Protein AF-A0A510KJX4-F1 (afdb_monomer)

InterPro domains:
  IPR053787 Autotransporter-associated N-terminal domain [NF033175] (7-129)

Nearest PDB structures (foldseek):
  4z03-assembly1_A  TM=3.032E-01  e=7.203E+00  Caldicellulosiruptor bescii DSM 6725
  4z06-assembly2_B  TM=3.055E-01  e=8.726E+00  Caldicellulosiruptor bescii DSM 6725

pLDDT: mean 81.21, std 19.01, range [27.55, 98.88]

Sequence (1011 aa):
MTNNLQNVKRDLRAFAKRCKEVHYTDDLLIKFLITGMISLTSNLFSEVTNRSIENQKQEITTSIKNMHQKVKETRRENDKLLKNTNLELIQLMEQGDHVVKAPWSNWQYGLNYFNNNWNGTYKGRGDKQEKYPYEGMFQRSLSSFERYTSPLSKNYGKLALGSFRHLASSNARSGLASSYGIASNNPAQEPIVEINVEASIRPKTVKIDIPDLGIRAPRLQALTINGTEPPAVTVPEPKTPTKEVTIVQPNASPFTGFFFDANYNAITSLGGSGTATKNVTLYSGVEPNTWTNSGGVQGASKTGYIDGTLHDVSANNTDGGKLVGRTTNILYRRGNDNGTALTLESLTLHLRGFYDGTDSAGNSSTTASSDTWSDTGRGAEGGADAKNGTSSVVPTRGTIGIHTLLNVNVKDTHATLYGRAGFLTSETWRSGTVTMSDTNIDVYNDQNSVYYIMPSAYGTLARYLSPGGANDNFYIGGLKGKTNVNLHGSGNSVYLSAGISGARHIENTGKIDSDGASNIVYSGIGYVPDWSKTWYQNRGGSPRTPRPEYGNKNIMRSVIKLGTGGGQVNLYGDENVGLFFGSKMGGNDPKSWEKNNRIAEFQTKDYIRKASFIGIYQGEIEFHAKIGEKTSVSGAAQKTITSSNLNGGNLNGNDPDFVEGGVGIFSQSGQREGISPTRDLGVPINASNGNDYTHIGTLEDDTIHNLEVGNLDVRFGSKSKNGFMIISKLGTVIDVAKPHTSTDYISGLSSNITDGLNGATTSEADASLGTVIAYSEGTWDQNIHKLGSNSTYLTDNDNRTAGSTAAELQDKPSEVNIFAPVILASKSGIAYMGDNKGTVNAGYEDTSSPHDPTKDVFIKTTAVNHKSIIGFARNEGTVNIHGDIEAIDKNATSNKFENIAGLATLDTDALKSATTGGTVNIKNGNIKISGMAGFASGNGSVVNIDNGTGNKIQTGENGALAAVNGGKVNFSGGTIYHENKAMSSNVVASGTVTVDHSKSTPFMQILMRLQ

Secondary structure (DSSP, 8-state):
-HHHHHHHHHHHHHHHTTSTT----HHHHHHHHHHSS----S-TTSS---HHHHHHHHHHHHHHHHHHHHHHHHHHHHHHHHHHHHHHHHHHHHHHHTTS-------S---------SS-----SSSHHHH-S--SPPBPPS-HHHHHS-TTSTTGGGSPP-B-TTB-SSTTBTTS-S-BTTB------PPP-----------------------PPPP--------PPPPP--PPP-PPPP---------SS--------TT--S-GGG--TT--EEEEEEEEEE-TT---TTS---EEEEEEEESSSEEE-TT-B-TTS-B-BS-SEEEEEE--TTSPPEEEEEEEEEE----BSB-TTS-B-TTS-B-SSPP-BTTTTTGGGTTTTSSS------EEEEEEESSEEEES-EEEE-SSEEEEEE-TTTT-EEEEEEEEEEE-SSS-EEEEE--B-HHHHHHHHSSSSTTTT-SSEEEEEEEEEEE-SSS-EEEEEES---SEEEEE-SEEEE-SSS-EEEEEES-B--GGGSGGGTGGG------GGGTT------EEEES-TT-EEEE-STT-EEEEE-SS--SSPPP-B-HHHHHHHHTSS-B-GGGG-S--B-SEEEEEEEESSSSSTT-PPP----TT--SS-----S-TTSEES-EEEEE-S---TT--HHHHS---TT--BTBTTTTGGGGGGSPPPPEEESEEEEEE-TTEES-EEEEEETT-EEEES-TT---SSSS---S-EESBTTGGG--TTT--BS-EEEEEE-B--HHHH---SBHHHHHHHHHT-TTSHHHHHTTPBPEEEE-S-EEE-SBT-EEEEEETT-EEEESB--TTSS--TTT-B---EEE-SSS-EEEEEETT-EEEEES-EEE--TT-SSSTT-EEEEEEE--TTT-TT--S--EEEEESS-EEEEEEEEEEESTT-EEEEES-S-EEEEE-TT-SEEEETT-EEEE--EEEEE-SS---SS--SS--S---GGG--SEEES-----

Radius of gyration: 40.67 Å; Cα contacts (8 Å, |Δi|>4): 2634; chains: 1; bounding box: 112×87×133 Å

Structure (mmCIF, N/CA/C/O backbone):
data_AF-A0A510KJX4-F1
#
_entry.id   AF-A0A510KJX4-F1
#
loop_
_atom_site.group_PDB
_atom_site.id
_atom_site.type_symbol
_atom_site.label_atom_id
_atom_site.label_alt_id
_atom_site.label_comp_id
_atom_site.label_asym_id
_atom_site.label_entity_id
_atom_site.label_seq_id
_atom_site.pdbx_PDB_ins_code
_atom_site.Cartn_x
_atom_site.Cartn_y
_atom_site.Cartn_z
_atom_site.occupancy
_atom_site.B_iso_or_equiv
_atom_site.auth_seq_id
_atom_site.auth_comp_id
_atom_site.auth_asym_id
_atom_site.auth_atom_id
_atom_site.pdbx_PDB_model_num
ATOM 1 N N . MET A 1 1 ? 1.911 -48.870 18.465 1.00 45.16 1 MET A N 1
ATOM 2 C CA . MET A 1 1 ? 3.259 -48.672 17.871 1.00 45.16 1 MET A CA 1
ATOM 3 C C . MET A 1 1 ? 3.897 -49.943 17.291 1.00 45.16 1 MET A C 1
ATOM 5 O O . MET A 1 1 ? 4.480 -49.854 16.217 1.00 45.16 1 MET A O 1
ATOM 9 N N . THR A 1 2 ? 3.803 -51.116 17.933 1.00 45.78 2 THR A N 1
ATOM 10 C CA . THR A 1 2 ? 4.584 -52.329 17.583 1.00 45.78 2 THR A CA 1
ATOM 11 C C . THR A 1 2 ? 4.477 -52.785 16.116 1.00 45.78 2 THR A C 1
ATOM 13 O O . THR A 1 2 ? 5.498 -53.096 15.504 1.00 45.78 2 THR A O 1
ATOM 16 N N . ASN A 1 3 ? 3.280 -52.757 15.517 1.00 58.81 3 ASN A N 1
ATOM 17 C CA . ASN A 1 3 ? 3.064 -53.226 14.138 1.00 58.81 3 ASN A CA 1
ATOM 18 C C . ASN A 1 3 ? 3.718 -52.328 13.069 1.00 58.81 3 ASN A C 1
ATOM 20 O O . ASN A 1 3 ? 4.261 -52.842 12.091 1.00 58.81 3 ASN A O 1
ATOM 24 N N . ASN A 1 4 ? 3.727 -51.002 13.248 1.00 64.94 4 ASN A N 1
ATOM 25 C CA . ASN A 1 4 ? 4.273 -50.081 12.240 1.00 64.94 4 ASN A CA 1
ATOM 26 C C . ASN A 1 4 ? 5.804 -50.201 12.155 1.00 64.94 4 ASN A C 1
ATOM 28 O O . ASN A 1 4 ? 6.359 -50.276 11.059 1.00 64.94 4 ASN A O 1
ATOM 32 N N . LEU A 1 5 ? 6.483 -50.345 13.299 1.00 68.88 5 LEU A N 1
ATOM 33 C CA . LEU A 1 5 ? 7.929 -50.583 13.339 1.00 68.88 5 LEU A CA 1
ATOM 34 C C . LEU A 1 5 ? 8.307 -51.952 12.743 1.00 68.88 5 LEU A C 1
ATOM 36 O O . LEU A 1 5 ? 9.291 -52.054 12.011 1.00 68.88 5 LEU A O 1
ATOM 40 N N . GLN A 1 6 ? 7.507 -52.996 12.994 1.00 72.56 6 GLN A N 1
ATOM 41 C CA . GLN A 1 6 ? 7.691 -54.309 12.363 1.00 72.56 6 GLN A CA 1
ATOM 42 C C . GLN A 1 6 ? 7.495 -54.256 10.839 1.00 72.56 6 GLN A C 1
ATOM 44 O O . GLN A 1 6 ? 8.266 -54.880 10.109 1.00 72.56 6 GLN A O 1
ATOM 49 N N . ASN A 1 7 ? 6.528 -53.474 10.347 1.00 72.56 7 ASN A N 1
ATOM 50 C CA . ASN A 1 7 ? 6.327 -53.248 8.914 1.00 72.56 7 ASN A CA 1
ATOM 51 C C . ASN A 1 7 ? 7.524 -52.521 8.276 1.00 72.56 7 ASN A C 1
ATOM 53 O O . ASN A 1 7 ? 8.041 -53.005 7.274 1.00 72.56 7 ASN A O 1
ATOM 57 N N . VAL A 1 8 ? 8.038 -51.439 8.876 1.00 72.44 8 VAL A N 1
ATOM 58 C CA . VAL A 1 8 ? 9.247 -50.746 8.375 1.00 72.44 8 VAL A CA 1
ATOM 59 C C . VAL A 1 8 ? 10.474 -51.670 8.406 1.00 72.44 8 VAL A C 1
ATOM 61 O O . VAL A 1 8 ? 11.227 -51.730 7.435 1.00 72.44 8 VAL A O 1
ATOM 64 N N . LYS A 1 9 ? 10.643 -52.475 9.466 1.00 76.31 9 LYS A N 1
ATOM 65 C CA . LYS A 1 9 ? 11.700 -53.499 9.567 1.00 76.31 9 LYS A CA 1
ATOM 66 C C . LYS A 1 9 ? 11.572 -54.576 8.481 1.00 76.31 9 LYS A C 1
ATOM 68 O O . LYS A 1 9 ? 12.585 -55.013 7.938 1.00 76.31 9 LYS A O 1
ATOM 73 N N . ARG A 1 10 ? 10.353 -54.997 8.122 1.00 79.94 10 ARG A N 1
ATOM 74 C CA . ARG A 1 10 ? 10.101 -55.940 7.016 1.00 79.94 10 ARG A CA 1
ATOM 75 C C . ARG A 1 10 ? 10.393 -55.311 5.653 1.00 79.94 10 ARG A C 1
ATOM 77 O O . ARG A 1 10 ? 11.067 -55.943 4.842 1.00 79.94 10 ARG A O 1
ATOM 84 N N . ASP A 1 11 ? 9.936 -54.085 5.420 1.00 76.31 11 ASP A N 1
ATOM 85 C CA . ASP A 1 11 ? 10.100 -53.384 4.145 1.00 76.31 11 ASP A CA 1
ATOM 86 C C . ASP A 1 11 ? 11.590 -53.063 3.886 1.00 76.31 11 ASP A C 1
ATOM 88 O O . ASP A 1 11 ? 12.092 -53.351 2.799 1.00 76.31 11 ASP A O 1
ATOM 92 N N . LEU A 1 12 ? 12.350 -52.636 4.906 1.00 75.88 12 LEU A N 1
ATOM 93 C CA . LEU A 1 12 ? 13.812 -52.471 4.824 1.00 75.88 12 LEU A CA 1
ATOM 94 C C . LEU A 1 12 ? 14.563 -53.796 4.616 1.00 75.88 12 LEU A C 1
ATOM 96 O O . LEU A 1 12 ? 15.531 -53.839 3.860 1.00 75.88 12 LEU A O 1
ATOM 100 N N . ARG A 1 13 ? 14.120 -54.904 5.227 1.00 79.19 13 ARG A N 1
ATOM 101 C CA . ARG A 1 13 ? 14.678 -56.244 4.946 1.00 79.19 13 ARG A CA 1
ATOM 102 C C . ARG A 1 13 ? 14.403 -56.689 3.507 1.00 79.19 13 ARG A C 1
ATOM 104 O O . ARG A 1 13 ? 15.254 -57.329 2.895 1.00 79.19 13 ARG A O 1
ATOM 111 N N . ALA A 1 14 ? 13.239 -56.350 2.956 1.00 76.62 14 ALA A N 1
ATOM 112 C CA . ALA A 1 14 ? 12.895 -56.621 1.561 1.00 76.62 14 ALA A CA 1
ATOM 113 C C . ALA A 1 14 ? 13.632 -55.692 0.578 1.00 76.62 14 ALA A C 1
ATOM 115 O O . ALA A 1 14 ? 13.901 -56.093 -0.552 1.00 76.62 14 ALA A O 1
ATOM 116 N N . PHE A 1 15 ? 13.973 -54.468 0.989 1.00 74.31 15 PHE A N 1
ATOM 117 C CA . PHE A 1 15 ? 14.856 -53.564 0.249 1.00 74.31 15 PHE A CA 1
ATOM 118 C C . PHE A 1 15 ? 16.294 -54.103 0.214 1.00 74.31 15 PHE A C 1
ATOM 120 O O . PHE A 1 15 ? 16.837 -54.323 -0.863 1.00 74.31 15 PHE A O 1
ATOM 127 N N . ALA A 1 16 ? 16.859 -54.442 1.377 1.00 73.69 16 ALA A N 1
ATOM 128 C CA . ALA A 1 16 ? 18.184 -55.052 1.511 1.00 73.69 16 ALA A CA 1
ATOM 129 C C . ALA A 1 16 ? 18.348 -56.322 0.653 1.00 73.69 16 ALA A C 1
ATOM 131 O O . ALA A 1 16 ? 19.328 -56.476 -0.064 1.00 73.69 16 ALA A O 1
ATOM 132 N N . LYS A 1 17 ? 17.341 -57.209 0.625 1.00 71.69 17 LYS A N 1
ATOM 133 C CA . LYS A 1 17 ? 17.354 -58.406 -0.241 1.00 71.69 17 LYS A CA 1
ATOM 134 C C . LYS A 1 17 ? 17.374 -58.116 -1.751 1.00 71.69 17 LYS A C 1
ATOM 136 O O . LYS A 1 17 ? 17.694 -59.021 -2.515 1.00 71.69 17 LYS A O 1
ATOM 141 N N . ARG A 1 18 ? 16.998 -56.908 -2.186 1.00 63.38 18 ARG A N 1
ATOM 142 C CA . ARG A 1 18 ? 16.966 -56.496 -3.602 1.00 63.38 18 ARG A CA 1
ATOM 143 C C . ARG A 1 18 ? 18.203 -55.699 -4.031 1.00 63.38 18 ARG A C 1
ATOM 145 O O . ARG A 1 18 ? 18.483 -55.633 -5.222 1.00 63.38 18 ARG A O 1
ATOM 152 N N . CYS A 1 19 ? 18.972 -55.161 -3.086 1.00 63.19 19 CYS A N 1
ATOM 153 C CA . CYS A 1 19 ? 20.164 -54.356 -3.347 1.00 63.19 19 CYS A CA 1
ATOM 154 C C . CYS A 1 19 ? 21.420 -55.113 -2.880 1.00 63.19 19 CYS A C 1
ATOM 156 O O . CYS A 1 19 ? 21.641 -55.243 -1.680 1.00 63.19 19 CYS A O 1
ATOM 158 N N . LYS A 1 20 ? 22.258 -55.597 -3.812 1.00 55.09 20 LYS A N 1
ATOM 159 C CA . LYS A 1 20 ? 23.377 -56.522 -3.511 1.00 55.09 20 LYS A CA 1
ATOM 160 C C . LYS A 1 20 ? 24.376 -56.039 -2.445 1.00 55.09 20 LYS A C 1
ATOM 162 O O . LYS A 1 20 ? 24.941 -56.884 -1.763 1.00 55.09 20 LYS A O 1
ATOM 167 N N . GLU A 1 21 ? 24.572 -54.729 -2.292 1.00 58.34 21 GLU A N 1
ATOM 168 C CA . GLU A 1 21 ? 25.509 -54.136 -1.316 1.00 58.34 21 GLU A CA 1
ATOM 169 C C . GLU A 1 21 ? 24.821 -53.565 -0.059 1.00 58.34 21 GLU A C 1
ATOM 171 O O . GLU A 1 21 ? 25.478 -52.977 0.796 1.00 58.34 21 GLU A O 1
ATOM 176 N N . VAL A 1 22 ? 23.498 -53.716 0.090 1.00 64.06 22 VAL A N 1
ATOM 177 C CA . VAL A 1 22 ? 22.759 -53.161 1.237 1.00 64.06 22 VAL A CA 1
ATOM 178 C C . VAL A 1 22 ? 22.367 -54.275 2.194 1.00 64.06 22 VAL A C 1
ATOM 180 O O . VAL A 1 22 ? 21.357 -54.951 2.012 1.00 64.06 22 VAL A O 1
ATOM 183 N N . HIS A 1 23 ? 23.131 -54.442 3.268 1.00 74.44 23 HIS A N 1
ATOM 184 C CA . HIS A 1 23 ? 22.761 -55.357 4.344 1.00 74.44 23 HIS A CA 1
ATOM 185 C C . HIS A 1 23 ? 21.800 -54.687 5.331 1.00 74.44 23 HIS A C 1
ATOM 187 O O . HIS A 1 23 ? 22.021 -53.564 5.781 1.00 74.44 23 HIS A O 1
ATOM 193 N N . TYR A 1 24 ? 20.728 -55.392 5.703 1.00 76.56 24 TYR A N 1
ATOM 194 C CA . TYR A 1 24 ? 19.847 -54.935 6.774 1.00 76.56 24 TYR A CA 1
ATOM 195 C C . TYR A 1 24 ? 20.592 -54.988 8.115 1.00 76.56 24 TYR A C 1
ATOM 197 O O . TYR A 1 24 ? 20.949 -56.070 8.583 1.00 76.56 24 TYR A O 1
ATOM 205 N N . THR A 1 25 ? 20.743 -53.835 8.762 1.00 79.88 25 THR A N 1
ATOM 206 C CA . THR A 1 25 ? 21.195 -53.705 10.152 1.00 79.88 25 THR A CA 1
ATOM 207 C C . THR A 1 25 ? 20.167 -52.903 10.951 1.00 79.88 25 THR A C 1
ATOM 209 O O . THR A 1 25 ? 19.371 -52.150 10.386 1.00 79.88 25 THR A O 1
ATOM 212 N N . ASP A 1 26 ? 20.164 -53.045 12.278 1.00 74.50 26 ASP A N 1
ATOM 213 C CA . ASP A 1 26 ? 19.291 -52.215 13.119 1.00 74.50 26 ASP A CA 1
ATOM 214 C C . ASP A 1 26 ? 19.774 -50.745 13.184 1.00 74.50 26 ASP A C 1
ATOM 216 O O . ASP A 1 26 ? 18.954 -49.846 13.347 1.00 74.50 26 ASP A O 1
ATOM 220 N N . ASP A 1 27 ? 21.057 -50.474 12.908 1.00 72.81 27 ASP A N 1
ATOM 221 C CA . ASP A 1 27 ? 21.585 -49.120 12.656 1.00 72.81 27 ASP A CA 1
ATOM 222 C C . ASP A 1 27 ? 20.998 -48.490 11.375 1.00 72.81 27 ASP A C 1
ATOM 224 O O . ASP A 1 27 ? 20.569 -47.337 11.394 1.00 72.81 27 ASP A O 1
ATOM 228 N N . LEU A 1 28 ? 20.875 -49.256 10.281 1.00 74.75 28 LEU A N 1
ATOM 229 C CA . LEU A 1 28 ? 20.211 -48.800 9.054 1.00 74.75 28 LEU A CA 1
ATOM 230 C C . LEU A 1 28 ? 18.730 -48.464 9.301 1.00 74.75 28 LEU A C 1
ATOM 232 O O . LEU A 1 28 ? 18.234 -47.463 8.782 1.00 74.75 28 LEU A O 1
ATOM 236 N N . LEU A 1 29 ? 18.033 -49.263 10.119 1.00 76.94 29 LEU A N 1
ATOM 237 C CA . LEU A 1 29 ? 16.662 -48.972 10.553 1.00 76.94 29 LEU A CA 1
ATOM 238 C C . LEU A 1 29 ? 16.591 -47.660 11.349 1.00 76.94 29 LEU A C 1
ATOM 240 O O . LEU A 1 29 ? 15.747 -46.820 11.045 1.00 76.94 29 LEU A O 1
ATOM 244 N N . ILE A 1 30 ? 17.473 -47.458 12.334 1.00 74.25 30 ILE A N 1
ATOM 245 C CA . ILE A 1 30 ? 17.497 -46.240 13.160 1.00 74.25 30 ILE A CA 1
ATOM 246 C C . ILE A 1 30 ? 17.799 -45.004 12.302 1.00 74.25 30 ILE A C 1
ATOM 248 O O . ILE A 1 30 ? 17.057 -44.022 12.364 1.00 74.25 30 ILE A O 1
ATOM 252 N N . LYS A 1 31 ? 18.820 -45.064 11.438 1.00 70.06 31 LYS A N 1
ATOM 253 C CA . LYS A 1 31 ? 19.155 -43.979 10.502 1.00 70.06 31 LYS A CA 1
ATOM 254 C C . LYS A 1 31 ? 17.978 -43.644 9.591 1.00 70.06 31 LYS A C 1
ATOM 256 O O . LYS A 1 31 ? 17.602 -42.478 9.513 1.00 70.06 31 LYS A O 1
ATOM 261 N N . PHE A 1 32 ? 17.339 -44.649 8.986 1.00 73.62 32 PHE A N 1
ATOM 262 C CA . PHE A 1 32 ? 16.169 -44.442 8.131 1.00 73.62 32 PHE A CA 1
ATOM 263 C C . PHE A 1 32 ? 14.979 -43.818 8.881 1.00 73.62 32 PHE A C 1
ATOM 265 O O . PHE A 1 32 ? 14.296 -42.954 8.334 1.00 73.62 32 PHE A O 1
ATOM 272 N N . LEU A 1 33 ? 14.742 -44.198 10.141 1.00 71.06 33 LEU A N 1
ATOM 273 C CA . LEU A 1 33 ? 13.682 -43.608 10.968 1.00 71.06 33 LEU A CA 1
ATOM 274 C C . LEU A 1 33 ? 13.950 -42.138 11.325 1.00 71.06 33 LEU A C 1
ATOM 276 O O . LEU A 1 33 ? 12.997 -41.361 11.416 1.00 71.06 33 LEU A O 1
ATOM 280 N N . ILE A 1 34 ? 15.217 -41.745 11.501 1.00 66.75 34 ILE A N 1
ATOM 281 C CA . ILE A 1 34 ? 15.628 -40.368 11.823 1.00 66.75 34 ILE A CA 1
ATOM 282 C C . ILE A 1 34 ? 15.603 -39.475 10.574 1.00 66.75 34 ILE A C 1
ATOM 284 O O . ILE A 1 34 ? 14.958 -38.425 10.584 1.00 66.75 34 ILE A O 1
ATOM 288 N N . THR A 1 35 ? 16.267 -39.886 9.492 1.00 65.31 35 THR A N 1
ATOM 289 C CA . THR A 1 35 ? 16.480 -39.048 8.296 1.00 65.31 35 THR A CA 1
ATOM 290 C C . THR A 1 35 ? 15.395 -39.206 7.230 1.00 65.31 35 THR A C 1
ATOM 292 O O . THR A 1 35 ? 15.294 -38.375 6.331 1.00 65.31 35 THR A O 1
ATOM 295 N N . GLY A 1 36 ? 14.608 -40.288 7.275 1.00 61.44 36 GLY A N 1
ATOM 296 C CA . GLY A 1 36 ? 13.698 -40.673 6.193 1.00 61.44 36 GLY A CA 1
ATOM 297 C C . GLY A 1 36 ? 14.409 -41.115 4.905 1.00 61.44 36 GLY A C 1
ATOM 298 O O . GLY A 1 36 ? 13.747 -41.248 3.874 1.00 61.44 36 GLY A O 1
ATOM 299 N N . MET A 1 37 ? 15.734 -41.309 4.935 1.00 58.91 37 MET A N 1
ATOM 300 C CA . MET A 1 37 ? 16.577 -41.591 3.769 1.00 58.91 37 MET A CA 1
ATOM 301 C C . MET A 1 37 ? 17.615 -42.677 4.073 1.00 58.91 37 MET A C 1
ATOM 303 O O . MET A 1 37 ? 18.221 -42.706 5.143 1.00 58.91 37 MET A O 1
ATOM 307 N N . ILE A 1 38 ? 17.853 -43.561 3.104 1.00 61.19 38 ILE A N 1
ATOM 308 C CA . ILE A 1 38 ? 18.937 -44.546 3.156 1.00 61.19 38 ILE A CA 1
ATOM 309 C C . ILE A 1 38 ? 20.158 -43.920 2.478 1.00 61.19 38 ILE A C 1
ATOM 311 O O . ILE A 1 38 ? 20.154 -43.744 1.262 1.00 61.19 38 ILE A O 1
ATOM 315 N N . SER A 1 39 ? 21.186 -43.574 3.253 1.00 54.69 39 SER A N 1
ATOM 316 C CA . SER A 1 39 ? 22.454 -43.082 2.703 1.00 54.69 39 SER A CA 1
ATOM 317 C C . SER A 1 39 ? 23.362 -44.267 2.372 1.00 54.69 39 SER A C 1
ATOM 319 O O . SER A 1 39 ? 23.714 -45.035 3.268 1.00 54.69 39 SER A O 1
ATOM 321 N N . LEU A 1 40 ? 23.699 -44.440 1.091 1.00 52.84 40 LEU A N 1
ATOM 322 C CA . LEU A 1 40 ? 24.572 -45.508 0.594 1.00 52.84 40 LEU A CA 1
ATOM 323 C C . LEU A 1 40 ? 25.915 -44.915 0.170 1.00 52.84 40 LEU A C 1
ATOM 325 O O . LEU A 1 40 ? 25.977 -44.116 -0.760 1.00 52.84 40 LEU A O 1
ATOM 329 N N . THR A 1 41 ? 26.991 -45.314 0.843 1.00 44.84 41 THR A N 1
ATOM 330 C CA . THR A 1 41 ? 28.352 -44.823 0.588 1.00 44.84 41 THR A CA 1
ATOM 331 C C . THR A 1 41 ? 29.152 -45.772 -0.313 1.00 44.84 41 THR A C 1
ATOM 333 O O . THR A 1 41 ? 30.194 -46.272 0.105 1.00 44.84 41 THR A O 1
ATOM 336 N N . SER A 1 42 ? 28.674 -46.023 -1.537 1.00 40.22 42 SER A N 1
ATOM 337 C CA . SER A 1 42 ? 29.459 -46.605 -2.649 1.00 40.22 42 SER A CA 1
ATOM 338 C C . SER A 1 42 ? 28.698 -46.542 -3.987 1.00 40.22 42 SER A C 1
ATOM 340 O O . SER A 1 42 ? 27.467 -46.482 -4.029 1.00 40.22 42 SER A O 1
ATOM 342 N N . ASN A 1 43 ? 29.442 -46.536 -5.101 1.00 49.69 43 ASN A N 1
ATOM 343 C CA . ASN A 1 43 ? 28.920 -46.416 -6.469 1.00 49.69 43 ASN A CA 1
ATOM 344 C C . ASN A 1 43 ? 28.216 -47.698 -6.959 1.00 49.69 43 ASN A C 1
ATOM 346 O O . ASN A 1 43 ? 28.769 -48.448 -7.757 1.00 49.69 43 ASN A O 1
ATOM 350 N N . LEU A 1 44 ? 26.955 -47.909 -6.573 1.00 45.03 44 LEU A N 1
ATOM 351 C CA . LEU A 1 44 ? 26.166 -49.066 -7.034 1.00 45.03 44 LEU A CA 1
ATOM 352 C C . LEU A 1 44 ? 25.760 -49.011 -8.530 1.00 45.03 44 LEU A C 1
ATOM 354 O O . LEU A 1 44 ? 25.151 -49.950 -9.037 1.00 45.03 44 LEU A O 1
ATOM 358 N N . PHE A 1 45 ? 26.030 -47.904 -9.237 1.00 47.53 45 PHE A N 1
ATOM 359 C CA . PHE A 1 45 ? 25.484 -47.635 -10.579 1.00 47.53 45 PHE A CA 1
ATOM 360 C C . PHE A 1 45 ? 26.462 -46.994 -11.581 1.00 47.53 45 PHE A C 1
ATOM 362 O O . PHE A 1 45 ? 26.012 -46.344 -12.529 1.00 47.53 45 PHE A O 1
ATOM 369 N N . SER A 1 46 ? 27.773 -47.180 -11.415 1.00 41.56 46 SER A N 1
ATOM 370 C CA . SER A 1 46 ? 28.745 -46.823 -12.459 1.00 41.56 46 SER A CA 1
ATOM 371 C C . SER A 1 46 ? 28.813 -47.920 -13.530 1.00 41.56 46 SER A C 1
ATOM 373 O O . SER A 1 46 ? 29.079 -49.070 -13.210 1.00 41.56 46 SER A O 1
ATOM 375 N N . GLU A 1 47 ? 28.555 -47.525 -14.782 1.00 48.31 47 GLU A N 1
ATOM 376 C CA . GLU A 1 47 ? 28.769 -48.270 -16.040 1.00 48.31 47 GLU A CA 1
ATOM 377 C C . GLU A 1 47 ? 28.224 -49.712 -16.146 1.00 48.31 47 GLU A C 1
ATOM 379 O O . GLU A 1 47 ? 28.909 -50.664 -15.812 1.00 48.31 47 GLU A O 1
ATOM 384 N N . VAL A 1 48 ? 27.030 -49.874 -16.742 1.00 38.38 48 VAL A N 1
ATOM 385 C CA . VAL A 1 48 ? 26.728 -50.796 -17.873 1.00 38.38 48 VAL A CA 1
ATOM 386 C C . VAL A 1 48 ? 25.347 -50.417 -18.441 1.00 38.38 48 VAL A C 1
ATOM 388 O O . VAL A 1 48 ? 24.360 -50.326 -17.709 1.00 38.38 48 VAL A O 1
ATOM 391 N N . THR A 1 49 ? 25.245 -50.239 -19.760 1.00 48.94 49 THR A N 1
ATOM 392 C CA . THR A 1 49 ? 23.985 -50.019 -20.492 1.00 48.94 49 THR A CA 1
ATOM 393 C C . THR A 1 49 ? 23.210 -51.328 -20.676 1.00 48.94 49 THR A C 1
ATOM 395 O O . THR A 1 49 ? 23.491 -52.104 -21.585 1.00 48.94 49 THR A O 1
ATOM 398 N N . ASN A 1 50 ? 22.201 -51.588 -19.835 1.00 48.28 50 ASN A N 1
ATOM 399 C CA . ASN A 1 50 ? 21.292 -52.723 -20.032 1.00 48.28 50 ASN A CA 1
ATOM 400 C C . ASN A 1 50 ? 19.870 -52.431 -19.513 1.00 48.28 50 ASN A C 1
ATOM 402 O O . ASN A 1 50 ? 19.695 -52.064 -18.349 1.00 48.28 50 ASN A O 1
ATOM 406 N N . ARG A 1 51 ? 18.842 -52.609 -20.361 1.00 49.06 51 ARG A N 1
ATOM 407 C CA . ARG A 1 51 ? 17.449 -52.168 -20.089 1.00 49.06 51 ARG A CA 1
ATOM 408 C C . ARG A 1 51 ? 16.797 -52.823 -18.862 1.00 49.06 51 ARG A C 1
ATOM 410 O O . ARG A 1 51 ? 15.869 -52.256 -18.295 1.00 49.06 51 ARG A O 1
ATOM 417 N N . SER A 1 52 ? 17.275 -53.985 -18.416 1.00 53.34 52 SER A N 1
ATOM 418 C CA . SER A 1 52 ? 16.778 -54.631 -17.191 1.00 53.34 52 SER A CA 1
ATOM 419 C C . SER A 1 52 ? 17.122 -53.855 -15.912 1.00 53.34 52 SER A C 1
ATOM 421 O O . SER A 1 52 ? 16.391 -53.954 -14.927 1.00 53.34 52 SER A O 1
ATOM 423 N N . ILE A 1 53 ? 18.199 -53.060 -15.923 1.00 55.59 53 ILE A N 1
ATOM 424 C CA . ILE A 1 53 ? 18.680 -52.315 -14.751 1.00 55.59 53 ILE A CA 1
ATOM 425 C C . ILE A 1 53 ? 17.920 -50.991 -14.580 1.00 55.59 53 ILE A C 1
ATOM 427 O O . ILE A 1 53 ? 17.723 -50.553 -13.450 1.00 55.59 53 ILE A O 1
ATOM 431 N N . GLU A 1 54 ? 17.431 -50.359 -15.653 1.00 55.88 54 GLU A N 1
ATOM 432 C CA . GLU A 1 54 ? 16.596 -49.148 -15.536 1.00 55.88 54 GLU A CA 1
ATOM 433 C C . GLU A 1 54 ? 15.254 -49.431 -14.858 1.00 55.88 54 GLU A C 1
ATOM 435 O O . GLU A 1 54 ? 14.883 -48.707 -13.934 1.00 55.88 54 GLU A O 1
ATOM 440 N N . ASN A 1 55 ? 14.586 -50.533 -15.213 1.00 57.81 55 ASN A N 1
ATOM 441 C CA . ASN A 1 55 ? 13.370 -50.961 -14.517 1.00 57.81 55 ASN A CA 1
ATOM 442 C C . ASN A 1 55 ? 13.651 -51.223 -13.026 1.00 57.81 55 ASN A C 1
ATOM 444 O O . ASN A 1 55 ? 12.904 -50.760 -12.167 1.00 57.81 55 ASN A O 1
ATOM 448 N N . GLN A 1 56 ? 14.776 -51.872 -12.696 1.00 55.62 56 GLN A N 1
ATOM 449 C CA . GLN A 1 56 ? 15.193 -52.076 -11.302 1.00 55.62 56 GLN A CA 1
ATOM 450 C C . GLN A 1 56 ? 15.498 -50.754 -10.578 1.00 55.62 56 GLN A C 1
ATOM 452 O O . GLN A 1 56 ? 15.094 -50.592 -9.428 1.00 55.62 56 GLN A O 1
ATOM 457 N N . LYS A 1 57 ? 16.145 -49.778 -11.232 1.00 58.44 57 LYS A N 1
ATOM 458 C CA . LYS A 1 57 ? 16.343 -48.423 -10.681 1.00 58.44 57 LYS A CA 1
ATOM 459 C C . LYS A 1 57 ? 14.999 -47.756 -10.386 1.00 58.44 57 LYS A C 1
ATOM 461 O O . LYS A 1 57 ? 14.810 -47.243 -9.286 1.00 58.44 57 LYS A O 1
ATOM 466 N N . GLN A 1 58 ? 14.052 -47.806 -11.322 1.00 59.84 58 GLN A N 1
ATOM 467 C CA . GLN A 1 58 ? 12.736 -47.186 -11.169 1.00 59.84 58 GLN A CA 1
ATOM 468 C C . GLN A 1 58 ? 11.906 -47.859 -10.060 1.00 59.84 58 GLN A C 1
ATOM 470 O O . GLN A 1 58 ? 11.287 -47.159 -9.254 1.00 59.84 58 GLN A O 1
ATOM 475 N N . GLU A 1 59 ? 11.957 -49.190 -9.938 1.00 59.94 59 GLU A N 1
ATOM 476 C CA . GLU A 1 59 ? 11.359 -49.941 -8.824 1.00 59.94 59 GLU A CA 1
ATOM 477 C C . GLU A 1 59 ? 12.001 -49.593 -7.472 1.00 59.94 59 GLU A C 1
ATOM 479 O O . GLU A 1 59 ? 11.289 -49.368 -6.492 1.00 59.94 59 GLU A O 1
ATOM 484 N N . ILE A 1 60 ? 13.334 -49.491 -7.406 1.00 62.84 60 ILE A N 1
ATOM 485 C CA . ILE A 1 60 ? 14.082 -49.118 -6.194 1.00 62.84 60 ILE A CA 1
ATOM 486 C C . ILE A 1 60 ? 13.731 -47.685 -5.764 1.00 62.84 60 ILE A C 1
ATOM 488 O O . ILE A 1 60 ? 13.373 -47.468 -4.604 1.00 62.84 60 ILE A O 1
ATOM 492 N N . THR A 1 61 ? 13.741 -46.714 -6.682 1.00 63.88 61 THR A N 1
ATOM 493 C CA . THR A 1 61 ? 13.335 -45.323 -6.409 1.00 63.88 61 THR A CA 1
ATOM 494 C C . THR A 1 61 ? 11.874 -45.234 -5.962 1.00 63.88 61 THR A C 1
ATOM 496 O O . THR A 1 61 ? 11.566 -44.514 -5.009 1.00 63.88 61 THR A O 1
ATOM 499 N N . THR A 1 62 ? 10.973 -45.995 -6.590 1.00 68.50 62 THR A N 1
ATOM 500 C CA . THR A 1 62 ? 9.556 -46.063 -6.195 1.00 68.50 62 THR A CA 1
ATOM 501 C C . THR A 1 62 ? 9.398 -46.693 -4.809 1.00 68.50 62 THR A C 1
ATOM 503 O O . THR A 1 62 ? 8.676 -46.161 -3.968 1.00 68.50 62 THR A O 1
ATOM 506 N N . SER A 1 63 ? 10.142 -47.761 -4.502 1.00 63.06 63 SER A N 1
ATOM 507 C CA . SER A 1 63 ? 10.143 -48.383 -3.175 1.00 63.06 63 SER A CA 1
ATOM 508 C C . SER A 1 63 ? 10.655 -47.429 -2.090 1.00 63.06 63 SER A C 1
ATOM 510 O O . SER A 1 63 ? 10.102 -47.424 -0.992 1.00 63.06 63 SER A O 1
ATOM 512 N N . ILE A 1 64 ? 11.675 -46.611 -2.374 1.00 67.19 64 ILE A N 1
ATOM 513 C CA . ILE A 1 64 ? 12.185 -45.596 -1.436 1.00 67.19 64 ILE A CA 1
ATOM 514 C C . ILE A 1 64 ? 11.133 -44.503 -1.201 1.00 67.19 64 ILE A C 1
ATOM 516 O O . ILE A 1 64 ? 10.841 -44.195 -0.045 1.00 67.19 64 ILE A O 1
ATOM 520 N N . LYS A 1 65 ? 10.504 -43.971 -2.262 1.00 68.75 65 LYS A N 1
ATOM 521 C CA . LYS A 1 65 ? 9.410 -42.986 -2.141 1.00 68.75 65 LYS A CA 1
ATOM 522 C C . LYS A 1 65 ? 8.243 -43.524 -1.304 1.00 68.75 65 LYS A C 1
ATOM 524 O O . LYS A 1 65 ? 7.796 -42.842 -0.383 1.00 68.75 65 LYS A O 1
ATOM 529 N N . ASN A 1 66 ? 7.816 -44.761 -1.554 1.00 69.19 66 ASN A N 1
ATOM 530 C CA . ASN A 1 66 ? 6.713 -45.391 -0.823 1.00 69.19 66 ASN A CA 1
ATOM 531 C C . ASN A 1 66 ? 7.061 -45.626 0.659 1.00 69.19 66 ASN A C 1
ATOM 533 O O . ASN A 1 66 ? 6.228 -45.391 1.533 1.00 69.19 66 ASN A O 1
ATOM 537 N N . MET A 1 67 ? 8.294 -46.044 0.979 1.00 69.06 67 MET A N 1
ATOM 538 C CA . MET A 1 67 ? 8.736 -46.157 2.378 1.00 69.06 67 MET A CA 1
ATOM 539 C C . MET A 1 67 ? 8.810 -44.782 3.065 1.00 69.06 67 MET A C 1
ATOM 541 O O . MET A 1 67 ? 8.414 -44.663 4.223 1.00 69.06 67 MET A O 1
ATOM 545 N N . HIS A 1 68 ? 9.253 -43.736 2.361 1.00 70.56 68 HIS A N 1
ATOM 546 C CA . HIS A 1 68 ? 9.288 -42.370 2.890 1.00 70.56 68 HIS A CA 1
ATOM 547 C C . HIS A 1 68 ? 7.877 -41.824 3.184 1.00 70.56 68 HIS A C 1
ATOM 549 O O . HIS A 1 68 ? 7.656 -41.240 4.246 1.00 70.56 68 HIS A O 1
ATOM 555 N N . GLN A 1 69 ? 6.899 -42.073 2.302 1.00 72.12 69 GLN A N 1
ATOM 556 C CA . GLN A 1 69 ? 5.490 -41.734 2.551 1.00 72.12 69 GLN A CA 1
ATOM 557 C C . GLN A 1 69 ? 4.949 -42.435 3.805 1.00 72.12 69 GLN A C 1
ATOM 559 O O . GLN A 1 69 ? 4.466 -41.746 4.702 1.00 72.12 69 GLN A O 1
ATOM 564 N N . LYS A 1 70 ? 5.143 -43.756 3.946 1.00 70.31 70 LYS A N 1
ATOM 565 C CA . LYS A 1 70 ? 4.735 -44.499 5.156 1.00 70.31 70 LYS A CA 1
ATOM 566 C C . LYS A 1 70 ? 5.370 -43.956 6.441 1.00 70.31 70 LYS A C 1
ATOM 568 O O . LYS A 1 70 ? 4.718 -43.927 7.483 1.00 70.31 70 LYS A O 1
ATOM 573 N N . VAL A 1 71 ? 6.636 -43.523 6.402 1.00 71.81 71 VAL A N 1
ATOM 574 C CA . VAL A 1 71 ? 7.299 -42.895 7.562 1.00 71.81 71 VAL A CA 1
ATOM 575 C C . VAL A 1 71 ? 6.688 -41.526 7.871 1.00 71.81 71 VAL A C 1
ATOM 577 O O . VAL A 1 71 ? 6.456 -41.225 9.040 1.00 71.81 71 VAL A O 1
ATOM 580 N N . LYS A 1 72 ? 6.367 -40.714 6.856 1.00 70.81 72 LYS A N 1
ATOM 581 C CA . LYS A 1 72 ? 5.692 -39.416 7.030 1.00 70.81 72 LYS A CA 1
ATOM 582 C C . LYS A 1 72 ? 4.274 -39.575 7.594 1.00 70.81 72 LYS A C 1
ATOM 584 O O . LYS A 1 72 ? 3.885 -38.816 8.477 1.00 70.81 72 LYS A O 1
ATOM 589 N N . GLU A 1 73 ? 3.532 -40.582 7.140 1.00 73.12 73 GLU A N 1
ATOM 590 C CA . GLU A 1 73 ? 2.225 -40.966 7.687 1.00 73.12 73 GLU A CA 1
ATOM 591 C C . GLU A 1 73 ? 2.349 -41.452 9.133 1.00 73.12 73 GLU A C 1
ATOM 593 O O . GLU A 1 73 ? 1.660 -40.930 10.002 1.00 73.12 73 GLU A O 1
ATOM 598 N N . THR A 1 74 ? 3.301 -42.345 9.426 1.00 69.06 74 THR A N 1
ATOM 599 C CA . THR A 1 74 ? 3.557 -42.833 10.794 1.00 69.06 74 THR A CA 1
ATOM 600 C C . THR A 1 74 ? 3.963 -41.697 11.738 1.00 69.06 74 THR A C 1
ATOM 602 O O . THR A 1 74 ? 3.523 -41.676 12.883 1.00 69.06 74 THR A O 1
ATOM 605 N N . ARG A 1 75 ? 4.761 -40.719 11.279 1.00 71.56 75 ARG A N 1
ATOM 606 C CA . ARG A 1 75 ? 5.051 -39.498 12.054 1.00 71.56 75 ARG A CA 1
ATOM 607 C C . ARG A 1 75 ? 3.779 -38.689 12.298 1.00 71.56 75 ARG A C 1
ATOM 609 O O . ARG A 1 75 ? 3.507 -38.361 13.440 1.00 71.56 75 ARG A O 1
ATOM 616 N N . ARG A 1 76 ? 2.946 -38.468 11.276 1.00 73.69 76 ARG A N 1
ATOM 617 C CA . ARG A 1 76 ? 1.670 -37.741 11.410 1.00 73.69 76 ARG A CA 1
ATOM 618 C C . ARG A 1 76 ? 0.665 -38.449 12.331 1.00 73.69 76 ARG A C 1
ATOM 620 O O . ARG A 1 76 ? -0.103 -37.776 13.012 1.00 73.69 76 ARG A O 1
ATOM 627 N N . GLU A 1 77 ? 0.650 -39.781 12.364 1.00 72.06 77 GLU A N 1
ATOM 628 C CA . GLU A 1 77 ? -0.133 -40.570 13.326 1.00 72.06 77 GLU A CA 1
ATOM 629 C C . GLU A 1 77 ? 0.447 -40.493 14.738 1.00 72.06 77 GLU A C 1
ATOM 631 O O . GLU A 1 77 ? -0.307 -40.284 15.684 1.00 72.06 77 GLU A O 1
ATOM 636 N N . ASN A 1 78 ? 1.770 -40.585 14.892 1.00 70.44 78 ASN A N 1
ATOM 637 C CA . ASN A 1 78 ? 2.428 -40.385 16.181 1.00 70.44 78 ASN A CA 1
ATOM 638 C C . ASN A 1 78 ? 2.215 -38.957 16.707 1.00 70.44 78 ASN A C 1
ATOM 640 O O . ASN A 1 78 ? 1.959 -38.806 17.889 1.00 70.44 78 ASN A O 1
ATOM 644 N N . ASP A 1 79 ? 2.231 -37.927 15.859 1.00 70.81 79 ASP A N 1
ATOM 645 C CA . ASP A 1 79 ? 1.940 -36.540 16.246 1.00 70.81 79 ASP A CA 1
ATOM 646 C C . ASP A 1 79 ? 0.472 -36.365 16.659 1.00 70.81 79 ASP A C 1
ATOM 648 O O . ASP A 1 79 ? 0.175 -35.611 17.583 1.00 70.81 79 ASP A O 1
ATOM 652 N N . LYS A 1 80 ? -0.467 -37.069 16.006 1.00 74.56 80 LYS A N 1
ATOM 653 C CA . LYS A 1 80 ? -1.872 -37.130 16.445 1.00 74.56 80 LYS A CA 1
ATOM 654 C C . LYS A 1 80 ? -2.002 -37.832 17.795 1.00 74.56 80 LYS A C 1
ATOM 656 O O . LYS A 1 80 ? -2.703 -37.322 18.659 1.00 74.56 80 LYS A O 1
ATOM 661 N N . LEU A 1 81 ? -1.326 -38.966 17.983 1.00 69.06 81 LEU A N 1
ATOM 662 C CA . LEU A 1 81 ? -1.328 -39.714 19.241 1.00 69.06 81 LEU A CA 1
ATOM 663 C C . LEU A 1 81 ? -0.665 -38.915 20.364 1.00 69.06 81 LEU A C 1
ATOM 665 O O . LEU A 1 81 ? -1.242 -38.829 21.431 1.00 69.06 81 LEU A O 1
ATOM 669 N N . LEU A 1 82 ? 0.467 -38.253 20.122 1.00 69.88 82 LEU A N 1
ATOM 670 C CA . LEU A 1 82 ? 1.121 -37.361 21.083 1.00 69.88 82 LEU A CA 1
ATOM 671 C C . LEU A 1 82 ? 0.246 -36.153 21.418 1.00 69.88 82 LEU A C 1
ATOM 673 O O . LEU A 1 82 ? 0.186 -35.768 22.576 1.00 69.88 82 LEU A O 1
ATOM 677 N N . LYS A 1 83 ? -0.483 -35.582 20.451 1.00 70.19 83 LYS A N 1
ATOM 678 C CA . LYS A 1 83 ? -1.491 -34.549 20.739 1.00 70.19 83 LYS A CA 1
ATOM 679 C C . LYS A 1 83 ? -2.644 -35.096 21.576 1.00 70.19 83 LYS A C 1
ATOM 681 O O . LYS A 1 83 ? -3.042 -34.429 22.517 1.00 70.19 83 LYS A O 1
ATOM 686 N N . ASN A 1 84 ? -3.146 -36.294 21.282 1.00 71.56 84 ASN A N 1
ATOM 687 C CA . ASN A 1 84 ? -4.241 -36.900 22.041 1.00 71.56 84 ASN A CA 1
ATOM 688 C C . ASN A 1 84 ? -3.804 -37.305 23.455 1.00 71.56 84 ASN A C 1
ATOM 690 O O . ASN A 1 84 ? -4.505 -37.015 24.408 1.00 71.56 84 ASN A O 1
ATOM 694 N N . THR A 1 85 ? -2.613 -37.884 23.607 1.00 63.66 85 THR A N 1
ATOM 695 C CA . THR A 1 85 ? -2.005 -38.193 24.904 1.00 63.66 85 THR A CA 1
ATOM 696 C C . THR A 1 85 ? -1.629 -36.924 25.657 1.00 63.66 85 THR A C 1
ATOM 698 O O . THR A 1 85 ? -1.783 -36.911 26.865 1.00 63.66 85 THR A O 1
ATOM 701 N N . ASN A 1 86 ? -1.211 -35.837 24.997 1.00 64.12 86 ASN A N 1
ATOM 702 C CA . ASN A 1 86 ? -1.053 -34.538 25.656 1.00 64.12 86 ASN A CA 1
ATOM 703 C C . ASN A 1 86 ? -2.405 -33.962 26.090 1.00 64.12 86 ASN A C 1
ATOM 705 O O . ASN A 1 86 ? -2.460 -33.370 27.153 1.00 64.12 86 ASN A O 1
ATOM 709 N N . LEU A 1 87 ? -3.485 -34.145 25.323 1.00 71.62 87 LEU A N 1
ATOM 710 C CA . LEU A 1 87 ? -4.838 -33.757 25.739 1.00 71.62 87 LEU A CA 1
ATOM 711 C C . LEU A 1 87 ? -5.343 -34.619 26.904 1.00 71.62 87 LEU A C 1
ATOM 713 O O . LEU A 1 87 ? -5.923 -34.074 27.829 1.00 71.62 87 LEU A O 1
ATOM 717 N N . GLU A 1 88 ? -5.063 -35.923 26.925 1.00 68.25 88 GLU A N 1
ATOM 718 C CA . GLU A 1 88 ? -5.330 -36.799 28.076 1.00 68.25 88 GLU A CA 1
ATOM 719 C C . GLU A 1 88 ? -4.447 -36.439 29.281 1.00 68.25 88 GLU A C 1
ATOM 721 O O . GLU A 1 88 ? -4.926 -36.467 30.408 1.00 68.25 88 GLU A O 1
ATOM 726 N N . LEU A 1 89 ? -3.181 -36.053 29.076 1.00 61.59 89 LEU A N 1
ATOM 727 C CA . LEU A 1 89 ? -2.299 -35.582 30.147 1.00 61.59 89 LEU A CA 1
ATOM 728 C C . LEU A 1 89 ? -2.755 -34.222 30.675 1.00 61.59 89 LEU A C 1
ATOM 730 O O . LEU A 1 89 ? -2.693 -34.010 31.875 1.00 61.59 89 LEU A O 1
ATOM 734 N N . ILE A 1 90 ? -3.234 -33.330 29.803 1.00 62.06 90 ILE A N 1
ATOM 735 C CA . ILE A 1 90 ? -3.844 -32.049 30.170 1.00 62.06 90 ILE A CA 1
ATOM 736 C C . ILE A 1 90 ? -5.152 -32.303 30.913 1.00 62.06 90 ILE A C 1
ATOM 738 O O . ILE A 1 90 ? -5.326 -31.714 31.961 1.00 62.06 90 ILE A O 1
ATOM 742 N N . GLN A 1 91 ? -6.002 -33.241 30.491 1.00 60.00 91 GLN A N 1
ATOM 743 C CA . GLN A 1 91 ? -7.223 -33.605 31.221 1.00 60.00 91 GLN A CA 1
ATOM 744 C C . GLN A 1 91 ? -6.934 -34.296 32.560 1.00 60.00 91 GLN A C 1
ATOM 746 O O . GLN A 1 91 ? -7.660 -34.078 33.524 1.00 60.00 91 GLN A O 1
ATOM 751 N N . LEU A 1 92 ? -5.876 -35.106 32.661 1.00 54.28 92 LEU A N 1
ATOM 752 C CA . LEU A 1 92 ? -5.414 -35.697 33.924 1.00 54.28 92 LEU A CA 1
ATOM 753 C C . LEU A 1 92 ? -4.679 -34.678 34.806 1.00 54.28 92 LEU A C 1
ATOM 755 O O . LEU A 1 92 ? -4.692 -34.820 36.026 1.00 54.28 92 LEU A O 1
ATOM 759 N N . MET A 1 93 ? -4.075 -33.645 34.216 1.00 54.88 93 MET A N 1
ATOM 760 C CA . MET A 1 93 ? -3.552 -32.486 34.933 1.00 54.88 93 MET A CA 1
ATOM 761 C C . MET A 1 93 ? -4.686 -31.570 35.387 1.00 54.88 93 MET A C 1
ATOM 763 O O . MET A 1 93 ? -4.658 -31.198 36.540 1.00 54.88 93 MET A O 1
ATOM 767 N N . GLU A 1 94 ? -5.717 -31.289 34.591 1.00 52.56 94 GLU A N 1
ATOM 768 C CA . GLU A 1 94 ? -6.916 -30.536 34.990 1.00 52.56 94 GLU A CA 1
ATOM 769 C C . GLU A 1 94 ? -7.675 -31.289 36.092 1.00 52.56 94 GLU A C 1
ATOM 771 O O . GLU A 1 94 ? -7.951 -30.734 37.150 1.00 52.56 94 GLU A O 1
ATOM 776 N N . GLN A 1 95 ? -7.925 -32.593 35.924 1.00 45.91 95 GLN A N 1
ATOM 777 C CA . GLN A 1 95 ? -8.528 -33.428 36.973 1.00 45.91 95 GLN A CA 1
ATOM 778 C C . GLN A 1 95 ? -7.613 -33.588 38.202 1.00 45.91 95 GLN A C 1
ATOM 780 O O . GLN A 1 95 ? -8.112 -33.781 39.309 1.00 45.91 95 GLN A O 1
ATOM 785 N N . GLY A 1 96 ? -6.290 -33.490 38.035 1.00 40.47 96 GLY A N 1
ATOM 786 C CA . GLY A 1 96 ? -5.308 -33.498 39.123 1.00 40.47 96 GLY A CA 1
ATOM 787 C C . GLY A 1 96 ? -5.196 -32.159 39.862 1.00 40.47 96 GLY A C 1
ATOM 788 O O . GLY A 1 96 ? -5.073 -32.149 41.085 1.00 40.47 96 GLY A O 1
ATOM 789 N N . ASP A 1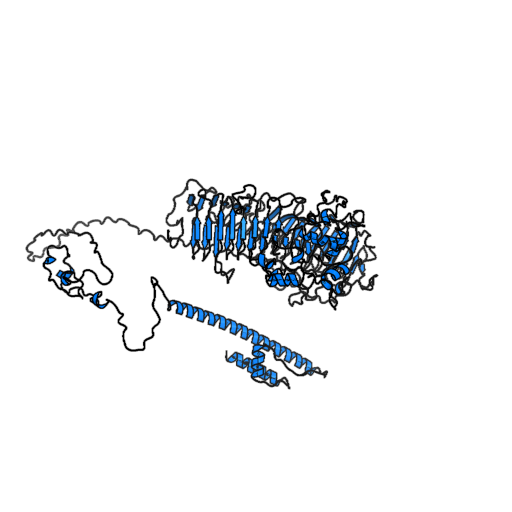 97 ? -5.309 -31.042 39.147 1.00 40.03 97 ASP A N 1
ATOM 790 C CA . ASP A 1 97 ? -5.293 -29.657 39.638 1.00 40.03 97 ASP A CA 1
ATOM 791 C C . ASP A 1 97 ? -6.627 -29.323 40.335 1.00 40.03 97 ASP A C 1
ATOM 793 O O . ASP A 1 97 ? -6.669 -28.636 41.354 1.00 40.03 97 ASP A O 1
ATOM 797 N N . HIS A 1 98 ? -7.713 -29.989 39.920 1.00 39.72 98 HIS A N 1
ATOM 798 C CA . HIS A 1 98 ? -8.973 -30.073 40.669 1.00 39.72 98 HIS A CA 1
ATOM 799 C C . HIS A 1 98 ? -8.861 -30.890 41.981 1.00 39.72 98 HIS A C 1
ATOM 801 O O . HIS A 1 98 ? -9.809 -30.913 42.768 1.00 39.72 98 HIS A O 1
ATOM 807 N N . VAL A 1 99 ? -7.726 -31.551 42.252 1.00 43.00 99 VAL A N 1
ATOM 808 C CA . VAL A 1 99 ? -7.470 -32.325 43.487 1.00 43.00 99 VAL A CA 1
ATOM 809 C C . VAL A 1 99 ? -6.242 -31.800 44.271 1.00 43.00 99 VAL A C 1
ATOM 811 O O . VAL A 1 99 ? -6.096 -32.110 45.457 1.00 43.00 99 VAL A O 1
ATOM 814 N N . VAL A 1 100 ? -5.390 -30.949 43.672 1.00 35.34 100 VAL A N 1
ATOM 815 C CA . VAL A 1 100 ? -4.166 -30.351 44.255 1.00 35.34 100 VAL A CA 1
ATOM 816 C C . VAL A 1 100 ? -3.824 -29.028 43.517 1.00 35.34 100 VAL A C 1
ATOM 818 O O . VAL A 1 100 ? -3.320 -29.123 42.414 1.00 35.34 100 VAL A O 1
ATOM 821 N N . LYS A 1 101 ? -3.925 -27.790 44.049 1.00 34.62 101 LYS A N 1
ATOM 822 C CA . LYS A 1 101 ? -4.056 -27.308 45.449 1.00 34.62 101 LYS A CA 1
ATOM 823 C C . LYS A 1 101 ? -4.442 -25.806 45.573 1.00 34.62 101 LYS A C 1
ATOM 825 O O . LYS A 1 101 ? -3.995 -24.979 44.797 1.00 34.62 101 LYS A O 1
ATOM 830 N N . ALA A 1 102 ? -5.147 -25.485 46.670 1.00 42.53 102 ALA A N 1
ATOM 831 C CA . ALA A 1 102 ? -4.935 -24.420 47.693 1.00 42.53 102 ALA A CA 1
ATOM 832 C C . ALA A 1 102 ? -3.934 -23.243 47.437 1.00 42.53 102 ALA A C 1
ATOM 834 O O . ALA A 1 102 ? -2.869 -23.513 46.885 1.00 42.53 102 ALA A O 1
ATOM 835 N N . PRO A 1 103 ? -4.121 -22.005 48.003 1.00 45.00 103 PRO A N 1
ATOM 836 C CA . PRO A 1 103 ? -4.585 -21.783 49.395 1.00 45.00 103 PRO A CA 1
ATOM 837 C C . PRO A 1 103 ? -5.376 -20.485 49.757 1.00 45.00 103 PRO A C 1
ATOM 839 O O . PRO A 1 103 ? -5.280 -19.445 49.115 1.00 45.00 103 PRO A O 1
ATOM 842 N N . TRP A 1 104 ? -6.017 -20.492 50.937 1.00 27.55 104 TRP A N 1
ATOM 843 C CA . TRP A 1 104 ? -6.220 -19.292 51.778 1.00 27.55 104 TRP A CA 1
ATOM 844 C C . TRP A 1 104 ? -5.331 -19.412 53.025 1.00 27.55 104 TRP A C 1
ATOM 846 O O . TRP A 1 104 ? -5.700 -20.100 53.975 1.00 27.55 104 TRP A O 1
ATOM 856 N N . SER A 1 105 ? -4.152 -18.783 53.030 1.00 31.33 105 SER A N 1
ATOM 857 C CA . SER A 1 105 ? -3.338 -18.547 54.239 1.00 31.33 105 SER A CA 1
ATOM 858 C C . SER A 1 105 ? -2.159 -17.631 53.926 1.00 31.33 105 SER A C 1
ATOM 860 O O . SER A 1 105 ? -1.095 -18.101 53.534 1.00 31.33 105 SER A O 1
ATOM 862 N N . ASN A 1 106 ? -2.328 -16.324 54.133 1.00 30.58 106 ASN A N 1
ATOM 863 C CA . ASN A 1 106 ? -1.185 -15.456 54.385 1.00 30.58 106 ASN A CA 1
ATOM 864 C C . ASN A 1 106 ? -1.611 -14.199 55.152 1.00 30.58 106 ASN A C 1
ATOM 866 O O . ASN A 1 106 ? -2.107 -13.246 54.562 1.00 30.58 106 ASN A O 1
ATOM 870 N N . TRP A 1 107 ? -1.352 -14.181 56.460 1.00 29.91 107 TRP A N 1
ATOM 871 C CA . TRP A 1 107 ? -0.802 -12.990 57.099 1.00 29.91 107 TRP A CA 1
ATOM 872 C C . TRP A 1 107 ? 0.206 -13.403 58.175 1.00 29.91 107 TRP A C 1
ATOM 874 O O . TRP A 1 107 ? -0.108 -14.147 59.097 1.00 29.91 107 TRP A O 1
ATOM 884 N N . GLN A 1 108 ? 1.407 -12.849 58.007 1.00 30.72 108 GLN A N 1
ATOM 885 C CA . GLN A 1 108 ? 2.501 -12.706 58.967 1.00 30.72 108 GLN A CA 1
ATOM 886 C C . GLN A 1 108 ? 3.383 -13.925 59.308 1.00 30.72 108 GLN A C 1
ATOM 888 O O . GLN A 1 108 ? 3.173 -14.672 60.255 1.00 30.72 108 GLN A O 1
ATOM 893 N N . TYR A 1 109 ? 4.494 -13.957 58.564 1.00 35.31 109 TYR A N 1
ATOM 894 C CA . TYR A 1 109 ? 5.871 -14.105 59.052 1.00 35.31 109 TYR A CA 1
ATOM 895 C C . TYR A 1 109 ? 6.265 -15.346 59.864 1.00 35.31 109 TYR A C 1
ATOM 897 O O . TYR A 1 109 ? 6.335 -15.324 61.086 1.00 35.31 109 TYR A O 1
ATOM 905 N N . GLY A 1 110 ? 6.794 -16.315 59.111 1.00 32.84 110 GLY A N 1
ATOM 906 C CA . GLY A 1 110 ? 8.085 -16.932 59.415 1.00 32.84 110 GLY A CA 1
ATOM 907 C C . GLY A 1 110 ? 8.079 -18.091 60.409 1.00 32.84 110 GLY A C 1
ATOM 908 O O . GLY A 1 110 ? 7.789 -17.920 61.585 1.00 32.84 110 GLY A O 1
ATOM 909 N N . LEU A 1 111 ? 8.588 -19.244 59.964 1.00 31.08 111 LEU A N 1
ATOM 910 C CA . LEU A 1 111 ? 9.889 -19.731 60.440 1.00 31.08 111 LEU A CA 1
ATOM 911 C C . LEU A 1 111 ? 10.370 -20.975 59.675 1.00 31.08 111 LEU A C 1
ATOM 913 O O . LEU A 1 111 ? 9.594 -21.778 59.172 1.00 31.08 111 LEU A O 1
ATOM 917 N N . ASN A 1 112 ? 11.697 -21.068 59.632 1.00 30.17 112 ASN A N 1
ATOM 918 C CA . ASN A 1 112 ? 12.585 -22.151 59.212 1.00 30.17 112 ASN A CA 1
ATOM 919 C C . ASN A 1 112 ? 12.027 -23.578 59.053 1.00 30.17 112 ASN A C 1
ATOM 921 O O . ASN A 1 112 ? 11.381 -24.134 59.940 1.00 30.17 112 ASN A O 1
ATOM 925 N N . TYR A 1 113 ? 12.502 -24.224 57.983 1.00 32.12 113 TYR A N 1
ATOM 926 C CA . TYR A 1 113 ? 12.586 -25.677 57.851 1.00 32.12 113 TYR A CA 1
ATOM 927 C C . TYR A 1 113 ? 13.232 -26.328 59.082 1.00 32.12 113 TYR A C 1
ATOM 929 O O . TYR A 1 113 ? 14.395 -26.062 59.376 1.00 32.12 113 TYR A O 1
ATOM 937 N N . PHE A 1 114 ? 12.536 -27.281 59.703 1.00 32.66 114 PHE A N 1
ATOM 938 C CA . PHE A 1 114 ? 13.166 -28.344 60.485 1.00 32.66 114 PHE A CA 1
ATOM 939 C C . PHE A 1 114 ? 12.443 -29.668 60.235 1.00 32.66 114 PHE A C 1
ATOM 941 O O . PHE A 1 114 ? 11.270 -29.825 60.567 1.00 32.66 114 PHE A O 1
ATOM 948 N N . ASN A 1 115 ? 13.162 -30.627 59.650 1.00 42.28 115 ASN A N 1
ATOM 949 C CA . ASN A 1 115 ? 12.720 -32.016 59.588 1.00 42.28 115 ASN A CA 1
ATOM 950 C C . ASN A 1 115 ? 12.777 -32.635 60.990 1.00 42.28 115 ASN A C 1
ATOM 952 O O . ASN A 1 115 ? 13.738 -32.409 61.725 1.00 42.28 115 ASN A O 1
ATOM 956 N N . ASN A 1 116 ? 11.812 -33.493 61.321 1.00 33.00 116 ASN A N 1
ATOM 957 C CA . ASN A 1 116 ? 12.015 -34.511 62.345 1.00 33.00 116 ASN A CA 1
ATOM 958 C C . ASN A 1 116 ? 11.348 -35.824 61.923 1.00 33.00 116 ASN A C 1
ATOM 960 O O . ASN A 1 116 ? 10.262 -35.820 61.341 1.00 33.00 116 ASN A O 1
ATOM 964 N N . ASN A 1 117 ? 12.026 -36.934 62.205 1.00 36.03 117 ASN A N 1
ATOM 965 C CA . ASN A 1 117 ? 11.604 -38.267 61.802 1.00 36.03 117 ASN A CA 1
ATOM 966 C C . ASN A 1 117 ? 10.548 -38.859 62.749 1.00 36.03 117 ASN A C 1
ATOM 968 O O . ASN A 1 117 ? 10.302 -38.375 63.851 1.00 36.03 117 ASN A O 1
ATOM 972 N N . TRP A 1 118 ? 9.915 -39.911 62.239 1.00 46.94 118 TRP A N 1
ATOM 973 C CA . TRP A 1 118 ? 8.704 -40.591 62.693 1.00 46.94 118 TRP A CA 1
ATOM 974 C C . TRP A 1 118 ? 8.501 -40.845 64.205 1.00 46.94 118 TRP A C 1
ATOM 976 O O . TRP A 1 118 ? 9.435 -41.064 64.970 1.00 46.94 118 TRP A O 1
ATOM 986 N N . ASN A 1 119 ? 7.209 -40.956 64.559 1.00 41.91 119 ASN A N 1
ATOM 987 C CA . ASN A 1 119 ? 6.618 -41.413 65.832 1.00 41.91 119 ASN A CA 1
ATOM 988 C C . ASN A 1 119 ? 6.486 -40.420 67.009 1.00 41.91 119 ASN A C 1
ATOM 990 O O . ASN A 1 119 ? 6.666 -40.786 68.168 1.00 41.91 119 ASN A O 1
ATOM 994 N N . GLY A 1 120 ? 5.991 -39.206 66.741 1.00 41.84 120 GLY A N 1
ATOM 995 C CA . GLY A 1 120 ? 5.335 -38.391 67.774 1.00 41.84 120 GLY A CA 1
ATOM 996 C C . GLY A 1 120 ? 4.491 -37.242 67.216 1.00 41.84 120 GLY A C 1
ATOM 997 O O . GLY A 1 120 ? 4.964 -36.474 66.382 1.00 41.84 120 GLY A O 1
ATOM 998 N N . THR A 1 121 ? 3.246 -37.086 67.683 1.00 40.69 121 THR A N 1
ATOM 999 C CA . THR A 1 121 ? 2.385 -35.958 67.279 1.00 40.69 121 THR A CA 1
ATOM 1000 C C . THR A 1 121 ? 2.886 -34.656 67.904 1.00 40.69 121 THR A C 1
ATOM 1002 O O . THR A 1 121 ? 2.896 -34.503 69.127 1.00 40.69 121 THR A O 1
ATOM 1005 N N . TYR A 1 122 ? 3.288 -33.707 67.058 1.00 39.34 122 TYR A N 1
ATOM 1006 C CA . TYR A 1 122 ? 3.870 -32.423 67.449 1.00 39.34 122 TYR A CA 1
ATOM 1007 C C . TYR A 1 122 ? 2.921 -31.586 68.328 1.00 39.34 122 TYR A C 1
ATOM 1009 O O . TYR A 1 122 ? 1.936 -31.020 67.850 1.00 39.34 122 TYR A O 1
ATOM 1017 N N . LYS A 1 123 ? 3.244 -31.463 69.621 1.00 44.88 123 LYS A N 1
ATOM 1018 C CA . LYS A 1 123 ? 2.614 -30.496 70.531 1.00 44.88 123 LYS A CA 1
ATOM 1019 C C . LYS A 1 123 ? 3.408 -29.191 70.490 1.00 44.88 123 LYS A C 1
ATOM 1021 O O . LYS A 1 123 ? 4.469 -29.089 71.100 1.00 44.88 123 LYS A O 1
ATOM 1026 N N . GLY A 1 124 ? 2.906 -28.217 69.730 1.00 44.03 124 GLY A N 1
ATOM 1027 C CA . GLY A 1 124 ? 3.536 -26.901 69.588 1.00 44.03 124 GLY A CA 1
ATOM 1028 C C . GLY A 1 124 ? 3.697 -26.168 70.926 1.00 44.03 124 GLY A C 1
ATOM 1029 O O . GLY A 1 124 ? 2.876 -26.321 71.830 1.00 44.03 124 GLY A O 1
ATOM 1030 N N . ARG A 1 125 ? 4.763 -25.366 71.045 1.00 45.62 125 ARG A N 1
ATOM 1031 C CA . ARG A 1 125 ? 5.018 -24.513 72.219 1.00 45.62 125 ARG A CA 1
ATOM 1032 C C . ARG A 1 125 ? 3.949 -23.416 72.348 1.00 45.62 125 ARG A C 1
ATOM 1034 O O . ARG A 1 125 ? 3.604 -22.795 71.349 1.00 45.62 125 ARG A O 1
ATOM 1041 N N . GLY A 1 126 ? 3.533 -23.129 73.584 1.00 52.78 126 GLY A N 1
ATOM 1042 C CA . GLY A 1 126 ? 2.703 -21.971 73.946 1.00 52.78 126 GLY A CA 1
ATOM 1043 C C . GLY A 1 126 ? 1.197 -22.257 74.045 1.00 52.78 126 GLY A C 1
ATOM 1044 O O . GLY A 1 126 ? 0.544 -22.581 73.056 1.00 52.78 126 GLY A O 1
ATOM 1045 N N . ASP A 1 127 ? 0.663 -22.105 75.258 1.00 47.12 127 ASP A N 1
ATOM 1046 C CA . ASP A 1 127 ? -0.723 -21.802 75.668 1.00 47.12 127 ASP A CA 1
ATOM 1047 C C . ASP A 1 127 ? -1.915 -22.647 75.179 1.00 47.12 127 ASP A C 1
ATOM 1049 O O . ASP A 1 127 ? -3.020 -22.477 75.701 1.00 47.12 127 ASP A O 1
ATOM 1053 N N . LYS A 1 128 ? -1.771 -23.599 74.246 1.00 49.53 128 LYS A N 1
ATOM 1054 C CA . LYS A 1 128 ? -2.938 -24.380 73.775 1.00 49.53 128 LYS A CA 1
ATOM 1055 C C . LYS A 1 128 ? -3.667 -25.138 74.891 1.00 49.53 128 LYS A C 1
ATOM 1057 O O . LYS A 1 128 ? -4.890 -25.221 74.852 1.00 49.53 128 LYS A O 1
ATOM 1062 N N . GLN A 1 129 ? -2.944 -25.634 75.896 1.00 52.22 129 GLN A N 1
ATOM 1063 C CA . GLN A 1 129 ? -3.528 -26.423 76.989 1.00 52.22 129 GLN A CA 1
ATOM 1064 C C . GLN A 1 129 ? -4.294 -25.575 78.025 1.00 52.22 129 GLN A C 1
ATOM 1066 O O . GLN A 1 129 ? -5.127 -26.111 78.753 1.00 52.22 129 GLN A O 1
ATOM 1071 N N . GLU A 1 130 ? -4.044 -24.264 78.065 1.00 53.00 130 GLU A N 1
ATOM 1072 C CA . GLU A 1 130 ? -4.718 -23.308 78.954 1.00 53.00 130 GLU A CA 1
ATOM 1073 C C . GLU A 1 130 ? -5.875 -22.590 78.232 1.00 53.00 130 GLU A C 1
ATOM 1075 O O . GLU A 1 130 ? -6.929 -22.341 78.816 1.00 53.00 130 GLU A O 1
ATOM 1080 N N . LYS A 1 131 ? -5.724 -22.340 76.922 1.00 54.34 131 LYS A N 1
ATOM 1081 C CA . LYS A 1 131 ? -6.676 -21.574 76.095 1.00 54.34 131 LYS A CA 1
ATOM 1082 C C . LYS A 1 131 ? -7.797 -22.402 75.447 1.00 54.34 131 LYS A C 1
ATOM 1084 O O . LYS A 1 131 ? -8.810 -21.832 75.039 1.00 54.34 131 LYS A O 1
ATOM 1089 N N . TYR A 1 132 ? -7.648 -23.729 75.367 1.00 59.62 132 TYR A N 1
ATOM 1090 C CA . TYR A 1 132 ? -8.658 -24.658 74.835 1.00 59.62 132 TYR A CA 1
ATOM 1091 C C . TYR A 1 132 ? -8.986 -25.755 75.864 1.00 59.62 132 TYR A C 1
ATOM 1093 O O . TYR A 1 132 ? -8.427 -26.849 75.813 1.00 59.62 132 TYR A O 1
ATOM 1101 N N . PRO A 1 133 ? -9.898 -25.502 76.826 1.00 59.66 133 PRO A N 1
ATOM 1102 C CA . PRO A 1 133 ? -10.084 -26.396 77.973 1.00 59.66 133 PRO A CA 1
ATOM 1103 C C . PRO A 1 133 ? -10.722 -27.761 77.660 1.00 59.66 133 PRO A C 1
ATOM 1105 O O . PRO A 1 133 ? -10.833 -28.585 78.570 1.00 59.66 133 PRO A O 1
ATOM 1108 N N . TYR A 1 134 ? -11.201 -27.993 76.436 1.00 65.50 134 TYR A N 1
ATOM 1109 C CA . TYR A 1 134 ? -11.846 -29.230 75.992 1.00 65.50 134 TYR A CA 1
ATOM 1110 C C . TYR A 1 134 ? -11.744 -29.339 74.464 1.00 65.50 134 TYR A C 1
ATOM 1112 O O . TYR A 1 134 ? -12.128 -28.402 73.783 1.00 65.50 134 TYR A O 1
ATOM 1120 N N . GLU A 1 135 ? -11.251 -30.460 73.930 1.00 58.41 135 GLU A N 1
ATOM 1121 C CA . GLU A 1 135 ? -11.041 -30.675 72.480 1.00 58.41 135 GLU A CA 1
ATOM 1122 C C . GLU A 1 135 ? -12.063 -31.668 71.871 1.00 58.41 135 GLU A C 1
ATOM 1124 O O . GLU A 1 135 ? -11.770 -32.361 70.901 1.00 58.41 135 GLU A O 1
ATOM 1129 N N . GLY A 1 136 ? -13.261 -31.786 72.460 1.00 66.06 136 GLY A N 1
ATOM 1130 C CA . GLY A 1 136 ? -14.313 -32.721 72.027 1.00 66.06 136 GLY A CA 1
ATOM 1131 C C . GLY A 1 136 ? -15.623 -32.043 71.604 1.00 66.06 136 GLY A C 1
ATOM 1132 O O . GLY A 1 136 ? -15.786 -30.830 71.723 1.00 66.06 136 GLY A O 1
ATOM 1133 N N . MET A 1 137 ? -16.594 -32.836 71.136 1.00 60.84 137 MET A N 1
ATOM 1134 C CA . MET A 1 137 ? -17.930 -32.329 70.791 1.00 60.84 137 MET A CA 1
ATOM 1135 C C . MET A 1 137 ? -18.744 -31.994 72.046 1.00 60.84 137 MET A C 1
ATOM 1137 O O . MET A 1 137 ? -18.907 -32.841 72.926 1.00 60.84 137 MET A O 1
ATOM 1141 N N . PHE A 1 138 ? -19.310 -30.785 72.112 1.00 65.44 138 PHE A N 1
ATOM 1142 C CA . PHE A 1 138 ? -20.202 -30.405 73.209 1.00 65.44 138 PHE A CA 1
ATOM 1143 C C . PHE A 1 138 ? -21.513 -31.194 73.175 1.00 65.44 138 PHE A C 1
ATOM 1145 O O . PHE A 1 138 ? -22.160 -31.319 72.135 1.00 65.44 138 PHE A O 1
ATOM 1152 N N . GLN A 1 139 ? -21.942 -31.673 74.340 1.00 70.50 139 GLN A N 1
ATOM 1153 C CA . GLN A 1 139 ? -23.171 -32.444 74.502 1.00 70.50 139 GLN A CA 1
ATOM 1154 C C . GLN A 1 139 ? -24.275 -31.564 75.107 1.00 70.50 139 GLN A C 1
ATOM 1156 O O . GLN A 1 139 ? -24.040 -30.777 76.030 1.00 70.50 139 GLN A O 1
ATOM 1161 N N . ARG A 1 140 ? -25.504 -31.670 74.587 1.00 65.75 140 ARG A N 1
ATOM 1162 C CA . ARG A 1 140 ? -26.677 -31.014 75.193 1.00 65.75 140 ARG A CA 1
ATOM 1163 C C . ARG A 1 140 ? -27.091 -31.802 76.437 1.00 65.75 140 ARG A C 1
ATOM 1165 O O . ARG A 1 140 ? -27.064 -33.029 76.407 1.00 65.75 140 ARG A O 1
ATOM 1172 N N . SER A 1 141 ? -27.510 -31.112 77.500 1.00 69.31 141 SER A N 1
ATOM 1173 C CA . SER A 1 141 ? -28.023 -31.776 78.708 1.00 69.31 141 SER A CA 1
ATOM 1174 C C . SER A 1 141 ? -29.160 -32.743 78.369 1.00 69.31 141 SER A C 1
ATOM 1176 O O . SER A 1 141 ? -30.006 -32.445 77.520 1.00 69.31 141 SER A O 1
ATOM 1178 N N . LEU A 1 142 ? -29.199 -33.892 79.049 1.00 72.19 142 LEU A N 1
ATOM 1179 C CA . LEU A 1 142 ? -30.277 -34.876 78.921 1.00 72.19 142 LEU A CA 1
ATOM 1180 C C . LEU A 1 142 ? -31.587 -34.386 79.566 1.00 72.19 142 LEU A C 1
ATOM 1182 O O . LEU A 1 142 ? -32.663 -34.796 79.127 1.00 72.19 142 LEU A O 1
ATOM 1186 N N . SER A 1 143 ? -31.516 -33.439 80.509 1.00 73.12 143 SER A N 1
ATOM 1187 C CA . SER A 1 143 ? -32.684 -32.799 81.125 1.00 73.12 143 SER A CA 1
ATOM 1188 C C . SER A 1 143 ? -33.396 -31.860 80.147 1.00 73.12 143 SER A C 1
ATOM 1190 O O . SER A 1 143 ? -32.804 -30.920 79.617 1.00 73.12 143 SER A O 1
ATOM 1192 N N . SER A 1 144 ? -34.695 -32.072 79.928 1.00 72.44 144 SER A N 1
ATOM 1193 C CA . SER A 1 144 ? -35.535 -31.159 79.141 1.00 72.44 144 SER A CA 1
ATOM 1194 C C . SER A 1 144 ? -35.647 -29.772 79.784 1.00 72.44 144 SER A C 1
ATOM 1196 O O . SER A 1 144 ? -35.597 -28.775 79.068 1.00 72.44 144 SER A O 1
ATOM 1198 N N . PHE A 1 145 ? -35.706 -29.676 81.117 1.00 69.56 145 PHE A N 1
ATOM 1199 C CA . PHE A 1 145 ? -35.770 -28.387 81.817 1.00 69.56 145 PHE A CA 1
ATOM 1200 C C . PHE A 1 145 ? -34.529 -27.516 81.572 1.00 69.56 145 PHE A C 1
ATOM 1202 O O . PHE A 1 145 ? -34.663 -26.317 81.339 1.00 69.56 145 PHE A O 1
ATOM 1209 N N . GLU A 1 146 ? -33.334 -28.108 81.547 1.00 69.00 146 GLU A N 1
ATOM 1210 C CA . GLU A 1 146 ? -32.087 -27.384 81.252 1.00 69.00 146 GLU A CA 1
ATOM 1211 C C . GLU A 1 146 ? -31.932 -27.013 79.770 1.00 69.00 146 GLU A C 1
ATOM 1213 O O . GLU A 1 146 ? -31.204 -26.078 79.445 1.00 69.00 146 GLU A O 1
ATOM 1218 N N . ARG A 1 147 ? -32.610 -27.724 78.857 1.00 69.31 147 ARG A N 1
ATOM 1219 C CA . ARG A 1 147 ? -32.597 -27.406 77.418 1.00 69.31 147 ARG A CA 1
ATOM 1220 C C . ARG A 1 147 ? -33.556 -26.281 77.021 1.00 69.31 147 ARG A C 1
ATOM 1222 O O . ARG A 1 147 ? -33.323 -25.674 75.979 1.00 69.31 147 ARG A O 1
ATOM 1229 N N . TYR A 1 148 ? -34.622 -26.044 77.792 1.00 69.88 148 TYR A N 1
ATOM 1230 C CA . TYR A 1 148 ? -35.728 -25.156 77.397 1.00 69.88 148 TYR A CA 1
ATOM 1231 C C . TYR A 1 148 ? -35.986 -23.977 78.350 1.00 69.88 148 TYR A C 1
ATOM 1233 O O . TYR A 1 148 ? -36.737 -23.069 78.000 1.00 69.88 148 TYR A O 1
ATOM 1241 N N . THR A 1 149 ? -35.368 -23.939 79.534 1.00 72.00 149 THR A N 1
ATOM 1242 C CA . THR A 1 149 ? -35.479 -22.777 80.431 1.00 72.00 149 THR A CA 1
ATOM 1243 C C . THR A 1 149 ? -34.500 -21.689 79.978 1.00 72.00 149 THR A C 1
ATOM 1245 O O . THR A 1 149 ? -33.289 -21.888 80.040 1.00 72.00 149 THR A O 1
ATOM 1248 N N . SER A 1 150 ? -35.011 -20.538 79.528 1.00 69.50 150 SER A N 1
ATOM 1249 C CA . SER A 1 150 ? -34.186 -19.396 79.090 1.00 69.50 150 SER A CA 1
ATOM 1250 C C . SER A 1 150 ? -33.315 -18.833 80.229 1.00 69.50 150 SER A C 1
ATOM 1252 O O . SER A 1 150 ? -33.838 -18.707 81.339 1.00 69.50 150 SER A O 1
ATOM 1254 N N . PRO A 1 151 ? -32.057 -18.405 79.970 1.00 66.50 151 PRO A N 1
ATOM 1255 C CA . PRO A 1 151 ? -31.186 -17.734 80.945 1.00 66.50 151 PRO A CA 1
ATOM 1256 C C . PRO A 1 151 ? -31.796 -16.526 81.670 1.00 66.50 151 PRO A C 1
ATOM 1258 O O . PRO A 1 151 ? -31.402 -16.230 82.794 1.00 66.50 151 PRO A O 1
ATOM 1261 N N . LEU A 1 152 ? -32.770 -15.848 81.052 1.00 62.12 152 LEU A N 1
ATOM 1262 C CA . LEU A 1 152 ? -33.476 -14.695 81.632 1.00 62.12 152 LEU A CA 1
ATOM 1263 C C . LEU A 1 152 ? -34.762 -15.072 82.390 1.00 62.12 152 LEU A C 1
ATOM 1265 O O . LEU A 1 152 ? -35.433 -14.210 82.955 1.00 62.12 152 LEU A O 1
ATOM 1269 N N . SER A 1 153 ? -35.137 -16.354 82.420 1.00 71.38 153 SER A N 1
ATOM 1270 C CA . SER A 1 153 ? -36.289 -16.807 83.197 1.00 71.38 153 SER A CA 1
ATOM 1271 C C . SER A 1 153 ? -36.021 -16.661 84.695 1.00 71.38 153 SER A C 1
ATOM 1273 O O . SER A 1 153 ? -34.986 -17.102 85.193 1.00 71.38 153 SER A O 1
ATOM 1275 N N . LYS A 1 154 ? -37.014 -16.186 85.458 1.00 72.94 154 LYS A N 1
ATOM 1276 C CA . LYS A 1 154 ? -36.981 -16.180 86.938 1.00 72.94 154 LYS A CA 1
ATOM 1277 C C . LYS A 1 154 ? -36.761 -17.578 87.549 1.00 72.94 154 LYS A C 1
ATOM 1279 O O . LYS A 1 154 ? -36.412 -17.687 88.720 1.00 72.94 154 LYS A O 1
ATOM 1284 N N . ASN A 1 155 ? -36.965 -18.647 86.773 1.00 72.31 155 ASN A N 1
ATOM 1285 C CA . ASN A 1 155 ? -36.696 -20.026 87.182 1.00 72.31 155 ASN A CA 1
ATOM 1286 C C . ASN A 1 155 ? -35.305 -20.545 86.764 1.00 72.31 155 ASN A C 1
ATOM 1288 O O . ASN A 1 155 ? -34.926 -21.620 87.216 1.00 72.31 155 ASN A O 1
ATOM 1292 N N . TYR A 1 156 ? -34.522 -19.813 85.960 1.00 75.62 156 TYR A N 1
ATOM 1293 C CA . TYR A 1 156 ? -33.204 -20.270 85.497 1.00 75.62 156 TYR A CA 1
ATOM 1294 C C . TYR A 1 156 ? -32.205 -20.451 86.644 1.00 75.62 156 TYR A C 1
ATOM 1296 O O . TYR A 1 156 ? -31.500 -21.454 86.703 1.00 75.62 156 TYR A O 1
ATOM 1304 N N . GLY A 1 157 ? -32.226 -19.542 87.625 1.00 72.19 157 GLY A N 1
ATOM 1305 C CA . GLY A 1 157 ? -31.426 -19.646 88.852 1.00 72.19 157 GLY A CA 1
ATOM 1306 C C . GLY A 1 157 ? -31.790 -20.823 89.772 1.00 72.19 157 GLY A C 1
ATOM 1307 O O . GLY A 1 157 ? -31.160 -20.983 90.810 1.00 72.19 157 GLY A O 1
ATOM 1308 N N . LYS A 1 158 ? -32.799 -21.637 89.419 1.00 77.31 158 LYS A N 1
ATOM 1309 C CA . LYS A 1 158 ? -33.146 -22.893 90.110 1.00 77.31 158 LYS A CA 1
ATOM 1310 C C . LYS A 1 158 ? -32.538 -24.132 89.439 1.00 77.31 158 LYS A C 1
ATOM 1312 O O . LYS A 1 158 ? -32.679 -25.228 89.975 1.00 77.31 158 LYS A O 1
ATOM 1317 N N . LEU A 1 159 ? -31.910 -23.989 88.268 1.00 79.00 159 LEU A N 1
ATOM 1318 C CA . LEU A 1 159 ? -31.185 -25.084 87.625 1.00 79.00 159 LEU A CA 1
ATOM 1319 C C . LEU A 1 159 ? -29.883 -25.366 88.383 1.00 79.00 159 LEU A C 1
ATOM 1321 O O . LEU A 1 159 ? -29.248 -24.448 88.904 1.00 79.00 159 LEU A O 1
ATOM 1325 N N . ALA A 1 160 ? -29.463 -26.631 88.413 1.00 75.75 160 ALA A N 1
ATOM 1326 C CA . ALA A 1 160 ? -28.207 -27.008 89.047 1.00 75.75 160 ALA A CA 1
ATOM 1327 C C . ALA A 1 160 ? -27.021 -26.316 88.351 1.00 75.75 160 ALA A C 1
ATOM 1329 O O . ALA A 1 160 ? -26.953 -26.248 87.119 1.00 75.75 160 ALA A O 1
ATOM 1330 N N . LEU A 1 161 ? -26.082 -25.805 89.148 1.00 77.75 161 LEU A N 1
ATOM 1331 C CA . LEU A 1 161 ? -24.831 -25.246 88.648 1.00 77.75 161 LEU A CA 1
ATOM 1332 C C . LEU A 1 161 ? -23.763 -26.340 88.586 1.00 77.75 161 LEU A C 1
ATOM 1334 O O . LEU A 1 161 ? -23.670 -27.184 89.475 1.00 77.75 161 LEU A O 1
ATOM 1338 N N . GLY A 1 162 ? -22.938 -26.306 87.545 1.00 72.94 162 GLY A N 1
ATOM 1339 C CA . GLY A 1 162 ? -21.803 -27.214 87.379 1.00 72.94 162 GLY A CA 1
ATOM 1340 C C . GLY A 1 162 ? -20.671 -26.549 86.606 1.00 72.94 162 GLY A C 1
ATOM 1341 O O . GLY A 1 162 ? -20.855 -25.466 86.062 1.00 72.94 162 GLY A O 1
ATOM 1342 N N . SER A 1 163 ? -19.516 -27.208 86.531 1.00 70.50 163 SER A N 1
ATOM 1343 C CA . SER A 1 163 ? -18.327 -26.715 85.809 1.00 70.50 163 SER A CA 1
ATOM 1344 C C . SER A 1 163 ? -17.884 -27.710 84.726 1.00 70.50 163 SER A C 1
ATOM 1346 O O . SER A 1 163 ? -16.696 -27.960 84.504 1.00 70.50 163 SER A O 1
ATOM 1348 N N . PHE A 1 164 ? -18.857 -28.336 84.059 1.00 69.19 164 PHE A N 1
ATOM 1349 C CA . PHE A 1 164 ? -18.633 -29.421 83.110 1.00 69.19 164 PHE A CA 1
ATOM 1350 C C . PHE A 1 164 ? -18.218 -28.875 81.743 1.00 69.19 164 PHE A C 1
ATOM 1352 O O . PHE A 1 164 ? -19.045 -28.482 80.921 1.00 69.19 164 PHE A O 1
ATOM 1359 N N . ARG A 1 165 ? -16.908 -28.909 81.470 1.00 65.75 165 ARG A N 1
ATOM 1360 C CA . ARG A 1 165 ? -16.294 -28.364 80.245 1.00 65.75 165 ARG A CA 1
ATOM 1361 C C . ARG A 1 165 ? -16.830 -28.928 78.918 1.00 65.75 165 ARG A C 1
ATOM 1363 O O . ARG A 1 165 ? -16.572 -28.320 77.889 1.00 65.75 165 ARG A O 1
ATOM 1370 N N . HIS A 1 166 ? -17.571 -30.039 78.930 1.00 69.44 166 HIS A N 1
ATOM 1371 C CA . HIS A 1 166 ? -18.131 -30.700 77.744 1.00 69.44 166 HIS A CA 1
ATOM 1372 C C . HIS A 1 166 ? -19.641 -30.468 77.530 1.00 69.44 166 HIS A C 1
ATOM 1374 O O . HIS A 1 166 ? -20.173 -30.890 76.504 1.00 69.44 166 HIS A O 1
ATOM 1380 N N . LEU A 1 167 ? -20.350 -29.816 78.460 1.00 72.56 167 LEU A N 1
ATOM 1381 C CA . LEU A 1 167 ? -21.782 -29.534 78.307 1.00 72.56 167 LEU A CA 1
ATOM 1382 C C . LEU A 1 167 ? -22.025 -28.201 77.586 1.00 72.56 167 LEU A C 1
ATOM 1384 O O . LEU A 1 167 ? -21.208 -27.281 77.654 1.00 72.56 167 LEU A O 1
ATOM 1388 N N . ALA A 1 168 ? -23.152 -28.108 76.877 1.00 67.19 168 ALA A N 1
ATOM 1389 C CA . ALA A 1 168 ? -23.537 -26.928 76.095 1.00 67.19 168 ALA A CA 1
ATOM 1390 C C . ALA A 1 168 ? -24.400 -25.900 76.863 1.00 67.19 168 ALA A C 1
ATOM 1392 O O . ALA A 1 168 ? -24.507 -24.757 76.430 1.00 67.19 168 ALA A O 1
ATOM 1393 N N . SER A 1 169 ? -25.034 -26.280 77.978 1.00 72.38 169 SER A N 1
ATOM 1394 C CA . SER A 1 169 ? -25.898 -25.396 78.778 1.00 72.38 169 SER A CA 1
ATOM 1395 C C . SER A 1 169 ? -25.083 -24.503 79.727 1.00 72.38 169 SER A C 1
ATOM 1397 O O . SER A 1 169 ? -24.192 -24.980 80.427 1.00 72.38 169 SER A O 1
ATOM 1399 N N . SER A 1 170 ? -25.379 -23.197 79.777 1.00 69.50 170 SER A N 1
ATOM 1400 C CA . SER A 1 170 ? -24.554 -22.219 80.511 1.00 69.50 170 SER A CA 1
ATOM 1401 C C . SER A 1 170 ? -24.591 -22.369 82.038 1.00 69.50 170 SER A C 1
ATOM 1403 O O . SER A 1 170 ? -23.563 -22.165 82.677 1.00 69.50 170 SER A O 1
ATOM 1405 N N . ASN A 1 171 ? -25.707 -22.805 82.634 1.00 73.25 171 ASN A N 1
ATOM 1406 C CA . ASN A 1 171 ? -25.782 -23.126 84.069 1.00 73.25 171 ASN A CA 1
ATOM 1407 C C . ASN A 1 171 ? -24.805 -24.257 84.458 1.00 73.25 171 ASN A C 1
ATOM 1409 O O . ASN A 1 171 ? -24.145 -24.189 85.494 1.00 73.25 171 ASN A O 1
ATOM 1413 N N . ALA A 1 172 ? -24.639 -25.255 83.585 1.00 72.38 172 ALA A N 1
ATOM 1414 C CA . ALA A 1 172 ? -23.738 -26.391 83.781 1.00 72.38 172 ALA A CA 1
ATOM 1415 C C . ALA A 1 172 ? -22.254 -26.071 83.481 1.00 72.38 172 ALA A C 1
ATOM 1417 O O . ALA A 1 172 ? -21.404 -26.965 83.553 1.00 72.38 172 ALA A O 1
ATOM 1418 N N . ARG A 1 173 ? -21.947 -24.804 83.159 1.00 69.06 173 ARG A N 1
ATOM 1419 C CA . ARG A 1 173 ? -20.602 -24.251 82.914 1.00 69.06 173 ARG A CA 1
ATOM 1420 C C . ARG A 1 173 ? -20.246 -23.089 83.856 1.00 69.06 173 ARG A C 1
ATOM 1422 O O . ARG A 1 173 ? -19.301 -22.352 83.586 1.00 69.06 173 ARG A O 1
ATOM 1429 N N . SER A 1 174 ? -20.991 -22.912 84.945 1.00 69.44 174 SER A N 1
ATOM 1430 C CA . SER A 1 174 ? -20.707 -21.910 85.972 1.00 69.44 174 SER A CA 1
ATOM 1431 C C . SER A 1 174 ? -19.262 -22.014 86.486 1.00 69.44 174 SER A C 1
ATOM 1433 O O . SER A 1 174 ? -18.747 -23.107 86.744 1.00 69.44 174 SER A O 1
ATOM 1435 N N . GLY A 1 175 ? -18.591 -20.864 86.594 1.00 66.44 175 GLY A N 1
ATOM 1436 C CA . GLY A 1 175 ? -17.180 -20.757 86.984 1.00 66.44 175 GLY A CA 1
ATOM 1437 C C . GLY A 1 175 ? -16.157 -21.037 85.872 1.00 66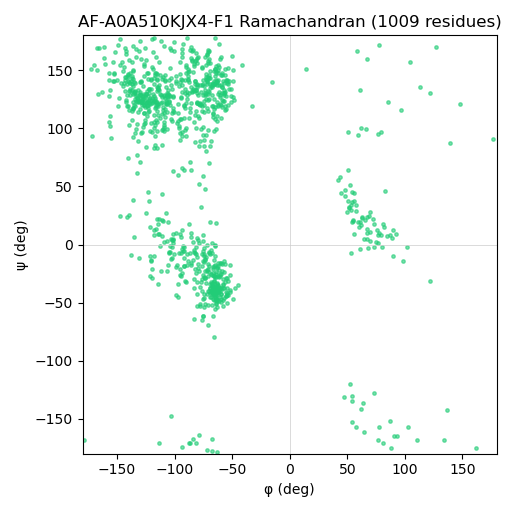.44 175 GLY A C 1
ATOM 1438 O O . GLY A 1 175 ? -14.962 -20.908 86.121 1.00 66.44 175 GLY A O 1
ATOM 1439 N N . LEU A 1 176 ? -16.580 -21.390 84.652 1.00 66.25 176 LEU A N 1
ATOM 1440 C CA . LEU A 1 176 ? -15.694 -21.444 83.483 1.00 66.25 176 LEU A CA 1
ATOM 1441 C C . LEU A 1 176 ? -15.646 -20.077 82.781 1.00 66.25 176 LEU A C 1
ATOM 1443 O O . LEU A 1 176 ? -16.637 -19.348 82.764 1.00 66.25 176 LEU A O 1
ATOM 1447 N N . ALA A 1 177 ? -14.507 -19.746 82.166 1.00 62.47 177 ALA A N 1
ATOM 1448 C CA . ALA A 1 177 ? -14.375 -18.533 81.360 1.00 62.47 177 ALA A CA 1
ATOM 1449 C C . ALA A 1 177 ? -15.399 -18.515 80.206 1.00 62.47 177 ALA A C 1
ATOM 1451 O O . ALA A 1 177 ? -15.660 -19.539 79.571 1.00 62.47 177 ALA A O 1
ATOM 1452 N N . SER A 1 178 ? -15.970 -17.339 79.932 1.00 57.62 178 SER A N 1
ATOM 1453 C CA . SER A 1 178 ? -16.957 -17.127 78.862 1.00 57.62 178 SER A CA 1
ATOM 1454 C C . SER A 1 178 ? -16.349 -17.135 77.454 1.00 57.62 178 SER A C 1
ATOM 1456 O O . SER A 1 178 ? -17.081 -17.242 76.471 1.00 57.62 178 SER A O 1
ATOM 1458 N N . SER A 1 179 ? -15.023 -17.048 77.345 1.00 55.19 179 SER A N 1
ATOM 1459 C CA . SER A 1 179 ? -14.267 -17.216 76.106 1.00 55.19 179 SER A CA 1
ATOM 1460 C C . SER A 1 179 ? -13.924 -18.686 75.854 1.00 55.19 179 SER A C 1
ATOM 1462 O O . SER A 1 179 ? -13.538 -19.428 76.759 1.00 55.19 179 SER A O 1
ATOM 1464 N N . TYR A 1 180 ? -14.020 -19.109 74.593 1.00 54.22 180 TYR A N 1
ATOM 1465 C CA . TYR A 1 180 ? -13.560 -20.421 74.146 1.00 54.22 180 TYR A CA 1
ATOM 1466 C C . TYR A 1 180 ? -12.592 -20.225 72.975 1.00 54.22 180 TYR A C 1
ATOM 1468 O O . TYR A 1 180 ? -12.992 -19.887 71.861 1.00 54.22 180 TYR A O 1
ATOM 1476 N N . GLY A 1 181 ? -11.293 -20.390 73.240 1.00 62.44 181 GLY A N 1
ATOM 1477 C CA . GLY A 1 181 ? -10.244 -20.071 72.276 1.00 62.44 181 GLY A CA 1
ATOM 1478 C C . GLY A 1 181 ? -10.033 -18.564 72.097 1.00 62.44 181 GLY A C 1
ATOM 1479 O O . GLY A 1 181 ? -9.786 -17.840 73.060 1.00 62.44 181 GLY A O 1
ATOM 1480 N N . ILE A 1 182 ? -10.055 -18.102 70.843 1.00 50.97 182 ILE A N 1
ATOM 1481 C CA . ILE A 1 182 ? -9.768 -16.704 70.453 1.00 50.97 182 ILE A CA 1
ATOM 1482 C C . ILE A 1 182 ? -11.065 -15.920 70.151 1.00 50.97 182 ILE A C 1
ATOM 1484 O O . ILE A 1 182 ? -11.039 -14.696 70.074 1.00 50.97 182 ILE A O 1
ATOM 1488 N N . ALA A 1 183 ? -12.210 -16.600 70.037 1.00 44.72 183 ALA A N 1
ATOM 1489 C CA . ALA A 1 183 ? -13.508 -15.964 69.836 1.00 44.72 183 ALA A CA 1
ATOM 1490 C C . ALA A 1 183 ? -14.203 -15.672 71.178 1.00 44.72 183 ALA A C 1
ATOM 1492 O O . ALA A 1 183 ? -14.289 -16.539 72.055 1.00 44.72 183 ALA A O 1
ATOM 1493 N N . SER A 1 184 ? -14.737 -14.458 71.317 1.00 48.50 184 SER A N 1
ATOM 1494 C CA . SER A 1 184 ? -15.791 -14.142 72.279 1.00 48.50 184 SER A CA 1
ATOM 1495 C C . SER A 1 184 ? -17.106 -13.966 71.522 1.00 48.50 184 SER A C 1
ATOM 1497 O O . SER A 1 184 ? -17.183 -13.250 70.525 1.00 48.50 184 SER A O 1
ATOM 1499 N N . ASN A 1 185 ? -18.152 -14.639 71.992 1.00 49.59 185 ASN A N 1
ATOM 1500 C CA . ASN A 1 185 ? -19.466 -14.592 71.367 1.00 49.59 185 ASN A CA 1
ATOM 1501 C C . ASN A 1 185 ? -20.353 -13.700 72.236 1.00 49.59 185 ASN A C 1
ATOM 1503 O O . ASN A 1 185 ? -20.567 -14.022 73.403 1.00 49.59 185 ASN A O 1
ATOM 1507 N N . ASN A 1 186 ? -20.878 -12.606 71.682 1.00 46.88 186 ASN A N 1
ATOM 1508 C CA . ASN A 1 186 ? -21.879 -11.785 72.360 1.00 46.88 186 ASN A CA 1
ATOM 1509 C C . ASN A 1 186 ? -23.276 -12.217 71.868 1.00 46.88 186 ASN A C 1
ATOM 1511 O O . ASN A 1 186 ? -23.620 -11.905 70.726 1.00 46.88 186 ASN A O 1
ATOM 1515 N N . PRO A 1 187 ? -24.053 -13.002 72.640 1.00 54.22 187 PRO A N 1
ATOM 1516 C CA . PRO A 1 187 ? -25.322 -13.541 72.164 1.00 54.22 187 PRO A CA 1
ATOM 1517 C C . PRO A 1 187 ? -26.382 -12.437 72.047 1.00 54.22 187 PRO A C 1
ATOM 1519 O O . PRO A 1 187 ? -26.821 -11.878 73.050 1.00 54.22 187 PRO A O 1
ATOM 1522 N N . ALA A 1 188 ? -26.825 -12.158 70.821 1.00 46.38 188 ALA A N 1
ATOM 1523 C CA . ALA A 1 188 ? -28.027 -11.370 70.562 1.00 46.38 188 ALA A CA 1
ATOM 1524 C C . ALA A 1 188 ? -29.272 -12.269 70.665 1.00 46.38 188 ALA A C 1
ATOM 1526 O O . ALA A 1 188 ? -29.239 -13.426 70.244 1.00 46.38 188 ALA A O 1
ATOM 1527 N N . GLN A 1 189 ? -30.357 -11.750 71.242 1.00 50.03 189 GLN A N 1
ATOM 1528 C CA . GLN A 1 189 ? -31.569 -12.518 71.527 1.00 50.03 189 GLN A CA 1
ATOM 1529 C C . GLN A 1 189 ? -32.714 -12.136 70.579 1.00 50.03 189 GLN A C 1
ATOM 1531 O O . GLN A 1 189 ? -32.976 -10.955 70.363 1.00 50.03 189 GLN A O 1
ATOM 1536 N N . GLU A 1 190 ? -33.427 -13.137 70.062 1.00 44.25 190 GLU A N 1
ATOM 1537 C CA . GLU A 1 190 ? -34.664 -12.944 69.296 1.00 44.25 190 GLU A CA 1
ATOM 1538 C C . GLU A 1 190 ? -35.853 -12.534 70.199 1.00 44.25 190 GLU A C 1
ATOM 1540 O O . GLU A 1 190 ? -35.856 -12.850 71.398 1.00 44.25 190 GLU A O 1
ATOM 1545 N N . PRO A 1 191 ? -36.878 -11.839 69.662 1.00 45.84 191 PRO A N 1
ATOM 1546 C CA . PRO A 1 191 ? -38.015 -11.359 70.448 1.00 45.84 191 PRO A CA 1
ATOM 1547 C C . PRO A 1 191 ? -38.785 -12.484 71.153 1.00 45.84 191 PRO A C 1
ATOM 1549 O O . PRO A 1 191 ? -39.100 -13.517 70.564 1.00 45.84 191 PRO A O 1
ATOM 1552 N N . ILE A 1 192 ? -39.130 -12.268 72.424 1.00 52.25 192 ILE A N 1
ATOM 1553 C CA . ILE A 1 192 ? -39.889 -13.236 73.223 1.00 52.25 192 ILE A CA 1
ATOM 1554 C C . ILE A 1 192 ? -41.366 -13.179 72.818 1.00 52.25 192 ILE A C 1
ATOM 1556 O O . ILE A 1 192 ? -42.013 -12.147 72.974 1.00 52.25 192 ILE A O 1
ATOM 1560 N N . VAL A 1 193 ? -41.913 -14.306 72.361 1.00 47.66 193 VAL A N 1
ATOM 1561 C CA . VAL A 1 193 ? -43.359 -14.481 72.173 1.00 47.66 193 VAL A CA 1
ATOM 1562 C C . VAL A 1 193 ? -43.971 -14.973 73.485 1.00 47.66 193 VAL A C 1
ATOM 1564 O O . VAL A 1 193 ? -43.760 -16.121 73.881 1.00 47.66 193 VAL A O 1
ATOM 1567 N N . GLU A 1 194 ? -44.739 -14.121 74.163 1.00 48.22 194 GLU A N 1
ATOM 1568 C CA . GLU A 1 194 ? -45.582 -14.551 75.282 1.00 48.22 194 GLU A CA 1
ATOM 1569 C C . GLU A 1 194 ? -46.850 -15.235 74.755 1.00 48.22 194 GLU A C 1
ATOM 1571 O O . GLU A 1 194 ? -47.653 -14.638 74.039 1.00 48.22 194 GLU A O 1
ATOM 1576 N N . ILE A 1 195 ? -47.047 -16.500 75.133 1.00 49.09 195 ILE A N 1
ATOM 1577 C CA . ILE A 1 195 ? -48.315 -17.209 74.942 1.00 49.09 195 ILE A CA 1
ATOM 1578 C C . ILE A 1 195 ? -49.101 -17.085 76.246 1.00 49.09 195 ILE A C 1
ATOM 1580 O O . ILE A 1 195 ? -48.764 -17.733 77.240 1.00 49.09 195 ILE A O 1
ATOM 1584 N N . ASN A 1 196 ? -50.159 -16.273 76.242 1.00 43.31 196 ASN A N 1
ATOM 1585 C CA . ASN A 1 196 ? -51.097 -16.211 77.361 1.00 43.31 196 ASN A CA 1
ATOM 1586 C C . ASN A 1 196 ? -51.843 -17.547 77.488 1.00 43.31 196 ASN A C 1
ATOM 1588 O O . ASN A 1 196 ? -52.591 -17.943 76.595 1.00 43.31 196 ASN A O 1
ATOM 1592 N N . VAL A 1 197 ? -51.653 -18.235 78.615 1.00 38.62 197 VAL A N 1
ATOM 1593 C CA . VAL A 1 197 ? -52.374 -19.471 78.941 1.00 38.62 197 VAL A CA 1
ATOM 1594 C C . VAL A 1 197 ? -53.575 -19.124 79.816 1.00 38.62 197 VAL A C 1
ATOM 1596 O O . VAL A 1 197 ? -53.481 -19.107 81.043 1.00 38.62 197 VAL A O 1
ATOM 1599 N N . GLU A 1 198 ? -54.721 -18.857 79.192 1.00 37.09 198 GLU A N 1
ATOM 1600 C CA . GLU A 1 198 ? -55.982 -18.739 79.928 1.00 37.09 198 GLU A CA 1
ATOM 1601 C C . GLU A 1 198 ? -56.505 -20.124 80.329 1.00 37.09 198 GLU A C 1
ATOM 1603 O O . GLU A 1 198 ? -56.872 -20.959 79.499 1.00 37.09 198 GLU A O 1
ATOM 1608 N N . ALA A 1 199 ? -56.545 -20.380 81.637 1.00 40.66 199 ALA A N 1
ATOM 1609 C CA . ALA A 1 199 ? -57.016 -21.638 82.198 1.00 40.66 199 ALA A CA 1
ATOM 1610 C C . ALA A 1 199 ? -58.556 -21.706 82.223 1.00 40.66 199 ALA A C 1
ATOM 1612 O O . ALA A 1 199 ? -59.187 -21.437 83.246 1.00 40.66 199 ALA A O 1
ATOM 1613 N N . SER A 1 200 ? -59.176 -22.118 81.113 1.00 35.00 200 SER A N 1
ATOM 1614 C CA . SER A 1 200 ? -60.603 -22.466 81.102 1.00 35.00 200 SER A CA 1
ATOM 1615 C C . SER A 1 200 ? -60.820 -23.905 81.587 1.00 35.00 200 SER A C 1
ATOM 1617 O O . SER A 1 200 ? -60.541 -24.879 80.885 1.00 35.00 200 SER A O 1
ATOM 1619 N N . ILE A 1 201 ? -61.317 -24.046 82.817 1.00 37.47 201 ILE A N 1
ATOM 1620 C CA . ILE A 1 201 ? -61.647 -25.336 83.434 1.00 37.47 201 ILE A CA 1
ATOM 1621 C C . ILE A 1 201 ? -62.955 -25.876 82.837 1.00 37.47 201 ILE A C 1
ATOM 1623 O O . ILE A 1 201 ? -63.988 -25.211 82.893 1.00 37.47 201 ILE A O 1
ATOM 1627 N N . ARG A 1 202 ? -62.956 -27.131 82.367 1.00 36.88 202 ARG A N 1
ATOM 1628 C CA . ARG A 1 202 ? -64.187 -27.906 82.117 1.00 36.88 202 ARG A CA 1
ATOM 1629 C C . ARG A 1 202 ? -64.147 -29.256 82.842 1.00 36.88 202 ARG A C 1
ATOM 1631 O O . ARG A 1 202 ? -63.334 -30.105 82.480 1.00 36.88 202 ARG A O 1
ATOM 1638 N N . PRO A 1 203 ? -65.012 -29.490 83.846 1.00 41.00 203 PRO A N 1
ATOM 1639 C CA . PRO A 1 203 ? -65.112 -30.782 84.508 1.00 41.00 203 PRO A CA 1
ATOM 1640 C C . PRO A 1 203 ? -66.101 -31.722 83.799 1.00 41.00 203 PRO A C 1
ATOM 1642 O O . PRO A 1 203 ? -67.196 -31.311 83.430 1.00 41.00 203 PRO A O 1
ATOM 1645 N N . LYS A 1 204 ? -65.732 -33.010 83.757 1.00 41.47 204 LYS A N 1
ATOM 1646 C CA . LYS A 1 204 ? -66.559 -34.201 83.463 1.00 41.47 204 LYS A CA 1
ATOM 1647 C C . LYS A 1 204 ? -67.234 -34.297 82.084 1.00 41.47 204 LYS A C 1
ATOM 1649 O O . LYS A 1 204 ? -68.030 -33.466 81.665 1.00 41.47 204 LYS A O 1
ATOM 1654 N N . THR A 1 205 ? -67.095 -35.478 81.484 1.00 35.56 205 THR A N 1
ATOM 1655 C CA . THR A 1 205 ? -68.142 -36.049 80.627 1.00 35.56 205 THR A CA 1
ATOM 1656 C C . THR A 1 205 ? -68.294 -37.529 80.959 1.00 35.56 205 THR A C 1
ATOM 1658 O O . THR A 1 205 ? -67.354 -38.310 80.832 1.00 35.56 205 THR A O 1
ATOM 1661 N N . VAL A 1 206 ? -69.480 -37.894 81.445 1.00 39.31 206 VAL A N 1
ATOM 1662 C CA . VAL A 1 206 ? -69.951 -39.283 81.534 1.00 39.31 206 VAL A CA 1
ATOM 1663 C C . VAL A 1 206 ? -70.495 -39.659 80.155 1.00 39.31 206 VAL A C 1
ATOM 1665 O O . VAL A 1 206 ? -71.120 -38.822 79.507 1.00 39.31 206 VAL A O 1
ATOM 1668 N N . LYS A 1 207 ? -70.255 -40.890 79.688 1.00 41.75 207 LYS A N 1
ATOM 1669 C CA . LYS A 1 207 ? -70.753 -41.354 78.384 1.00 41.75 207 LYS A CA 1
ATOM 1670 C C . LYS A 1 207 ? -72.283 -41.436 78.360 1.00 41.75 207 LYS A C 1
ATOM 1672 O O . LYS A 1 207 ? -72.853 -42.173 79.159 1.00 41.75 207 LYS A O 1
ATOM 1677 N N . ILE A 1 208 ? -72.899 -40.769 77.387 1.00 46.03 208 ILE A N 1
ATOM 1678 C CA . ILE A 1 208 ? -74.237 -41.061 76.854 1.00 46.03 208 ILE A CA 1
ATOM 1679 C C . ILE A 1 208 ? -74.152 -40.824 75.340 1.00 46.03 208 ILE A C 1
ATOM 1681 O O . ILE A 1 208 ? -73.677 -39.766 74.928 1.00 46.03 208 ILE A O 1
ATOM 1685 N N . ASP A 1 209 ? -74.580 -41.791 74.527 1.00 50.06 209 ASP A N 1
ATOM 1686 C CA . ASP A 1 209 ? -74.652 -41.637 73.069 1.00 50.06 209 ASP A CA 1
ATOM 1687 C C . ASP A 1 209 ? -75.929 -40.879 72.667 1.00 50.06 209 ASP A C 1
ATOM 1689 O O . ASP A 1 209 ? -77.017 -41.151 73.179 1.00 50.06 209 ASP A O 1
ATOM 1693 N N . ILE A 1 210 ? -75.795 -39.918 71.749 1.00 50.34 210 ILE A N 1
ATOM 1694 C CA . ILE A 1 210 ? -76.879 -39.073 71.218 1.00 50.34 210 ILE A CA 1
ATOM 1695 C C . ILE A 1 210 ? -76.703 -38.989 69.684 1.00 50.34 210 ILE A C 1
ATOM 1697 O O . ILE A 1 210 ? -75.555 -38.933 69.235 1.00 50.34 210 ILE A O 1
ATOM 1701 N N . PRO A 1 211 ? -77.776 -38.993 68.863 1.00 52.06 211 PRO A N 1
ATOM 1702 C CA . PRO A 1 211 ? -77.655 -38.967 67.401 1.00 52.06 211 PRO A CA 1
ATOM 1703 C C . PRO A 1 211 ? -77.004 -37.688 66.849 1.00 52.06 211 PRO A C 1
ATOM 1705 O O . PRO A 1 211 ? -77.118 -36.616 67.443 1.00 52.06 211 PRO A O 1
ATOM 1708 N N . ASP A 1 212 ? -76.372 -37.797 65.674 1.00 54.28 212 ASP A N 1
ATOM 1709 C CA . ASP A 1 212 ? -75.785 -36.661 64.950 1.00 54.28 212 ASP A CA 1
ATOM 1710 C C . ASP A 1 212 ? -76.866 -35.635 64.557 1.00 54.28 212 ASP A C 1
ATOM 1712 O O . ASP A 1 212 ? -77.806 -35.946 63.825 1.00 54.28 212 ASP A O 1
ATOM 1716 N N . LEU A 1 213 ? -76.718 -34.403 65.051 1.00 53.78 213 LEU A N 1
ATOM 1717 C CA . LEU A 1 213 ? -77.629 -33.280 64.803 1.00 53.78 213 LEU A CA 1
ATOM 1718 C C . LEU A 1 213 ? -77.196 -32.385 63.626 1.00 53.78 213 LEU A C 1
ATOM 1720 O O . LEU A 1 213 ? -77.800 -31.338 63.405 1.00 53.78 213 LEU A O 1
ATOM 1724 N N . GLY A 1 214 ? -76.161 -32.754 62.863 1.00 53.22 214 GLY A N 1
ATOM 1725 C CA . GLY A 1 214 ? -75.829 -32.120 61.580 1.00 53.22 214 GLY A CA 1
ATOM 1726 C C . GLY A 1 214 ? -75.286 -30.684 61.646 1.00 53.22 214 GLY A C 1
ATOM 1727 O O . GLY A 1 214 ? -75.007 -30.086 60.605 1.00 53.22 214 GLY A O 1
ATOM 1728 N N . ILE A 1 215 ? -75.089 -30.118 62.841 1.00 51.03 215 ILE A N 1
ATOM 1729 C CA . ILE A 1 215 ? -74.545 -28.766 63.021 1.00 51.03 215 ILE A CA 1
ATOM 1730 C C . ILE A 1 215 ? -73.023 -28.800 62.843 1.00 51.03 215 ILE A C 1
ATOM 1732 O O . ILE A 1 215 ? -72.289 -29.282 63.706 1.00 51.03 215 ILE A O 1
ATOM 1736 N N . ARG A 1 216 ? -72.528 -28.242 61.732 1.00 55.91 216 ARG A N 1
ATOM 1737 C CA . ARG A 1 216 ? -71.090 -28.026 61.499 1.00 55.91 216 ARG A CA 1
ATOM 1738 C C . ARG A 1 216 ? -70.700 -26.582 61.806 1.00 55.91 216 ARG A C 1
ATOM 1740 O O . ARG A 1 216 ? -71.426 -25.651 61.472 1.00 55.91 216 ARG A O 1
ATOM 1747 N N . ALA A 1 217 ? -69.531 -26.406 62.420 1.00 44.19 217 ALA A N 1
ATOM 1748 C CA . ALA A 1 217 ? -68.977 -25.092 62.738 1.00 44.19 217 ALA A CA 1
ATOM 1749 C C . ALA A 1 217 ? -68.701 -24.257 61.465 1.00 44.19 217 ALA A C 1
ATOM 1751 O O . ALA A 1 217 ? -68.335 -24.831 60.430 1.00 44.19 217 ALA A O 1
ATOM 1752 N N . PRO A 1 218 ? -68.833 -22.916 61.526 1.00 47.81 218 PRO A N 1
ATOM 1753 C CA . PRO A 1 218 ? -68.544 -22.047 60.393 1.00 47.81 218 PRO A CA 1
ATOM 1754 C C . PRO A 1 218 ? -67.070 -22.162 59.991 1.00 47.81 218 PRO A C 1
ATOM 1756 O O . PRO A 1 218 ? -66.166 -22.045 60.819 1.00 47.81 218 PRO A O 1
ATOM 1759 N N . ARG A 1 219 ? -66.822 -22.387 58.699 1.00 46.66 219 ARG A N 1
ATOM 1760 C CA . ARG A 1 219 ? -65.467 -22.387 58.144 1.00 46.66 219 ARG A CA 1
ATOM 1761 C C . ARG A 1 219 ? -65.005 -20.948 57.948 1.00 46.66 219 ARG A C 1
ATOM 1763 O O . ARG A 1 219 ? -65.605 -20.219 57.164 1.00 46.66 219 ARG A O 1
ATOM 1770 N N . LEU A 1 220 ? -63.905 -20.578 58.601 1.00 42.28 220 LEU A N 1
ATOM 1771 C CA . LEU A 1 220 ? -63.109 -19.421 58.201 1.00 42.28 220 LEU A CA 1
ATOM 1772 C C . LEU A 1 220 ? -62.694 -19.604 56.736 1.00 42.28 220 LEU A C 1
ATOM 1774 O O . LEU A 1 220 ? -61.961 -20.538 56.407 1.00 42.28 220 LEU A O 1
ATOM 1778 N N . GLN A 1 221 ? -63.167 -18.718 55.859 1.00 44.84 221 GLN A N 1
ATOM 1779 C CA . GLN A 1 221 ? -62.532 -18.530 54.562 1.00 44.84 221 GLN A CA 1
ATOM 1780 C C . GLN A 1 221 ? -61.156 -17.924 54.830 1.00 44.84 221 GLN A C 1
ATOM 1782 O O . GLN A 1 221 ? -61.053 -16.800 55.318 1.00 44.84 221 GLN A O 1
ATOM 1787 N N . ALA A 1 222 ? -60.100 -18.684 54.545 1.00 45.19 222 ALA A N 1
ATOM 1788 C CA . ALA A 1 222 ? -58.766 -18.115 54.482 1.00 45.19 222 ALA A CA 1
ATOM 1789 C C . ALA A 1 222 ? -58.775 -17.012 53.416 1.00 45.19 222 ALA A C 1
ATOM 1791 O O . ALA A 1 222 ? -59.245 -17.244 52.299 1.00 45.19 222 ALA A O 1
ATOM 1792 N N . LEU A 1 223 ? -58.270 -15.823 53.755 1.00 45.78 223 LEU A N 1
ATOM 1793 C CA . LEU A 1 223 ? -57.982 -14.805 52.751 1.00 45.78 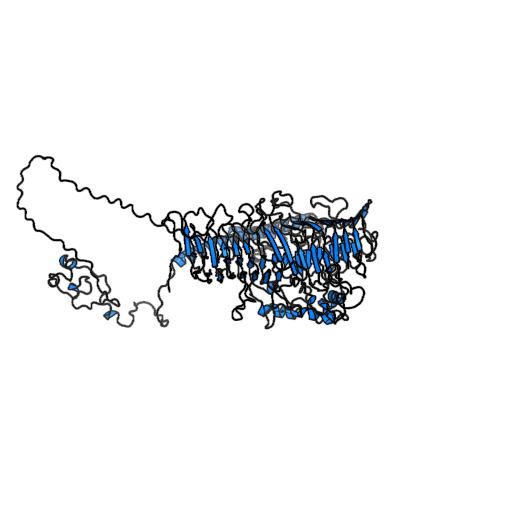223 LEU A CA 1
ATOM 1794 C C . LEU A 1 223 ? -56.877 -15.365 51.850 1.00 45.78 223 LEU A C 1
ATOM 1796 O O . LEU A 1 223 ? -55.702 -15.354 52.216 1.00 45.78 223 LEU A O 1
ATOM 1800 N N . THR A 1 224 ? -57.256 -15.888 50.687 1.00 46.09 224 THR A N 1
ATOM 1801 C CA . THR A 1 224 ? -56.297 -16.336 49.682 1.00 46.09 224 THR A CA 1
ATOM 1802 C C . THR A 1 224 ? -55.708 -15.102 49.015 1.00 46.09 224 THR A C 1
ATOM 1804 O O . THR A 1 224 ? -56.185 -14.638 47.981 1.00 46.09 224 THR A O 1
ATOM 1807 N N . ILE A 1 225 ? -54.673 -14.534 49.635 1.00 50.34 225 ILE A N 1
ATOM 1808 C CA . ILE A 1 225 ? -53.790 -13.603 48.943 1.00 50.34 225 ILE A CA 1
ATOM 1809 C C . ILE A 1 225 ? -53.111 -14.440 47.859 1.00 50.34 225 ILE A C 1
ATOM 1811 O O . ILE A 1 225 ? -52.278 -15.290 48.172 1.00 50.34 225 ILE A O 1
ATOM 1815 N N . ASN A 1 226 ? -53.487 -14.229 46.596 1.00 47.06 226 ASN A N 1
ATOM 1816 C CA . ASN A 1 226 ? -52.809 -14.824 45.446 1.00 47.06 226 ASN A CA 1
ATOM 1817 C C . ASN A 1 226 ? -51.427 -14.172 45.286 1.00 47.06 226 ASN A C 1
ATOM 1819 O O . ASN A 1 226 ? -51.189 -13.396 44.363 1.00 47.06 226 ASN A O 1
ATOM 1823 N N . GLY A 1 227 ? -50.522 -14.478 46.215 1.00 44.88 227 GLY A N 1
ATOM 1824 C CA . GLY A 1 227 ? -49.101 -14.231 46.069 1.00 44.88 227 GLY A CA 1
ATOM 1825 C C . GLY A 1 227 ? -48.562 -15.171 45.005 1.00 44.88 227 GLY A C 1
ATOM 1826 O O . GLY A 1 227 ? -48.073 -16.251 45.324 1.00 44.88 227 GLY A O 1
ATOM 1827 N N . THR A 1 228 ? -48.681 -14.773 43.739 1.00 46.81 228 THR A N 1
ATOM 1828 C CA . THR A 1 228 ? -47.835 -15.323 42.682 1.00 46.81 228 THR A CA 1
ATOM 1829 C C . THR A 1 228 ? -46.394 -15.107 43.114 1.00 46.81 228 THR A C 1
ATOM 1831 O O . THR A 1 228 ? -45.979 -13.959 43.296 1.00 46.81 228 THR A O 1
ATOM 1834 N N . GLU A 1 229 ? -45.665 -16.200 43.323 1.00 49.19 229 GLU A N 1
ATOM 1835 C CA . GLU A 1 229 ? -44.241 -16.161 43.636 1.00 49.19 229 GLU A CA 1
ATOM 1836 C C . GLU A 1 229 ? -43.539 -15.283 42.583 1.00 49.19 229 GLU A C 1
ATOM 1838 O O . GLU A 1 229 ? -43.795 -15.478 41.387 1.00 49.19 229 GLU A O 1
ATOM 1843 N N . PRO A 1 230 ? -42.746 -14.266 42.979 1.00 50.53 230 PRO A N 1
ATOM 1844 C CA . PRO A 1 230 ? -42.107 -13.383 42.014 1.00 50.53 230 PRO A CA 1
ATOM 1845 C C . PRO A 1 230 ? -41.287 -14.220 41.025 1.00 50.53 230 PRO A C 1
ATOM 1847 O O . PRO A 1 230 ? -40.484 -15.042 41.475 1.00 50.53 230 PRO A O 1
ATOM 1850 N N . PRO A 1 231 ? -41.475 -14.056 39.701 1.00 55.88 231 PRO A N 1
ATOM 1851 C CA . PRO A 1 231 ? -40.722 -14.834 38.731 1.00 55.88 231 PRO A CA 1
ATOM 1852 C C . PRO A 1 231 ? -39.226 -14.618 38.965 1.00 55.88 231 PRO A C 1
ATOM 1854 O O . PRO A 1 231 ? -38.777 -13.483 39.143 1.00 55.88 231 PRO A O 1
ATOM 1857 N N . ALA A 1 232 ? -38.464 -15.714 38.995 1.00 50.81 232 ALA A N 1
ATOM 1858 C CA . ALA A 1 232 ? -37.032 -15.663 39.248 1.00 50.81 232 ALA A CA 1
ATOM 1859 C C . ALA A 1 232 ? -36.353 -14.739 38.226 1.00 50.81 232 ALA A C 1
ATOM 1861 O O . ALA A 1 232 ? -36.419 -14.981 37.021 1.00 50.81 232 ALA A O 1
ATOM 1862 N N . VAL A 1 233 ? -35.710 -13.674 38.712 1.00 49.91 233 VAL A N 1
ATOM 1863 C CA . VAL A 1 233 ? -35.023 -12.698 37.861 1.00 49.91 233 VAL A CA 1
ATOM 1864 C C . VAL A 1 233 ? -33.747 -13.334 37.316 1.00 49.91 233 VAL A C 1
ATOM 1866 O O . VAL A 1 233 ? -32.699 -13.327 37.961 1.00 49.91 233 VAL A O 1
ATOM 1869 N N . THR A 1 234 ? -33.834 -13.898 36.115 1.00 50.91 234 THR A N 1
ATOM 1870 C CA . THR A 1 234 ? -32.665 -14.312 35.338 1.00 50.91 234 THR A CA 1
ATOM 1871 C C . THR A 1 234 ? -32.005 -13.075 34.746 1.00 50.91 234 THR A C 1
ATOM 1873 O O . THR A 1 234 ? -32.479 -12.542 33.744 1.00 50.91 234 THR A O 1
ATOM 1876 N N . VAL A 1 235 ? -30.911 -12.618 35.356 1.00 56.78 235 VAL A N 1
ATOM 1877 C CA . VAL A 1 235 ? -30.045 -11.596 34.755 1.00 56.78 235 VAL A CA 1
ATOM 1878 C C . VAL A 1 235 ? -29.445 -12.179 33.466 1.00 56.78 235 VAL A C 1
ATOM 1880 O O . VAL A 1 235 ? -28.822 -13.241 33.543 1.00 56.78 235 VAL A O 1
ATOM 1883 N N . PRO A 1 236 ? -29.635 -11.550 32.290 1.00 58.12 236 PRO A N 1
ATOM 1884 C CA . PRO A 1 236 ? -28.986 -11.997 31.062 1.00 58.12 236 PRO A CA 1
ATOM 1885 C C . PRO A 1 236 ? -27.463 -11.961 31.218 1.00 58.12 236 PRO A C 1
ATOM 1887 O O . PRO A 1 236 ? -26.920 -10.993 31.740 1.00 58.12 236 PRO A O 1
ATOM 1890 N N . GLU A 1 237 ? -26.750 -12.984 30.754 1.00 66.19 237 GLU A N 1
ATOM 1891 C CA . GLU A 1 237 ? -25.287 -12.928 30.738 1.00 66.19 237 GLU A CA 1
ATOM 1892 C C . GLU A 1 237 ? -24.818 -12.119 29.513 1.00 66.19 237 GLU A C 1
ATOM 1894 O O . GLU A 1 237 ? -25.163 -12.488 28.382 1.00 66.19 237 GLU A O 1
ATOM 1899 N N . PRO A 1 238 ? -24.059 -11.018 29.688 1.00 68.12 238 PRO A N 1
ATOM 1900 C CA . PRO A 1 238 ? -23.547 -10.236 28.567 1.00 68.12 238 PRO A CA 1
ATOM 1901 C C . PRO A 1 238 ? -22.533 -11.063 27.771 1.00 68.12 238 PRO A C 1
ATOM 1903 O O . PRO A 1 238 ? -21.434 -11.364 28.238 1.00 68.12 238 PRO A O 1
ATOM 1906 N N . LYS A 1 239 ? -22.898 -11.424 26.541 1.00 73.38 239 LYS A N 1
ATOM 1907 C CA . LYS A 1 239 ? -22.020 -12.176 25.641 1.00 73.38 239 LYS A CA 1
ATOM 1908 C C . LYS A 1 239 ? -20.963 -11.255 25.048 1.00 73.38 239 LYS A C 1
ATOM 1910 O O . LYS A 1 239 ? -21.300 -10.207 24.505 1.00 73.38 239 LYS A O 1
ATOM 1915 N N . THR A 1 240 ? -19.701 -11.677 25.095 1.00 76.38 240 THR A N 1
ATOM 1916 C CA . THR A 1 240 ? -18.610 -10.988 24.397 1.00 76.38 240 THR A CA 1
ATOM 1917 C C . THR A 1 240 ? -18.909 -10.920 22.897 1.00 76.38 240 THR A C 1
ATOM 1919 O O . THR A 1 240 ? -19.110 -11.975 22.289 1.00 76.38 240 THR A O 1
ATOM 1922 N N . PRO A 1 241 ? -18.937 -9.721 22.282 1.00 74.75 241 PRO A N 1
ATOM 1923 C CA . PRO A 1 241 ? -19.073 -9.589 20.838 1.00 74.75 241 PRO A CA 1
ATOM 1924 C C . PRO A 1 241 ? -17.918 -10.306 20.135 1.00 74.75 241 PRO A C 1
ATOM 1926 O O . PRO A 1 241 ? -16.753 -9.955 20.327 1.00 74.75 241 PRO A O 1
ATOM 1929 N N . THR A 1 242 ? -18.228 -11.316 19.325 1.00 68.00 242 THR A N 1
ATOM 1930 C CA . THR A 1 242 ? -17.236 -12.010 18.500 1.00 68.00 242 THR A CA 1
ATOM 1931 C C . THR A 1 242 ? -17.107 -11.312 17.150 1.00 68.00 242 THR A C 1
ATOM 1933 O O . THR A 1 242 ? -18.097 -11.052 16.464 1.00 68.00 242 THR A O 1
ATOM 1936 N N . LYS A 1 243 ? -15.871 -10.997 16.756 1.00 69.19 243 LYS A N 1
ATOM 1937 C CA . LYS A 1 243 ? -15.557 -10.360 15.475 1.00 69.19 243 LYS A CA 1
ATOM 1938 C C . LYS A 1 243 ? -14.340 -11.041 14.864 1.00 69.19 243 LYS A C 1
ATOM 1940 O O . LYS A 1 243 ? -13.215 -10.839 15.311 1.00 69.19 243 LYS A O 1
ATOM 1945 N N . GLU A 1 244 ? -14.574 -11.829 13.823 1.00 68.88 244 GLU A N 1
ATOM 1946 C CA . GLU A 1 244 ? -13.490 -12.322 12.979 1.00 68.88 244 GLU A CA 1
ATOM 1947 C C . GLU A 1 244 ? -12.935 -11.174 12.127 1.00 68.88 244 GLU A C 1
ATOM 1949 O O . GLU A 1 244 ? -13.678 -10.327 11.622 1.00 68.88 244 GLU A O 1
ATOM 1954 N N . VAL A 1 245 ? -11.610 -11.146 11.988 1.00 69.62 245 VAL A N 1
ATOM 1955 C CA . VAL A 1 245 ? -10.867 -10.137 11.228 1.00 69.62 245 VAL A CA 1
ATOM 1956 C C . VAL A 1 245 ? -9.885 -10.890 10.346 1.00 69.62 245 VAL A C 1
ATOM 1958 O O . VAL A 1 245 ? -8.883 -11.413 10.827 1.00 69.62 245 VAL A O 1
ATOM 1961 N N . THR A 1 246 ? -10.215 -10.990 9.059 1.00 68.00 246 THR A N 1
ATOM 1962 C CA . THR A 1 246 ? -9.380 -11.653 8.051 1.00 68.00 246 THR A CA 1
ATOM 1963 C C . THR A 1 246 ? -8.651 -10.582 7.261 1.00 68.00 246 THR A C 1
ATOM 1965 O O . THR A 1 246 ? -9.289 -9.779 6.588 1.00 68.00 246 THR A O 1
ATOM 1968 N N . ILE A 1 247 ? -7.325 -10.551 7.366 1.00 71.69 247 ILE A N 1
ATOM 1969 C CA . ILE A 1 247 ? -6.485 -9.538 6.723 1.00 71.69 247 ILE A CA 1
ATOM 1970 C C . ILE A 1 247 ? -5.858 -10.144 5.474 1.00 71.69 247 ILE A C 1
ATOM 1972 O O . ILE A 1 247 ? -5.201 -11.187 5.556 1.00 71.69 247 ILE A O 1
ATOM 1976 N N . VAL A 1 248 ? -6.024 -9.454 4.346 1.00 71.62 248 VAL A N 1
ATOM 1977 C CA . VAL A 1 248 ? -5.358 -9.770 3.078 1.00 71.62 248 VAL A CA 1
ATOM 1978 C C . VAL A 1 248 ? -3.849 -9.972 3.257 1.00 71.62 248 VAL A C 1
ATOM 1980 O O . VAL A 1 248 ? -3.215 -9.346 4.107 1.00 71.62 248 VAL A O 1
ATOM 1983 N N . GLN A 1 249 ? -3.252 -10.815 2.418 1.00 71.19 249 GLN A N 1
ATOM 1984 C CA . GLN A 1 249 ? -1.800 -10.955 2.298 1.00 71.19 249 GLN A CA 1
ATOM 1985 C C . GLN A 1 249 ? -1.336 -10.404 0.936 1.00 71.19 249 GLN A C 1
ATOM 1987 O O . GLN A 1 249 ? -1.226 -11.172 -0.023 1.00 71.19 249 GLN A O 1
ATOM 1992 N N . PRO A 1 250 ? -1.070 -9.085 0.803 1.00 70.94 250 PRO A N 1
ATOM 1993 C CA . PRO A 1 250 ? -0.616 -8.512 -0.458 1.00 70.94 250 PRO A CA 1
ATOM 1994 C C . PRO A 1 250 ? 0.725 -9.115 -0.869 1.00 70.94 250 PRO A C 1
ATOM 1996 O O . PRO A 1 250 ? 1.530 -9.524 -0.027 1.00 70.94 250 PRO A O 1
ATOM 1999 N N . ASN A 1 251 ? 1.010 -9.115 -2.170 1.00 67.94 251 ASN A N 1
ATOM 2000 C CA . ASN A 1 251 ? 2.270 -9.636 -2.682 1.00 67.94 251 ASN A CA 1
ATOM 2001 C C . ASN A 1 251 ? 3.469 -8.754 -2.263 1.00 67.94 251 ASN A C 1
ATOM 2003 O O . ASN A 1 251 ? 3.891 -7.860 -2.995 1.00 67.94 251 ASN A O 1
ATOM 2007 N N . ALA A 1 252 ? 4.052 -9.054 -1.099 1.00 64.31 252 ALA A N 1
ATOM 2008 C CA . ALA A 1 252 ? 5.236 -8.395 -0.542 1.00 64.31 252 ALA A CA 1
ATOM 2009 C C . ALA A 1 252 ? 6.540 -8.660 -1.326 1.00 64.31 252 ALA A C 1
ATOM 2011 O O . ALA A 1 252 ? 7.581 -8.081 -1.021 1.00 64.31 252 ALA A O 1
ATOM 2012 N N . SER A 1 253 ? 6.501 -9.516 -2.352 1.00 76.56 253 SER A N 1
ATOM 2013 C CA . SER A 1 253 ? 7.605 -9.740 -3.285 1.00 76.56 253 SER A CA 1
ATOM 2014 C C . SER A 1 253 ? 7.082 -9.636 -4.725 1.00 76.56 253 SER A C 1
ATOM 2016 O O . SER A 1 253 ? 6.938 -10.649 -5.415 1.00 76.56 253 SER A O 1
ATOM 2018 N N . PRO A 1 254 ? 6.736 -8.422 -5.200 1.00 83.88 254 PRO A N 1
ATOM 2019 C CA . PRO A 1 254 ? 6.262 -8.237 -6.564 1.00 83.88 254 PRO A CA 1
ATOM 2020 C C . PRO A 1 254 ? 7.344 -8.634 -7.569 1.00 83.88 254 PRO A C 1
ATOM 2022 O O . PRO A 1 254 ? 8.545 -8.526 -7.308 1.00 83.88 254 PRO A O 1
ATOM 2025 N N . PHE A 1 255 ? 6.913 -9.102 -8.738 1.00 88.19 255 PHE A N 1
ATOM 2026 C CA . PHE A 1 255 ? 7.824 -9.570 -9.772 1.00 88.19 255 PHE A CA 1
ATOM 2027 C C . PHE A 1 255 ? 8.661 -8.412 -10.334 1.00 88.19 255 PHE A C 1
ATOM 2029 O O . PHE A 1 255 ? 8.173 -7.559 -11.069 1.00 88.19 255 PHE A O 1
ATOM 2036 N N . THR A 1 256 ? 9.954 -8.415 -10.009 1.00 84.25 256 THR A N 1
ATOM 2037 C CA . THR A 1 256 ? 10.948 -7.438 -10.486 1.00 84.25 256 THR A CA 1
ATOM 2038 C C . THR A 1 256 ? 11.890 -8.023 -11.539 1.00 84.25 256 THR A C 1
ATOM 2040 O O . THR A 1 256 ? 12.947 -7.466 -11.821 1.00 84.25 256 THR A O 1
ATOM 2043 N N . GLY A 1 257 ? 11.501 -9.129 -12.185 1.00 87.00 257 GLY A N 1
ATOM 2044 C CA . GLY A 1 257 ? 12.263 -9.790 -13.254 1.00 87.00 257 GLY A CA 1
ATOM 2045 C C . GLY A 1 257 ? 12.339 -9.016 -14.579 1.00 87.00 257 GLY A C 1
ATOM 2046 O O . GLY A 1 257 ? 12.618 -9.623 -15.616 1.00 87.00 257 GLY A O 1
ATOM 2047 N N . PHE A 1 258 ? 12.080 -7.707 -14.548 1.00 89.25 258 PHE A N 1
ATOM 2048 C CA . PHE A 1 258 ? 12.169 -6.766 -15.655 1.00 89.25 258 PHE A CA 1
ATOM 2049 C C . PHE A 1 258 ? 13.531 -6.059 -15.666 1.00 89.25 258 PHE A C 1
ATOM 2051 O O . PHE A 1 258 ? 14.088 -5.702 -14.632 1.00 89.25 258 PHE A O 1
ATOM 2058 N N . PHE A 1 259 ? 14.065 -5.833 -16.859 1.00 88.56 259 PHE A N 1
ATOM 2059 C CA . PHE A 1 259 ? 15.272 -5.049 -17.119 1.00 88.56 259 PHE A CA 1
ATOM 2060 C C . PHE A 1 259 ? 15.263 -4.664 -18.600 1.00 88.56 259 PHE A C 1
ATOM 2062 O O . PHE A 1 259 ? 14.456 -5.212 -19.346 1.00 88.56 259 PHE A O 1
ATOM 2069 N N . PHE A 1 260 ? 16.151 -3.779 -19.049 1.00 83.62 260 PHE A N 1
ATOM 2070 C CA . PHE A 1 260 ? 16.229 -3.376 -20.457 1.00 83.62 260 PHE A CA 1
ATOM 2071 C C . PHE A 1 260 ? 17.580 -3.717 -21.099 1.00 83.62 260 PHE A C 1
ATOM 2073 O O . PHE A 1 260 ? 18.566 -4.040 -20.429 1.00 83.62 260 PHE A O 1
ATOM 2080 N N . ASP A 1 261 ? 17.621 -3.656 -22.426 1.00 79.44 261 ASP A N 1
ATOM 2081 C CA . ASP A 1 261 ? 18.797 -3.980 -23.234 1.00 79.44 261 ASP A CA 1
ATOM 2082 C C . ASP A 1 261 ? 19.517 -2.704 -23.707 1.00 79.44 261 ASP A C 1
ATOM 2084 O O . ASP A 1 261 ? 19.589 -2.390 -24.891 1.00 79.44 261 ASP A O 1
ATOM 2088 N N . ALA A 1 262 ? 20.021 -1.928 -22.740 1.00 81.44 262 ALA A N 1
ATOM 2089 C CA . ALA A 1 262 ? 20.750 -0.674 -22.947 1.00 81.44 262 ALA A CA 1
ATOM 2090 C C . ALA A 1 262 ? 19.974 0.314 -23.842 1.00 81.44 262 ALA A C 1
ATOM 2092 O O . ALA A 1 262 ? 18.887 0.746 -23.477 1.00 81.44 262 ALA A O 1
ATOM 2093 N N . ASN A 1 263 ? 20.532 0.707 -24.985 1.00 78.25 263 ASN A N 1
ATOM 2094 C CA . ASN A 1 263 ? 19.902 1.583 -25.972 1.00 78.25 263 ASN A CA 1
ATOM 2095 C C . ASN A 1 263 ? 19.336 0.823 -27.186 1.00 78.25 263 ASN A C 1
ATOM 2097 O O . ASN A 1 263 ? 18.965 1.456 -28.177 1.00 78.25 263 ASN A O 1
ATOM 2101 N N . TYR A 1 264 ? 19.292 -0.512 -27.145 1.00 80.19 264 TYR A N 1
ATOM 2102 C CA . TYR A 1 264 ? 18.874 -1.320 -28.283 1.00 80.19 264 TYR A CA 1
ATOM 2103 C C . TYR A 1 264 ? 17.345 -1.383 -28.407 1.00 80.19 264 TYR A C 1
ATOM 2105 O O . TYR A 1 264 ? 16.637 -1.894 -27.539 1.00 80.19 264 TYR A O 1
ATOM 2113 N N . ASN A 1 265 ? 16.842 -0.945 -29.559 1.00 83.88 265 ASN A N 1
ATOM 2114 C CA . ASN A 1 265 ? 15.505 -1.288 -30.041 1.00 83.88 265 ASN A CA 1
ATOM 2115 C C . ASN A 1 265 ? 15.500 -2.772 -30.482 1.00 83.88 265 ASN A C 1
ATOM 2117 O O . ASN A 1 265 ? 16.497 -3.249 -31.038 1.00 83.88 265 ASN A O 1
ATOM 2121 N N . ALA A 1 266 ? 14.422 -3.519 -30.231 1.00 87.56 266 ALA A N 1
ATOM 2122 C CA . ALA A 1 266 ? 14.283 -4.888 -30.741 1.00 87.56 266 ALA A CA 1
ATOM 2123 C C . ALA A 1 266 ? 13.897 -4.901 -32.229 1.00 87.56 266 ALA A C 1
ATOM 2125 O O . ALA A 1 266 ? 14.317 -5.785 -32.972 1.00 87.56 266 ALA A O 1
ATOM 2126 N N . ILE A 1 267 ? 13.135 -3.894 -32.671 1.00 89.75 267 ILE A N 1
ATOM 2127 C CA . ILE A 1 267 ? 12.607 -3.785 -34.035 1.00 89.75 267 ILE A CA 1
ATOM 2128 C C . ILE A 1 267 ? 13.222 -2.557 -34.713 1.00 89.75 267 ILE A C 1
ATOM 2130 O O . ILE A 1 267 ? 12.643 -1.468 -34.733 1.00 89.75 267 ILE A O 1
ATOM 2134 N N . THR A 1 268 ? 14.432 -2.722 -35.248 1.00 87.44 268 THR A N 1
ATOM 2135 C CA . THR A 1 268 ? 15.207 -1.643 -35.891 1.00 87.44 268 THR A CA 1
ATOM 2136 C C . THR A 1 268 ? 14.575 -1.123 -37.187 1.00 87.44 268 THR A C 1
ATOM 2138 O O . THR A 1 268 ? 14.780 0.040 -37.526 1.00 87.44 268 THR A O 1
ATOM 2141 N N . SER A 1 269 ? 13.747 -1.922 -37.873 1.00 89.12 269 SER A N 1
ATOM 2142 C CA . SER A 1 269 ? 12.986 -1.488 -39.058 1.00 89.12 269 SER A CA 1
ATOM 2143 C C . SER A 1 269 ? 11.951 -0.397 -38.755 1.00 89.12 269 SER A C 1
ATOM 2145 O O . SER A 1 269 ? 11.632 0.395 -39.635 1.00 89.12 269 SER A O 1
ATOM 2147 N N . LEU A 1 270 ? 11.486 -0.290 -37.502 1.00 90.62 270 LEU A N 1
ATOM 2148 C CA . LEU A 1 270 ? 10.611 0.791 -37.024 1.00 90.62 270 LEU A CA 1
ATOM 2149 C C . LEU A 1 270 ? 11.397 2.027 -36.535 1.00 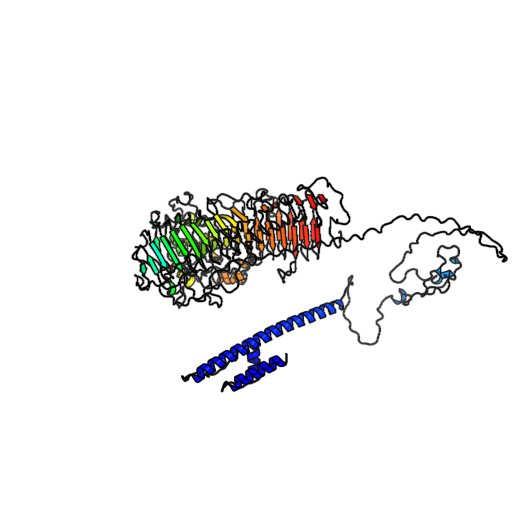90.62 270 LEU A C 1
ATOM 2151 O O . LEU A 1 270 ? 10.862 2.863 -35.804 1.00 90.62 270 LEU A O 1
ATOM 2155 N N . GLY A 1 271 ? 12.673 2.139 -36.911 1.00 89.06 271 GLY A N 1
ATOM 2156 C CA . GLY A 1 271 ? 13.521 3.299 -36.652 1.00 89.06 271 GLY A CA 1
ATOM 2157 C C . GLY A 1 271 ? 14.277 3.288 -35.321 1.00 89.06 271 GLY A C 1
ATOM 2158 O O . GLY A 1 271 ? 14.288 2.316 -34.557 1.00 89.06 271 GLY A O 1
ATOM 2159 N N . GLY A 1 272 ? 14.962 4.404 -35.070 1.00 87.62 272 GLY A N 1
ATOM 2160 C CA . GLY A 1 272 ? 15.823 4.614 -33.909 1.00 87.62 272 GLY A CA 1
ATOM 2161 C C . GLY A 1 272 ? 15.078 5.132 -32.677 1.00 87.62 272 GLY A C 1
ATOM 2162 O O . GLY A 1 272 ? 13.852 5.205 -32.630 1.00 87.62 272 GLY A O 1
ATOM 2163 N N . SER A 1 273 ? 15.840 5.529 -31.657 1.00 87.50 273 SER A N 1
ATOM 2164 C CA . SER A 1 273 ? 15.290 6.002 -30.380 1.00 87.50 273 SER A CA 1
ATOM 2165 C C . SER A 1 273 ? 14.477 7.297 -30.499 1.00 87.50 273 SER A C 1
ATOM 2167 O O . SER A 1 273 ? 13.468 7.434 -29.817 1.00 87.50 273 SER A O 1
ATOM 2169 N N . GLY A 1 274 ? 14.871 8.219 -31.382 1.00 90.56 274 GLY A N 1
ATOM 2170 C CA . GLY A 1 274 ? 14.136 9.460 -31.665 1.00 90.56 274 GLY A CA 1
ATOM 2171 C C . GLY A 1 274 ? 13.032 9.331 -32.724 1.00 90.56 274 GLY A C 1
ATOM 2172 O O . GLY A 1 274 ? 12.530 10.346 -33.198 1.00 90.56 274 GLY A O 1
ATOM 2173 N N . THR A 1 275 ? 12.682 8.116 -33.162 1.00 92.69 275 THR A N 1
ATOM 2174 C CA . THR A 1 275 ? 11.715 7.903 -34.250 1.00 92.69 275 THR A CA 1
ATOM 2175 C C . THR A 1 275 ? 10.304 7.680 -33.704 1.00 92.69 275 THR A C 1
ATOM 2177 O O . THR A 1 275 ? 10.074 6.789 -32.887 1.00 92.69 275 THR A O 1
ATOM 2180 N N . ALA A 1 276 ? 9.343 8.477 -34.179 1.00 93.00 276 ALA A N 1
ATOM 2181 C CA . ALA A 1 276 ? 7.924 8.278 -33.888 1.00 93.00 276 ALA A CA 1
ATOM 2182 C C . ALA A 1 276 ? 7.450 6.938 -34.474 1.00 93.00 276 ALA A C 1
ATOM 2184 O O . ALA A 1 276 ? 7.953 6.486 -35.502 1.00 93.00 276 ALA A O 1
ATOM 2185 N N . THR A 1 277 ? 6.493 6.276 -33.834 1.00 94.75 277 THR A N 1
ATOM 2186 C CA . THR A 1 277 ? 5.993 4.966 -34.283 1.00 94.75 277 THR A CA 1
ATOM 2187 C C . THR A 1 277 ? 4.477 4.981 -34.235 1.00 94.75 277 THR A C 1
ATOM 2189 O O . THR A 1 277 ? 3.910 5.432 -33.239 1.00 94.75 277 THR A O 1
ATOM 2192 N N . LYS A 1 278 ? 3.841 4.540 -35.325 1.00 96.19 278 LYS A N 1
ATOM 2193 C CA . LYS A 1 278 ? 2.391 4.606 -35.485 1.00 96.19 278 LYS A CA 1
ATOM 2194 C C . LYS A 1 278 ? 1.811 3.461 -36.300 1.00 96.19 278 LYS A C 1
ATOM 2196 O O . LYS A 1 278 ? 2.507 2.949 -37.173 1.00 96.19 278 LYS A O 1
ATOM 2201 N N . ASN A 1 279 ? 0.535 3.154 -36.069 1.00 96.88 279 ASN A N 1
ATOM 2202 C CA . ASN A 1 279 ? -0.271 2.203 -36.847 1.00 96.88 279 ASN A CA 1
ATOM 2203 C C . ASN A 1 279 ? 0.353 0.796 -36.942 1.00 96.88 279 ASN A C 1
ATOM 2205 O O . ASN A 1 279 ? 0.395 0.211 -38.023 1.00 96.88 279 ASN A O 1
ATOM 2209 N N . VAL A 1 280 ? 0.865 0.266 -35.827 1.00 96.75 280 VAL A N 1
ATOM 2210 C CA . VAL A 1 280 ? 1.474 -1.075 -35.783 1.00 96.75 280 VAL A CA 1
ATOM 2211 C C . VAL A 1 280 ? 1.011 -1.879 -34.577 1.00 96.75 280 VAL A C 1
ATOM 2213 O O . VAL A 1 280 ? 0.940 -1.372 -33.454 1.00 96.75 280 VAL A O 1
ATOM 2216 N N . THR A 1 281 ? 0.770 -3.167 -34.803 1.00 97.69 281 THR A N 1
ATOM 2217 C CA . THR A 1 281 ? 0.694 -4.166 -33.736 1.00 97.69 281 THR A CA 1
ATOM 2218 C C . THR A 1 281 ? 2.100 -4.667 -33.431 1.00 97.69 281 THR A C 1
ATOM 2220 O O . THR A 1 281 ? 2.865 -4.949 -34.345 1.00 97.69 281 THR A O 1
ATOM 2223 N N . LEU A 1 282 ? 2.455 -4.797 -32.159 1.00 97.75 282 LEU A N 1
ATOM 2224 C CA . LEU A 1 282 ? 3.751 -5.249 -31.663 1.00 97.75 282 LEU A CA 1
ATOM 2225 C C . LEU A 1 282 ? 3.540 -6.498 -30.810 1.00 97.75 282 LEU A C 1
ATOM 2227 O O . LEU A 1 282 ? 2.578 -6.567 -30.045 1.00 97.75 282 LEU A O 1
ATOM 2231 N N . TYR A 1 283 ? 4.437 -7.474 -30.891 1.00 97.56 283 TYR A N 1
ATOM 2232 C CA . TYR A 1 283 ? 4.339 -8.673 -30.059 1.00 97.56 283 TYR A CA 1
ATOM 2233 C C . TYR A 1 283 ? 5.703 -9.145 -29.555 1.00 97.56 283 TYR A C 1
ATOM 2235 O O . TYR A 1 283 ? 6.711 -9.001 -30.247 1.00 97.56 283 TYR A O 1
ATOM 2243 N N . SER A 1 284 ? 5.736 -9.701 -28.339 1.00 96.88 284 SER A N 1
ATOM 2244 C CA . SER A 1 284 ? 6.910 -10.387 -27.782 1.00 96.88 284 SER A CA 1
ATOM 2245 C C . SER A 1 284 ? 6.514 -11.432 -26.738 1.00 96.88 284 SER A C 1
ATOM 2247 O O . SER A 1 284 ? 5.640 -11.185 -25.906 1.00 96.88 284 SER A O 1
ATOM 2249 N N . GLY A 1 285 ? 7.197 -12.580 -26.752 1.00 96.19 285 GLY A N 1
ATOM 2250 C CA . GLY A 1 285 ? 6.952 -13.704 -25.838 1.00 96.19 285 GLY A CA 1
ATOM 2251 C C . GLY A 1 285 ? 5.749 -14.575 -26.219 1.00 96.19 285 GLY A C 1
ATOM 2252 O O . GLY A 1 285 ? 5.343 -15.448 -25.449 1.00 96.19 285 GLY A O 1
ATOM 2253 N N . VAL A 1 286 ? 5.165 -14.332 -27.394 1.00 95.75 286 VAL A N 1
ATOM 2254 C CA . VAL A 1 286 ? 3.928 -14.952 -27.881 1.00 95.75 286 VAL A CA 1
ATOM 2255 C C . VAL A 1 286 ? 4.059 -15.367 -29.342 1.00 95.75 286 VAL A C 1
ATOM 2257 O O . VAL A 1 286 ? 4.769 -14.729 -30.121 1.00 95.75 286 VAL A O 1
ATOM 2260 N N . GLU A 1 287 ? 3.338 -16.413 -29.729 1.00 95.62 287 GLU A N 1
ATOM 2261 C CA . GLU A 1 287 ? 3.153 -16.787 -31.127 1.00 95.62 287 GLU A CA 1
ATOM 2262 C C . GLU A 1 287 ? 2.192 -15.776 -31.796 1.00 95.62 287 GLU A C 1
ATOM 2264 O O . GLU A 1 287 ? 1.092 -15.543 -31.272 1.00 95.62 287 GLU A O 1
ATOM 2269 N N . PRO A 1 288 ? 2.574 -15.130 -32.916 1.00 93.25 288 PRO A N 1
ATOM 2270 C CA . PRO A 1 288 ? 1.737 -14.128 -33.576 1.00 93.25 288 PRO A CA 1
ATOM 2271 C C . PRO A 1 288 ? 0.376 -14.693 -34.000 1.00 93.25 288 PRO A C 1
ATOM 2273 O O . PRO A 1 288 ? 0.264 -15.847 -34.405 1.00 93.25 288 PRO A O 1
ATOM 2276 N N . ASN A 1 289 ? -0.660 -13.852 -33.937 1.00 88.88 289 ASN A N 1
ATOM 2277 C CA . ASN A 1 289 ? -2.047 -14.189 -34.287 1.00 88.88 289 ASN A CA 1
ATOM 2278 C C . ASN A 1 289 ? -2.703 -15.303 -33.432 1.00 88.88 289 ASN A C 1
ATOM 2280 O O . ASN A 1 289 ? -3.742 -15.829 -33.824 1.00 88.88 289 ASN A O 1
ATOM 2284 N N . THR A 1 290 ? -2.151 -15.649 -32.258 1.00 91.44 290 THR A N 1
ATOM 2285 C CA . THR A 1 290 ? -2.757 -16.621 -31.310 1.00 91.44 290 THR A CA 1
ATOM 2286 C C . THR A 1 290 ? -3.520 -15.973 -30.146 1.00 91.44 290 THR A C 1
ATOM 2288 O O . THR A 1 290 ? -3.882 -16.637 -29.175 1.00 91.44 290 THR A O 1
ATOM 2291 N N . TRP A 1 291 ? -3.739 -14.661 -30.216 1.00 88.62 291 TRP A N 1
ATOM 2292 C CA . TRP A 1 291 ? -4.305 -13.845 -29.142 1.00 88.62 291 TRP A CA 1
ATOM 2293 C C . TRP A 1 291 ? -5.809 -14.098 -28.975 1.00 88.62 291 TRP A C 1
ATOM 2295 O O . TRP A 1 291 ? -6.555 -14.075 -29.953 1.00 88.62 291 TRP A O 1
ATOM 2305 N N . THR A 1 292 ? -6.273 -14.292 -27.738 1.00 75.50 292 THR A N 1
ATOM 2306 C CA . THR A 1 292 ? -7.707 -14.429 -27.424 1.00 75.50 292 THR A CA 1
ATOM 2307 C C . THR A 1 292 ? -8.188 -13.343 -26.463 1.00 75.50 292 THR A C 1
ATOM 2309 O O . THR A 1 292 ? -7.434 -12.871 -25.609 1.00 75.50 292 THR A O 1
ATOM 2312 N N . ASN A 1 293 ? -9.481 -13.016 -26.534 1.00 66.94 293 ASN A N 1
ATOM 2313 C CA . ASN A 1 293 ? -10.165 -12.081 -25.627 1.00 66.94 293 ASN A CA 1
ATOM 2314 C C . ASN A 1 293 ? -10.489 -12.717 -24.254 1.00 66.94 293 ASN A C 1
ATOM 2316 O O . ASN A 1 293 ? -11.530 -12.443 -23.662 1.00 66.94 293 ASN A O 1
ATOM 2320 N N . SER A 1 294 ? -9.649 -13.642 -23.781 1.00 67.12 294 SER A N 1
ATOM 2321 C CA . SER A 1 294 ? -9.865 -14.407 -22.546 1.00 67.12 294 SER A CA 1
ATOM 2322 C C . SER A 1 294 ? -8.561 -14.766 -21.823 1.00 67.12 294 SER A C 1
ATOM 2324 O O . SER A 1 294 ? -8.502 -15.780 -21.131 1.00 67.12 294 SER A O 1
ATOM 2326 N N . GLY A 1 295 ? -7.487 -13.998 -22.038 1.00 69.69 295 GLY A N 1
ATOM 2327 C CA . GLY A 1 295 ? -6.170 -14.226 -21.421 1.00 69.69 295 GLY A CA 1
ATOM 2328 C C . GLY A 1 295 ? -5.369 -15.412 -21.968 1.00 69.69 295 GLY A C 1
ATOM 2329 O O . GLY A 1 295 ? -4.224 -15.618 -21.566 1.00 69.69 295 GLY A O 1
ATOM 2330 N N . GLY A 1 296 ? -5.933 -16.171 -22.912 1.00 76.81 296 GLY A N 1
ATOM 2331 C CA . GLY A 1 296 ? -5.241 -17.249 -23.607 1.00 76.81 296 GLY A CA 1
ATOM 2332 C C . GLY A 1 296 ? -4.357 -16.715 -24.733 1.00 76.81 296 GLY A C 1
ATOM 2333 O O . GLY A 1 296 ? -4.816 -15.945 -25.580 1.00 76.81 296 GLY A O 1
ATOM 2334 N N . VAL A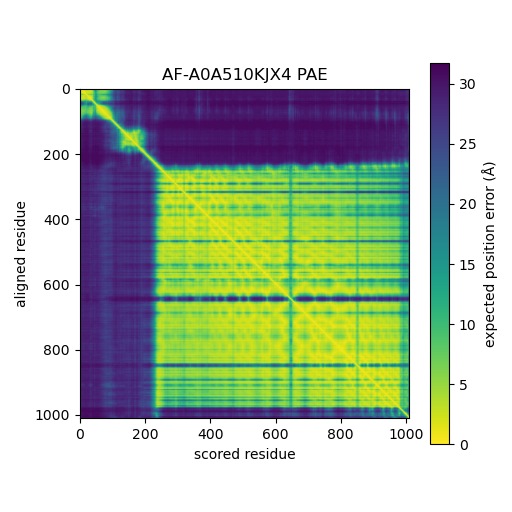 1 297 ? -3.102 -17.156 -24.756 1.00 89.94 297 VAL A N 1
ATOM 2335 C CA . VAL A 1 297 ? -2.162 -16.959 -25.864 1.00 89.94 297 VAL A CA 1
ATOM 2336 C C . VAL A 1 297 ? -1.144 -18.099 -25.862 1.00 89.94 297 VAL A C 1
ATOM 2338 O O . VAL A 1 297 ? -0.785 -18.607 -24.796 1.00 89.94 297 VAL A O 1
ATOM 2341 N N . GLN A 1 298 ? -0.652 -18.505 -27.031 1.00 93.12 298 GLN A N 1
ATOM 2342 C CA . GLN A 1 298 ? 0.467 -19.442 -27.102 1.00 93.12 298 GLN A CA 1
ATOM 2343 C C . GLN A 1 298 ? 1.778 -18.687 -26.836 1.00 93.12 298 GLN A C 1
ATOM 2345 O O . GLN A 1 298 ? 2.111 -17.745 -27.552 1.00 93.12 298 GLN A O 1
ATOM 2350 N N . GLY A 1 299 ? 2.526 -19.087 -25.804 1.00 94.00 299 GLY A N 1
ATOM 2351 C CA . GLY A 1 299 ? 3.851 -18.528 -25.513 1.00 94.00 299 GLY A CA 1
ATOM 2352 C C . GLY A 1 299 ? 4.917 -19.006 -26.507 1.00 94.00 299 GLY A C 1
ATOM 2353 O O . GLY A 1 299 ? 4.866 -20.149 -26.966 1.00 94.00 299 GLY A O 1
ATOM 2354 N N . ALA A 1 300 ? 5.872 -18.135 -26.846 1.00 95.94 300 ALA A N 1
ATOM 2355 C CA . ALA A 1 300 ? 6.990 -18.447 -27.741 1.00 95.94 300 ALA A CA 1
ATOM 2356 C C . ALA A 1 300 ? 8.161 -17.458 -27.580 1.00 95.94 300 ALA A C 1
ATOM 2358 O O . ALA A 1 300 ? 7.950 -16.286 -27.272 1.00 95.94 300 ALA A O 1
ATOM 2359 N N . SER A 1 301 ? 9.386 -17.877 -27.923 1.00 95.75 301 SER A N 1
ATOM 2360 C CA . SER A 1 301 ? 10.574 -17.000 -28.023 1.00 95.75 301 SER A CA 1
ATOM 2361 C C . SER A 1 301 ? 10.559 -16.100 -29.265 1.00 95.75 301 SER A C 1
ATOM 2363 O O . SER A 1 301 ? 11.541 -16.042 -30.008 1.00 95.75 301 SER A O 1
ATOM 2365 N N . LYS A 1 302 ? 9.432 -15.431 -29.529 1.00 96.19 302 LYS A N 1
ATOM 2366 C CA . LYS A 1 302 ? 9.239 -14.586 -30.708 1.00 96.19 302 LYS A CA 1
ATOM 2367 C C . LYS A 1 302 ? 9.039 -13.119 -30.357 1.00 96.19 302 LYS A C 1
ATOM 2369 O O . LYS A 1 302 ? 8.423 -12.816 -29.338 1.00 96.19 302 LYS A O 1
ATOM 2374 N N . THR A 1 303 ? 9.521 -12.237 -31.231 1.00 96.31 303 THR A N 1
ATOM 2375 C CA . THR A 1 303 ? 9.302 -10.783 -31.221 1.00 96.31 303 THR A CA 1
ATOM 2376 C C . THR A 1 303 ? 9.083 -10.287 -32.650 1.00 96.31 303 THR A C 1
ATOM 2378 O O . THR A 1 303 ? 9.782 -10.714 -33.571 1.00 96.31 303 THR A O 1
ATOM 2381 N N . GLY A 1 304 ? 8.154 -9.353 -32.847 1.00 96.38 304 GLY A N 1
ATOM 2382 C CA . GLY A 1 304 ? 7.879 -8.790 -34.166 1.00 96.38 304 GLY A CA 1
ATOM 2383 C C . GLY A 1 304 ? 6.796 -7.719 -34.177 1.00 96.38 304 GLY A C 1
ATOM 2384 O O . GLY A 1 304 ? 6.388 -7.210 -33.128 1.00 96.38 304 GLY A O 1
ATOM 2385 N N . TYR A 1 305 ? 6.347 -7.369 -35.381 1.00 96.94 305 TYR A N 1
ATOM 2386 C CA . TYR A 1 305 ? 5.272 -6.403 -35.601 1.00 96.94 305 TYR A CA 1
ATOM 2387 C C . TYR A 1 305 ? 4.353 -6.789 -36.766 1.00 96.94 305 TYR A C 1
ATOM 2389 O O . TYR A 1 305 ? 4.672 -7.672 -37.563 1.00 96.94 305 TYR A O 1
ATOM 2397 N N . ILE A 1 306 ? 3.200 -6.122 -36.846 1.00 97.12 306 ILE A N 1
ATOM 2398 C CA . ILE A 1 306 ? 2.250 -6.198 -37.955 1.00 97.12 306 ILE A CA 1
ATOM 2399 C C . ILE A 1 306 ? 1.820 -4.777 -38.333 1.00 97.12 306 ILE A C 1
ATOM 2401 O O . ILE A 1 306 ? 1.311 -4.043 -37.489 1.00 97.12 306 ILE A O 1
ATOM 2405 N N . ASP A 1 307 ? 2.009 -4.404 -39.596 1.00 94.56 307 ASP A N 1
ATOM 2406 C CA . ASP A 1 307 ? 1.612 -3.116 -40.202 1.00 94.56 307 ASP A CA 1
ATOM 2407 C C . ASP A 1 307 ? 0.580 -3.292 -41.341 1.00 94.56 307 ASP A C 1
ATOM 2409 O O . ASP A 1 307 ? 0.319 -2.389 -42.135 1.00 94.56 307 ASP A O 1
ATOM 2413 N N . GLY A 1 308 ? 0.015 -4.499 -41.428 1.00 93.38 308 GLY A N 1
ATOM 2414 C CA . GLY A 1 308 ? -0.678 -5.046 -42.594 1.00 93.38 308 GLY A CA 1
ATOM 2415 C C . GLY A 1 308 ? -0.021 -6.347 -43.065 1.00 93.38 308 GLY A C 1
ATOM 2416 O O . GLY A 1 308 ? -0.722 -7.259 -43.497 1.00 93.38 308 GLY A O 1
ATOM 2417 N N . THR A 1 309 ? 1.300 -6.480 -42.886 1.00 94.81 309 THR A N 1
ATOM 2418 C CA . THR A 1 309 ? 2.055 -7.730 -43.091 1.00 94.81 309 THR A CA 1
ATOM 2419 C C . THR A 1 309 ? 2.676 -8.203 -41.775 1.00 94.81 309 THR A C 1
ATOM 2421 O O . THR A 1 309 ? 3.054 -7.388 -40.941 1.00 94.81 309 THR A O 1
ATOM 2424 N N . LEU A 1 310 ? 2.778 -9.520 -41.555 1.00 96.56 310 LEU A N 1
ATOM 2425 C CA . LEU A 1 310 ? 3.462 -10.076 -40.382 1.00 96.56 310 LEU A CA 1
ATOM 2426 C C . LEU A 1 310 ? 4.986 -10.029 -40.566 1.00 96.56 310 LEU A C 1
ATOM 2428 O O . LEU A 1 310 ? 5.521 -10.655 -41.482 1.00 96.56 310 LEU A O 1
ATOM 2432 N N . HIS A 1 311 ? 5.678 -9.360 -39.646 1.00 95.94 311 HIS A N 1
ATOM 2433 C CA . HIS A 1 311 ? 7.133 -9.257 -39.604 1.00 95.94 311 HIS A CA 1
ATOM 2434 C C . HIS A 1 311 ? 7.690 -9.876 -38.316 1.00 95.94 311 HIS A C 1
ATOM 2436 O O . HIS A 1 311 ? 7.626 -9.272 -37.245 1.00 95.94 311 HIS A O 1
ATOM 2442 N N . ASP A 1 312 ? 8.282 -11.066 -38.433 1.00 94.69 312 ASP A N 1
ATOM 2443 C CA . ASP A 1 312 ? 9.030 -11.730 -37.360 1.00 94.69 312 ASP A CA 1
ATOM 2444 C C . ASP A 1 312 ? 10.509 -11.301 -37.415 1.00 94.69 312 ASP A C 1
ATOM 2446 O O . ASP A 1 312 ? 11.154 -11.419 -38.458 1.00 94.69 312 ASP A O 1
ATOM 2450 N N . VAL A 1 313 ? 11.047 -10.781 -36.304 1.00 93.69 313 VAL A N 1
ATOM 2451 C CA . VAL A 1 313 ? 12.456 -10.351 -36.189 1.00 93.69 313 VAL A CA 1
ATOM 2452 C C . VAL A 1 313 ? 13.263 -11.212 -35.214 1.00 93.69 313 VAL A C 1
ATOM 2454 O O . VAL A 1 313 ? 14.404 -10.887 -34.895 1.00 93.69 313 VAL A O 1
ATOM 2457 N N . SER A 1 314 ? 12.701 -12.318 -34.729 1.00 93.19 314 SER A N 1
ATOM 2458 C CA . SER A 1 314 ? 13.250 -13.120 -33.624 1.00 93.19 314 SER A CA 1
ATOM 2459 C C . SER A 1 314 ? 14.623 -13.713 -33.943 1.00 93.19 314 SER A C 1
ATOM 2461 O O . SER A 1 314 ? 15.487 -13.792 -33.068 1.00 93.19 314 SER A O 1
ATOM 2463 N N . ALA A 1 315 ? 14.828 -14.092 -35.208 1.00 90.56 315 ALA A N 1
ATOM 2464 C CA . ALA A 1 315 ? 16.082 -14.625 -35.734 1.00 90.56 315 ALA A CA 1
ATOM 2465 C C . ALA A 1 315 ? 17.100 -13.538 -36.134 1.00 90.56 315 ALA A C 1
ATOM 2467 O O . ALA A 1 315 ? 18.233 -13.869 -36.486 1.00 90.56 315 ALA A O 1
ATOM 2468 N N . ASN A 1 316 ? 16.727 -12.253 -36.095 1.00 84.25 316 ASN A N 1
ATOM 2469 C CA . ASN A 1 316 ? 17.636 -11.183 -36.485 1.00 84.25 316 ASN A CA 1
ATOM 2470 C C . ASN A 1 316 ? 18.758 -11.048 -35.459 1.00 84.25 316 ASN A C 1
ATOM 2472 O O . ASN A 1 316 ? 18.524 -11.002 -34.248 1.00 84.25 316 ASN A O 1
ATOM 2476 N N . ASN A 1 317 ? 19.979 -10.917 -35.970 1.00 73.94 317 ASN A N 1
ATOM 2477 C CA . ASN A 1 317 ? 21.093 -10.420 -35.190 1.00 73.94 317 ASN A CA 1
ATOM 2478 C C . ASN A 1 317 ? 21.136 -8.890 -35.329 1.00 73.94 317 ASN A C 1
ATOM 2480 O O . ASN A 1 317 ? 21.023 -8.359 -36.432 1.00 73.94 317 ASN A O 1
ATOM 2484 N N . THR A 1 318 ? 21.240 -8.191 -34.204 1.00 65.00 318 THR A N 1
ATOM 2485 C CA . THR A 1 318 ? 21.271 -6.717 -34.134 1.00 65.00 318 THR A CA 1
ATOM 2486 C C . THR A 1 318 ? 22.658 -6.247 -33.694 1.00 65.00 318 THR A C 1
ATOM 2488 O O . THR A 1 318 ? 23.494 -7.078 -33.355 1.00 65.00 318 THR A O 1
ATOM 2491 N N . ASP A 1 319 ? 22.918 -4.937 -33.658 1.00 55.12 319 ASP A N 1
ATOM 2492 C CA . ASP A 1 319 ? 24.246 -4.352 -33.372 1.00 55.12 319 ASP A CA 1
ATOM 2493 C C . ASP A 1 319 ? 24.934 -4.856 -32.078 1.00 55.12 319 ASP A C 1
ATOM 2495 O O . ASP A 1 319 ? 26.146 -4.721 -31.926 1.00 55.12 319 ASP A O 1
ATOM 2499 N N . GLY A 1 320 ? 24.186 -5.471 -31.152 1.00 56.56 320 GLY A N 1
ATOM 2500 C CA . GLY A 1 320 ? 24.715 -6.139 -29.957 1.00 56.56 320 GLY A CA 1
ATOM 2501 C C . GLY A 1 320 ? 25.242 -7.573 -30.151 1.00 56.56 320 GLY A C 1
ATOM 2502 O O . GLY A 1 320 ? 25.698 -8.165 -29.176 1.00 56.56 320 GLY A O 1
ATOM 2503 N N . GLY A 1 321 ? 25.164 -8.160 -31.351 1.00 65.81 321 GLY A N 1
ATOM 2504 C CA . GLY A 1 321 ? 25.631 -9.526 -31.648 1.00 65.81 321 GLY A CA 1
ATOM 2505 C C . GLY A 1 321 ? 24.711 -10.659 -31.164 1.00 65.81 321 GLY A C 1
ATOM 2506 O O . GLY A 1 321 ? 25.090 -11.829 -31.244 1.00 65.81 321 GLY A O 1
ATOM 2507 N N . LYS A 1 322 ? 23.510 -10.317 -30.681 1.00 76.19 322 LYS A N 1
ATOM 2508 C CA . LYS A 1 322 ? 22.539 -11.201 -30.021 1.00 76.19 322 LYS A CA 1
ATOM 2509 C C . LYS A 1 322 ? 21.277 -11.403 -30.861 1.00 76.19 322 LYS A C 1
ATOM 2511 O O . LYS A 1 322 ? 20.798 -10.462 -31.503 1.00 76.19 322 LYS A O 1
ATOM 2516 N N . LEU A 1 323 ? 20.697 -12.602 -30.772 1.00 88.94 323 LEU A N 1
ATOM 2517 C CA . LEU A 1 323 ? 19.359 -12.903 -31.296 1.00 88.94 323 LEU A CA 1
ATOM 2518 C C . LEU A 1 323 ? 18.301 -12.097 -30.536 1.00 88.94 323 LEU A C 1
ATOM 2520 O O . LEU A 1 323 ? 18.356 -12.011 -29.308 1.00 88.94 323 LEU A O 1
ATOM 2524 N N . VAL A 1 324 ? 17.306 -11.550 -31.239 1.00 91.50 324 VAL A N 1
ATOM 2525 C CA . VAL A 1 324 ? 16.190 -10.851 -30.578 1.00 91.50 324 VAL A CA 1
ATOM 2526 C C . VAL A 1 324 ? 15.380 -11.827 -29.712 1.00 91.50 324 VAL A C 1
ATOM 2528 O O . VAL A 1 324 ? 15.208 -11.561 -28.521 1.00 91.50 324 VAL A O 1
ATOM 2531 N N . GLY A 1 325 ? 14.953 -12.964 -30.283 1.00 93.94 325 GLY A N 1
ATOM 2532 C CA . GLY A 1 325 ? 14.139 -13.999 -29.622 1.00 93.94 325 GLY A CA 1
ATOM 2533 C C . GLY A 1 325 ? 12.946 -13.419 -28.856 1.00 93.94 325 GLY A C 1
ATOM 2534 O O . GLY A 1 325 ? 12.243 -12.554 -29.381 1.00 93.94 325 GLY A O 1
ATOM 2535 N N . ARG A 1 326 ? 12.743 -13.826 -27.595 1.00 94.25 326 ARG A N 1
ATOM 2536 C CA . ARG A 1 326 ? 11.961 -13.028 -26.637 1.00 94.25 326 ARG A CA 1
ATOM 2537 C C . ARG A 1 326 ? 12.820 -11.861 -26.151 1.00 94.25 326 ARG A C 1
ATOM 2539 O O . ARG A 1 326 ? 13.854 -12.060 -25.506 1.00 94.25 326 ARG A O 1
ATOM 2546 N N . THR A 1 327 ? 12.371 -10.635 -26.408 1.00 92.94 327 THR A N 1
ATOM 2547 C CA . THR A 1 327 ? 13.094 -9.435 -25.971 1.00 92.94 327 THR A CA 1
ATOM 2548 C C . THR A 1 327 ? 12.756 -9.021 -24.533 1.00 92.94 327 THR A C 1
ATOM 2550 O O . THR A 1 327 ? 11.700 -9.344 -23.985 1.00 92.94 327 THR A O 1
ATOM 2553 N N . THR A 1 328 ? 13.661 -8.260 -23.919 1.00 92.56 328 THR A N 1
ATOM 2554 C CA . THR A 1 328 ? 13.443 -7.553 -22.649 1.00 92.56 328 THR A CA 1
ATOM 2555 C C . THR A 1 328 ? 12.483 -6.375 -22.800 1.00 92.56 328 THR A C 1
ATOM 2557 O O . THR A 1 328 ? 11.629 -6.149 -21.948 1.00 92.56 328 THR A O 1
ATOM 2560 N N . ASN A 1 329 ? 12.615 -5.637 -23.902 1.00 93.06 329 ASN A N 1
ATOM 2561 C CA . ASN A 1 329 ? 11.787 -4.499 -24.277 1.00 93.06 329 ASN A CA 1
ATOM 2562 C C . ASN A 1 329 ? 11.626 -4.482 -25.805 1.00 93.06 329 ASN A C 1
ATOM 2564 O O . ASN A 1 329 ? 12.610 -4.717 -26.510 1.00 93.06 329 ASN A O 1
ATOM 2568 N N . ILE A 1 330 ? 10.421 -4.231 -26.334 1.00 94.12 330 ILE A N 1
ATOM 2569 C CA . ILE A 1 330 ? 10.228 -4.146 -27.794 1.00 94.12 330 ILE A CA 1
ATOM 2570 C C . ILE A 1 330 ? 10.763 -2.809 -28.301 1.00 94.12 330 ILE A C 1
ATOM 2572 O O . ILE A 1 330 ? 11.748 -2.770 -29.039 1.00 94.12 330 ILE A O 1
ATOM 2576 N N . LEU A 1 331 ? 10.138 -1.710 -27.874 1.00 94.00 331 LEU A N 1
ATOM 2577 C CA . LEU A 1 331 ? 10.532 -0.365 -28.270 1.00 94.00 331 LEU A CA 1
ATOM 2578 C C . LEU A 1 331 ? 11.458 0.275 -27.235 1.00 94.00 331 LEU A C 1
ATOM 2580 O O . LEU A 1 331 ? 11.308 0.096 -26.026 1.00 94.00 331 LEU A O 1
ATOM 2584 N N . TYR A 1 332 ? 12.379 1.090 -27.734 1.00 92.81 332 TYR A N 1
ATOM 2585 C CA . TYR A 1 332 ? 13.181 2.033 -26.959 1.00 92.81 332 TYR A CA 1
ATOM 2586 C C . TYR A 1 332 ? 13.001 3.411 -27.602 1.00 92.81 332 TYR A C 1
ATOM 2588 O O . TYR A 1 332 ? 13.274 3.562 -28.799 1.00 92.81 332 TYR A O 1
ATOM 2596 N N . ARG A 1 333 ? 12.449 4.383 -26.866 1.00 93.44 333 ARG A N 1
ATOM 2597 C CA . ARG A 1 333 ? 11.956 5.659 -27.420 1.00 93.44 333 ARG A CA 1
ATOM 2598 C C . ARG A 1 333 ? 12.319 6.848 -26.529 1.00 93.44 333 ARG A C 1
ATOM 2600 O O . ARG A 1 333 ? 12.152 6.788 -25.316 1.00 93.44 333 ARG A O 1
ATOM 2607 N N . ARG A 1 334 ? 12.827 7.928 -27.127 1.00 92.44 334 ARG A N 1
ATOM 2608 C CA . ARG A 1 334 ? 13.385 9.100 -26.435 1.00 92.44 334 ARG A CA 1
ATOM 2609 C C . ARG A 1 334 ? 12.785 10.399 -26.978 1.00 92.44 334 ARG A C 1
ATOM 2611 O O . ARG A 1 334 ? 12.802 10.620 -28.185 1.00 92.44 334 ARG A O 1
ATOM 2618 N N . GLY A 1 335 ? 12.301 11.253 -26.076 1.00 92.38 335 GLY A N 1
ATOM 2619 C CA . GLY A 1 335 ? 11.892 12.632 -26.363 1.00 92.38 335 GLY A CA 1
ATOM 2620 C C . GLY A 1 335 ? 13.036 13.546 -26.813 1.00 92.38 335 GLY A C 1
ATOM 2621 O O . GLY A 1 335 ? 14.196 13.148 -26.854 1.00 92.38 335 GLY A O 1
ATOM 2622 N N . ASN A 1 336 ? 12.725 14.801 -27.126 1.00 90.81 336 ASN A N 1
ATOM 2623 C CA . ASN A 1 336 ? 13.732 15.775 -27.549 1.00 90.81 336 ASN A CA 1
ATOM 2624 C C . ASN A 1 336 ? 14.339 16.504 -26.343 1.00 90.81 336 ASN A C 1
ATOM 2626 O O . ASN A 1 336 ? 13.627 16.848 -25.402 1.00 90.81 336 ASN A O 1
ATOM 2630 N N . ASP A 1 337 ? 15.631 16.826 -26.410 1.00 88.81 337 ASP A N 1
ATOM 2631 C CA . ASP A 1 337 ? 16.384 17.462 -25.310 1.00 88.81 337 ASP A CA 1
ATOM 2632 C C . ASP A 1 337 ? 15.902 18.889 -24.970 1.00 88.81 337 ASP A C 1
ATOM 2634 O O . ASP A 1 337 ? 16.135 19.403 -23.876 1.00 88.81 337 ASP A O 1
ATOM 2638 N N . ASN A 1 338 ? 15.154 19.518 -25.881 1.00 87.25 338 ASN A N 1
ATOM 2639 C CA . ASN A 1 338 ? 14.478 20.800 -25.661 1.00 87.25 338 ASN A CA 1
ATOM 2640 C C . ASN A 1 338 ? 13.140 20.683 -24.892 1.00 87.25 338 ASN A C 1
ATOM 2642 O O . ASN A 1 338 ? 12.408 21.664 -24.810 1.00 87.25 338 ASN A O 1
ATOM 2646 N N . GLY A 1 339 ? 12.778 19.494 -24.397 1.00 86.75 339 GLY A N 1
ATOM 2647 C CA . GLY A 1 339 ? 11.505 19.230 -23.712 1.00 86.75 339 GLY A CA 1
ATOM 2648 C C . GLY A 1 339 ? 10.351 18.802 -24.629 1.00 86.75 339 GLY A C 1
ATOM 2649 O O . GLY A 1 339 ? 9.320 18.345 -24.135 1.00 86.75 339 GLY A O 1
ATOM 2650 N N . THR A 1 340 ? 10.495 18.882 -25.956 1.00 90.31 340 THR A N 1
ATOM 2651 C CA . THR A 1 340 ? 9.413 18.508 -26.887 1.00 90.31 340 THR A CA 1
ATOM 2652 C C . THR A 1 340 ? 9.190 16.996 -26.878 1.00 90.31 340 THR A C 1
ATOM 2654 O O . THR A 1 340 ? 10.113 16.218 -27.136 1.00 90.31 340 THR A O 1
ATOM 2657 N N . ALA A 1 341 ? 7.956 16.564 -26.619 1.00 93.50 341 ALA A N 1
ATOM 2658 C CA . ALA A 1 341 ? 7.619 15.149 -26.526 1.00 93.50 341 ALA A CA 1
ATOM 2659 C C . ALA A 1 341 ? 7.719 14.416 -27.878 1.00 93.50 341 ALA A C 1
ATOM 2661 O O . ALA A 1 341 ? 7.222 14.900 -28.897 1.00 93.50 341 ALA A O 1
ATOM 2662 N N . LEU A 1 342 ? 8.303 13.214 -27.880 1.00 96.19 342 LEU A N 1
ATOM 2663 C CA . LEU A 1 342 ? 8.156 12.270 -28.996 1.00 96.19 342 LEU A CA 1
ATOM 2664 C C . LEU A 1 342 ? 6.754 11.648 -28.936 1.00 96.19 342 LEU A C 1
ATOM 2666 O O . LEU A 1 342 ? 6.314 11.295 -27.851 1.00 96.19 342 LEU A O 1
ATOM 2670 N N . THR A 1 343 ? 6.051 11.483 -30.059 1.00 97.44 343 THR A N 1
ATOM 2671 C CA . THR A 1 343 ? 4.704 10.875 -30.058 1.00 97.44 343 THR A CA 1
ATOM 2672 C C . THR A 1 343 ? 4.718 9.447 -30.608 1.00 97.44 343 THR A C 1
ATOM 2674 O O . THR A 1 343 ? 5.312 9.179 -31.653 1.00 97.44 343 THR A O 1
ATOM 2677 N N . LEU A 1 344 ? 4.052 8.550 -29.883 1.00 97.75 344 LEU A N 1
ATOM 2678 C CA . LEU A 1 344 ? 3.682 7.189 -30.264 1.00 97.75 344 LEU A CA 1
ATOM 2679 C C . LEU A 1 344 ? 2.148 7.137 -30.342 1.00 97.75 344 LEU A C 1
ATOM 2681 O O . LEU A 1 344 ? 1.485 7.703 -29.474 1.00 97.75 344 LEU A O 1
ATOM 2685 N N . GLU A 1 345 ? 1.578 6.524 -31.376 1.00 97.44 345 GLU A N 1
ATOM 2686 C CA . GLU A 1 345 ? 0.156 6.707 -31.725 1.00 97.44 345 GLU A CA 1
ATOM 2687 C C . GLU A 1 345 ? -0.423 5.453 -32.391 1.00 97.44 345 GLU A C 1
ATOM 2689 O O . GLU A 1 345 ? 0.263 4.832 -33.197 1.00 97.44 345 GLU A O 1
ATOM 2694 N N . SER A 1 346 ? -1.670 5.070 -32.105 1.00 97.81 346 SER A N 1
ATOM 2695 C CA . SER A 1 346 ? -2.332 3.933 -32.773 1.00 97.81 346 SER A CA 1
ATOM 2696 C C . SER A 1 346 ? -1.504 2.637 -32.724 1.00 97.81 346 SER A C 1
ATOM 2698 O O . SER A 1 346 ? -1.215 2.019 -33.755 1.00 97.81 346 SER A O 1
ATOM 2700 N N . LEU A 1 347 ? -1.050 2.256 -31.525 1.00 98.31 347 LEU A N 1
ATOM 2701 C CA . LEU A 1 347 ? -0.275 1.032 -31.295 1.00 98.31 347 LEU A CA 1
ATOM 2702 C C . LEU A 1 347 ? -1.149 -0.062 -30.675 1.00 98.31 347 LEU A C 1
ATOM 2704 O O . LEU A 1 347 ? -1.970 0.215 -29.808 1.00 98.31 347 LEU A O 1
ATOM 2708 N N . THR A 1 348 ? -0.930 -1.317 -31.060 1.00 97.75 348 THR A N 1
ATOM 2709 C CA . THR A 1 348 ? -1.483 -2.492 -30.356 1.00 97.75 348 THR A CA 1
ATOM 2710 C C . THR A 1 348 ? -0.324 -3.342 -29.836 1.00 97.75 348 THR A C 1
ATOM 2712 O O . THR A 1 348 ? 0.664 -3.494 -30.547 1.00 97.75 348 THR A O 1
ATOM 2715 N N . LEU A 1 349 ? -0.373 -3.875 -28.612 1.00 97.75 349 LEU A N 1
ATOM 2716 C CA . LEU A 1 349 ? 0.740 -4.642 -28.031 1.00 97.75 349 LEU A CA 1
ATOM 2717 C C . LEU A 1 349 ? 0.279 -5.961 -27.395 1.00 97.75 349 LEU A C 1
ATOM 2719 O O . LEU A 1 349 ? -0.574 -5.947 -26.517 1.00 97.75 349 LEU A O 1
ATOM 2723 N N . HIS A 1 350 ? 0.909 -7.084 -27.749 1.00 97.38 350 HIS A N 1
ATOM 2724 C CA . HIS A 1 350 ? 0.667 -8.398 -27.132 1.00 97.38 350 HIS A CA 1
ATOM 2725 C C . HIS A 1 350 ? 1.942 -8.921 -26.463 1.00 97.38 350 HIS A C 1
ATOM 2727 O O . HIS A 1 350 ? 2.930 -9.230 -27.135 1.00 97.38 350 HIS A O 1
ATOM 2733 N N . LEU A 1 351 ? 1.942 -8.983 -25.129 1.00 97.00 351 LEU A N 1
ATOM 2734 C CA . LEU A 1 351 ? 3.169 -9.101 -24.337 1.00 97.00 351 LEU A CA 1
ATOM 2735 C C . LEU A 1 351 ? 3.086 -10.235 -23.315 1.00 97.00 351 LEU A C 1
ATOM 2737 O O . LEU A 1 351 ? 2.137 -10.314 -22.533 1.00 97.00 351 LEU A O 1
ATOM 2741 N N . ARG A 1 352 ? 4.118 -11.081 -23.279 1.00 95.62 352 ARG A N 1
ATOM 2742 C CA . ARG A 1 352 ? 4.268 -12.158 -22.295 1.00 95.62 352 ARG A CA 1
ATOM 2743 C C . ARG A 1 352 ? 5.733 -12.326 -21.895 1.00 95.62 352 ARG A C 1
ATOM 2745 O O . ARG A 1 352 ? 6.624 -12.221 -22.736 1.00 95.62 352 ARG A O 1
ATOM 2752 N N . GLY A 1 353 ? 5.988 -12.592 -20.618 1.00 95.94 353 GLY A N 1
ATOM 2753 C CA . GLY A 1 353 ? 7.294 -13.060 -20.153 1.00 95.94 353 GLY A CA 1
ATOM 2754 C C . GLY A 1 353 ? 7.461 -14.578 -20.305 1.00 95.94 353 GLY A C 1
ATOM 2755 O O . GLY A 1 353 ? 6.666 -15.257 -20.961 1.00 95.94 353 GLY A O 1
ATOM 2756 N N . PHE A 1 354 ? 8.500 -15.113 -19.666 1.00 95.75 354 PHE A N 1
ATOM 2757 C CA . PHE A 1 354 ? 8.779 -16.549 -19.611 1.00 95.75 354 PHE A CA 1
ATOM 2758 C C . PHE A 1 354 ? 8.622 -17.100 -18.193 1.00 95.75 354 PHE A C 1
ATOM 2760 O O . PHE A 1 354 ? 9.152 -16.521 -17.237 1.00 95.75 354 PHE A O 1
ATOM 2767 N N . TYR A 1 355 ? 7.922 -18.227 -18.062 1.00 94.50 355 TYR A N 1
ATOM 2768 C CA . TYR A 1 355 ? 7.731 -18.956 -16.813 1.00 94.50 355 TYR A CA 1
ATOM 2769 C C . TYR A 1 355 ? 8.677 -20.157 -16.736 1.00 94.50 355 TYR A C 1
ATOM 2771 O O . TYR A 1 355 ? 8.550 -21.120 -17.478 1.00 94.50 355 TYR A O 1
ATOM 2779 N N . ASP A 1 356 ? 9.612 -20.126 -15.794 1.00 92.62 356 ASP A N 1
ATOM 2780 C CA . ASP A 1 356 ? 10.691 -21.108 -15.649 1.00 92.62 356 ASP A CA 1
ATOM 2781 C C . ASP A 1 356 ? 10.606 -21.920 -14.344 1.00 92.62 356 ASP A C 1
ATOM 2783 O O . ASP A 1 356 ? 11.607 -22.451 -13.868 1.00 92.62 356 ASP A O 1
ATOM 2787 N N . GLY A 1 357 ? 9.419 -21.999 -13.729 1.00 91.12 357 GLY A N 1
ATOM 2788 C CA . GLY A 1 357 ? 9.234 -22.678 -12.443 1.00 91.12 357 GLY A CA 1
ATOM 2789 C C . GLY A 1 357 ? 9.836 -21.922 -11.253 1.00 91.12 357 GLY A C 1
ATOM 2790 O O . GLY A 1 357 ? 10.128 -22.535 -10.221 1.00 91.12 357 GLY A O 1
ATOM 2791 N N . THR A 1 358 ? 10.039 -20.602 -11.372 1.00 88.94 358 THR A N 1
ATOM 2792 C CA . THR A 1 358 ? 10.392 -19.740 -10.232 1.00 88.94 358 THR A CA 1
ATOM 2793 C C . THR A 1 358 ? 9.230 -18.897 -9.735 1.00 88.94 358 THR A C 1
ATOM 2795 O O . THR A 1 358 ? 8.374 -18.486 -10.513 1.00 88.94 358 THR A O 1
ATOM 2798 N N . ASP A 1 359 ? 9.250 -18.550 -8.453 1.00 86.19 359 ASP A N 1
ATOM 2799 C CA . ASP A 1 359 ? 8.398 -17.509 -7.877 1.00 86.19 359 ASP A CA 1
ATOM 2800 C C . ASP A 1 359 ? 8.765 -16.091 -8.387 1.00 86.19 359 ASP A C 1
ATOM 2802 O O . ASP A 1 359 ? 9.655 -15.905 -9.227 1.00 86.19 359 ASP A O 1
ATOM 2806 N N . SER A 1 360 ? 8.064 -15.074 -7.869 1.00 83.25 360 SER A N 1
ATOM 2807 C CA . SER A 1 360 ? 8.297 -13.648 -8.164 1.00 83.25 360 SER A CA 1
ATOM 2808 C C . SER A 1 360 ? 9.693 -13.156 -7.754 1.00 83.25 360 SER A C 1
ATOM 2810 O O . SER A 1 360 ? 10.227 -12.229 -8.363 1.00 83.25 360 SER A O 1
ATOM 2812 N N . ALA A 1 361 ? 10.279 -13.797 -6.740 1.00 78.56 361 ALA A N 1
ATOM 2813 C CA . ALA A 1 361 ? 11.601 -13.538 -6.179 1.00 78.56 361 ALA A CA 1
ATOM 2814 C C . ALA A 1 361 ? 12.743 -14.215 -6.975 1.00 78.56 361 ALA A C 1
ATOM 2816 O O . ALA A 1 361 ? 13.928 -13.964 -6.715 1.00 78.56 361 ALA A O 1
ATOM 2817 N N . GLY A 1 362 ? 12.404 -15.062 -7.953 1.00 81.00 362 GLY A N 1
ATOM 2818 C CA . GLY A 1 362 ? 13.347 -15.824 -8.769 1.00 81.00 362 GLY A CA 1
ATOM 2819 C C . GLY A 1 362 ? 13.856 -17.115 -8.119 1.00 81.00 362 GLY A C 1
ATOM 2820 O O . GLY A 1 362 ? 14.851 -17.659 -8.594 1.00 81.00 362 GLY A O 1
ATOM 2821 N N . ASN A 1 363 ? 13.212 -17.608 -7.056 1.00 84.12 363 ASN A N 1
ATOM 2822 C CA . ASN A 1 363 ? 13.533 -18.893 -6.427 1.00 84.12 363 ASN A CA 1
ATOM 2823 C C . ASN A 1 363 ? 12.744 -20.023 -7.091 1.00 84.12 363 ASN A C 1
ATOM 2825 O O . ASN A 1 363 ? 11.568 -19.847 -7.399 1.00 84.12 363 ASN A O 1
ATOM 2829 N N . SER A 1 364 ? 13.342 -21.206 -7.256 1.00 87.06 364 SER A N 1
ATOM 2830 C CA . SER A 1 364 ? 12.605 -22.384 -7.738 1.00 87.06 364 SER A CA 1
ATOM 2831 C C . SER A 1 364 ? 11.473 -22.755 -6.773 1.00 87.06 364 SER A C 1
ATOM 2833 O O . SER A 1 364 ? 11.699 -22.862 -5.568 1.00 87.06 364 SER A O 1
ATOM 2835 N N . SER A 1 365 ? 10.266 -22.967 -7.303 1.00 83.19 365 SER A N 1
ATOM 2836 C CA . SER A 1 365 ? 9.087 -23.342 -6.519 1.00 83.19 365 SER A CA 1
ATOM 2837 C C . SER A 1 365 ? 8.259 -24.413 -7.223 1.00 83.19 365 SER A C 1
ATOM 2839 O O . SER A 1 365 ? 8.006 -24.344 -8.421 1.00 83.19 365 SER A O 1
ATOM 2841 N N . THR A 1 366 ? 7.761 -25.382 -6.452 1.00 79.81 366 THR A N 1
ATOM 2842 C CA . THR A 1 366 ? 6.857 -26.435 -6.943 1.00 79.81 366 THR A CA 1
ATOM 2843 C C . THR A 1 366 ? 5.442 -25.938 -7.250 1.00 79.81 366 THR A C 1
ATOM 2845 O O . THR A 1 366 ? 4.652 -26.698 -7.802 1.00 79.81 366 THR A O 1
ATOM 2848 N N . THR A 1 367 ? 5.096 -24.709 -6.850 1.00 79.06 367 THR A N 1
ATOM 2849 C CA . THR A 1 367 ? 3.802 -24.062 -7.140 1.00 79.06 367 THR A CA 1
ATOM 2850 C C . THR A 1 367 ? 3.900 -22.982 -8.214 1.00 79.06 367 THR A C 1
ATOM 2852 O O . THR A 1 367 ? 2.876 -22.442 -8.620 1.00 79.06 367 THR A O 1
ATOM 2855 N N . ALA A 1 368 ? 5.110 -22.649 -8.670 1.00 83.88 368 ALA A N 1
ATOM 2856 C CA . ALA A 1 368 ? 5.303 -21.676 -9.732 1.00 83.88 368 ALA A CA 1
ATOM 2857 C C . ALA A 1 368 ? 5.001 -22.290 -11.102 1.00 83.88 368 ALA A C 1
ATOM 2859 O O . ALA A 1 368 ? 5.440 -23.399 -11.416 1.00 83.88 368 ALA A O 1
ATOM 2860 N N . SER A 1 369 ? 4.300 -21.529 -11.938 1.00 87.50 369 SER A N 1
ATOM 2861 C CA . SER A 1 369 ? 4.042 -21.877 -13.333 1.00 87.50 369 SER A CA 1
ATOM 2862 C C . SER A 1 369 ? 5.351 -22.120 -14.094 1.00 87.50 369 SER A C 1
ATOM 2864 O O . SER A 1 369 ? 6.374 -21.470 -13.847 1.00 87.50 369 SER A O 1
ATOM 2866 N N . SER A 1 370 ? 5.316 -23.052 -15.047 1.00 91.31 370 SER A N 1
ATOM 2867 C CA . SER A 1 370 ? 6.425 -23.333 -15.961 1.00 91.31 370 SER A CA 1
ATOM 2868 C C . SER A 1 370 ? 5.912 -23.525 -17.385 1.00 91.31 370 SER A C 1
ATOM 2870 O O . SER A 1 370 ? 4.876 -24.146 -17.615 1.00 91.31 370 SER A O 1
ATOM 2872 N N . ASP A 1 371 ? 6.637 -22.948 -18.334 1.00 93.44 371 ASP A N 1
ATOM 2873 C CA . ASP A 1 371 ? 6.412 -23.071 -19.764 1.00 93.44 371 ASP A CA 1
ATOM 2874 C C . ASP A 1 371 ? 7.064 -24.350 -20.310 1.00 93.44 371 ASP A C 1
ATOM 2876 O O . ASP A 1 371 ? 8.113 -24.795 -19.845 1.00 93.44 371 ASP A O 1
ATOM 2880 N N . THR A 1 372 ? 6.456 -24.933 -21.345 1.00 92.25 372 THR A N 1
ATOM 2881 C CA . THR A 1 372 ? 6.988 -26.115 -22.049 1.00 92.25 372 THR A CA 1
ATOM 2882 C C . THR A 1 372 ? 7.859 -25.766 -23.260 1.00 92.25 372 THR A C 1
ATOM 2884 O O . THR A 1 372 ? 8.440 -26.660 -23.876 1.00 92.25 372 THR A O 1
ATOM 2887 N N . TRP A 1 373 ? 7.953 -24.482 -23.620 1.00 93.56 373 TRP A N 1
ATOM 2888 C CA . TRP A 1 373 ? 8.797 -23.974 -24.703 1.00 93.56 373 TRP A CA 1
ATOM 2889 C C . TRP A 1 373 ? 10.143 -23.468 -24.171 1.00 93.56 373 TRP A C 1
ATOM 2891 O O . TRP A 1 373 ? 10.280 -23.134 -22.999 1.00 93.56 373 TRP A O 1
ATOM 2901 N 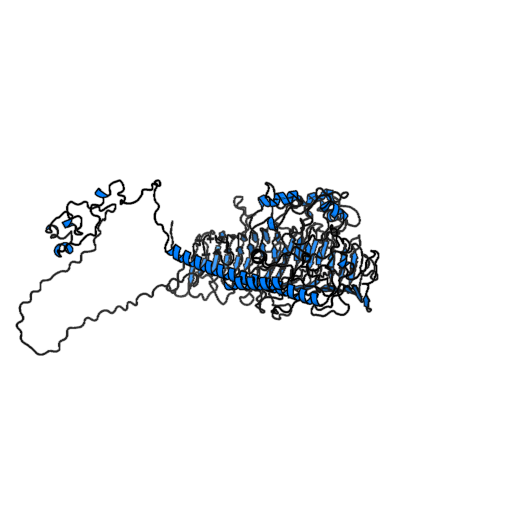N . SER A 1 374 ? 11.162 -23.424 -25.033 1.00 93.06 374 SER A N 1
ATOM 2902 C CA . SER A 1 374 ? 12.508 -22.990 -24.641 1.00 93.06 374 SER A CA 1
ATOM 2903 C C . SER A 1 374 ? 12.686 -21.484 -24.830 1.00 93.06 374 SER A C 1
ATOM 2905 O O . SER A 1 374 ? 12.588 -20.994 -25.958 1.00 93.06 374 SER A O 1
ATOM 2907 N N . ASP A 1 375 ? 13.023 -20.770 -23.755 1.00 94.69 375 ASP A N 1
ATOM 2908 C CA . ASP A 1 375 ? 13.338 -19.336 -23.795 1.00 94.69 375 ASP A CA 1
ATOM 2909 C C . ASP A 1 375 ? 14.682 -19.067 -24.481 1.00 94.69 375 ASP A C 1
ATOM 2911 O O . ASP A 1 375 ? 15.699 -19.684 -24.155 1.00 94.69 375 ASP A O 1
ATOM 2915 N N . THR A 1 376 ? 14.686 -18.153 -25.450 1.00 93.44 376 THR A N 1
ATOM 2916 C CA . THR A 1 376 ? 15.866 -17.756 -26.229 1.00 93.44 376 THR A CA 1
ATOM 2917 C C . THR A 1 376 ? 15.814 -16.268 -26.585 1.00 93.44 376 THR A C 1
ATOM 2919 O O . THR A 1 376 ? 14.748 -15.653 -26.625 1.00 93.44 376 THR A O 1
ATOM 2922 N N . GLY A 1 377 ? 16.980 -15.676 -26.861 1.00 91.75 377 GLY A N 1
ATOM 2923 C CA . GLY A 1 377 ? 17.131 -14.253 -27.182 1.00 91.75 377 GLY A CA 1
ATOM 2924 C C . GLY A 1 377 ? 17.440 -13.370 -25.973 1.00 91.75 377 GLY A C 1
ATOM 2925 O O . GLY A 1 377 ? 17.836 -13.847 -24.906 1.00 91.75 377 GLY A O 1
ATOM 2926 N N . ARG A 1 378 ? 17.276 -12.054 -26.144 1.00 90.19 378 ARG A N 1
ATOM 2927 C CA . ARG A 1 378 ? 17.773 -11.028 -25.203 1.00 90.19 378 ARG A CA 1
ATOM 2928 C C . ARG A 1 378 ? 17.241 -11.187 -23.775 1.00 90.19 378 ARG A C 1
ATOM 2930 O O . ARG A 1 378 ? 17.966 -10.893 -22.823 1.00 90.19 378 ARG A O 1
ATOM 2937 N N . GLY A 1 379 ? 15.999 -11.653 -23.617 1.00 92.25 379 GLY A N 1
ATOM 2938 C CA . GLY A 1 379 ? 15.391 -11.956 -22.321 1.00 92.25 379 GLY A CA 1
ATOM 2939 C C . GLY A 1 379 ? 16.124 -13.081 -21.586 1.00 92.25 379 GLY A C 1
ATOM 2940 O O . GLY A 1 379 ? 16.589 -12.874 -20.462 1.00 92.25 379 GLY A O 1
ATOM 2941 N N . ALA A 1 380 ? 16.304 -14.231 -22.242 1.00 92.88 380 ALA A N 1
ATOM 2942 C CA . ALA A 1 380 ? 17.049 -15.378 -21.714 1.00 92.88 380 ALA A CA 1
ATOM 2943 C C . ALA A 1 380 ? 18.514 -15.021 -21.389 1.00 92.88 380 ALA A C 1
ATOM 2945 O O . ALA A 1 380 ? 19.056 -15.428 -20.363 1.00 92.88 380 ALA A O 1
ATOM 2946 N N . GLU A 1 381 ? 19.141 -14.184 -22.218 1.00 90.81 381 GLU A N 1
ATOM 2947 C CA . GLU A 1 381 ? 20.505 -13.690 -21.999 1.00 90.81 381 GLU A CA 1
ATOM 2948 C C . GLU A 1 381 ? 20.628 -12.598 -20.918 1.00 90.81 381 GLU A C 1
ATOM 2950 O O . GLU A 1 381 ? 21.737 -12.173 -20.593 1.00 90.81 381 GLU A O 1
ATOM 2955 N N . GLY A 1 382 ? 19.517 -12.110 -20.363 1.00 88.75 382 GLY A N 1
ATOM 2956 C CA . GLY A 1 382 ? 19.521 -11.135 -19.273 1.00 88.75 382 GLY A CA 1
ATOM 2957 C C . GLY A 1 382 ? 19.730 -9.666 -19.673 1.00 88.75 382 GLY A C 1
ATOM 2958 O O . GLY A 1 382 ? 20.039 -8.852 -18.795 1.00 88.75 382 GLY A O 1
ATOM 2959 N N . GLY A 1 383 ? 19.539 -9.305 -20.946 1.00 88.62 383 GLY A N 1
ATOM 2960 C CA . GLY A 1 383 ? 19.667 -7.930 -21.453 1.00 88.62 383 GLY A CA 1
ATOM 2961 C C . GLY A 1 383 ? 21.071 -7.334 -21.287 1.00 88.62 383 GLY A C 1
ATOM 2962 O O . GLY A 1 383 ? 22.081 -8.037 -21.411 1.00 88.62 383 GLY A O 1
ATOM 2963 N N . ALA A 1 384 ? 21.140 -6.039 -20.959 1.00 85.44 384 ALA A N 1
ATOM 2964 C CA . ALA A 1 384 ? 22.400 -5.290 -20.880 1.00 85.44 384 ALA A CA 1
ATOM 2965 C C . ALA A 1 384 ? 23.271 -5.590 -19.647 1.00 85.44 384 ALA A C 1
ATOM 2967 O O . ALA A 1 384 ? 24.427 -5.172 -19.589 1.00 85.44 384 ALA A O 1
ATOM 2968 N N . ASP A 1 385 ? 22.744 -6.321 -18.664 1.00 84.44 385 ASP A N 1
ATOM 2969 C CA . ASP A 1 385 ? 23.497 -6.779 -17.497 1.00 84.44 385 ASP A CA 1
ATOM 2970 C C . ASP A 1 385 ? 23.234 -8.263 -17.253 1.00 84.44 385 ASP A C 1
ATOM 2972 O O . ASP A 1 385 ? 22.717 -8.682 -16.215 1.00 84.44 385 ASP A O 1
ATOM 2976 N N . ALA A 1 386 ? 23.610 -9.055 -18.258 1.00 86.06 386 ALA A N 1
ATOM 2977 C CA . ALA A 1 386 ? 23.477 -10.507 -18.292 1.00 86.06 386 ALA A CA 1
ATOM 2978 C C . ALA A 1 386 ? 23.901 -11.196 -16.988 1.00 86.06 386 ALA A C 1
ATOM 2980 O O . ALA A 1 386 ? 23.300 -12.189 -16.604 1.00 86.06 386 ALA A O 1
ATOM 2981 N N . LYS A 1 387 ? 24.922 -10.676 -16.294 1.00 84.06 387 LYS A N 1
ATOM 2982 C CA . LYS A 1 387 ? 25.499 -11.304 -15.098 1.00 84.06 387 LYS A CA 1
ATOM 2983 C C . LYS A 1 387 ? 24.956 -10.795 -13.761 1.00 84.06 387 LYS A C 1
ATOM 2985 O O . LYS A 1 387 ? 25.107 -11.484 -12.756 1.00 84.06 387 LYS A O 1
ATOM 2990 N N . ASN A 1 388 ? 24.368 -9.597 -13.711 1.00 81.75 388 ASN A N 1
ATOM 2991 C CA . ASN A 1 388 ? 23.866 -8.948 -12.486 1.00 81.75 388 ASN A CA 1
ATOM 2992 C C . ASN A 1 388 ? 24.882 -8.806 -11.316 1.00 81.75 388 ASN A C 1
ATOM 2994 O O . ASN A 1 388 ? 24.504 -8.614 -10.158 1.00 81.75 388 ASN A O 1
ATOM 2998 N N . GLY A 1 389 ? 26.187 -8.904 -11.600 1.00 75.00 389 GLY A N 1
ATOM 2999 C CA . GLY A 1 389 ? 27.250 -8.977 -10.584 1.00 75.00 389 GLY A CA 1
ATOM 3000 C C . GLY A 1 389 ? 27.610 -10.393 -10.107 1.00 75.00 389 GLY A C 1
ATOM 3001 O O . GLY A 1 389 ? 28.442 -10.525 -9.219 1.00 75.00 389 GLY A O 1
ATOM 3002 N N . THR A 1 390 ? 27.034 -11.441 -10.701 1.00 79.06 390 THR A N 1
ATOM 3003 C CA . THR A 1 390 ? 27.361 -12.854 -10.440 1.00 79.06 390 THR A CA 1
ATOM 3004 C C . THR A 1 390 ? 28.282 -13.439 -11.525 1.00 79.06 390 THR A C 1
ATOM 3006 O O . THR A 1 390 ? 28.566 -12.794 -12.537 1.00 79.06 390 THR A O 1
ATOM 3009 N N . SER A 1 391 ? 28.755 -14.676 -11.354 1.00 83.19 391 SER A N 1
ATOM 3010 C CA . SER A 1 391 ? 29.565 -15.366 -12.375 1.00 83.19 391 SER A CA 1
ATOM 3011 C C . SER A 1 391 ? 28.750 -15.843 -13.588 1.00 83.19 391 SER A C 1
ATOM 3013 O O . SER A 1 391 ? 29.294 -15.913 -14.697 1.00 83.19 391 SER A O 1
ATOM 3015 N N . SER A 1 392 ? 27.465 -16.144 -13.379 1.00 87.94 392 SER A N 1
ATOM 3016 C CA . SER A 1 392 ? 26.557 -16.805 -14.329 1.00 87.94 392 SER A CA 1
ATOM 3017 C C . SER A 1 392 ? 25.587 -15.821 -14.989 1.00 87.94 392 SER A C 1
ATOM 3019 O O . SER A 1 392 ? 25.453 -14.678 -14.557 1.00 87.94 392 SER A O 1
ATOM 3021 N N . VAL A 1 393 ? 24.896 -16.257 -16.046 1.00 88.00 393 VAL A N 1
ATOM 3022 C CA . VAL A 1 393 ? 23.807 -15.470 -16.645 1.00 88.00 393 VAL A CA 1
ATOM 3023 C C . VAL A 1 393 ? 22.574 -15.519 -15.738 1.00 88.00 393 VAL A C 1
ATOM 3025 O O . VAL A 1 393 ? 22.144 -16.591 -15.319 1.00 88.00 393 VAL A O 1
ATOM 3028 N N . VAL A 1 394 ? 22.004 -14.350 -15.456 1.00 88.56 394 VAL A N 1
ATOM 3029 C CA . VAL A 1 394 ? 20.747 -14.149 -14.735 1.00 88.56 394 VAL A CA 1
ATOM 3030 C C . VAL A 1 394 ? 19.708 -13.662 -15.755 1.00 88.56 394 VAL A C 1
ATOM 3032 O O . VAL A 1 394 ? 19.783 -12.500 -16.176 1.00 88.56 394 VAL A O 1
ATOM 3035 N N . PRO A 1 395 ? 18.750 -14.505 -16.183 1.00 90.38 395 PRO A N 1
ATOM 3036 C CA . PRO A 1 395 ? 17.787 -14.144 -17.220 1.00 90.38 395 PRO A CA 1
ATOM 3037 C C . PRO A 1 395 ? 16.854 -13.016 -16.767 1.00 90.38 395 PRO A C 1
ATOM 3039 O O . PRO A 1 395 ? 16.514 -12.878 -15.591 1.00 90.38 395 PRO A O 1
ATOM 3042 N N . THR A 1 396 ? 16.411 -12.208 -17.726 1.00 92.19 396 THR A N 1
ATOM 3043 C CA . THR A 1 396 ? 15.344 -11.220 -17.551 1.00 92.19 396 THR A CA 1
ATOM 3044 C C . THR A 1 396 ? 14.041 -11.892 -17.975 1.00 92.19 396 THR A C 1
ATOM 3046 O O . THR A 1 396 ? 13.710 -11.956 -19.159 1.00 92.19 396 THR A O 1
ATOM 3049 N N . ARG A 1 397 ? 13.336 -12.474 -17.000 1.00 93.25 397 ARG A N 1
ATOM 3050 C CA . ARG A 1 397 ? 12.112 -13.274 -17.203 1.00 93.25 397 ARG A CA 1
ATOM 3051 C C . ARG A 1 397 ? 10.939 -12.453 -17.737 1.00 93.25 397 ARG A C 1
ATOM 3053 O O . ARG A 1 397 ? 10.064 -13.004 -18.397 1.00 93.25 397 ARG A O 1
ATOM 3060 N N . GLY A 1 398 ? 10.922 -11.155 -17.439 1.00 94.69 398 GLY A N 1
ATOM 3061 C CA . GLY A 1 398 ? 9.884 -10.239 -17.884 1.00 94.69 398 GLY A CA 1
ATOM 3062 C C . GLY A 1 398 ? 10.147 -9.660 -19.270 1.00 94.69 398 GLY A C 1
ATOM 3063 O O . GLY A 1 398 ? 11.284 -9.640 -19.747 1.00 94.69 398 GLY A O 1
ATOM 3064 N N . THR A 1 399 ? 9.085 -9.158 -19.891 1.00 95.44 399 THR A N 1
ATOM 3065 C CA . THR A 1 399 ? 9.114 -8.484 -21.196 1.00 95.44 399 THR A CA 1
ATOM 3066 C C . THR A 1 399 ? 8.256 -7.222 -21.130 1.00 95.44 399 THR A C 1
ATOM 3068 O O . THR A 1 399 ? 7.112 -7.274 -20.677 1.00 95.44 399 THR A O 1
ATOM 3071 N N . ILE A 1 400 ? 8.802 -6.089 -21.579 1.00 95.62 400 ILE A N 1
ATOM 3072 C CA . ILE A 1 400 ? 8.114 -4.791 -21.611 1.00 95.62 400 ILE A CA 1
ATOM 3073 C C . ILE A 1 400 ? 7.800 -4.368 -23.055 1.00 95.62 400 ILE A C 1
ATOM 3075 O O . ILE A 1 400 ? 8.588 -4.597 -23.971 1.00 95.62 400 ILE A O 1
ATOM 3079 N N . GLY A 1 401 ? 6.659 -3.720 -23.281 1.00 96.00 401 GLY A N 1
ATOM 3080 C CA . GLY A 1 401 ? 6.317 -3.147 -24.583 1.00 96.00 401 GLY A CA 1
ATOM 3081 C C . GLY A 1 401 ? 7.229 -1.980 -24.960 1.00 96.00 401 GLY A C 1
ATOM 3082 O O . GLY A 1 401 ? 7.949 -2.035 -25.959 1.00 96.00 401 GLY A O 1
ATOM 3083 N N . ILE A 1 402 ? 7.215 -0.922 -24.146 1.00 95.56 402 ILE A N 1
ATOM 3084 C CA . ILE A 1 402 ? 7.855 0.362 -24.459 1.00 95.56 402 ILE A CA 1
ATOM 3085 C C . ILE A 1 402 ? 8.773 0.809 -23.310 1.00 95.56 402 ILE A C 1
ATOM 3087 O O . ILE A 1 402 ? 8.333 0.954 -22.174 1.00 95.56 402 ILE A O 1
ATOM 3091 N N . HIS A 1 403 ? 10.046 1.083 -23.603 1.00 93.88 403 HIS A N 1
ATOM 3092 C CA . HIS A 1 403 ? 10.967 1.776 -22.692 1.00 93.88 403 HIS A CA 1
ATOM 3093 C C . HIS A 1 403 ? 11.109 3.241 -23.122 1.00 93.88 403 HIS A C 1
ATOM 3095 O O . HIS A 1 403 ? 11.574 3.510 -24.235 1.00 93.88 403 HIS A O 1
ATOM 3101 N N . THR A 1 404 ? 10.698 4.184 -22.268 1.00 93.38 404 THR A N 1
ATOM 3102 C CA . THR A 1 404 ? 10.659 5.623 -22.583 1.00 93.38 404 THR A CA 1
ATOM 3103 C C . THR A 1 404 ? 11.679 6.460 -21.818 1.00 93.38 404 THR A C 1
ATOM 3105 O O . THR A 1 404 ? 11.910 6.265 -20.625 1.00 93.38 404 THR A O 1
ATOM 3108 N N . LEU A 1 405 ? 12.229 7.454 -22.516 1.00 91.12 405 LEU A N 1
ATOM 3109 C CA . LEU A 1 405 ? 13.176 8.443 -22.014 1.00 91.12 405 LEU A CA 1
ATOM 3110 C C . LEU A 1 405 ? 12.676 9.854 -22.319 1.00 91.12 405 LEU A C 1
ATOM 3112 O O . LEU A 1 405 ? 12.175 10.102 -23.418 1.00 91.12 405 LEU A O 1
ATOM 3116 N N . LEU A 1 406 ? 12.944 10.800 -21.414 1.00 92.06 406 LEU A N 1
ATOM 3117 C CA . LEU A 1 406 ? 12.524 12.200 -21.558 1.00 92.06 406 LEU A CA 1
ATOM 3118 C C . LEU A 1 406 ? 11.003 12.286 -21.804 1.00 92.06 406 LEU A C 1
ATOM 3120 O O . LEU A 1 406 ? 10.248 11.436 -21.333 1.00 92.06 406 LEU A O 1
ATOM 3124 N N . ASN A 1 407 ? 10.528 13.324 -22.488 1.00 94.19 407 ASN A N 1
ATOM 3125 C CA . ASN A 1 407 ? 9.098 13.499 -22.723 1.00 94.19 407 ASN A CA 1
ATOM 3126 C C . ASN A 1 407 ? 8.585 12.616 -23.873 1.00 94.19 407 ASN A C 1
ATOM 3128 O O . ASN A 1 407 ? 9.121 12.658 -24.984 1.00 94.19 407 ASN A O 1
ATOM 3132 N N . VAL A 1 408 ? 7.516 11.853 -23.630 1.00 96.50 408 VAL A N 1
ATOM 3133 C CA . VAL A 1 408 ? 6.874 10.986 -24.633 1.00 96.50 408 VAL A CA 1
ATOM 3134 C C . VAL A 1 408 ? 5.352 11.080 -24.511 1.00 96.50 408 VAL A C 1
ATOM 3136 O O . VAL A 1 408 ? 4.804 10.940 -23.426 1.00 96.50 408 VAL A O 1
ATOM 3139 N N . ASN A 1 409 ? 4.656 11.275 -25.624 1.00 97.81 409 ASN A N 1
ATOM 3140 C CA . ASN A 1 409 ? 3.207 11.129 -25.707 1.00 97.81 409 ASN A CA 1
ATOM 3141 C C . ASN A 1 409 ? 2.878 9.727 -26.227 1.00 97.81 409 ASN A C 1
ATOM 3143 O O . ASN A 1 409 ? 3.483 9.282 -27.203 1.00 97.81 409 ASN A O 1
ATOM 3147 N N . VAL A 1 410 ? 1.900 9.063 -25.619 1.00 98.31 410 VAL A N 1
ATOM 3148 C CA . VAL A 1 410 ? 1.357 7.781 -26.077 1.00 98.31 410 VAL A CA 1
ATOM 3149 C C . VAL A 1 410 ? -0.140 7.957 -26.293 1.00 98.31 410 VAL A C 1
ATOM 3151 O O . VAL A 1 410 ? -0.854 8.336 -25.365 1.00 98.31 410 VAL A O 1
ATOM 3154 N N . LYS A 1 411 ? -0.595 7.735 -27.526 1.00 98.12 411 LYS A N 1
ATOM 3155 C CA . LYS A 1 411 ? -1.968 7.990 -27.971 1.00 98.12 411 LYS A CA 1
ATOM 3156 C C . LYS A 1 411 ? -2.619 6.746 -28.555 1.00 98.12 411 LYS A C 1
ATOM 3158 O O . LYS A 1 411 ? -1.922 5.944 -29.180 1.00 98.12 411 LYS A O 1
ATOM 3163 N N . ASP A 1 412 ? -3.931 6.614 -28.378 1.00 97.88 412 ASP A N 1
ATOM 3164 C CA . ASP A 1 412 ? -4.786 5.637 -29.070 1.00 97.88 412 ASP A CA 1
ATOM 3165 C C . ASP A 1 412 ? -4.194 4.216 -29.046 1.00 97.88 412 ASP A C 1
ATOM 3167 O O . ASP A 1 412 ? -4.120 3.516 -30.053 1.00 97.88 412 ASP A O 1
ATOM 3171 N N . THR A 1 413 ? -3.649 3.826 -27.891 1.00 98.31 413 THR A N 1
ATOM 3172 C CA . THR A 1 413 ? -2.805 2.634 -27.753 1.00 98.31 413 THR A CA 1
ATOM 3173 C C . THR A 1 413 ? -3.510 1.561 -26.935 1.00 98.31 413 THR A C 1
ATOM 3175 O O . THR A 1 413 ? -3.952 1.818 -25.817 1.00 98.31 413 THR A O 1
ATOM 3178 N N . HIS A 1 414 ? -3.569 0.339 -27.460 1.00 98.00 414 HIS A N 1
ATOM 3179 C CA . HIS A 1 414 ? -4.069 -0.837 -26.750 1.00 98.00 414 HIS A CA 1
ATOM 3180 C C . HIS A 1 414 ? -2.926 -1.791 -26.392 1.00 98.00 414 HIS A C 1
ATOM 3182 O O . HIS A 1 414 ? -1.998 -1.978 -27.179 1.00 98.00 414 HIS A O 1
ATOM 3188 N N . ALA A 1 415 ? -2.969 -2.410 -25.214 1.00 97.69 415 ALA A N 1
ATOM 3189 C CA . ALA A 1 415 ? -2.039 -3.478 -24.863 1.00 97.69 415 ALA A CA 1
ATOM 3190 C C . ALA A 1 415 ? -2.722 -4.603 -24.086 1.00 97.69 415 ALA A C 1
ATOM 3192 O O . ALA A 1 415 ? -3.564 -4.359 -23.225 1.00 97.69 415 ALA A O 1
ATOM 3193 N N . THR A 1 416 ? -2.293 -5.837 -24.331 1.00 97.31 416 THR A N 1
ATOM 3194 C CA . THR A 1 416 ? -2.691 -7.013 -23.562 1.00 97.31 416 THR A CA 1
ATOM 3195 C C . THR A 1 416 ? -1.469 -7.687 -22.945 1.00 97.31 416 THR A C 1
ATOM 3197 O O . THR A 1 416 ? -0.513 -8.042 -23.643 1.00 97.31 416 THR A O 1
ATOM 3200 N N . LEU A 1 417 ? -1.506 -7.851 -21.622 1.00 96.94 417 LEU A N 1
ATOM 3201 C CA . LEU A 1 417 ? -0.448 -8.461 -20.819 1.00 96.94 417 LEU A CA 1
ATOM 3202 C C . LEU A 1 417 ? -0.881 -9.873 -20.397 1.00 96.94 417 LEU A C 1
ATOM 3204 O O . LEU A 1 417 ? -1.927 -10.034 -19.770 1.00 96.94 417 LEU A O 1
ATOM 3208 N N . TYR A 1 418 ? -0.087 -10.889 -20.742 1.00 94.69 418 TYR A N 1
ATOM 3209 C CA . TYR A 1 418 ? -0.438 -12.312 -20.584 1.00 94.69 418 TYR A CA 1
ATOM 3210 C C . TYR A 1 418 ? 0.369 -13.045 -19.500 1.00 94.69 418 TYR A C 1
ATOM 3212 O O . TYR A 1 418 ? 0.467 -14.276 -19.523 1.00 94.69 418 TYR A O 1
ATOM 3220 N N . GLY A 1 419 ? 0.968 -12.314 -18.564 1.00 93.25 419 GLY A N 1
ATOM 3221 C CA . GLY A 1 419 ? 1.789 -12.868 -17.493 1.00 93.25 419 GLY A CA 1
ATOM 3222 C C . GLY A 1 419 ? 3.261 -12.483 -17.621 1.00 93.25 419 GLY A C 1
ATOM 3223 O O . GLY A 1 419 ? 3.823 -12.514 -18.723 1.00 93.25 419 GLY A O 1
ATOM 3224 N N . ARG A 1 420 ? 3.890 -12.093 -16.502 1.00 93.88 420 ARG A N 1
ATOM 3225 C CA . ARG A 1 420 ? 5.275 -11.559 -16.447 1.00 93.88 420 ARG A CA 1
ATOM 3226 C C . ARG A 1 420 ? 5.555 -10.426 -17.452 1.00 93.88 420 ARG A C 1
ATOM 3228 O O . ARG A 1 420 ? 6.691 -10.248 -17.898 1.00 93.88 420 ARG A O 1
ATOM 3235 N N . ALA A 1 421 ? 4.538 -9.663 -17.838 1.00 96.12 421 ALA A N 1
ATOM 3236 C CA . ALA A 1 421 ? 4.649 -8.611 -18.841 1.00 96.12 421 ALA A CA 1
ATOM 3237 C C . ALA A 1 421 ? 4.422 -7.215 -18.248 1.00 96.12 421 ALA A C 1
ATOM 3239 O O . ALA A 1 421 ? 3.783 -7.051 -17.208 1.00 96.12 421 ALA A O 1
ATOM 3240 N N . GLY A 1 422 ? 4.944 -6.198 -18.929 1.00 97.12 422 GLY A N 1
ATOM 3241 C CA . GLY A 1 422 ? 4.658 -4.802 -18.618 1.00 97.12 422 GLY A CA 1
ATOM 3242 C C . GLY A 1 422 ? 4.405 -3.985 -19.872 1.00 97.12 422 GLY A C 1
ATOM 3243 O O . GLY A 1 422 ? 5.010 -4.228 -20.913 1.00 97.12 422 GLY A O 1
ATOM 3244 N N . PHE A 1 423 ? 3.505 -3.010 -19.803 1.00 98.06 423 PHE A N 1
ATOM 3245 C CA . PHE A 1 423 ? 3.203 -2.174 -20.962 1.00 98.06 423 PHE A CA 1
ATOM 3246 C C . PHE A 1 423 ? 4.333 -1.169 -21.208 1.00 98.06 423 PHE A C 1
ATOM 3248 O O . PHE A 1 423 ? 4.902 -1.136 -22.304 1.00 98.06 423 PHE A O 1
ATOM 3255 N N . LEU A 1 424 ? 4.698 -0.395 -20.181 1.00 96.31 424 LEU A N 1
ATOM 3256 C CA . LEU A 1 424 ? 5.669 0.686 -20.309 1.00 96.31 424 LEU A CA 1
ATOM 3257 C C . LEU A 1 424 ? 6.571 0.828 -19.073 1.00 96.31 424 LEU A C 1
ATOM 3259 O O . LEU A 1 424 ? 6.135 0.683 -17.935 1.00 96.31 424 LEU A O 1
ATOM 3263 N N . THR A 1 425 ? 7.837 1.173 -19.299 1.00 92.75 425 THR A N 1
ATOM 3264 C CA . THR A 1 425 ? 8.764 1.660 -18.265 1.00 92.75 425 THR A CA 1
ATOM 3265 C C . THR A 1 425 ? 9.260 3.054 -18.629 1.00 92.75 425 THR A C 1
ATOM 3267 O O . THR A 1 425 ? 9.489 3.347 -19.804 1.00 92.75 425 THR A O 1
ATOM 3270 N N . SER A 1 426 ? 9.423 3.917 -17.625 1.00 88.50 426 SER A N 1
ATOM 3271 C CA . SER A 1 426 ? 9.950 5.275 -17.788 1.00 88.50 426 SER A CA 1
ATOM 3272 C C . SER A 1 426 ? 11.091 5.520 -16.810 1.00 88.50 426 SER A C 1
ATOM 3274 O O . SER A 1 426 ? 10.918 5.390 -15.594 1.00 88.50 426 SER A O 1
ATOM 3276 N N . GLU A 1 427 ? 12.257 5.880 -17.344 1.00 89.00 427 GLU A N 1
ATOM 3277 C CA . GLU A 1 427 ? 13.487 6.063 -16.572 1.00 89.00 427 GLU A CA 1
ATOM 3278 C C . GLU A 1 427 ? 13.332 7.102 -15.456 1.00 89.00 427 GLU A C 1
ATOM 3280 O O . GLU A 1 427 ? 12.893 8.229 -15.691 1.00 89.00 427 GLU A O 1
ATOM 3285 N N . THR A 1 428 ? 13.749 6.753 -14.234 1.00 88.25 428 THR A N 1
ATOM 3286 C CA . THR A 1 428 ? 13.642 7.682 -13.100 1.00 88.25 428 THR A CA 1
ATOM 3287 C C . THR A 1 428 ? 14.765 8.701 -12.990 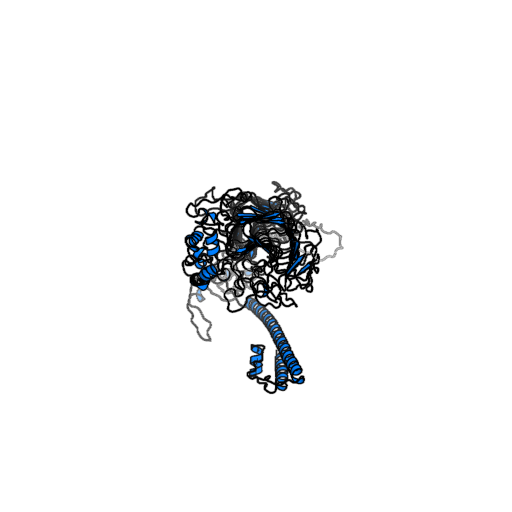1.00 88.25 428 THR A C 1
ATOM 3289 O O . THR A 1 428 ? 14.567 9.727 -12.351 1.00 88.25 428 THR A O 1
ATOM 3292 N N . TRP A 1 429 ? 15.917 8.438 -13.599 1.00 90.06 429 TRP A N 1
ATOM 3293 C CA . TRP A 1 429 ? 17.078 9.324 -13.545 1.00 90.06 429 TRP A CA 1
ATOM 3294 C C . TRP A 1 429 ? 16.991 10.455 -14.576 1.00 90.06 429 TRP A C 1
ATOM 3296 O O . TRP A 1 429 ? 17.324 11.587 -14.256 1.00 90.06 429 TRP A O 1
ATOM 3306 N N . ARG A 1 430 ? 16.464 10.195 -15.783 1.00 89.44 430 ARG A N 1
ATOM 3307 C CA . ARG A 1 430 ? 16.260 11.229 -16.822 1.00 89.44 430 ARG A CA 1
ATOM 3308 C C . ARG A 1 430 ? 14.940 12.002 -16.699 1.00 89.44 430 ARG A C 1
ATOM 3310 O O . ARG A 1 430 ? 14.616 12.757 -17.609 1.00 89.44 430 ARG A O 1
ATOM 3317 N N . SER A 1 431 ? 14.168 11.797 -15.626 1.00 90.62 431 SER A N 1
ATOM 3318 C CA . SER A 1 431 ? 12.970 12.585 -15.268 1.00 90.62 431 SER A CA 1
ATOM 3319 C C . SER A 1 431 ? 12.010 12.878 -16.438 1.00 90.62 431 SER A C 1
ATOM 3321 O O . SER A 1 431 ? 11.538 14.003 -16.639 1.00 90.62 431 SER A O 1
ATOM 3323 N N . GLY A 1 432 ? 11.742 11.855 -17.251 1.00 92.19 432 GLY A N 1
ATOM 3324 C CA . GLY A 1 432 ? 10.853 11.957 -18.403 1.00 92.19 432 GLY A CA 1
ATOM 3325 C C . GLY A 1 432 ? 9.382 12.049 -18.004 1.00 92.19 432 GLY A C 1
ATOM 3326 O O . GLY A 1 432 ? 8.959 11.386 -17.058 1.00 92.19 432 GLY A O 1
ATOM 3327 N N . THR A 1 433 ? 8.595 12.856 -18.722 1.00 94.56 433 THR A N 1
ATOM 3328 C CA . THR A 1 433 ? 7.132 12.899 -18.558 1.00 94.56 433 THR A CA 1
ATOM 3329 C C . THR A 1 433 ? 6.469 12.126 -19.687 1.00 94.56 433 THR A C 1
ATOM 3331 O O . THR A 1 433 ? 6.545 12.531 -20.848 1.00 94.56 433 THR A O 1
ATOM 3334 N N . VAL A 1 434 ? 5.827 11.010 -19.347 1.00 96.94 434 VAL A N 1
ATOM 3335 C CA . VAL A 1 434 ? 5.032 10.224 -20.289 1.00 96.94 434 VAL A CA 1
ATOM 3336 C C . VAL A 1 434 ? 3.565 10.606 -20.140 1.00 96.94 434 VAL A C 1
ATOM 3338 O O . VAL A 1 434 ? 2.999 10.451 -19.057 1.00 96.94 434 VAL A O 1
ATOM 3341 N N . THR A 1 435 ? 2.959 11.088 -21.223 1.00 97.44 435 THR A N 1
ATOM 3342 C CA . THR A 1 435 ? 1.567 11.552 -21.250 1.00 97.44 435 THR A CA 1
ATOM 3343 C C . THR A 1 435 ? 0.712 10.615 -22.096 1.00 97.44 435 THR A C 1
ATOM 3345 O O . THR A 1 435 ? 0.980 10.415 -23.279 1.00 97.44 435 THR A O 1
ATOM 3348 N N . MET A 1 436 ? -0.324 10.052 -21.483 1.00 97.56 436 MET A N 1
ATOM 3349 C CA . MET A 1 436 ? -1.257 9.089 -22.065 1.00 97.56 436 MET A CA 1
ATOM 3350 C C . MET A 1 436 ? -2.511 9.790 -22.589 1.00 97.56 436 MET A C 1
ATOM 3352 O O . MET A 1 436 ? -3.048 10.698 -21.945 1.00 97.56 436 MET A O 1
ATOM 3356 N N . SER A 1 437 ? -3.016 9.361 -23.740 1.00 97.19 437 SER A N 1
ATOM 3357 C CA . SER A 1 437 ? -4.309 9.787 -24.281 1.00 97.19 437 SER A CA 1
ATOM 3358 C C . SER A 1 437 ? -4.999 8.586 -24.912 1.00 97.19 437 SER A C 1
ATOM 3360 O O . SER A 1 437 ? -4.460 7.983 -25.832 1.00 97.19 437 SER A O 1
ATOM 3362 N N . ASP A 1 438 ? -6.171 8.229 -24.389 1.00 96.00 438 ASP A N 1
ATOM 3363 C CA . ASP A 1 438 ? -6.984 7.113 -24.890 1.00 96.00 438 ASP A CA 1
ATOM 3364 C C . ASP A 1 438 ? -6.226 5.771 -24.968 1.00 96.00 438 ASP A C 1
ATOM 3366 O O . ASP A 1 438 ? -6.451 4.933 -25.841 1.00 96.00 438 ASP A O 1
ATOM 3370 N N . THR A 1 439 ? -5.342 5.546 -23.990 1.00 98.19 439 THR A N 1
ATOM 3371 C CA . THR A 1 439 ? -4.640 4.273 -23.795 1.00 98.19 439 THR A CA 1
ATOM 3372 C C . THR A 1 439 ? -5.545 3.273 -23.064 1.00 98.19 439 THR A C 1
ATOM 3374 O O . THR A 1 439 ? -6.223 3.641 -22.104 1.00 98.19 439 THR A O 1
ATOM 3377 N N . ASN A 1 440 ? -5.549 2.003 -23.476 1.00 98.25 440 ASN A N 1
ATOM 3378 C CA . ASN A 1 440 ? -6.368 0.934 -22.893 1.00 98.25 440 ASN A CA 1
ATOM 3379 C C . ASN A 1 440 ? -5.513 -0.327 -22.667 1.00 98.25 440 ASN A C 1
ATOM 3381 O O . ASN A 1 440 ? -4.848 -0.783 -23.593 1.00 98.25 440 ASN A O 1
ATOM 3385 N N . ILE A 1 441 ? -5.509 -0.891 -21.458 1.00 98.31 441 ILE A N 1
ATOM 3386 C CA . ILE A 1 441 ? -4.637 -2.012 -21.075 1.00 98.31 441 ILE A CA 1
ATOM 3387 C C . ILE A 1 441 ? -5.456 -3.134 -20.433 1.00 98.31 441 ILE A C 1
ATOM 3389 O O . ILE A 1 441 ? -6.063 -2.919 -19.387 1.00 98.31 441 ILE A O 1
ATOM 3393 N N . ASP A 1 442 ? -5.396 -4.341 -20.992 1.00 96.69 442 ASP A N 1
ATOM 3394 C CA . ASP A 1 442 ? -6.013 -5.539 -20.412 1.00 96.69 442 ASP A CA 1
ATOM 3395 C C . ASP A 1 442 ? -4.939 -6.456 -19.811 1.00 96.69 442 ASP A C 1
ATOM 3397 O O . ASP A 1 442 ? -3.941 -6.786 -20.462 1.00 96.69 442 ASP A O 1
ATOM 3401 N N . VAL A 1 443 ? -5.124 -6.875 -18.558 1.00 95.69 443 VAL A N 1
ATOM 3402 C CA . VAL A 1 443 ? -4.114 -7.615 -17.788 1.00 95.69 443 VAL A CA 1
ATOM 3403 C C . VAL A 1 443 ? -4.667 -8.956 -17.328 1.00 95.69 443 VAL A C 1
ATOM 3405 O O . VAL A 1 443 ? -5.573 -9.026 -16.496 1.00 95.69 443 VAL A O 1
ATOM 3408 N N . TYR A 1 444 ? -4.075 -10.028 -17.843 1.00 92.12 444 TYR A N 1
ATOM 3409 C CA . TYR A 1 444 ? -4.443 -11.411 -17.565 1.00 92.12 444 TYR A CA 1
ATOM 3410 C C . TYR A 1 444 ? -3.310 -12.155 -16.856 1.00 92.12 444 TYR A C 1
ATOM 3412 O O . TYR A 1 444 ? -2.140 -11.783 -16.937 1.00 92.12 444 TYR A O 1
ATOM 3420 N N . ASN A 1 445 ? -3.658 -13.268 -16.216 1.00 89.69 445 ASN A N 1
ATOM 3421 C CA . ASN A 1 445 ? -2.739 -14.147 -15.497 1.00 89.69 445 ASN A CA 1
ATOM 3422 C C . ASN A 1 445 ? -2.077 -13.451 -14.286 1.00 89.69 445 ASN A C 1
ATOM 3424 O O . ASN A 1 445 ? -2.779 -12.804 -13.509 1.00 89.69 445 ASN A O 1
ATOM 3428 N N . ASP A 1 446 ? -0.772 -13.607 -14.063 1.00 88.62 446 ASP A N 1
ATOM 3429 C CA . ASP A 1 446 ? -0.091 -13.110 -12.860 1.00 88.62 446 ASP A CA 1
ATOM 3430 C C . ASP A 1 446 ? 1.251 -12.415 -13.150 1.00 88.62 446 ASP A C 1
ATOM 3432 O O . ASP A 1 446 ? 1.776 -12.427 -14.265 1.00 88.62 446 ASP A O 1
ATOM 3436 N N . GLN A 1 447 ? 1.826 -11.785 -12.120 1.00 90.69 447 GLN A N 1
ATOM 3437 C CA . GLN A 1 447 ? 3.173 -11.201 -12.165 1.00 90.69 447 GLN A CA 1
ATOM 3438 C C . GLN A 1 447 ? 3.363 -10.086 -13.221 1.00 90.69 447 GLN A C 1
ATOM 3440 O O . GLN A 1 447 ? 4.496 -9.766 -13.584 1.00 90.69 447 GLN A O 1
ATOM 3445 N N . ASN A 1 448 ? 2.285 -9.463 -13.710 1.00 94.38 448 ASN A N 1
ATOM 3446 C CA . ASN A 1 448 ? 2.372 -8.315 -14.615 1.00 94.38 448 ASN A CA 1
ATOM 3447 C C . ASN A 1 448 ? 2.573 -6.994 -13.857 1.00 94.38 448 ASN A C 1
ATOM 3449 O O . ASN A 1 448 ? 2.168 -6.840 -12.702 1.00 94.38 448 ASN A O 1
ATOM 3453 N N . SER A 1 449 ? 3.159 -6.006 -14.532 1.00 95.44 449 SER A N 1
ATOM 3454 C CA . SER A 1 449 ? 3.280 -4.625 -14.049 1.00 95.44 449 SER A CA 1
ATOM 3455 C C . SER A 1 449 ? 3.038 -3.656 -15.202 1.00 95.44 449 SER A C 1
ATOM 3457 O O . SER A 1 449 ? 3.924 -3.483 -16.034 1.00 95.44 449 SER A O 1
ATOM 3459 N N . VAL A 1 450 ? 1.850 -3.040 -15.283 1.00 97.94 450 VAL A N 1
ATOM 3460 C CA . VAL A 1 450 ? 1.477 -2.161 -16.419 1.00 97.94 450 VAL A CA 1
ATOM 3461 C C . VAL A 1 450 ? 2.524 -1.067 -16.616 1.00 97.94 450 VAL A C 1
ATOM 3463 O O . VAL A 1 450 ? 3.074 -0.920 -17.709 1.00 97.94 450 VAL A O 1
ATOM 3466 N N . TYR A 1 451 ? 2.859 -0.380 -15.530 1.00 97.38 451 TYR A N 1
ATOM 3467 C CA . TYR A 1 451 ? 3.952 0.564 -15.434 1.00 97.38 451 TYR A CA 1
ATOM 3468 C C . TYR A 1 451 ? 5.000 0.055 -14.452 1.00 97.38 451 TYR A C 1
ATOM 3470 O O . TYR A 1 451 ? 4.749 -0.027 -13.248 1.00 97.38 451 TYR A O 1
ATOM 3478 N N . TYR A 1 452 ? 6.197 -0.239 -14.956 1.00 93.50 452 TYR A N 1
ATOM 3479 C CA . TYR A 1 452 ? 7.354 -0.510 -14.108 1.00 93.50 452 TYR A CA 1
ATOM 3480 C C . TYR A 1 452 ? 8.201 0.758 -13.972 1.00 93.50 452 TYR A C 1
ATOM 3482 O O . TYR A 1 452 ? 8.781 1.245 -14.942 1.00 93.50 452 TYR A O 1
ATOM 3490 N N . ILE A 1 453 ? 8.262 1.312 -12.764 1.00 91.62 453 ILE A N 1
ATOM 3491 C CA . ILE A 1 453 ? 9.125 2.437 -12.409 1.00 91.62 453 ILE A CA 1
ATOM 3492 C C . ILE A 1 453 ? 10.449 1.841 -11.930 1.00 91.62 453 ILE A C 1
ATOM 3494 O O . ILE A 1 453 ? 10.611 1.446 -10.775 1.00 91.62 453 ILE A O 1
ATOM 3498 N N . MET A 1 454 ? 11.378 1.716 -12.873 1.00 84.12 454 MET A N 1
ATOM 3499 C CA . MET A 1 454 ? 12.653 1.044 -12.656 1.00 84.12 454 MET A CA 1
ATOM 3500 C C . MET A 1 454 ? 13.681 1.948 -11.938 1.00 84.12 454 MET A C 1
ATOM 3502 O O . MET A 1 454 ? 13.840 3.107 -12.341 1.00 84.12 454 MET A O 1
ATOM 3506 N N . PRO A 1 455 ? 14.445 1.423 -10.957 1.00 87.62 455 PRO A N 1
ATOM 3507 C CA . PRO A 1 455 ? 15.534 2.147 -10.299 1.00 87.62 455 PRO A CA 1
ATOM 3508 C C . PRO A 1 455 ? 16.840 2.177 -11.107 1.00 87.62 455 PRO A C 1
ATOM 3510 O O . PRO A 1 455 ? 17.111 1.326 -11.962 1.00 87.62 455 PRO A O 1
ATOM 3513 N N . SER A 1 456 ? 17.710 3.119 -10.745 1.00 89.06 456 SER A N 1
ATOM 3514 C CA . SER A 1 456 ? 19.143 3.102 -11.066 1.00 89.06 456 SER A CA 1
ATOM 3515 C C . SER A 1 456 ? 19.995 3.049 -9.801 1.00 89.06 456 SER A C 1
ATOM 3517 O O . SER A 1 456 ? 19.485 3.115 -8.684 1.00 89.06 456 SER A O 1
ATOM 3519 N N . ALA A 1 457 ? 21.312 2.982 -9.984 1.00 91.56 457 ALA A N 1
ATOM 3520 C CA . ALA A 1 457 ? 22.276 3.422 -8.987 1.00 91.56 457 ALA A CA 1
ATOM 3521 C C . ALA A 1 457 ? 21.997 4.880 -8.545 1.00 91.56 457 ALA A C 1
ATOM 3523 O O . ALA A 1 457 ? 21.467 5.690 -9.324 1.00 91.56 457 ALA A O 1
ATOM 3524 N N . TYR A 1 458 ? 22.364 5.223 -7.310 1.00 94.38 458 TYR A N 1
ATOM 3525 C CA . TYR A 1 458 ? 22.186 6.568 -6.745 1.00 94.38 458 TYR A CA 1
ATOM 3526 C C . TYR A 1 458 ? 23.011 7.619 -7.496 1.00 94.38 458 TYR A C 1
ATOM 3528 O O . TYR A 1 458 ? 22.509 8.703 -7.797 1.00 94.38 458 TYR A O 1
ATOM 3536 N N . GLY A 1 459 ? 24.256 7.290 -7.853 1.00 93.75 459 GLY A N 1
ATOM 3537 C CA . GLY A 1 459 ? 25.141 8.196 -8.586 1.00 93.75 459 GLY A CA 1
ATOM 3538 C C . GLY A 1 459 ? 24.602 8.552 -9.970 1.00 93.75 459 GLY A C 1
ATOM 3539 O O . GLY A 1 459 ? 24.737 9.688 -10.410 1.00 93.75 459 GLY A O 1
ATOM 3540 N N . THR A 1 460 ? 23.897 7.629 -10.629 1.00 92.38 460 THR A N 1
ATOM 3541 C CA . THR A 1 460 ? 23.213 7.907 -11.901 1.00 92.38 460 THR A CA 1
ATOM 3542 C C . THR A 1 460 ? 22.111 8.945 -11.726 1.00 92.38 460 THR A C 1
ATOM 3544 O O . THR A 1 460 ? 22.051 9.898 -12.498 1.00 92.38 460 THR A O 1
ATOM 3547 N N . LEU A 1 461 ? 21.264 8.798 -10.704 1.00 92.12 461 LEU A N 1
ATOM 3548 C CA . LEU A 1 461 ? 20.229 9.781 -10.371 1.00 92.12 461 LEU A CA 1
ATOM 3549 C C . LEU A 1 461 ? 20.842 11.158 -10.099 1.00 92.12 461 LEU A C 1
ATOM 3551 O O . LEU A 1 461 ? 20.488 12.134 -10.758 1.00 92.12 461 LEU A O 1
ATOM 3555 N N . ALA A 1 462 ? 21.822 11.223 -9.201 1.00 92.50 462 ALA A N 1
ATOM 3556 C CA . ALA A 1 462 ? 22.504 12.463 -8.854 1.00 92.50 462 ALA A CA 1
ATOM 3557 C C . ALA A 1 462 ? 23.205 13.132 -10.047 1.00 92.50 462 ALA A C 1
ATOM 3559 O O . ALA A 1 462 ? 23.123 14.353 -10.198 1.00 92.50 462 ALA A O 1
ATOM 3560 N N . ARG A 1 463 ? 23.829 12.351 -10.937 1.00 91.69 463 ARG A N 1
ATOM 3561 C CA . ARG A 1 463 ? 24.454 12.837 -12.175 1.00 91.69 463 ARG A CA 1
ATOM 3562 C C . ARG A 1 463 ? 23.453 13.524 -13.103 1.00 91.69 463 ARG A C 1
ATOM 3564 O O . ARG A 1 463 ? 23.773 14.568 -13.661 1.00 91.69 463 ARG A O 1
ATOM 3571 N N . TYR A 1 464 ? 22.253 12.963 -13.267 1.00 90.62 464 TYR A N 1
ATOM 3572 C CA . TYR A 1 464 ? 21.209 13.557 -14.113 1.00 90.62 464 TYR A CA 1
ATOM 3573 C C . TYR A 1 464 ? 20.461 14.724 -13.448 1.00 90.62 464 TYR A C 1
ATOM 3575 O O . TYR A 1 464 ? 19.926 15.569 -14.161 1.00 90.62 464 TYR A O 1
ATOM 3583 N N . LEU A 1 465 ? 20.445 14.804 -12.112 1.00 91.19 465 LEU A N 1
ATOM 3584 C CA . LEU A 1 465 ? 19.840 15.918 -11.367 1.00 91.19 465 LEU A CA 1
ATOM 3585 C C . LEU A 1 465 ? 20.799 17.098 -11.118 1.00 91.19 465 LEU A C 1
ATOM 3587 O O . LEU A 1 465 ? 20.341 18.185 -10.759 1.00 91.19 465 LEU A O 1
ATOM 3591 N N . SER A 1 466 ? 22.105 16.907 -11.313 1.00 89.25 466 SER A N 1
ATOM 3592 C CA . SER A 1 466 ? 23.135 17.952 -11.209 1.00 89.25 466 SER A CA 1
ATOM 3593 C C . SER A 1 466 ? 23.114 18.921 -12.409 1.00 89.25 466 SER A C 1
ATOM 3595 O O . SER A 1 466 ? 22.524 18.598 -13.440 1.00 89.25 466 SER A O 1
ATOM 3597 N N . PRO A 1 467 ? 23.715 20.125 -12.313 1.00 86.31 467 PRO A N 1
ATOM 3598 C CA . PRO A 1 467 ? 23.817 21.051 -13.442 1.00 86.31 467 PRO A CA 1
ATOM 3599 C C . PRO A 1 467 ? 24.648 20.498 -14.602 1.00 86.31 467 PRO A C 1
ATOM 3601 O O . PRO A 1 467 ? 25.757 20.006 -14.387 1.00 86.31 467 PRO A O 1
ATOM 3604 N N . GLY A 1 468 ? 24.166 20.701 -15.829 1.00 74.69 468 GLY A N 1
ATOM 3605 C CA . GLY A 1 468 ? 24.979 20.601 -17.037 1.00 74.69 468 GLY A CA 1
ATOM 3606 C C . GLY A 1 468 ? 24.497 19.577 -18.066 1.00 74.69 468 GLY A C 1
ATOM 3607 O O . GLY A 1 468 ? 24.305 18.390 -17.796 1.00 74.69 468 GLY A O 1
ATOM 3608 N N . GLY A 1 469 ? 24.410 20.041 -19.313 1.00 66.50 469 GLY A N 1
ATOM 3609 C CA . GLY A 1 469 ? 24.120 19.221 -20.486 1.00 66.50 469 GLY A CA 1
ATOM 3610 C C . GLY A 1 469 ? 22.627 19.117 -20.803 1.00 66.50 469 GLY A C 1
ATOM 3611 O O . GLY A 1 469 ? 21.799 19.873 -20.309 1.00 66.50 469 GLY A O 1
ATOM 3612 N N . ALA A 1 470 ? 22.270 18.152 -21.650 1.00 62.12 470 ALA A N 1
ATOM 3613 C CA . ALA A 1 470 ? 20.926 18.003 -22.223 1.00 62.12 470 ALA A CA 1
ATOM 3614 C C . ALA A 1 470 ? 19.790 17.691 -21.217 1.00 62.12 470 ALA A C 1
ATOM 3616 O O . ALA A 1 470 ? 18.639 17.536 -21.617 1.00 62.12 470 ALA A O 1
ATOM 3617 N N . ASN A 1 471 ? 20.102 17.571 -19.924 1.00 72.94 471 ASN A N 1
ATOM 3618 C CA . ASN A 1 471 ? 19.181 17.092 -18.892 1.00 72.94 471 ASN A CA 1
ATOM 3619 C C . ASN A 1 471 ? 18.636 18.215 -17.993 1.00 72.94 471 ASN A C 1
ATOM 3621 O O . ASN A 1 471 ? 17.717 17.967 -17.223 1.00 72.94 471 ASN A O 1
ATOM 3625 N N . ASP A 1 472 ? 19.136 19.454 -18.114 1.00 78.56 472 ASP A N 1
ATOM 3626 C CA . ASP A 1 472 ? 18.730 20.588 -17.261 1.00 78.56 472 ASP A CA 1
ATOM 3627 C C . ASP A 1 472 ? 17.215 20.902 -17.317 1.00 78.56 472 ASP A C 1
ATOM 3629 O O . ASP A 1 472 ? 16.655 21.458 -16.371 1.00 78.56 472 ASP A O 1
ATOM 3633 N N . ASN A 1 473 ? 16.536 20.492 -18.396 1.00 81.25 473 ASN A N 1
ATOM 3634 C CA . ASN A 1 473 ? 15.086 20.615 -18.581 1.00 81.25 473 ASN A CA 1
ATOM 3635 C C . ASN A 1 473 ? 14.265 19.502 -17.883 1.00 81.25 473 ASN A C 1
ATOM 3637 O O . ASN A 1 473 ? 13.037 19.578 -17.851 1.00 81.25 473 ASN A O 1
ATOM 3641 N N . PHE A 1 474 ? 14.909 18.466 -17.330 1.00 88.62 474 PHE A N 1
ATOM 3642 C CA . PHE A 1 474 ? 14.260 17.238 -16.859 1.00 88.62 474 PHE A CA 1
ATOM 3643 C C . PHE A 1 474 ? 14.679 16.885 -15.425 1.00 88.62 474 PHE A C 1
ATOM 3645 O O . PHE A 1 474 ? 15.686 16.225 -15.184 1.00 88.62 474 PHE A O 1
ATOM 3652 N N . TYR A 1 475 ? 13.854 17.285 -14.458 1.00 89.44 475 TYR A N 1
ATOM 3653 C CA . TYR A 1 475 ? 14.114 17.102 -13.019 1.00 89.44 475 TYR A CA 1
ATOM 3654 C C . TYR A 1 475 ? 12.886 16.659 -12.203 1.00 89.44 475 TYR A C 1
ATOM 3656 O O . TYR A 1 475 ? 13.019 16.298 -11.040 1.00 89.44 475 TYR A O 1
ATOM 3664 N N . ILE A 1 476 ? 11.699 16.665 -12.817 1.00 92.31 476 ILE A N 1
ATOM 3665 C CA . ILE A 1 476 ? 10.471 16.036 -12.312 1.00 92.31 476 ILE A CA 1
ATOM 3666 C C . ILE A 1 476 ? 9.946 15.172 -13.455 1.00 92.31 476 ILE A C 1
ATOM 3668 O O . ILE A 1 476 ? 9.716 15.694 -14.549 1.00 92.31 476 ILE A O 1
ATOM 3672 N N . GLY A 1 477 ? 9.830 13.864 -13.236 1.00 93.44 477 GLY A N 1
ATOM 3673 C CA . GLY A 1 477 ? 9.262 12.918 -14.197 1.00 93.44 477 GLY A CA 1
ATOM 3674 C C . GLY A 1 477 ? 7.768 12.684 -13.983 1.00 93.44 477 GLY A C 1
ATOM 3675 O O . GLY A 1 477 ? 7.195 13.097 -12.976 1.00 93.44 477 GLY A O 1
ATOM 3676 N N . GLY A 1 478 ? 7.131 11.963 -14.905 1.00 95.19 478 GLY A N 1
ATOM 3677 C CA . GLY A 1 478 ? 5.700 11.693 -14.811 1.00 95.19 478 GLY A CA 1
ATOM 3678 C C . GLY A 1 478 ? 5.230 10.465 -15.581 1.00 95.19 478 GLY A C 1
ATOM 3679 O O . GLY A 1 478 ? 5.759 10.143 -16.644 1.00 95.19 478 GLY A O 1
ATOM 3680 N N . LEU A 1 479 ? 4.205 9.809 -15.045 1.00 96.81 479 LEU A N 1
ATOM 3681 C CA . LEU A 1 479 ? 3.313 8.892 -15.752 1.00 96.81 479 LEU A CA 1
ATOM 3682 C C . LEU A 1 479 ? 1.906 9.476 -15.597 1.00 96.81 479 LEU A C 1
ATOM 3684 O O . LEU A 1 479 ? 1.313 9.356 -14.526 1.00 96.81 479 LEU A O 1
ATOM 3688 N N . LYS A 1 480 ? 1.439 10.201 -16.619 1.00 95.44 480 LYS A N 1
ATOM 3689 C CA . LYS A 1 480 ? 0.278 11.100 -16.539 1.00 95.44 480 LYS A CA 1
ATOM 3690 C C . LYS A 1 480 ? -0.731 10.837 -17.657 1.00 95.44 480 LYS A C 1
ATOM 3692 O O . LYS A 1 480 ? -0.364 10.335 -18.716 1.00 95.44 480 LYS A O 1
ATOM 3697 N N . GLY A 1 481 ? -1.975 11.275 -17.474 1.00 95.81 481 GLY A N 1
ATOM 3698 C CA . GLY A 1 481 ? -2.999 11.314 -18.527 1.00 95.81 481 GLY A CA 1
ATOM 3699 C C . GLY A 1 481 ? -4.024 10.184 -18.436 1.00 95.81 481 GLY A C 1
ATOM 3700 O O . GLY A 1 481 ? -4.253 9.638 -17.360 1.00 95.81 481 GLY A O 1
ATOM 3701 N N . LYS A 1 482 ? -4.677 9.866 -19.558 1.00 97.50 482 LYS A N 1
ATOM 3702 C CA . LYS A 1 482 ? -5.811 8.931 -19.600 1.00 97.50 482 LYS A CA 1
ATOM 3703 C C . LYS A 1 482 ? -5.364 7.528 -20.011 1.00 97.50 482 LYS A C 1
ATOM 3705 O O . LYS A 1 482 ? -5.146 7.282 -21.198 1.00 97.50 482 LYS A O 1
ATOM 3710 N N . THR A 1 483 ? -5.323 6.614 -19.043 1.00 98.19 483 THR A N 1
ATOM 3711 C CA . THR A 1 483 ? -5.171 5.172 -19.282 1.00 98.19 483 THR A CA 1
ATOM 3712 C C . THR A 1 483 ? -6.313 4.409 -18.624 1.00 98.19 483 THR A C 1
ATOM 3714 O O . THR A 1 483 ? -6.484 4.471 -17.408 1.00 98.19 483 THR A O 1
ATOM 3717 N N . ASN A 1 484 ? -7.070 3.650 -19.410 1.00 98.50 484 ASN A N 1
ATOM 3718 C CA . ASN A 1 484 ? -7.980 2.642 -18.880 1.00 98.50 484 ASN A CA 1
ATOM 3719 C C . ASN A 1 484 ? -7.203 1.339 -18.646 1.00 98.50 484 ASN A C 1
ATOM 3721 O O . ASN A 1 484 ? -6.467 0.905 -19.531 1.00 98.50 484 ASN A O 1
ATOM 3725 N N . VAL A 1 485 ? -7.344 0.723 -17.476 1.00 98.56 485 VAL A N 1
ATOM 3726 C CA . VAL A 1 485 ? -6.665 -0.524 -17.102 1.00 98.56 485 VAL A CA 1
ATOM 3727 C C . VAL A 1 485 ? -7.688 -1.500 -16.538 1.00 98.56 485 VAL A C 1
ATOM 3729 O O . VAL A 1 485 ? -8.333 -1.183 -15.543 1.00 98.56 485 VAL A O 1
ATOM 3732 N N . ASN A 1 486 ? -7.784 -2.685 -17.138 1.00 96.75 486 ASN A N 1
ATOM 3733 C CA . ASN A 1 486 ? -8.650 -3.773 -16.697 1.00 96.75 486 ASN A CA 1
ATOM 3734 C C . ASN A 1 486 ? -7.785 -4.919 -16.145 1.00 96.75 486 ASN A C 1
ATOM 3736 O O . ASN A 1 486 ? -7.042 -5.566 -16.888 1.00 96.75 486 ASN A O 1
ATOM 3740 N N . LEU A 1 487 ? -7.853 -5.171 -14.836 1.00 93.31 487 LEU A N 1
ATOM 3741 C CA . LEU A 1 487 ? -7.134 -6.266 -14.177 1.00 93.31 487 LEU A CA 1
ATOM 3742 C C . LEU A 1 487 ? -8.061 -7.481 -14.044 1.00 93.31 487 LEU A C 1
ATOM 3744 O O . LEU A 1 487 ? -8.907 -7.543 -13.152 1.00 93.31 487 LEU A O 1
ATOM 3748 N N . HIS A 1 488 ? -7.899 -8.452 -14.941 1.00 89.56 488 HIS A N 1
ATOM 3749 C CA . HIS A 1 488 ? -8.653 -9.711 -14.942 1.00 89.56 488 HIS A CA 1
ATOM 3750 C C . HIS A 1 488 ? -7.906 -10.854 -14.243 1.00 89.56 488 HIS A C 1
ATOM 3752 O O . HIS A 1 488 ? -8.528 -11.803 -13.777 1.00 89.56 488 HIS A O 1
ATOM 3758 N N . GLY A 1 489 ? -6.573 -10.785 -14.218 1.00 85.44 489 GLY A N 1
ATOM 3759 C CA . GLY A 1 489 ? -5.699 -11.741 -13.538 1.00 85.44 489 GLY A CA 1
ATOM 3760 C C . GLY A 1 489 ? -5.562 -11.493 -12.031 1.00 85.44 489 GLY A C 1
ATOM 3761 O O . GLY A 1 489 ? -6.242 -10.632 -11.481 1.00 85.44 489 GLY A O 1
ATOM 3762 N N . SER A 1 490 ? -4.646 -12.201 -11.363 1.00 85.25 490 SER A N 1
ATOM 3763 C CA . SER A 1 490 ? -4.383 -12.051 -9.920 1.00 85.25 490 SER A CA 1
ATOM 3764 C C . SER A 1 490 ? -2.932 -11.710 -9.589 1.00 85.25 490 SER A C 1
ATOM 3766 O O . SER A 1 490 ? -2.018 -12.207 -10.248 1.00 85.25 490 SER A O 1
ATOM 3768 N N . GLY A 1 491 ? -2.694 -10.945 -8.521 1.00 85.69 491 GLY A N 1
ATOM 3769 C CA . GLY A 1 491 ? -1.333 -10.642 -8.051 1.00 85.69 491 GLY A CA 1
ATOM 3770 C C . GLY A 1 491 ? -0.518 -9.736 -8.987 1.00 85.69 491 GLY A C 1
ATOM 3771 O O . GLY A 1 491 ? 0.714 -9.797 -8.988 1.00 85.69 491 GLY A O 1
ATOM 3772 N N . ASN A 1 492 ? -1.194 -8.927 -9.807 1.00 92.56 492 ASN A N 1
ATOM 3773 C CA . ASN A 1 492 ? -0.599 -7.972 -10.744 1.00 92.56 492 ASN A CA 1
ATOM 3774 C C . ASN A 1 492 ? -0.483 -6.572 -10.127 1.00 92.56 492 ASN A C 1
ATOM 3776 O O . ASN A 1 492 ? -1.126 -6.266 -9.123 1.00 92.56 492 ASN A O 1
ATOM 3780 N N . SER A 1 493 ? 0.310 -5.696 -10.747 1.00 95.75 493 SER A N 1
ATOM 3781 C CA . SER A 1 493 ? 0.401 -4.281 -10.367 1.00 95.75 493 SER A CA 1
ATOM 3782 C C . SER A 1 493 ? 0.082 -3.339 -11.531 1.00 95.75 493 SER A C 1
ATOM 3784 O O . SER A 1 493 ? 0.487 -3.600 -12.666 1.00 95.75 493 SER A O 1
ATOM 3786 N N . VAL A 1 494 ? -0.595 -2.212 -11.273 1.00 98.00 494 VAL A N 1
ATOM 3787 C CA . VAL A 1 494 ? -0.693 -1.138 -12.286 1.00 98.00 494 VAL A CA 1
ATOM 3788 C C . VAL A 1 494 ? 0.578 -0.301 -12.275 1.00 98.00 494 VAL A C 1
ATOM 3790 O O . VAL A 1 494 ? 1.228 -0.175 -13.304 1.00 98.00 494 VAL A O 1
ATOM 3793 N N . TYR A 1 495 ? 0.987 0.198 -11.113 1.00 97.62 495 TYR A N 1
ATOM 3794 C CA . TYR A 1 495 ? 2.251 0.904 -10.924 1.00 97.62 495 TYR A CA 1
ATOM 3795 C C . TYR A 1 495 ? 3.128 0.115 -9.954 1.00 97.62 495 TYR A C 1
ATOM 3797 O O . TYR A 1 495 ? 2.759 -0.054 -8.797 1.00 97.62 495 TYR A O 1
ATOM 3805 N N . LEU A 1 496 ? 4.291 -0.357 -10.404 1.00 94.69 496 LEU A N 1
ATOM 3806 C CA . LEU A 1 496 ? 5.309 -0.967 -9.546 1.00 94.69 496 LEU A CA 1
ATOM 3807 C C . LEU A 1 496 ? 6.512 -0.028 -9.447 1.00 94.69 496 LEU A C 1
ATOM 3809 O O . LEU A 1 496 ? 7.215 0.171 -10.435 1.00 94.69 496 LEU A O 1
ATOM 3813 N N . SER A 1 497 ? 6.756 0.524 -8.259 1.00 93.25 497 SER A N 1
ATOM 3814 C CA . SER A 1 497 ? 7.931 1.339 -7.939 1.00 93.25 497 SER A CA 1
ATOM 3815 C C . SER A 1 497 ? 8.884 0.549 -7.053 1.00 93.25 497 SER A C 1
ATOM 3817 O O . SER A 1 497 ? 8.466 -0.007 -6.040 1.00 93.25 497 SER A O 1
ATOM 3819 N N . ALA A 1 498 ? 10.162 0.483 -7.425 1.00 90.88 498 ALA A N 1
ATOM 3820 C CA . ALA A 1 498 ? 11.162 -0.296 -6.699 1.00 90.88 498 ALA A CA 1
ATOM 3821 C C . ALA A 1 498 ? 12.505 0.436 -6.620 1.00 90.88 498 ALA A C 1
ATOM 3823 O O . ALA A 1 498 ? 12.883 1.111 -7.572 1.00 90.88 498 ALA A O 1
ATOM 3824 N N . GLY A 1 499 ? 13.242 0.254 -5.520 1.00 91.81 499 GLY A N 1
ATOM 3825 C CA . GLY A 1 499 ? 14.538 0.909 -5.291 1.00 91.81 499 GLY A CA 1
ATOM 3826 C C . GLY A 1 499 ? 14.442 2.438 -5.183 1.00 91.81 499 GLY A C 1
ATOM 3827 O O . GLY A 1 499 ? 13.370 2.984 -4.941 1.00 91.81 499 GLY A O 1
ATOM 3828 N N . ILE A 1 500 ? 15.566 3.138 -5.357 1.00 93.75 500 ILE A N 1
ATOM 3829 C CA . ILE A 1 500 ? 15.603 4.609 -5.309 1.00 93.75 500 ILE A CA 1
ATOM 3830 C C . ILE A 1 500 ? 14.917 5.242 -6.537 1.00 93.75 500 ILE A C 1
ATOM 3832 O O . ILE A 1 500 ? 15.222 4.891 -7.682 1.00 93.75 500 ILE A O 1
ATOM 3836 N N . SER A 1 501 ? 14.040 6.224 -6.298 1.00 93.75 501 SER A N 1
ATOM 3837 C CA . SER A 1 501 ? 13.385 7.036 -7.336 1.00 93.75 501 SER A CA 1
ATOM 3838 C C . SER A 1 501 ? 13.779 8.516 -7.274 1.00 93.75 501 SER A C 1
ATOM 3840 O O . SER A 1 501 ? 13.866 9.121 -6.209 1.00 93.75 501 SER A O 1
ATOM 3842 N N . GLY A 1 502 ? 13.917 9.126 -8.450 1.00 93.19 502 GLY A N 1
ATOM 3843 C CA . GLY A 1 502 ? 13.838 10.579 -8.641 1.00 93.19 502 GLY A CA 1
ATOM 3844 C C . GLY A 1 502 ? 12.404 11.099 -8.468 1.00 93.19 502 GLY A C 1
ATOM 3845 O O . GLY A 1 502 ? 11.457 10.304 -8.467 1.00 93.19 502 GLY A O 1
ATOM 3846 N N . ALA A 1 503 ? 12.241 12.421 -8.356 1.00 94.44 503 ALA A N 1
ATOM 3847 C CA . ALA A 1 503 ? 10.935 13.068 -8.209 1.00 94.44 503 ALA A CA 1
ATOM 3848 C C . ALA A 1 503 ? 9.988 12.713 -9.372 1.00 94.44 503 ALA A C 1
ATOM 3850 O O . ALA A 1 503 ? 10.323 12.931 -10.543 1.00 94.44 503 ALA A O 1
ATOM 3851 N N . ARG A 1 504 ? 8.809 12.152 -9.065 1.00 94.44 504 ARG A N 1
ATOM 3852 C CA . ARG A 1 504 ? 7.846 11.705 -10.085 1.00 94.44 504 ARG A CA 1
ATOM 3853 C C . ARG A 1 504 ? 6.389 11.913 -9.685 1.00 94.44 504 ARG A C 1
ATOM 3855 O O . ARG A 1 504 ? 5.986 11.562 -8.584 1.00 94.44 504 ARG A O 1
ATOM 3862 N N . HIS A 1 505 ? 5.591 12.355 -10.651 1.00 96.38 505 HIS A N 1
ATOM 3863 C CA . HIS A 1 505 ? 4.132 12.362 -10.585 1.00 96.38 505 HIS A CA 1
ATOM 3864 C C . HIS A 1 505 ? 3.525 11.096 -11.205 1.00 96.38 505 HIS A C 1
ATOM 3866 O O . HIS A 1 505 ? 3.851 10.723 -12.334 1.00 96.38 505 HIS A O 1
ATOM 3872 N N . ILE A 1 506 ? 2.606 10.458 -10.492 1.00 97.56 506 ILE A N 1
ATOM 3873 C CA . ILE A 1 506 ? 1.788 9.341 -10.963 1.00 97.56 506 ILE A CA 1
ATOM 3874 C C . ILE A 1 506 ? 0.340 9.825 -10.952 1.00 97.56 506 ILE A C 1
ATOM 3876 O O . ILE A 1 506 ? -0.244 10.004 -9.886 1.00 97.56 506 ILE A O 1
ATOM 3880 N N . GLU A 1 507 ? -0.222 10.072 -12.135 1.00 96.62 507 GLU A N 1
ATOM 3881 C CA . GLU A 1 507 ? -1.556 10.655 -12.306 1.00 96.62 507 GLU A CA 1
ATOM 3882 C C . GLU A 1 507 ? -2.333 9.864 -13.370 1.00 96.62 507 GLU A C 1
ATOM 3884 O O . GLU A 1 507 ? -1.861 9.734 -14.500 1.00 96.62 507 GLU A O 1
ATOM 3889 N N . ASN A 1 508 ? -3.532 9.363 -13.056 1.00 97.56 508 ASN A N 1
ATOM 3890 C CA . ASN A 1 508 ? -4.396 8.716 -14.053 1.00 97.56 508 ASN A CA 1
ATOM 3891 C C . ASN A 1 508 ? -5.802 9.324 -14.065 1.00 97.56 508 ASN A C 1
ATOM 3893 O O . ASN A 1 508 ? -6.499 9.299 -13.052 1.00 97.56 508 ASN A O 1
ATOM 3897 N N . THR A 1 509 ? -6.221 9.816 -15.232 1.00 97.00 509 THR A N 1
ATOM 3898 C CA . THR A 1 509 ? -7.575 10.334 -15.498 1.00 97.00 509 THR A CA 1
ATOM 3899 C C . THR A 1 509 ? -8.466 9.336 -16.248 1.00 97.00 509 THR A C 1
ATOM 3901 O O . THR A 1 509 ? -9.615 9.645 -16.560 1.00 97.00 509 THR A O 1
ATOM 3904 N N . GLY A 1 510 ? -7.957 8.137 -16.549 1.00 97.56 510 GLY A N 1
ATOM 3905 C CA . GLY A 1 510 ? -8.749 6.995 -17.003 1.00 97.56 510 GLY A CA 1
ATOM 3906 C C . GLY A 1 510 ? -9.293 6.154 -15.844 1.00 97.56 510 GLY A C 1
ATOM 3907 O O . GLY A 1 510 ? -9.215 6.537 -14.673 1.00 97.56 510 GLY A O 1
ATOM 3908 N N . LYS A 1 511 ? -9.864 4.994 -16.175 1.00 97.81 511 LYS A N 1
ATOM 3909 C CA . LYS A 1 511 ? -10.364 4.029 -15.185 1.00 97.81 511 LYS A CA 1
ATOM 3910 C C . LYS A 1 511 ? -9.324 2.969 -14.851 1.00 97.81 511 LYS A C 1
ATOM 3912 O O . LYS A 1 511 ? -8.651 2.469 -15.742 1.00 97.81 511 LYS A O 1
ATOM 3917 N N . ILE A 1 512 ? -9.237 2.573 -13.592 1.00 98.56 512 ILE A N 1
ATOM 3918 C CA . ILE A 1 512 ? -8.526 1.373 -13.159 1.00 98.56 512 ILE A CA 1
ATOM 3919 C C . ILE A 1 512 ? -9.569 0.456 -12.536 1.00 98.56 512 ILE A C 1
ATOM 3921 O O . ILE A 1 512 ? -10.010 0.699 -11.415 1.00 98.56 512 ILE A O 1
ATOM 3925 N N . ASP A 1 513 ? -9.968 -0.566 -13.280 1.00 97.38 513 ASP A N 1
ATOM 3926 C CA . ASP A 1 513 ? -10.981 -1.534 -12.888 1.00 97.38 513 ASP A CA 1
ATOM 3927 C C . ASP A 1 513 ? -10.299 -2.878 -12.571 1.00 97.38 513 ASP A C 1
ATOM 3929 O O . ASP A 1 513 ? -9.579 -3.431 -13.404 1.00 97.38 513 ASP A O 1
ATOM 3933 N N . SER A 1 514 ? -10.498 -3.409 -11.360 1.00 93.62 514 SER A N 1
ATOM 3934 C CA . SER A 1 514 ? -9.880 -4.663 -10.904 1.00 93.62 514 SER A CA 1
ATOM 3935 C C . SER A 1 514 ? -10.927 -5.724 -10.578 1.00 93.62 514 SER A C 1
ATOM 3937 O O . SER A 1 514 ? -11.521 -5.692 -9.502 1.00 93.62 514 SER A O 1
ATOM 3939 N N . ASP A 1 515 ? -11.138 -6.664 -11.503 1.00 87.62 515 ASP A N 1
ATOM 3940 C CA . ASP A 1 515 ? -12.080 -7.789 -11.376 1.00 87.62 515 ASP A CA 1
ATOM 3941 C C . ASP A 1 515 ? -11.437 -9.047 -10.763 1.00 87.62 515 ASP A C 1
ATOM 3943 O O . ASP A 1 515 ? -12.116 -9.824 -10.089 1.00 87.62 515 ASP A O 1
ATOM 3947 N N . GLY A 1 516 ? -10.143 -9.275 -11.016 1.00 83.00 516 GLY A N 1
ATOM 3948 C CA . GLY A 1 516 ? -9.391 -10.383 -10.418 1.00 83.00 516 GLY A CA 1
ATOM 3949 C C . GLY A 1 516 ? -8.832 -10.044 -9.035 1.00 83.00 516 GLY A C 1
ATOM 3950 O O . GLY A 1 516 ? -8.839 -8.874 -8.648 1.00 83.00 516 GLY A O 1
ATOM 3951 N N . ALA A 1 517 ? -8.365 -11.047 -8.282 1.00 82.88 517 ALA A N 1
ATOM 3952 C CA . ALA A 1 517 ? -8.043 -10.890 -6.860 1.00 82.88 517 ALA A CA 1
ATOM 3953 C C . ALA A 1 517 ? -6.573 -10.547 -6.563 1.00 82.88 517 ALA A C 1
ATOM 3955 O O . ALA A 1 517 ? -5.665 -10.799 -7.364 1.00 82.88 517 ALA A O 1
ATOM 3956 N N . SER A 1 518 ? -6.332 -10.022 -5.362 1.00 86.31 518 SER A N 1
ATOM 3957 C CA . SER A 1 518 ? -5.000 -9.756 -4.797 1.00 86.31 518 SER A CA 1
ATOM 3958 C C . SER A 1 518 ? -4.101 -8.869 -5.689 1.00 86.31 518 SER A C 1
ATOM 3960 O O . SER A 1 518 ? -2.872 -8.907 -5.578 1.00 86.31 518 SER A O 1
ATOM 3962 N N . ASN A 1 519 ? -4.681 -8.089 -6.612 1.00 92.25 519 ASN A N 1
ATOM 3963 C CA . ASN A 1 519 ? -3.961 -7.114 -7.431 1.00 92.25 519 ASN A CA 1
ATOM 3964 C C . ASN A 1 519 ? -3.713 -5.821 -6.645 1.00 92.25 519 ASN A C 1
ATOM 3966 O O . ASN A 1 519 ? -4.392 -5.522 -5.664 1.00 92.25 519 ASN A O 1
ATOM 3970 N N . ILE A 1 520 ? -2.742 -5.032 -7.101 1.00 95.94 520 ILE A N 1
ATOM 3971 C CA . ILE A 1 520 ? -2.310 -3.802 -6.437 1.00 95.94 520 ILE A CA 1
ATOM 3972 C C . ILE A 1 520 ? -2.329 -2.641 -7.439 1.00 95.94 520 ILE A C 1
ATOM 3974 O O . ILE A 1 520 ? -1.714 -2.725 -8.503 1.00 95.94 520 ILE A O 1
ATOM 3978 N N . VAL A 1 521 ? -2.987 -1.524 -7.123 1.00 98.19 521 VAL A N 1
ATOM 3979 C CA . VAL A 1 521 ? -2.983 -0.362 -8.028 1.00 98.19 521 VAL A CA 1
ATOM 3980 C C . VAL A 1 521 ? -1.621 0.336 -7.998 1.00 98.19 521 VAL A C 1
ATOM 3982 O O . VAL A 1 521 ? -0.997 0.495 -9.046 1.00 98.19 521 VAL A O 1
ATOM 3985 N N . TYR A 1 522 ? -1.097 0.663 -6.819 1.00 98.00 522 TYR A N 1
ATOM 3986 C CA . TYR A 1 522 ? 0.276 1.142 -6.637 1.00 98.00 522 TYR A CA 1
ATOM 3987 C C . TYR A 1 522 ? 1.035 0.258 -5.644 1.00 98.00 522 TYR A C 1
ATOM 3989 O O . TYR A 1 522 ? 0.654 0.157 -4.482 1.00 98.00 522 TYR A O 1
ATOM 3997 N N . SER A 1 523 ? 2.119 -0.365 -6.100 1.00 96.06 523 SER A N 1
ATOM 3998 C CA . SER A 1 523 ? 3.026 -1.200 -5.312 1.00 96.06 523 SER A CA 1
ATOM 3999 C C . SER A 1 523 ? 4.360 -0.475 -5.128 1.00 96.06 523 SER A C 1
ATOM 4001 O O . SER A 1 523 ? 5.169 -0.391 -6.056 1.00 96.06 523 SER A O 1
ATOM 4003 N N . GLY A 1 524 ? 4.575 0.090 -3.940 1.00 95.25 524 GLY A N 1
ATOM 4004 C CA . GLY A 1 524 ? 5.794 0.783 -3.539 1.00 95.25 524 GLY A CA 1
ATOM 4005 C C . GLY A 1 524 ? 6.724 -0.117 -2.725 1.00 95.25 524 GLY A C 1
ATOM 4006 O O . GLY A 1 524 ? 6.498 -0.340 -1.538 1.00 95.25 524 GLY A O 1
ATOM 4007 N N . ILE A 1 525 ? 7.806 -0.587 -3.349 1.00 92.12 525 ILE A N 1
ATOM 4008 C CA . ILE A 1 525 ? 8.925 -1.311 -2.714 1.00 92.12 525 ILE A CA 1
ATOM 4009 C C . ILE A 1 525 ? 10.244 -0.566 -2.998 1.00 92.12 525 ILE A C 1
ATOM 4011 O O . ILE A 1 525 ? 11.252 -1.139 -3.429 1.00 92.12 525 ILE A O 1
ATOM 4015 N N . GLY A 1 526 ? 10.213 0.755 -2.844 1.00 94.00 526 GLY A N 1
ATOM 4016 C CA . GLY A 1 526 ? 11.314 1.646 -3.180 1.00 94.00 526 GLY A CA 1
ATOM 4017 C C . GLY A 1 526 ? 11.310 2.921 -2.349 1.00 94.00 526 GLY A C 1
ATOM 4018 O O . GLY A 1 526 ? 10.241 3.422 -2.006 1.00 94.00 526 GLY A O 1
ATOM 4019 N N . TYR A 1 527 ? 12.504 3.436 -2.057 1.00 96.81 527 TYR A N 1
ATOM 4020 C CA . TYR A 1 527 ? 12.698 4.730 -1.411 1.00 96.81 527 TYR A CA 1
ATOM 4021 C C . TYR A 1 527 ? 12.434 5.873 -2.405 1.00 96.81 527 TYR A C 1
ATOM 4023 O O . TYR A 1 527 ? 13.095 5.991 -3.441 1.00 96.81 527 TYR A O 1
ATOM 4031 N N . VAL A 1 528 ? 11.465 6.727 -2.077 1.00 97.19 528 VAL A N 1
ATOM 4032 C CA . VAL A 1 528 ? 11.088 7.919 -2.843 1.00 97.19 528 VAL A CA 1
ATOM 4033 C C . VAL A 1 528 ? 11.279 9.163 -1.958 1.00 97.19 528 VAL A C 1
ATOM 4035 O O . VAL A 1 528 ? 10.382 9.468 -1.169 1.00 97.19 528 VAL A O 1
ATOM 4038 N N . PRO A 1 529 ? 12.421 9.871 -2.068 1.00 96.81 529 PRO A N 1
ATOM 4039 C CA . PRO A 1 529 ? 12.708 11.083 -1.297 1.00 96.81 529 PRO A CA 1
ATOM 4040 C C . PRO A 1 529 ? 11.867 12.290 -1.734 1.00 96.81 529 PRO A C 1
ATOM 4042 O O . PRO A 1 529 ? 11.459 12.389 -2.901 1.00 96.81 529 PRO A O 1
ATOM 4045 N N . ASP A 1 530 ? 11.725 13.266 -0.836 1.00 96.75 530 ASP A N 1
ATOM 4046 C CA . ASP A 1 530 ? 11.399 14.643 -1.196 1.00 96.75 530 ASP A CA 1
ATOM 4047 C C . ASP A 1 530 ? 12.675 15.381 -1.614 1.00 96.75 530 ASP A C 1
ATOM 4049 O O . ASP A 1 530 ? 13.347 16.066 -0.837 1.00 96.75 530 ASP A O 1
ATOM 4053 N N . TRP A 1 531 ? 12.999 15.279 -2.902 1.00 95.69 531 TRP A N 1
ATOM 4054 C CA . TRP A 1 531 ? 14.155 15.959 -3.477 1.00 95.69 531 TRP A CA 1
ATOM 4055 C C . TRP A 1 531 ? 14.090 17.489 -3.322 1.00 95.69 531 TRP A C 1
ATOM 4057 O O . TRP A 1 531 ? 15.136 18.130 -3.456 1.00 95.69 531 TRP A O 1
ATOM 4067 N N . SER A 1 532 ? 12.923 18.075 -3.000 1.00 95.06 532 SER A N 1
ATOM 4068 C CA . SER A 1 532 ? 12.784 19.516 -2.754 1.00 95.06 532 SER A CA 1
ATOM 4069 C C . SER A 1 532 ? 13.507 20.016 -1.494 1.00 95.06 532 SER A C 1
ATOM 4071 O O . SER A 1 532 ? 13.860 21.193 -1.433 1.00 95.06 532 SER A O 1
ATOM 4073 N N . LYS A 1 533 ? 13.808 19.131 -0.533 1.00 95.69 533 LYS A N 1
ATOM 4074 C CA . LYS A 1 533 ? 14.584 19.458 0.680 1.00 95.69 533 LYS A CA 1
ATOM 4075 C C . LYS A 1 533 ? 16.105 19.367 0.473 1.00 95.69 533 LYS A C 1
ATOM 4077 O O . LYS A 1 533 ? 16.870 19.930 1.245 1.00 95.69 533 LYS A O 1
ATOM 4082 N N . THR A 1 534 ? 16.544 18.691 -0.589 1.00 95.50 534 THR A N 1
ATOM 4083 C CA . THR A 1 534 ? 17.962 18.387 -0.862 1.00 95.50 534 THR A CA 1
ATOM 4084 C C . THR A 1 534 ? 18.678 19.516 -1.616 1.00 95.50 534 THR A C 1
ATOM 4086 O O . THR A 1 534 ? 18.045 20.360 -2.260 1.00 95.50 534 THR A O 1
ATOM 4089 N N . TRP A 1 535 ? 20.018 19.472 -1.692 1.00 95.00 535 TRP A N 1
ATOM 4090 C CA . TRP A 1 535 ? 20.789 20.374 -2.568 1.00 95.00 535 TRP A CA 1
ATOM 4091 C C . TRP A 1 535 ? 20.315 20.325 -4.026 1.00 95.00 535 TRP A C 1
ATOM 4093 O O . TRP A 1 535 ? 20.349 21.343 -4.724 1.00 95.00 535 TRP A O 1
ATOM 4103 N N . TYR A 1 536 ? 19.824 19.170 -4.491 1.00 93.06 536 TYR A N 1
ATOM 4104 C CA . TYR A 1 536 ? 19.364 19.003 -5.865 1.00 93.06 536 TYR A CA 1
ATOM 4105 C C . TYR A 1 536 ? 18.164 19.888 -6.208 1.00 93.06 536 TYR A C 1
ATOM 4107 O O . TYR A 1 536 ? 18.003 20.157 -7.392 1.00 93.06 536 TYR A O 1
ATOM 4115 N N . GLN A 1 537 ? 17.381 20.413 -5.255 1.00 92.88 537 GLN A N 1
ATOM 4116 C CA . GLN A 1 537 ? 16.285 21.362 -5.528 1.00 92.88 537 GLN A CA 1
ATOM 4117 C C . GLN A 1 537 ? 16.770 22.675 -6.159 1.00 92.88 537 GLN A C 1
ATOM 4119 O O . GLN A 1 537 ? 16.147 23.183 -7.090 1.00 92.88 537 GLN A O 1
ATOM 4124 N N . ASN A 1 538 ? 17.904 23.204 -5.694 1.00 88.94 538 ASN A N 1
ATOM 4125 C CA . ASN A 1 538 ? 18.430 24.504 -6.133 1.00 88.94 538 ASN A CA 1
ATOM 4126 C C . ASN A 1 538 ? 19.805 24.410 -6.812 1.00 88.94 538 ASN A C 1
ATOM 4128 O O . ASN A 1 538 ? 20.270 25.391 -7.387 1.00 88.94 538 ASN A O 1
ATOM 4132 N N . ARG A 1 539 ? 20.462 23.244 -6.757 1.00 90.12 539 ARG A N 1
ATOM 4133 C CA . ARG A 1 539 ? 21.722 22.917 -7.443 1.00 90.12 539 ARG A CA 1
ATOM 4134 C C . ARG A 1 539 ? 22.815 23.981 -7.279 1.00 90.12 539 ARG A C 1
ATOM 4136 O O . ARG A 1 539 ? 23.403 24.442 -8.257 1.00 90.12 539 ARG A O 1
ATOM 4143 N N . GLY A 1 540 ? 23.026 24.444 -6.047 1.00 84.75 540 GLY A N 1
ATOM 4144 C CA . GLY A 1 540 ? 23.993 25.508 -5.747 1.00 84.75 540 GLY A CA 1
ATOM 4145 C C . GLY A 1 540 ? 23.632 26.887 -6.320 1.00 84.75 540 GLY A C 1
ATOM 4146 O O . GLY A 1 540 ? 24.522 27.700 -6.543 1.00 84.75 540 GLY A O 1
ATOM 4147 N N . GLY A 1 541 ? 22.348 27.150 -6.584 1.00 84.81 541 GLY A N 1
ATOM 4148 C CA . GLY A 1 541 ? 21.858 28.399 -7.176 1.00 84.81 541 GLY A CA 1
ATOM 4149 C C . GLY A 1 541 ? 21.750 28.379 -8.704 1.00 84.81 541 GLY A C 1
ATOM 4150 O O . GLY A 1 541 ? 21.499 29.424 -9.296 1.00 84.81 541 GLY A O 1
ATOM 4151 N N . SER A 1 542 ? 21.926 27.221 -9.353 1.00 84.81 542 SER A N 1
ATOM 4152 C CA . SER A 1 542 ? 21.756 27.063 -10.803 1.00 84.81 542 SER A CA 1
ATOM 4153 C C . SER A 1 542 ? 20.264 26.945 -11.168 1.00 84.81 542 SER A C 1
ATOM 4155 O O . SER A 1 542 ? 19.652 25.915 -10.852 1.00 84.81 542 SER A O 1
ATOM 4157 N N . PRO A 1 543 ? 19.659 27.952 -11.840 1.00 79.12 543 PRO A N 1
ATOM 4158 C CA . PRO A 1 543 ? 18.233 27.942 -12.149 1.00 79.12 543 PRO A CA 1
ATOM 4159 C C . PRO A 1 543 ? 17.829 26.751 -13.020 1.00 79.12 543 PRO A C 1
ATOM 4161 O O . PRO A 1 543 ? 18.647 26.147 -13.718 1.00 79.12 543 PRO A O 1
ATOM 4164 N N . ARG A 1 544 ? 16.536 26.435 -13.005 1.00 83.00 544 ARG A N 1
ATOM 4165 C CA . ARG A 1 544 ? 15.927 25.439 -13.889 1.00 83.00 544 ARG A CA 1
ATOM 4166 C C . ARG A 1 544 ? 14.922 26.088 -14.817 1.00 83.00 544 ARG A C 1
ATOM 4168 O O . ARG A 1 544 ? 14.221 27.017 -14.420 1.00 83.00 544 ARG A O 1
ATOM 4175 N N . THR A 1 545 ? 14.802 25.536 -16.019 1.00 83.69 545 THR A N 1
ATOM 4176 C CA . THR A 1 545 ? 13.657 25.795 -16.891 1.00 83.69 545 THR A CA 1
ATOM 4177 C C . THR A 1 545 ? 12.383 25.364 -16.156 1.00 83.69 545 THR A C 1
ATOM 4179 O O . THR A 1 545 ? 12.311 24.212 -15.706 1.00 83.69 545 THR A O 1
ATOM 4182 N N . PRO A 1 546 ? 11.378 26.241 -15.987 1.00 86.38 546 PRO A N 1
ATOM 4183 C CA . PRO A 1 546 ? 10.117 25.829 -15.396 1.00 86.38 546 PRO A CA 1
ATOM 4184 C C . PRO A 1 546 ? 9.449 24.732 -16.220 1.00 86.38 546 PRO A C 1
ATOM 4186 O O . PRO A 1 546 ? 9.578 24.722 -17.445 1.00 86.38 546 PRO A O 1
ATOM 4189 N N . ARG A 1 547 ? 8.747 23.807 -15.559 1.00 87.25 547 ARG A N 1
ATOM 4190 C CA . ARG A 1 547 ? 8.020 22.727 -16.242 1.00 87.25 547 ARG A CA 1
ATOM 4191 C C . ARG A 1 547 ? 6.512 23.003 -16.290 1.00 87.25 547 ARG A C 1
ATOM 4193 O O . ARG A 1 547 ? 5.846 22.873 -15.254 1.00 87.25 547 ARG A O 1
ATOM 4200 N N . PRO A 1 548 ? 5.939 23.332 -17.466 1.00 87.31 548 PRO A N 1
ATOM 4201 C CA . PRO A 1 548 ? 4.507 23.597 -17.597 1.00 87.31 548 PRO A CA 1
ATOM 4202 C C . PRO A 1 548 ? 3.634 22.389 -17.246 1.00 87.31 548 PRO A C 1
ATOM 4204 O O . PRO A 1 548 ? 2.520 22.568 -16.760 1.00 87.31 548 PRO A O 1
ATOM 4207 N N . GLU A 1 549 ? 4.147 21.164 -17.413 1.00 87.38 549 GLU A N 1
ATOM 4208 C CA . GLU A 1 549 ? 3.435 19.915 -17.090 1.00 87.38 549 GLU A CA 1
ATOM 4209 C C . GLU A 1 549 ? 3.153 19.744 -15.578 1.00 87.38 549 GLU A C 1
ATOM 4211 O O . GLU A 1 549 ? 2.344 18.897 -15.180 1.00 87.38 549 GLU A O 1
ATOM 4216 N N . TYR A 1 550 ? 3.807 20.577 -14.757 1.00 91.00 550 TYR A N 1
ATOM 4217 C CA . TYR A 1 550 ? 3.717 20.654 -13.294 1.00 91.00 550 TYR A CA 1
ATOM 4218 C C . TYR A 1 550 ? 3.358 22.076 -12.820 1.00 91.00 550 TYR A C 1
ATOM 4220 O O . TYR A 1 550 ? 3.739 22.509 -11.733 1.00 91.00 550 TYR A O 1
ATOM 4228 N N . GLY A 1 551 ? 2.653 22.846 -13.659 1.00 88.06 551 GLY A N 1
ATOM 4229 C CA . GLY A 1 551 ? 2.152 24.179 -13.305 1.00 88.06 551 GLY A CA 1
ATOM 4230 C C . GLY A 1 551 ? 3.240 25.225 -13.039 1.00 88.06 551 GLY A C 1
ATOM 4231 O O . GLY A 1 551 ? 2.965 26.213 -12.365 1.00 88.06 551 GLY A O 1
ATOM 4232 N N . ASN A 1 552 ? 4.466 25.016 -13.539 1.00 87.06 552 ASN A N 1
ATOM 4233 C CA . ASN A 1 552 ? 5.634 25.886 -13.336 1.00 87.06 552 ASN A CA 1
ATOM 4234 C C . ASN A 1 552 ? 6.056 26.095 -11.864 1.00 87.06 552 ASN A C 1
ATOM 4236 O O . ASN A 1 552 ? 6.786 27.044 -11.576 1.00 87.06 552 ASN A O 1
ATOM 4240 N N . LYS A 1 553 ? 5.633 25.222 -10.934 1.00 88.44 553 LYS A N 1
ATOM 4241 C CA . LYS A 1 553 ? 5.991 25.325 -9.503 1.00 88.44 553 LYS A CA 1
ATOM 4242 C C . LYS A 1 553 ? 7.467 25.029 -9.226 1.00 88.44 553 LYS A C 1
ATOM 4244 O O . LYS A 1 553 ? 8.068 25.649 -8.359 1.00 88.44 553 LYS A O 1
ATOM 4249 N N . ASN A 1 554 ? 8.051 24.107 -9.994 1.00 87.38 554 ASN A N 1
ATOM 4250 C CA . ASN A 1 554 ? 9.466 23.710 -9.951 1.00 87.38 554 ASN A CA 1
ATOM 4251 C C . ASN A 1 554 ? 9.927 23.086 -8.617 1.00 87.38 554 ASN A C 1
ATOM 4253 O O . ASN A 1 554 ? 11.122 23.075 -8.322 1.00 87.38 554 ASN A O 1
ATOM 4257 N N . ILE A 1 555 ? 8.993 22.542 -7.833 1.00 93.25 555 ILE A N 1
ATOM 4258 C CA . ILE A 1 555 ? 9.247 21.865 -6.554 1.00 93.25 555 ILE A CA 1
ATOM 4259 C C . ILE A 1 555 ? 9.431 20.370 -6.832 1.00 93.25 555 ILE A C 1
ATOM 4261 O O . ILE A 1 555 ? 8.522 19.734 -7.367 1.00 93.25 555 ILE A O 1
ATOM 4265 N N . MET A 1 556 ? 10.591 19.805 -6.493 1.00 94.69 556 MET A N 1
ATOM 4266 C CA . MET A 1 556 ? 10.959 18.411 -6.780 1.00 94.69 556 MET A CA 1
ATOM 4267 C C . MET A 1 556 ? 10.332 17.390 -5.814 1.00 94.69 556 MET A C 1
ATOM 4269 O O . MET A 1 556 ? 11.030 16.541 -5.261 1.00 94.69 556 MET A O 1
ATOM 4273 N N . ARG A 1 557 ? 9.011 17.442 -5.633 1.00 94.94 557 ARG A N 1
ATOM 4274 C CA . ARG A 1 557 ? 8.273 16.469 -4.817 1.00 94.94 557 ARG A CA 1
ATOM 4275 C C . ARG A 1 557 ? 7.618 15.400 -5.690 1.00 94.94 557 ARG A C 1
ATOM 4277 O O . ARG A 1 557 ? 7.203 15.673 -6.815 1.00 94.94 557 ARG A O 1
ATOM 4284 N N . SER A 1 558 ? 7.552 14.171 -5.185 1.00 96.94 558 SER A N 1
ATOM 4285 C CA . SER A 1 558 ? 6.809 13.085 -5.839 1.00 96.94 558 SER A CA 1
ATOM 4286 C C . SER A 1 558 ? 5.324 13.144 -5.485 1.00 96.94 558 SER A C 1
ATOM 4288 O O . SER A 1 558 ? 4.961 13.656 -4.428 1.00 96.94 558 SER A O 1
ATOM 4290 N N . VAL A 1 559 ? 4.466 12.622 -6.363 1.00 97.50 559 VAL A N 1
ATOM 4291 C CA . VAL A 1 559 ? 3.005 12.668 -6.210 1.00 97.50 559 VAL A CA 1
ATOM 4292 C C . VAL A 1 559 ? 2.387 11.341 -6.635 1.00 97.50 559 VAL A C 1
ATOM 4294 O O . VAL A 1 559 ? 2.659 10.860 -7.735 1.00 97.50 559 VAL A O 1
ATOM 4297 N N . ILE A 1 560 ? 1.494 10.794 -5.811 1.00 98.56 560 ILE A N 1
ATOM 4298 C CA . ILE A 1 560 ? 0.542 9.745 -6.193 1.00 98.56 560 ILE A CA 1
ATOM 4299 C C . ILE A 1 560 ? -0.843 10.387 -6.197 1.00 98.56 560 ILE A C 1
ATOM 4301 O O . ILE A 1 560 ? -1.319 10.821 -5.152 1.00 98.56 560 ILE A O 1
ATOM 4305 N N . LYS A 1 561 ? -1.484 10.460 -7.365 1.00 97.44 561 LYS A N 1
ATOM 4306 C CA . LYS A 1 561 ? -2.799 11.082 -7.544 1.00 97.44 561 LYS A CA 1
ATOM 4307 C C . LYS A 1 561 ? -3.690 10.214 -8.429 1.00 97.44 561 LYS A C 1
ATOM 4309 O O . LYS A 1 561 ? -3.657 10.297 -9.657 1.00 97.44 561 LYS A O 1
ATOM 4314 N N . LEU A 1 562 ? -4.475 9.341 -7.803 1.00 98.56 562 LEU A N 1
ATOM 4315 C CA . LEU A 1 562 ? -5.216 8.269 -8.478 1.00 98.56 562 LEU A CA 1
ATOM 4316 C C . LEU A 1 562 ? -6.692 8.266 -8.062 1.00 98.56 562 LEU A C 1
ATOM 4318 O O . LEU A 1 562 ? -7.009 8.493 -6.899 1.00 98.56 562 LEU A O 1
ATOM 4322 N N . GLY A 1 563 ? -7.582 8.025 -9.032 1.00 97.19 563 GLY A N 1
ATOM 4323 C CA . GLY A 1 563 ? -9.041 8.074 -8.841 1.00 97.19 563 GLY A CA 1
ATOM 4324 C C . GLY A 1 563 ? -9.639 9.485 -8.790 1.00 97.19 563 GLY A C 1
ATOM 4325 O O . GLY A 1 563 ? -10.809 9.644 -8.461 1.00 97.19 563 GLY A O 1
ATOM 4326 N N . THR A 1 564 ? -8.844 10.505 -9.122 1.00 93.75 564 THR A N 1
ATOM 4327 C CA . THR A 1 564 ? -9.204 11.928 -9.027 1.00 93.75 564 THR A CA 1
ATOM 4328 C C . THR A 1 564 ? -9.395 12.548 -10.416 1.00 93.75 564 THR A C 1
ATOM 4330 O O . THR A 1 564 ? -9.059 11.945 -11.436 1.00 93.75 564 THR A O 1
ATOM 4333 N N . GLY A 1 565 ? -9.908 13.783 -10.486 1.00 84.06 565 GLY A N 1
ATOM 4334 C CA . GLY A 1 565 ? -9.868 14.586 -11.719 1.00 84.06 565 GLY A CA 1
ATOM 4335 C C . GLY A 1 565 ? -10.638 13.999 -12.913 1.00 84.06 565 GLY A C 1
ATOM 4336 O O . GLY A 1 565 ? -10.310 14.300 -14.057 1.00 84.06 565 GLY A O 1
ATOM 4337 N N . GLY A 1 566 ? -11.633 13.145 -12.652 1.00 87.00 566 GLY A N 1
ATOM 4338 C CA . GLY A 1 566 ? -12.395 12.400 -13.663 1.00 87.00 566 GLY A CA 1
ATOM 4339 C C . GLY A 1 566 ? -11.930 10.952 -13.870 1.00 87.00 566 GLY A C 1
ATOM 4340 O O . GLY A 1 566 ? -12.686 10.161 -14.435 1.00 87.00 566 GLY A O 1
ATOM 4341 N N . GLY A 1 567 ? -10.743 10.590 -13.371 1.00 94.94 567 GLY A N 1
ATOM 4342 C CA . GLY A 1 567 ? -10.302 9.200 -13.269 1.00 94.94 567 GLY A CA 1
ATOM 4343 C C . GLY A 1 567 ? -11.073 8.421 -12.202 1.00 94.94 567 GLY A C 1
ATOM 4344 O O . GLY A 1 567 ? -11.781 9.000 -11.381 1.00 94.94 567 GLY A O 1
ATOM 4345 N N . GLN A 1 568 ? -10.955 7.093 -12.221 1.00 97.50 568 GLN A N 1
ATOM 4346 C CA . GLN A 1 568 ? -11.629 6.200 -11.269 1.00 97.50 568 GLN A CA 1
ATOM 4347 C C . GLN A 1 568 ? -10.711 5.036 -10.891 1.00 97.50 568 GLN A C 1
ATOM 4349 O O . GLN A 1 568 ? -9.992 4.525 -11.746 1.00 97.50 568 GLN A O 1
ATOM 4354 N N . VAL A 1 569 ? -10.771 4.589 -9.637 1.00 98.69 569 VAL A N 1
ATOM 4355 C CA . VAL A 1 569 ? -10.170 3.328 -9.180 1.00 98.69 569 VAL A CA 1
ATOM 4356 C C . VAL A 1 569 ? -11.282 2.488 -8.569 1.00 98.69 569 VAL A C 1
ATOM 4358 O O . VAL A 1 569 ? -11.888 2.903 -7.583 1.00 98.69 569 VAL A O 1
ATOM 4361 N N . ASN A 1 570 ? -11.564 1.328 -9.155 1.00 98.00 570 ASN A N 1
ATOM 4362 C CA . ASN A 1 570 ? -12.646 0.448 -8.737 1.00 98.00 570 ASN A CA 1
ATOM 4363 C C . ASN A 1 570 ? -12.110 -0.967 -8.473 1.00 98.00 570 ASN A C 1
ATOM 4365 O O . ASN A 1 570 ? -11.565 -1.617 -9.366 1.00 98.00 570 ASN A O 1
ATOM 4369 N N . LEU A 1 571 ? -12.268 -1.446 -7.241 1.00 95.56 571 LEU A N 1
ATOM 4370 C CA . LEU A 1 571 ? -11.814 -2.756 -6.785 1.00 95.56 571 LEU A CA 1
ATOM 4371 C C . LEU A 1 571 ? -13.038 -3.667 -6.590 1.00 95.56 571 LEU A C 1
ATOM 4373 O O . LEU A 1 571 ? -13.855 -3.448 -5.690 1.00 95.56 571 LEU A O 1
ATOM 4377 N N . TYR A 1 572 ? -13.181 -4.661 -7.467 1.00 91.88 572 TYR A N 1
ATOM 4378 C CA . TYR A 1 572 ? -14.324 -5.582 -7.519 1.00 91.88 572 TYR A CA 1
ATOM 4379 C C . TYR A 1 572 ? -13.944 -7.059 -7.321 1.00 91.88 572 TYR A C 1
ATOM 4381 O O . TYR A 1 572 ? -14.796 -7.859 -6.942 1.00 91.88 572 TYR A O 1
ATOM 4389 N N . GLY A 1 573 ? -12.683 -7.427 -7.549 1.00 86.94 573 GLY A N 1
ATOM 4390 C CA . GLY A 1 573 ? -12.112 -8.682 -7.058 1.00 86.94 573 GLY A CA 1
ATOM 4391 C C . GLY A 1 573 ? -11.669 -8.582 -5.597 1.00 86.94 573 GLY A C 1
ATOM 4392 O O . GLY A 1 573 ? -11.414 -7.483 -5.087 1.00 86.94 573 GLY A O 1
ATOM 4393 N N . ASP A 1 574 ? -11.551 -9.730 -4.946 1.00 85.12 574 ASP A N 1
ATOM 4394 C CA . ASP A 1 574 ? -11.186 -9.847 -3.533 1.00 85.12 574 ASP A CA 1
ATOM 4395 C C . ASP A 1 574 ? -9.730 -9.483 -3.285 1.00 85.12 574 ASP A C 1
ATOM 4397 O O . ASP A 1 574 ? -8.908 -9.510 -4.200 1.00 85.12 574 ASP A O 1
ATOM 4401 N N . GLU A 1 575 ? -9.392 -9.155 -2.037 1.00 86.19 575 GLU A N 1
ATOM 4402 C CA . GLU A 1 575 ? -8.006 -8.904 -1.607 1.00 86.19 575 GLU A CA 1
ATOM 4403 C C . GLU A 1 575 ? -7.259 -7.816 -2.412 1.00 86.19 575 GLU A C 1
ATOM 4405 O O . GLU A 1 575 ? -6.052 -7.624 -2.263 1.00 86.19 575 GLU A O 1
ATOM 4410 N N . ASN A 1 576 ? -7.951 -7.082 -3.282 1.00 91.88 576 ASN A N 1
ATOM 4411 C CA . ASN A 1 576 ? -7.350 -6.037 -4.091 1.00 91.88 576 ASN A CA 1
ATOM 4412 C C . ASN A 1 576 ? -6.938 -4.862 -3.209 1.00 91.88 576 ASN A C 1
ATOM 4414 O O . ASN A 1 576 ? -7.695 -4.436 -2.337 1.00 91.88 576 ASN A O 1
ATOM 4418 N N . VAL A 1 577 ? -5.758 -4.308 -3.476 1.00 95.81 577 VAL A N 1
ATOM 4419 C CA . VAL A 1 577 ? -5.176 -3.206 -2.711 1.00 95.81 577 VAL A CA 1
ATOM 4420 C C . VAL A 1 577 ? -5.047 -1.969 -3.594 1.00 95.81 577 VAL A C 1
ATOM 4422 O O . VAL A 1 577 ? -4.520 -2.034 -4.705 1.00 95.81 577 VAL A O 1
ATOM 4425 N N . GLY A 1 578 ? -5.482 -0.818 -3.091 1.00 97.88 578 GLY A N 1
ATOM 4426 C CA . GLY A 1 578 ? -5.223 0.477 -3.710 1.00 97.88 578 GLY A CA 1
ATOM 4427 C C . GLY A 1 578 ? -3.734 0.818 -3.685 1.00 97.88 578 GLY A C 1
ATOM 4428 O O . GLY A 1 578 ? -3.027 0.642 -4.678 1.00 97.88 578 GLY A O 1
ATOM 4429 N N . LEU A 1 579 ? -3.242 1.284 -2.539 1.00 98.50 579 LEU A N 1
ATOM 4430 C CA . LEU A 1 579 ? -1.826 1.584 -2.324 1.00 98.50 579 LEU A CA 1
ATOM 4431 C C . LEU A 1 579 ? -1.197 0.553 -1.381 1.00 98.50 579 LEU A C 1
ATOM 4433 O O . LEU A 1 579 ? -1.690 0.337 -0.277 1.00 98.50 579 LEU A O 1
ATOM 4437 N N . PHE A 1 580 ? -0.083 -0.045 -1.791 1.00 97.94 580 PHE A N 1
ATOM 4438 C CA . PHE A 1 580 ? 0.728 -0.939 -0.973 1.00 97.94 580 PHE A CA 1
ATOM 4439 C C . PHE A 1 580 ? 2.136 -0.374 -0.794 1.00 97.94 580 PHE A C 1
ATOM 4441 O O . PHE A 1 580 ? 2.805 -0.060 -1.777 1.00 97.94 580 PHE A O 1
ATOM 4448 N N . PHE A 1 581 ? 2.605 -0.310 0.450 1.00 97.88 581 PHE A N 1
ATOM 4449 C CA . PHE A 1 581 ? 3.972 0.070 0.801 1.00 97.88 581 PHE A CA 1
ATOM 4450 C C . PHE A 1 581 ? 4.621 -1.086 1.566 1.00 97.88 581 PHE A C 1
ATOM 4452 O O . PHE A 1 581 ? 4.280 -1.370 2.716 1.00 97.88 581 PHE A O 1
ATOM 4459 N N . GLY A 1 582 ? 5.508 -1.820 0.896 1.00 94.12 582 GLY A N 1
ATOM 4460 C CA . GLY A 1 582 ? 6.060 -3.069 1.420 1.00 94.12 582 GLY A CA 1
ATOM 4461 C C . GLY A 1 582 ? 7.258 -2.883 2.350 1.00 94.12 582 GLY A C 1
ATOM 4462 O O . GLY A 1 582 ? 7.971 -1.881 2.287 1.00 94.12 582 GLY A O 1
ATOM 4463 N N . SER A 1 583 ? 7.513 -3.901 3.172 1.00 91.81 583 SER A N 1
ATOM 4464 C CA . SER A 1 583 ? 8.774 -4.090 3.895 1.00 91.81 583 SER A CA 1
ATOM 4465 C C . SER A 1 583 ? 9.928 -4.394 2.920 1.00 91.81 583 SER A C 1
ATOM 4467 O O . SER A 1 583 ? 9.816 -4.208 1.704 1.00 91.81 583 SER A O 1
ATOM 4469 N N . LYS A 1 584 ? 11.073 -4.848 3.440 1.00 90.25 584 LYS A N 1
ATOM 4470 C CA . LYS A 1 584 ? 12.247 -5.185 2.628 1.00 90.25 584 LYS A CA 1
ATOM 4471 C C . LYS A 1 584 ? 11.927 -6.219 1.542 1.00 90.25 584 LYS A C 1
ATOM 4473 O O . LYS A 1 584 ? 11.397 -7.293 1.823 1.00 90.25 584 LYS A O 1
ATOM 4478 N N . MET A 1 585 ? 12.339 -5.944 0.305 1.00 86.31 585 MET A N 1
ATOM 4479 C CA . MET A 1 585 ? 12.160 -6.871 -0.814 1.00 86.31 585 MET A CA 1
ATOM 4480 C C . MET A 1 585 ? 12.937 -8.183 -0.613 1.00 86.31 585 MET A C 1
ATOM 4482 O O . MET A 1 585 ? 14.168 -8.227 -0.738 1.00 86.31 585 MET A O 1
ATOM 4486 N N . GLY A 1 586 ? 12.205 -9.279 -0.396 1.00 78.00 586 GLY A N 1
ATOM 4487 C CA . GLY A 1 586 ? 12.751 -10.639 -0.357 1.00 78.00 586 GLY A CA 1
ATOM 4488 C C . GLY A 1 586 ? 13.369 -11.110 -1.686 1.00 78.00 586 GLY A C 1
ATOM 4489 O O . GLY A 1 586 ? 13.421 -10.377 -2.675 1.00 78.00 586 GLY A O 1
ATOM 4490 N N . GLY A 1 587 ? 13.860 -12.350 -1.721 1.00 78.00 587 GLY A N 1
ATOM 4491 C CA . GLY A 1 587 ? 14.362 -12.979 -2.951 1.00 78.00 587 GLY A CA 1
ATOM 4492 C C . GLY A 1 587 ? 15.755 -12.542 -3.402 1.00 78.00 587 GLY A C 1
ATOM 4493 O O . GLY A 1 587 ? 16.553 -12.038 -2.610 1.00 78.00 587 GLY A O 1
ATOM 4494 N N . ASN A 1 588 ? 16.034 -12.713 -4.696 1.00 75.44 588 ASN A N 1
ATOM 4495 C CA . ASN A 1 588 ? 17.313 -12.351 -5.317 1.00 75.44 588 ASN A CA 1
ATOM 4496 C C . ASN A 1 588 ? 17.518 -10.832 -5.449 1.00 75.44 588 ASN A C 1
ATOM 4498 O O . ASN A 1 588 ? 16.574 -10.047 -5.348 1.00 75.44 588 ASN A O 1
ATOM 4502 N N . ASP A 1 589 ? 18.763 -10.416 -5.697 1.00 78.06 589 ASP A N 1
ATOM 4503 C CA . ASP A 1 589 ? 19.122 -9.019 -5.959 1.00 78.06 589 ASP A CA 1
ATOM 4504 C C . ASP A 1 589 ? 18.526 -8.520 -7.289 1.00 78.06 589 ASP A C 1
ATOM 4506 O O . ASP A 1 589 ? 18.881 -9.049 -8.351 1.00 78.06 589 ASP A O 1
ATOM 4510 N N . PRO A 1 590 ? 17.670 -7.480 -7.281 1.00 78.19 590 PRO A N 1
ATOM 4511 C CA . PRO A 1 590 ? 17.143 -6.902 -8.509 1.00 78.19 590 PRO A CA 1
ATOM 4512 C C . PRO A 1 590 ? 18.266 -6.267 -9.337 1.00 78.19 590 PRO A C 1
ATOM 4514 O O . PRO A 1 590 ? 19.287 -5.793 -8.817 1.00 78.19 590 PRO A O 1
ATOM 4517 N N . LYS A 1 591 ? 18.082 -6.251 -10.658 1.00 80.56 591 LYS A N 1
ATOM 4518 C CA . LYS A 1 591 ? 18.992 -5.555 -11.571 1.00 80.56 591 LYS A CA 1
ATOM 4519 C C . LYS A 1 591 ? 18.807 -4.042 -11.409 1.00 80.56 591 LYS A C 1
ATOM 4521 O O . LYS A 1 591 ? 17.683 -3.565 -11.303 1.00 80.56 591 LYS A O 1
ATOM 4526 N N . SER A 1 592 ? 19.906 -3.290 -11.404 1.00 80.44 592 SER A N 1
ATOM 4527 C CA . SER A 1 592 ? 19.903 -1.827 -11.250 1.00 80.44 592 SER A CA 1
ATOM 4528 C C . SER A 1 592 ? 20.729 -1.166 -12.353 1.00 80.44 592 SER A C 1
ATOM 4530 O O . SER A 1 592 ? 21.758 -1.713 -12.774 1.00 80.44 592 SER A O 1
ATOM 4532 N N . TRP A 1 593 ? 20.252 -0.025 -12.863 1.00 82.06 593 TRP A N 1
ATOM 4533 C CA . TRP A 1 593 ? 20.868 0.649 -14.006 1.00 82.06 593 TRP A CA 1
ATOM 4534 C C . TRP A 1 593 ? 22.164 1.419 -13.672 1.00 82.06 593 TRP A C 1
ATOM 4536 O O . TRP A 1 593 ? 22.364 1.922 -12.571 1.00 82.06 593 TRP A O 1
ATOM 4546 N N . GLU A 1 594 ? 22.993 1.499 -14.718 1.00 80.81 594 GLU A N 1
ATOM 4547 C CA . GLU A 1 594 ? 24.354 2.011 -14.875 1.00 80.81 594 GLU A CA 1
ATOM 4548 C C . GLU A 1 594 ? 25.432 1.225 -14.127 1.00 80.81 594 GLU A C 1
ATOM 4550 O O . GLU A 1 594 ? 25.710 1.394 -12.941 1.00 80.81 594 GLU A O 1
ATOM 4555 N N . LYS A 1 595 ? 26.103 0.368 -14.902 1.00 84.12 595 LYS A N 1
ATOM 4556 C CA . LYS A 1 595 ? 27.160 -0.537 -14.454 1.00 84.12 595 LYS A CA 1
ATOM 4557 C C . LYS A 1 595 ? 28.276 0.164 -13.669 1.00 84.12 595 LYS A C 1
ATOM 4559 O O . LYS A 1 595 ? 28.745 -0.408 -12.694 1.00 84.12 595 LYS A O 1
ATOM 4564 N N . ASN A 1 596 ? 28.691 1.367 -14.067 1.00 88.44 596 ASN A N 1
ATOM 4565 C CA . ASN A 1 596 ? 29.820 2.061 -13.436 1.00 88.44 596 ASN A CA 1
ATOM 4566 C C . ASN A 1 596 ? 29.465 2.559 -12.028 1.00 88.44 596 ASN A C 1
ATOM 4568 O O . ASN A 1 596 ? 30.156 2.208 -11.074 1.00 88.44 596 ASN A O 1
ATOM 4572 N N . ASN A 1 597 ? 28.355 3.292 -11.882 1.00 92.00 597 ASN A N 1
ATOM 4573 C CA . ASN A 1 597 ? 27.865 3.731 -10.575 1.00 92.00 597 ASN A CA 1
ATOM 4574 C C . ASN A 1 597 ? 27.556 2.528 -9.674 1.00 92.00 597 ASN A C 1
ATOM 4576 O O . ASN A 1 597 ? 28.056 2.461 -8.557 1.00 92.00 597 ASN A O 1
ATOM 4580 N N . ARG A 1 598 ? 26.877 1.501 -10.201 1.00 88.06 598 ARG A N 1
ATOM 4581 C CA . ARG A 1 598 ? 26.607 0.242 -9.489 1.00 88.06 598 ARG A CA 1
ATOM 4582 C C . ARG A 1 598 ? 27.869 -0.450 -8.949 1.00 88.06 598 ARG A C 1
ATOM 4584 O O . ARG A 1 598 ? 27.837 -0.993 -7.849 1.00 88.06 598 ARG A O 1
ATOM 4591 N N . ILE A 1 599 ? 28.965 -0.481 -9.715 1.00 87.12 599 ILE A N 1
ATOM 4592 C CA . ILE A 1 599 ? 30.249 -1.047 -9.258 1.00 87.12 599 ILE A CA 1
ATOM 4593 C C . ILE A 1 599 ? 30.847 -0.170 -8.149 1.00 87.12 599 ILE A C 1
ATOM 4595 O O . ILE A 1 599 ? 31.266 -0.699 -7.118 1.00 87.12 599 ILE A O 1
ATOM 4599 N N . ALA A 1 600 ? 30.846 1.153 -8.332 1.00 91.69 600 ALA A N 1
ATOM 4600 C CA . ALA A 1 600 ? 31.348 2.100 -7.338 1.00 91.69 600 ALA A CA 1
ATOM 4601 C C . ALA A 1 600 ? 30.575 2.025 -6.005 1.00 91.69 600 ALA A C 1
ATOM 4603 O O . ALA A 1 600 ? 31.191 2.119 -4.948 1.00 91.69 600 ALA A O 1
ATOM 4604 N N . GLU A 1 601 ? 29.258 1.813 -6.053 1.00 92.69 601 GLU A N 1
ATOM 4605 C CA . GLU A 1 601 ? 28.382 1.660 -4.885 1.00 92.69 601 GLU A CA 1
ATOM 4606 C C . GLU A 1 601 ? 28.545 0.276 -4.230 1.00 92.69 601 GLU A C 1
ATOM 4608 O O . GLU A 1 601 ? 28.964 0.175 -3.078 1.00 92.69 601 GLU A O 1
ATOM 4613 N N . PHE A 1 602 ? 28.252 -0.807 -4.958 1.00 88.19 602 PHE A N 1
ATOM 4614 C CA . PHE A 1 602 ? 28.021 -2.129 -4.352 1.00 88.19 602 PHE A CA 1
ATOM 4615 C C . PHE A 1 602 ? 29.210 -3.101 -4.430 1.00 88.19 602 PHE A C 1
ATOM 4617 O O . PHE A 1 602 ? 29.127 -4.185 -3.864 1.00 88.19 602 PHE A O 1
ATOM 4624 N N . GLN A 1 603 ? 30.284 -2.773 -5.162 1.00 86.31 603 GLN A N 1
ATOM 4625 C CA . GLN A 1 603 ? 31.472 -3.644 -5.297 1.00 86.31 603 GLN A CA 1
ATOM 4626 C C . GLN A 1 603 ? 32.775 -2.991 -4.825 1.00 86.31 603 GLN A C 1
ATOM 4628 O O . GLN A 1 603 ? 33.712 -3.691 -4.466 1.00 86.31 603 GLN A O 1
ATOM 4633 N N . THR A 1 604 ? 32.868 -1.660 -4.880 1.00 88.25 604 THR A N 1
ATOM 4634 C CA . THR A 1 604 ? 34.061 -0.904 -4.443 1.00 88.25 604 THR A CA 1
ATOM 4635 C C . THR A 1 604 ? 33.899 -0.321 -3.035 1.00 88.25 604 THR A C 1
ATOM 4637 O O . THR A 1 604 ? 34.885 0.076 -2.415 1.00 88.25 604 THR A O 1
ATOM 4640 N N . LYS A 1 605 ? 32.657 -0.206 -2.549 1.00 92.12 605 LYS A N 1
ATOM 4641 C CA . LYS A 1 605 ? 32.302 0.467 -1.288 1.00 92.12 605 LYS A CA 1
ATOM 4642 C C . LYS A 1 605 ? 31.299 -0.311 -0.434 1.00 92.12 605 LYS A C 1
ATOM 4644 O O . LYS A 1 605 ? 30.837 0.218 0.571 1.00 92.12 605 LYS A O 1
ATOM 4649 N N . ASP A 1 606 ? 30.976 -1.538 -0.840 1.00 91.69 606 ASP A N 1
ATOM 4650 C CA . ASP A 1 606 ? 30.185 -2.512 -0.079 1.00 91.69 606 ASP A CA 1
ATOM 4651 C C . ASP A 1 606 ? 28.835 -1.990 0.456 1.00 91.69 606 ASP A C 1
ATOM 4653 O O . ASP A 1 606 ? 28.344 -2.427 1.503 1.00 91.69 606 ASP A O 1
ATOM 4657 N N . TYR A 1 607 ? 28.202 -1.068 -0.282 1.00 94.12 607 TYR A N 1
ATOM 4658 C CA . TYR A 1 607 ? 26.818 -0.686 -0.020 1.00 94.12 607 TYR A CA 1
ATOM 4659 C C . TYR A 1 607 ? 25.869 -1.839 -0.380 1.00 94.12 607 TYR A C 1
ATOM 4661 O O . TYR A 1 607 ? 26.054 -2.559 -1.364 1.00 94.12 607 TYR A O 1
ATOM 4669 N N . ILE A 1 608 ? 24.814 -2.010 0.413 1.00 92.62 608 ILE A N 1
ATOM 4670 C CA . ILE A 1 608 ? 23.817 -3.062 0.223 1.00 92.62 608 ILE A CA 1
ATOM 4671 C C . ILE A 1 608 ? 22.816 -2.598 -0.837 1.00 92.62 608 ILE A C 1
ATOM 4673 O O . ILE A 1 608 ? 21.999 -1.714 -0.591 1.00 92.62 608 ILE A O 1
ATOM 4677 N N . ARG A 1 609 ? 22.825 -3.238 -2.013 1.00 87.31 609 ARG A N 1
ATOM 4678 C CA . ARG A 1 609 ? 21.925 -2.902 -3.135 1.00 87.31 609 ARG A CA 1
ATOM 4679 C C . ARG A 1 609 ? 20.450 -2.856 -2.730 1.00 87.31 609 ARG A C 1
ATOM 4681 O O . ARG A 1 609 ? 19.718 -1.973 -3.161 1.00 87.31 609 ARG A O 1
ATOM 4688 N N . LYS A 1 610 ? 20.016 -3.806 -1.897 1.00 89.69 610 LYS A N 1
ATOM 4689 C CA . LYS A 1 610 ? 18.637 -3.906 -1.399 1.00 89.69 610 LYS A CA 1
ATOM 4690 C C . LYS A 1 610 ? 18.266 -2.879 -0.331 1.00 89.69 610 LYS A C 1
ATOM 4692 O O . LYS A 1 610 ? 17.110 -2.868 0.085 1.00 89.69 610 LYS A O 1
ATOM 4697 N N . ALA A 1 611 ? 19.187 -2.030 0.126 1.00 93.62 611 ALA A N 1
ATOM 4698 C CA . ALA A 1 611 ? 18.915 -1.087 1.206 1.00 93.62 611 ALA A CA 1
ATOM 4699 C C . ALA A 1 611 ? 17.700 -0.191 0.894 1.00 93.62 611 ALA A C 1
ATOM 4701 O O . ALA A 1 611 ? 16.801 -0.114 1.728 1.00 93.62 611 ALA A O 1
ATOM 4702 N N . SER A 1 612 ? 17.612 0.327 -0.339 1.00 93.81 612 SER A N 1
ATOM 4703 C CA . SER A 1 612 ? 16.517 1.170 -0.852 1.00 93.81 612 SER A CA 1
ATOM 4704 C C . SER A 1 612 ? 15.289 0.418 -1.384 1.00 93.81 612 SER A C 1
ATOM 4706 O O . SER A 1 612 ? 14.357 1.055 -1.869 1.00 93.81 612 SER A O 1
ATOM 4708 N N . PHE A 1 613 ? 15.257 -0.918 -1.323 1.00 93.81 613 PHE A N 1
ATOM 4709 C CA . PHE A 1 613 ? 14.130 -1.734 -1.800 1.00 93.81 613 PHE A CA 1
ATOM 4710 C C . PHE A 1 613 ? 13.154 -2.029 -0.655 1.00 93.81 613 PHE A C 1
ATOM 4712 O O . PHE A 1 613 ? 13.020 -3.163 -0.189 1.00 93.81 613 PHE A O 1
ATOM 4719 N N . ILE A 1 614 ? 12.533 -0.955 -0.175 1.00 94.81 614 ILE A N 1
ATOM 4720 C CA . ILE A 1 614 ? 11.605 -0.878 0.955 1.00 94.81 614 ILE A CA 1
ATOM 4721 C C . ILE A 1 614 ? 10.676 0.318 0.703 1.00 94.81 614 ILE A C 1
ATOM 4723 O O . ILE A 1 614 ? 11.124 1.322 0.155 1.00 94.81 614 ILE A O 1
ATOM 4727 N N . GLY A 1 615 ? 9.386 0.207 1.022 1.00 96.56 615 GLY A N 1
ATOM 4728 C CA . GLY A 1 615 ? 8.343 1.173 0.652 1.00 96.56 615 GLY A CA 1
ATOM 4729 C C . GLY A 1 615 ? 8.340 2.469 1.467 1.00 96.56 615 GLY A C 1
ATOM 4730 O O . GLY A 1 615 ? 7.345 2.763 2.123 1.00 96.56 615 GLY A O 1
ATOM 4731 N N . ILE A 1 616 ? 9.441 3.224 1.446 1.00 98.12 616 ILE A N 1
ATOM 4732 C CA . ILE A 1 616 ? 9.563 4.534 2.103 1.00 98.12 616 ILE A CA 1
ATOM 4733 C C . ILE A 1 616 ? 9.193 5.636 1.107 1.00 98.12 616 ILE A C 1
ATOM 4735 O O . ILE A 1 616 ? 9.861 5.794 0.085 1.00 98.12 616 ILE A O 1
ATOM 4739 N N . TYR A 1 617 ? 8.160 6.422 1.404 1.00 98.44 617 TYR A N 1
ATOM 4740 C CA . TYR A 1 617 ? 7.647 7.463 0.512 1.00 98.44 617 TYR A CA 1
ATOM 4741 C C . TYR A 1 617 ? 7.522 8.809 1.239 1.00 98.44 617 TYR A C 1
ATOM 4743 O O . TYR A 1 617 ? 6.862 8.906 2.272 1.00 98.44 617 TYR A O 1
ATOM 4751 N N . GLN A 1 618 ? 8.171 9.846 0.704 1.00 97.69 618 GLN A N 1
ATOM 4752 C CA . GLN A 1 618 ? 8.191 11.223 1.234 1.00 97.69 618 GLN A CA 1
ATOM 4753 C C . GLN A 1 618 ? 7.496 12.226 0.285 1.00 97.69 618 GLN A C 1
ATOM 4755 O O . GLN A 1 618 ? 7.720 13.430 0.344 1.00 97.69 618 GLN A O 1
ATOM 4760 N N . GLY A 1 619 ? 6.675 11.733 -0.648 1.00 97.00 619 GLY A N 1
ATOM 4761 C CA . GLY A 1 619 ? 5.889 12.569 -1.560 1.00 97.00 619 GLY A CA 1
ATOM 4762 C C . GLY A 1 619 ? 4.470 12.855 -1.062 1.00 97.00 619 GLY A C 1
ATOM 4763 O O . GLY A 1 619 ? 4.067 12.430 0.016 1.00 97.00 619 GLY A O 1
ATOM 4764 N N . GLU A 1 620 ? 3.672 13.508 -1.903 1.00 98.31 620 GLU A N 1
ATOM 4765 C CA . GLU A 1 620 ? 2.249 13.770 -1.648 1.00 98.31 620 GLU A CA 1
ATOM 4766 C C . GLU A 1 620 ? 1.376 12.602 -2.135 1.00 98.31 620 GLU A C 1
ATOM 4768 O O . GLU A 1 620 ? 1.716 11.923 -3.114 1.00 98.31 620 GLU A O 1
ATOM 4773 N N . ILE A 1 621 ? 0.243 12.375 -1.459 1.00 98.75 621 ILE A N 1
ATOM 4774 C CA . ILE A 1 621 ? -0.728 11.319 -1.782 1.00 98.75 621 ILE A CA 1
ATOM 4775 C C . ILE A 1 621 ? -2.153 11.894 -1.794 1.00 98.75 621 ILE A C 1
ATOM 4777 O O . ILE A 1 621 ? -2.635 12.421 -0.789 1.00 98.75 621 ILE A O 1
ATOM 4781 N N . GLU A 1 622 ? -2.828 11.730 -2.932 1.00 98.50 622 GLU A N 1
ATOM 4782 C CA . GLU A 1 622 ? -4.266 11.930 -3.131 1.00 98.50 622 GLU A CA 1
ATOM 4783 C C . GLU A 1 622 ? -4.856 10.652 -3.747 1.00 98.50 622 GLU A C 1
ATOM 4785 O O . GLU A 1 622 ? -4.643 10.360 -4.928 1.00 98.50 622 GLU A O 1
ATOM 4790 N N . PHE A 1 623 ? -5.555 9.849 -2.944 1.00 98.75 623 PHE A N 1
ATOM 4791 C CA . PHE A 1 623 ? -6.024 8.526 -3.359 1.00 98.75 623 PHE A CA 1
ATOM 4792 C C . PHE A 1 623 ? -7.522 8.340 -3.144 1.00 98.75 623 PHE A C 1
ATOM 4794 O O . PHE A 1 623 ? -8.002 8.283 -2.010 1.00 98.75 623 PHE A O 1
ATOM 4801 N N . HIS A 1 624 ? -8.255 8.219 -4.249 1.00 98.44 624 HIS A N 1
ATOM 4802 C CA . HIS A 1 624 ? -9.697 7.991 -4.267 1.00 98.44 624 HIS A CA 1
ATOM 4803 C C . HIS A 1 624 ? -9.986 6.610 -4.868 1.00 98.44 624 HIS A C 1
ATOM 4805 O O . HIS A 1 624 ? -9.422 6.260 -5.906 1.00 98.44 624 HIS A O 1
ATOM 4811 N N . ALA A 1 625 ? -10.863 5.818 -4.248 1.00 98.44 625 ALA A N 1
ATOM 4812 C CA . ALA A 1 625 ? -11.244 4.502 -4.766 1.00 98.44 625 ALA A CA 1
ATOM 4813 C C . ALA A 1 625 ? -12.644 4.059 -4.328 1.00 98.44 625 ALA A C 1
ATOM 4815 O O . ALA A 1 625 ? -13.155 4.476 -3.290 1.00 98.44 625 ALA A O 1
ATOM 4816 N N . LYS A 1 626 ? -13.241 3.147 -5.096 1.00 97.75 626 LYS A N 1
ATOM 4817 C CA . LYS A 1 626 ? -14.451 2.408 -4.727 1.00 97.75 626 LYS A CA 1
ATOM 4818 C C . LYS A 1 626 ? -14.148 0.922 -4.606 1.00 97.75 626 LYS A C 1
ATOM 4820 O O . LYS A 1 626 ? -13.522 0.347 -5.489 1.00 97.75 626 LYS A O 1
ATOM 4825 N N . ILE A 1 627 ? -14.644 0.290 -3.553 1.00 96.31 627 ILE A N 1
ATOM 4826 C CA . ILE A 1 627 ? -14.461 -1.129 -3.252 1.00 96.31 627 ILE A CA 1
ATOM 4827 C C . ILE A 1 627 ? -15.847 -1.759 -3.115 1.00 96.31 627 ILE A C 1
ATOM 4829 O O . ILE A 1 627 ? -16.678 -1.275 -2.347 1.00 96.31 627 ILE A O 1
ATOM 4833 N N . GLY A 1 628 ? -16.144 -2.807 -3.882 1.00 94.12 628 GLY A N 1
ATOM 4834 C CA . GLY A 1 628 ? -17.426 -3.516 -3.774 1.00 94.12 628 GLY A CA 1
ATOM 4835 C C . GLY A 1 628 ? -18.683 -2.650 -3.985 1.00 94.12 628 GLY A C 1
ATOM 4836 O O . GLY A 1 628 ? -19.715 -2.904 -3.370 1.00 94.12 628 GLY A O 1
ATOM 4837 N N . GLU A 1 629 ? -18.636 -1.632 -4.856 1.00 94.31 629 GLU A N 1
ATOM 4838 C CA . GLU A 1 629 ? -19.864 -1.040 -5.438 1.00 94.31 629 GLU A CA 1
ATOM 4839 C C . GLU A 1 629 ? -20.609 -2.079 -6.301 1.00 94.31 629 GLU A C 1
ATOM 4841 O O . GLU A 1 629 ? -21.832 -2.051 -6.425 1.00 94.31 629 GLU A O 1
ATOM 4846 N N . LYS A 1 630 ? -19.858 -3.037 -6.854 1.00 91.31 630 LYS A N 1
ATOM 4847 C CA . LYS A 1 630 ? -20.312 -4.209 -7.606 1.00 91.31 630 LYS A CA 1
ATOM 4848 C C . LYS A 1 630 ? -19.404 -5.399 -7.282 1.00 91.31 630 LYS A C 1
ATOM 4850 O O . LYS A 1 630 ? -18.331 -5.215 -6.721 1.00 91.31 630 LYS A O 1
ATOM 4855 N N . THR A 1 631 ? -19.808 -6.592 -7.707 1.00 86.06 631 THR A N 1
ATOM 4856 C CA . THR A 1 631 ? -19.005 -7.832 -7.699 1.00 86.06 631 THR A CA 1
ATOM 4857 C C . THR A 1 631 ? -18.085 -7.984 -8.920 1.00 86.06 631 THR A C 1
ATOM 4859 O O . THR A 1 631 ? -17.225 -8.854 -8.939 1.00 86.06 631 THR A O 1
ATOM 4862 N N . SER A 1 632 ? -18.282 -7.174 -9.965 1.00 86.75 632 SER A N 1
ATOM 4863 C CA . SER A 1 632 ? -17.395 -7.040 -11.134 1.00 86.75 632 SER A CA 1
ATOM 4864 C C . SER A 1 632 ? -17.753 -5.780 -11.933 1.00 86.75 632 SER A C 1
ATOM 4866 O O . SER A 1 632 ? -18.840 -5.220 -11.746 1.00 86.75 632 SER A O 1
ATOM 4868 N N . VAL A 1 633 ? -16.915 -5.370 -12.893 1.00 85.00 633 VAL A N 1
ATOM 4869 C CA . VAL A 1 633 ? -17.202 -4.291 -13.864 1.00 85.00 633 VAL A CA 1
ATOM 4870 C C . VAL A 1 633 ? -18.570 -4.489 -14.522 1.00 85.00 633 VAL A C 1
ATOM 4872 O O . VAL A 1 633 ? -19.390 -3.563 -14.584 1.00 85.00 633 VAL A O 1
ATOM 4875 N N . SER A 1 634 ? -18.827 -5.726 -14.959 1.00 83.56 634 SER A N 1
ATOM 4876 C CA . SER A 1 634 ? -20.069 -6.151 -15.615 1.00 83.56 634 SER A CA 1
ATOM 4877 C C . SER A 1 634 ? -21.284 -6.229 -14.680 1.00 83.56 634 SER A C 1
ATOM 4879 O O . SER A 1 634 ? -22.414 -6.286 -15.157 1.00 83.56 634 SER A O 1
ATOM 4881 N N . GLY A 1 635 ? -21.071 -6.245 -13.360 1.00 78.81 635 GLY A N 1
ATOM 4882 C CA . GLY A 1 635 ? -22.106 -6.535 -12.366 1.00 78.81 635 GLY A CA 1
ATOM 4883 C C . GLY A 1 635 ? -22.468 -8.021 -12.238 1.00 78.81 635 GLY A C 1
ATOM 4884 O O . GLY A 1 635 ? -23.332 -8.356 -11.433 1.00 78.81 635 GLY A O 1
ATOM 4885 N N . ALA A 1 636 ? -21.818 -8.920 -12.987 1.00 78.38 636 ALA A N 1
ATOM 4886 C CA . ALA A 1 636 ? -21.923 -10.357 -12.759 1.00 78.38 636 ALA A CA 1
ATOM 4887 C C . ALA A 1 636 ? -21.350 -10.737 -11.383 1.00 78.38 636 ALA A C 1
ATOM 4889 O O . ALA A 1 636 ? -20.406 -10.097 -10.902 1.00 78.38 636 ALA A O 1
ATOM 4890 N N . ALA A 1 637 ? -21.906 -11.789 -10.777 1.00 77.31 637 ALA A N 1
ATOM 4891 C CA . ALA A 1 637 ? -21.367 -12.408 -9.568 1.00 77.31 637 ALA A CA 1
ATOM 4892 C C . ALA A 1 637 ? -19.909 -12.847 -9.779 1.00 77.31 637 ALA A C 1
ATOM 4894 O O . ALA A 1 637 ? -19.499 -13.172 -10.902 1.00 77.31 637 ALA A O 1
ATOM 4895 N N . GLN A 1 638 ? -19.127 -12.858 -8.703 1.00 72.75 638 GLN A N 1
ATOM 4896 C CA . GLN A 1 638 ? -17.750 -13.329 -8.764 1.00 72.75 638 GLN A CA 1
ATOM 4897 C C . GLN A 1 638 ? -17.701 -14.830 -9.101 1.00 72.75 638 GLN A C 1
ATOM 4899 O O . GLN A 1 638 ? -18.612 -15.600 -8.792 1.00 72.75 638 GLN A O 1
ATOM 4904 N N . LYS A 1 639 ? -16.625 -15.266 -9.764 1.00 63.62 639 LYS A N 1
ATOM 4905 C CA . LYS A 1 639 ? -16.458 -16.661 -10.191 1.00 63.62 639 LYS A CA 1
ATOM 4906 C C . LYS A 1 639 ? -15.734 -17.475 -9.120 1.00 63.62 639 LYS A C 1
ATOM 4908 O O . LYS A 1 639 ? -14.513 -17.489 -9.120 1.00 63.62 639 LYS A O 1
ATOM 4913 N N . THR A 1 640 ? -16.459 -18.220 -8.290 1.00 51.84 640 THR A N 1
ATOM 4914 C CA . THR A 1 640 ? -15.857 -19.174 -7.340 1.00 51.84 640 THR A CA 1
ATOM 4915 C C . THR A 1 640 ? -14.978 -20.209 -8.062 1.00 51.84 640 THR A C 1
ATOM 4917 O O . THR A 1 640 ? -15.442 -20.867 -8.999 1.00 51.84 640 THR A O 1
ATOM 4920 N N . ILE A 1 641 ? -13.727 -20.402 -7.624 1.00 51.84 641 ILE A N 1
ATOM 4921 C CA . ILE A 1 641 ? -12.790 -21.366 -8.233 1.00 51.84 641 ILE A CA 1
ATOM 4922 C C . ILE A 1 641 ? -12.597 -22.621 -7.372 1.00 51.84 641 ILE A C 1
ATOM 4924 O O . ILE A 1 641 ? -12.180 -22.569 -6.219 1.00 51.84 641 ILE A O 1
ATOM 4928 N N . THR A 1 642 ? -12.807 -23.786 -7.994 1.00 37.47 642 THR A N 1
ATOM 4929 C CA . THR A 1 642 ? -12.283 -25.077 -7.517 1.00 37.47 642 THR A CA 1
ATOM 4930 C C . THR A 1 642 ? -10.901 -25.346 -8.126 1.00 37.47 642 THR A C 1
ATOM 4932 O O . THR A 1 642 ? -10.585 -24.859 -9.211 1.00 37.47 642 THR A O 1
ATOM 4935 N N . SER A 1 643 ? -10.064 -26.121 -7.429 1.00 36.06 643 SER A N 1
ATOM 4936 C CA . SER A 1 643 ? -8.593 -26.194 -7.570 1.00 36.06 643 SER A CA 1
ATOM 4937 C C . SER A 1 643 ? -8.002 -26.707 -8.905 1.00 36.06 643 SER A C 1
ATOM 4939 O O . SER A 1 643 ? -6.845 -27.122 -8.928 1.00 36.06 643 SER A O 1
ATOM 4941 N N . SER A 1 644 ? -8.755 -26.723 -10.007 1.00 32.25 644 SER A N 1
ATOM 4942 C CA . SER A 1 644 ? -8.332 -27.237 -11.319 1.00 32.25 644 SER A CA 1
ATOM 4943 C C . SER A 1 644 ? -7.959 -26.168 -12.356 1.00 32.25 644 SER A C 1
ATOM 4945 O O . SER A 1 644 ? -7.343 -26.516 -13.361 1.00 32.25 644 SER A O 1
ATOM 4947 N N . ASN A 1 645 ? -8.270 -24.885 -12.136 1.00 38.47 645 ASN A N 1
ATOM 4948 C CA . ASN A 1 645 ? -7.902 -23.799 -13.062 1.00 38.47 645 ASN A CA 1
ATOM 4949 C C . ASN A 1 645 ? -6.482 -23.264 -12.798 1.00 38.47 645 ASN A C 1
ATOM 4951 O O . ASN A 1 645 ? -6.272 -22.108 -12.439 1.00 38.47 645 ASN A O 1
ATOM 4955 N N . LEU A 1 646 ? -5.492 -24.134 -12.995 1.00 39.59 646 LEU A N 1
ATOM 4956 C CA . LEU A 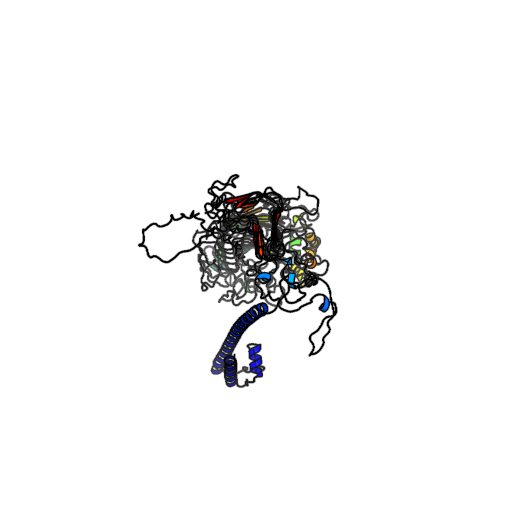1 646 ? -4.073 -23.777 -13.007 1.00 39.59 646 LEU A CA 1
ATOM 4957 C C . LEU A 1 646 ? -3.716 -23.046 -14.309 1.00 39.59 646 LEU A C 1
ATOM 4959 O O . LEU A 1 646 ? -3.368 -23.692 -15.293 1.00 39.59 646 LEU A O 1
ATOM 4963 N N . ASN A 1 647 ? -3.829 -21.715 -14.299 1.00 36.66 647 ASN A N 1
ATOM 4964 C CA . ASN A 1 647 ? -2.902 -20.761 -14.932 1.00 36.66 647 ASN A CA 1
ATOM 4965 C C . ASN A 1 647 ? -3.443 -19.332 -14.766 1.00 36.66 647 ASN A C 1
ATOM 4967 O O . ASN A 1 647 ? -4.181 -18.846 -15.616 1.00 36.66 647 ASN A O 1
ATOM 4971 N N . GLY A 1 648 ? -3.038 -18.662 -13.681 1.00 36.19 648 GLY A N 1
ATOM 4972 C CA . GLY A 1 648 ? -3.280 -17.236 -13.472 1.00 36.19 648 GLY A CA 1
ATOM 4973 C C . GLY A 1 648 ? -4.687 -16.888 -12.978 1.00 36.19 648 GLY A C 1
ATOM 4974 O O . GLY A 1 648 ? -5.612 -16.723 -13.767 1.00 36.19 648 GLY A O 1
ATOM 4975 N N . GLY A 1 649 ? -4.827 -16.712 -11.663 1.00 35.12 649 GLY A N 1
ATOM 4976 C CA . GLY A 1 649 ? -6.087 -16.308 -11.047 1.00 35.12 649 GLY A CA 1
ATOM 4977 C C . GLY A 1 649 ? -6.402 -17.039 -9.746 1.00 35.12 649 GLY A C 1
ATOM 4978 O O . GLY A 1 649 ? -7.186 -17.985 -9.753 1.00 35.12 649 GLY A O 1
ATOM 4979 N N . ASN A 1 650 ? -5.915 -16.524 -8.613 1.00 41.38 650 ASN A N 1
ATOM 4980 C CA . ASN A 1 650 ? -6.807 -16.467 -7.453 1.00 41.38 650 ASN A CA 1
ATOM 4981 C C . ASN A 1 650 ? -7.941 -15.524 -7.880 1.00 41.38 650 ASN A C 1
ATOM 4983 O O . ASN A 1 650 ? -7.712 -14.330 -8.054 1.00 41.38 650 ASN A O 1
ATOM 4987 N N . LEU A 1 651 ? -9.126 -16.061 -8.161 1.00 53.41 651 LEU A N 1
ATOM 4988 C CA . LEU A 1 651 ? -10.297 -15.269 -8.533 1.00 53.41 651 LEU A CA 1
ATOM 4989 C C . LEU A 1 651 ? -11.369 -15.500 -7.481 1.00 53.41 651 LEU A C 1
ATOM 4991 O O . LEU A 1 651 ? -12.277 -16.301 -7.665 1.00 53.41 651 LEU A O 1
ATOM 4995 N N . ASN A 1 652 ? -11.209 -14.735 -6.408 1.00 54.62 652 ASN A N 1
ATOM 4996 C CA . ASN A 1 652 ? -12.208 -14.422 -5.402 1.00 54.62 652 ASN A CA 1
ATOM 4997 C C . ASN A 1 652 ? -12.687 -15.587 -4.510 1.00 54.62 652 ASN A C 1
ATOM 4999 O O . ASN A 1 652 ? -12.461 -16.769 -4.778 1.00 54.62 652 ASN A O 1
ATOM 5003 N N . GLY A 1 653 ? -13.248 -15.204 -3.367 1.00 52.59 653 GLY A N 1
ATOM 5004 C CA . GLY A 1 653 ? -13.473 -16.032 -2.197 1.00 52.59 653 GLY A CA 1
ATOM 5005 C C . GLY A 1 653 ? -14.682 -16.955 -2.289 1.00 52.59 653 GLY A C 1
ATOM 5006 O O . GLY A 1 653 ? -15.232 -17.254 -3.351 1.00 52.59 653 GLY A O 1
ATOM 5007 N N . ASN A 1 654 ? -15.087 -17.459 -1.124 1.00 56.81 654 ASN A N 1
ATOM 5008 C CA . ASN A 1 654 ? -16.124 -18.487 -1.030 1.00 56.81 654 ASN A CA 1
ATOM 5009 C C . ASN A 1 654 ? -17.544 -17.944 -1.286 1.00 56.81 654 ASN A C 1
ATOM 5011 O O . ASN A 1 654 ? -18.460 -18.741 -1.485 1.00 56.81 654 ASN A O 1
ATOM 5015 N N . ASP A 1 655 ? -17.732 -16.622 -1.258 1.00 78.69 655 ASP A N 1
ATOM 5016 C CA . ASP A 1 655 ? -19.032 -15.949 -1.298 1.00 78.69 655 ASP A CA 1
ATOM 5017 C C . ASP A 1 655 ? -19.164 -15.071 -2.565 1.00 78.69 655 ASP A C 1
ATOM 5019 O O . ASP A 1 655 ? -18.739 -13.916 -2.562 1.00 78.69 655 ASP A O 1
ATOM 5023 N N . PRO A 1 656 ? -19.735 -15.592 -3.671 1.00 81.81 656 PRO A N 1
ATOM 5024 C CA . PRO A 1 656 ? -19.695 -14.937 -4.984 1.00 81.81 656 PRO A CA 1
ATOM 5025 C C . PRO A 1 656 ? -20.532 -13.648 -5.085 1.00 81.81 656 PRO A C 1
ATOM 5027 O O . PRO A 1 656 ? -20.483 -12.956 -6.109 1.00 81.81 656 PRO A O 1
ATOM 5030 N N . ASP A 1 657 ? -21.325 -13.342 -4.054 1.00 87.19 657 ASP A N 1
ATOM 5031 C CA . ASP A 1 657 ? -22.189 -12.165 -3.972 1.00 87.19 657 ASP A CA 1
ATOM 5032 C C . ASP A 1 657 ? -21.509 -10.932 -3.355 1.00 87.19 657 ASP A C 1
ATOM 5034 O O . ASP A 1 657 ? -22.103 -9.844 -3.404 1.00 87.19 657 ASP A O 1
ATOM 5038 N N . PHE A 1 658 ? -20.298 -11.083 -2.808 1.00 88.25 658 PHE A N 1
ATOM 5039 C CA . PHE A 1 658 ? -19.532 -10.033 -2.133 1.00 88.25 658 PHE A CA 1
ATOM 5040 C C . PHE A 1 658 ? -18.131 -9.856 -2.724 1.00 88.25 658 PHE A C 1
ATOM 5042 O O . PHE A 1 658 ? -17.691 -10.642 -3.543 1.00 88.25 658 PHE A O 1
ATOM 5049 N N . VAL A 1 659 ? -17.458 -8.783 -2.315 1.00 89.25 659 VAL A N 1
ATOM 5050 C CA . VAL A 1 659 ? -16.043 -8.494 -2.541 1.00 89.25 659 VAL A CA 1
ATOM 5051 C C . VAL A 1 659 ? -15.373 -8.498 -1.174 1.00 89.25 659 VAL A C 1
ATOM 5053 O O . VAL A 1 659 ? -15.595 -7.576 -0.377 1.00 89.25 659 VAL A O 1
ATOM 5056 N N . GLU A 1 660 ? -14.620 -9.553 -0.877 1.00 87.06 660 GLU A N 1
ATOM 5057 C CA . GLU A 1 660 ? -14.048 -9.806 0.446 1.00 87.06 660 GLU A CA 1
ATOM 5058 C C . GLU A 1 660 ? -12.619 -9.247 0.581 1.00 87.06 660 GLU A C 1
ATOM 5060 O O . GLU A 1 660 ? -11.783 -9.358 -0.317 1.00 87.06 660 GLU A O 1
ATOM 5065 N N . GLY A 1 661 ? -12.321 -8.615 1.721 1.00 86.62 661 GLY A N 1
ATOM 5066 C CA . GLY A 1 661 ? -10.947 -8.256 2.104 1.00 86.62 661 GLY A CA 1
ATOM 5067 C C . GLY A 1 661 ? -10.255 -7.183 1.251 1.00 86.62 661 GLY A C 1
ATOM 5068 O O . GLY A 1 661 ? -9.041 -7.032 1.354 1.00 86.62 661 GLY A O 1
ATOM 5069 N N . GLY A 1 662 ? -10.985 -6.440 0.410 1.00 91.19 662 GLY A N 1
ATOM 5070 C CA . GLY A 1 662 ? -10.424 -5.334 -0.379 1.00 91.19 662 GLY A CA 1
ATOM 5071 C C . GLY A 1 662 ? -9.908 -4.184 0.499 1.00 91.19 662 GLY A C 1
ATOM 5072 O O . GLY A 1 662 ? -10.532 -3.843 1.509 1.00 91.19 662 GLY A O 1
ATOM 5073 N N . VAL A 1 663 ? -8.778 -3.578 0.116 1.00 95.62 663 VAL A N 1
ATOM 5074 C CA . VAL A 1 663 ? -8.051 -2.590 0.931 1.00 95.62 663 VAL A CA 1
ATOM 5075 C C . VAL A 1 663 ? -7.767 -1.283 0.191 1.00 95.62 663 VAL A C 1
ATOM 5077 O O . VAL A 1 663 ? -7.315 -1.285 -0.952 1.00 95.62 663 VAL A O 1
ATOM 5080 N N . GLY A 1 664 ? -7.969 -0.149 0.867 1.00 97.94 664 GLY A N 1
ATOM 5081 C CA . GLY A 1 664 ? -7.572 1.174 0.378 1.00 97.94 664 GLY A CA 1
ATOM 5082 C C . GLY A 1 664 ? -6.054 1.370 0.396 1.00 97.94 664 GLY A C 1
ATOM 5083 O O . GLY A 1 664 ? -5.419 1.424 -0.655 1.00 97.94 664 GLY A O 1
ATOM 5084 N N . ILE A 1 665 ? -5.473 1.458 1.594 1.00 98.44 665 ILE A N 1
ATOM 5085 C CA . ILE A 1 665 ? -4.029 1.590 1.829 1.00 98.44 665 ILE A CA 1
ATOM 5086 C C . ILE A 1 665 ? -3.557 0.472 2.762 1.00 98.44 665 ILE A C 1
ATOM 5088 O O . ILE A 1 665 ? -4.115 0.288 3.840 1.00 98.44 665 ILE A O 1
ATOM 5092 N N . PHE A 1 666 ? -2.495 -0.234 2.380 1.00 97.62 666 PHE A N 1
ATOM 5093 C CA . PHE A 1 666 ? -1.781 -1.189 3.226 1.00 97.62 666 PHE A CA 1
ATOM 5094 C C . PHE A 1 666 ? -0.311 -0.774 3.303 1.00 97.62 666 PHE A C 1
ATOM 5096 O O . PHE A 1 666 ? 0.413 -0.861 2.311 1.00 97.62 666 PHE A O 1
ATOM 5103 N N . SER A 1 667 ? 0.160 -0.377 4.485 1.00 97.81 667 SER A N 1
ATOM 5104 C CA . SER A 1 667 ? 1.582 -0.132 4.727 1.00 97.81 667 SER A CA 1
ATOM 5105 C C . SER A 1 667 ? 2.170 -1.117 5.730 1.00 97.81 667 SER A C 1
ATOM 5107 O O . SER A 1 667 ? 1.599 -1.384 6.786 1.00 97.81 667 SER A O 1
ATOM 5109 N N . GLN A 1 668 ? 3.335 -1.654 5.388 1.00 96.19 668 GLN A N 1
ATOM 5110 C CA . GLN A 1 668 ? 4.173 -2.464 6.268 1.00 96.19 668 GLN A CA 1
ATOM 5111 C C . GLN A 1 668 ? 5.666 -2.163 6.073 1.00 96.19 668 GLN A C 1
ATOM 5113 O O . GLN A 1 668 ? 6.518 -3.006 6.345 1.00 96.19 668 GLN A O 1
ATOM 5118 N N . SER A 1 669 ? 5.993 -0.973 5.562 1.00 96.12 669 SER A N 1
ATOM 5119 C CA . SER A 1 669 ? 7.363 -0.561 5.242 1.00 96.12 669 SER A CA 1
ATOM 5120 C C . SER A 1 669 ? 8.224 -0.219 6.458 1.00 96.12 669 SER A C 1
ATOM 5122 O O . SER A 1 669 ? 9.417 0.022 6.302 1.00 96.12 669 SER A O 1
ATOM 5124 N N . GLY A 1 670 ? 7.639 -0.165 7.657 1.00 97.31 670 GLY A N 1
ATOM 5125 C CA . GLY A 1 670 ? 8.314 0.295 8.868 1.00 97.31 670 GLY A CA 1
ATOM 5126 C C . GLY A 1 670 ? 8.611 1.797 8.861 1.00 97.31 670 GLY A C 1
ATOM 5127 O O . GLY A 1 670 ? 9.363 2.252 9.719 1.00 97.31 670 GLY A O 1
ATOM 5128 N N . GLN A 1 671 ? 8.054 2.554 7.903 1.00 98.38 671 GLN A N 1
ATOM 5129 C CA . GLN A 1 671 ? 8.272 3.993 7.761 1.00 98.38 671 GLN A CA 1
ATOM 5130 C C . GLN A 1 671 ? 7.805 4.748 9.008 1.00 98.38 671 GLN A C 1
ATOM 5132 O O . GLN A 1 671 ? 6.627 4.692 9.367 1.00 98.38 671 GLN A O 1
ATOM 5137 N N . ARG A 1 672 ? 8.743 5.465 9.631 1.00 97.69 672 ARG A N 1
ATOM 5138 C CA . ARG A 1 672 ? 8.536 6.383 10.753 1.00 97.69 672 ARG A CA 1
ATOM 5139 C C . ARG A 1 672 ? 9.785 7.234 10.983 1.00 97.69 672 ARG A C 1
ATOM 5141 O O . ARG A 1 672 ? 10.854 6.923 10.453 1.00 97.69 672 ARG A O 1
ATOM 5148 N N . GLU A 1 673 ? 9.647 8.250 11.824 1.00 96.62 673 GLU A N 1
ATOM 5149 C CA . GLU A 1 673 ? 10.764 9.056 12.330 1.00 96.62 673 GLU A CA 1
ATOM 5150 C C . GLU A 1 673 ? 11.852 8.201 13.008 1.00 96.62 673 GLU A C 1
ATOM 5152 O O . GLU A 1 673 ? 11.552 7.234 13.712 1.00 96.62 673 GLU A O 1
ATOM 5157 N N . GLY A 1 674 ? 13.124 8.563 12.797 1.00 95.75 674 GLY A N 1
ATOM 5158 C CA . GLY A 1 674 ? 14.305 7.847 13.313 1.00 95.75 674 GLY A CA 1
ATOM 5159 C C . GLY A 1 674 ? 15.029 6.951 12.293 1.00 95.75 674 GLY A C 1
ATOM 5160 O O . GLY A 1 674 ? 16.066 6.370 12.613 1.00 95.75 674 GLY A O 1
ATOM 5161 N N . ILE A 1 675 ? 14.525 6.842 11.058 1.00 98.12 675 ILE A N 1
ATOM 5162 C CA . ILE A 1 675 ? 15.238 6.213 9.932 1.00 98.12 675 ILE A CA 1
ATOM 5163 C C . ILE A 1 675 ? 16.157 7.247 9.265 1.00 98.12 675 ILE A C 1
ATOM 5165 O O . ILE A 1 675 ? 15.714 8.347 8.941 1.00 98.12 675 ILE A O 1
ATOM 5169 N N . SER A 1 676 ? 17.416 6.880 9.013 1.00 97.44 676 SER A N 1
ATOM 5170 C CA . SER A 1 676 ? 18.423 7.745 8.378 1.00 97.44 676 SER A CA 1
ATOM 5171 C C . SER A 1 676 ? 18.696 7.306 6.931 1.00 97.44 676 SER A C 1
ATOM 5173 O O . SER A 1 676 ? 19.139 6.173 6.717 1.00 97.44 676 SER A O 1
ATOM 5175 N N . PRO A 1 677 ? 18.493 8.154 5.906 1.00 97.44 677 PRO A N 1
ATOM 5176 C CA . PRO A 1 677 ? 18.785 7.801 4.515 1.00 97.44 677 PRO A CA 1
ATOM 5177 C C . PRO A 1 677 ? 20.226 7.321 4.279 1.00 97.44 677 PRO A C 1
ATOM 5179 O O . PRO A 1 677 ? 20.445 6.306 3.605 1.00 97.44 677 PRO A O 1
ATOM 5182 N N . THR A 1 678 ? 21.217 7.995 4.869 1.00 96.62 678 THR A N 1
ATOM 5183 C CA . THR A 1 678 ? 22.640 7.638 4.738 1.00 96.62 678 THR A CA 1
ATOM 5184 C C . THR A 1 678 ? 23.027 6.386 5.510 1.00 96.62 678 THR A C 1
ATOM 5186 O O . THR A 1 678 ? 23.848 5.604 5.014 1.00 96.62 678 THR A O 1
ATOM 5189 N N . ARG A 1 679 ? 22.402 6.114 6.659 1.00 96.81 679 ARG A N 1
ATOM 5190 C CA . ARG A 1 679 ? 22.734 4.947 7.489 1.00 96.81 679 ARG A CA 1
ATOM 5191 C C . ARG A 1 679 ? 21.916 3.690 7.166 1.00 96.81 679 ARG A C 1
ATOM 5193 O O . ARG A 1 679 ? 22.453 2.591 7.294 1.00 96.81 679 ARG A O 1
ATOM 5200 N N . ASP A 1 680 ? 20.667 3.831 6.717 1.00 97.69 680 ASP A N 1
ATOM 5201 C CA . ASP A 1 680 ? 19.699 2.731 6.581 1.00 97.69 680 ASP A CA 1
ATOM 5202 C C . ASP A 1 680 ? 19.278 2.391 5.139 1.00 97.69 680 ASP A C 1
ATOM 5204 O O . ASP A 1 680 ? 19.017 1.216 4.854 1.00 97.69 680 ASP A O 1
ATOM 5208 N N . LEU A 1 681 ? 19.192 3.384 4.240 1.00 96.88 681 LEU A N 1
ATOM 5209 C CA . LEU A 1 681 ? 18.538 3.260 2.920 1.00 96.88 681 LEU A CA 1
ATOM 5210 C C . LEU A 1 681 ? 19.516 3.115 1.737 1.00 96.88 681 LEU A C 1
ATOM 5212 O O . LEU A 1 681 ? 19.101 3.030 0.579 1.00 96.88 681 LEU A O 1
ATOM 5216 N N . GLY A 1 682 ? 20.819 3.017 2.001 1.00 94.81 682 GLY A N 1
ATOM 5217 C CA . GLY A 1 682 ? 21.844 2.727 0.993 1.00 94.81 682 GLY A CA 1
ATOM 5218 C C . GLY A 1 682 ? 22.438 3.944 0.298 1.00 94.81 682 GLY A C 1
ATOM 5219 O O . GLY A 1 682 ? 23.104 3.759 -0.718 1.00 94.81 682 GLY A O 1
ATOM 5220 N N . VAL A 1 683 ? 22.205 5.162 0.799 1.00 96.06 683 VAL A N 1
ATOM 5221 C CA . VAL A 1 683 ? 22.715 6.388 0.165 1.00 96.06 683 VAL A CA 1
ATOM 5222 C C . VAL A 1 683 ? 24.259 6.414 0.214 1.00 96.06 683 VAL A C 1
ATOM 5224 O O . VAL A 1 683 ? 24.848 6.421 1.302 1.00 96.06 683 VAL A O 1
ATOM 5227 N N . PRO A 1 684 ? 24.958 6.432 -0.940 1.00 95.25 684 PRO A N 1
ATOM 5228 C CA . PRO A 1 684 ? 26.370 6.065 -1.002 1.00 95.25 684 PRO A CA 1
ATOM 5229 C C . PRO A 1 684 ? 27.330 7.253 -0.838 1.00 95.25 684 PRO A C 1
ATOM 5231 O O . PRO A 1 684 ? 28.105 7.577 -1.737 1.00 95.25 684 PRO A O 1
ATOM 5234 N N . ILE A 1 685 ? 27.315 7.892 0.335 1.00 94.62 685 ILE A N 1
ATOM 5235 C CA . ILE A 1 685 ? 28.122 9.095 0.636 1.00 94.62 685 ILE A CA 1
ATOM 5236 C C . ILE A 1 685 ? 29.643 8.927 0.453 1.00 94.62 685 ILE A C 1
ATOM 5238 O O . ILE A 1 685 ? 30.342 9.909 0.232 1.00 94.62 685 ILE A O 1
ATOM 5242 N N . ASN A 1 686 ? 30.160 7.694 0.518 1.00 92.12 686 ASN A N 1
ATOM 5243 C CA . ASN A 1 686 ? 31.588 7.390 0.366 1.00 92.12 686 ASN A CA 1
ATOM 5244 C C . ASN A 1 686 ? 31.965 6.847 -1.027 1.00 92.12 686 ASN A C 1
ATOM 5246 O O . ASN A 1 686 ? 33.118 6.444 -1.233 1.00 92.12 686 ASN A O 1
ATOM 5250 N N . ALA A 1 687 ? 31.018 6.784 -1.970 1.00 91.75 687 ALA A N 1
ATOM 5251 C CA . ALA A 1 687 ? 31.275 6.357 -3.343 1.00 91.75 687 ALA A CA 1
ATOM 5252 C C . ALA A 1 687 ? 31.881 7.472 -4.202 1.00 91.75 687 ALA A C 1
ATOM 5254 O O . ALA A 1 687 ? 31.747 8.661 -3.930 1.00 91.75 687 ALA A O 1
ATOM 5255 N N . SER A 1 688 ? 32.589 7.069 -5.256 1.00 89.75 688 SER A N 1
ATOM 5256 C CA . SER A 1 688 ? 33.303 7.979 -6.150 1.00 89.75 688 SER A CA 1
ATOM 5257 C C . SER A 1 688 ? 33.205 7.498 -7.596 1.00 89.75 688 SER A C 1
ATOM 5259 O O . SER A 1 688 ? 33.621 6.382 -7.905 1.00 89.75 688 SER A O 1
ATOM 5261 N N . ASN A 1 689 ? 32.680 8.350 -8.473 1.00 88.06 689 ASN A N 1
ATOM 5262 C CA . ASN A 1 689 ? 32.685 8.201 -9.927 1.00 88.06 689 ASN A CA 1
ATOM 5263 C C . ASN A 1 689 ? 32.572 9.615 -10.512 1.00 88.06 689 ASN A C 1
ATOM 5265 O O . ASN A 1 689 ? 31.475 10.158 -10.600 1.00 88.06 689 ASN A O 1
ATOM 5269 N N . GLY A 1 690 ? 33.705 10.269 -10.781 1.00 86.75 690 GLY A N 1
ATOM 5270 C CA . GLY A 1 690 ? 33.709 11.716 -11.024 1.00 86.75 690 GLY A CA 1
ATOM 5271 C C . GLY A 1 690 ? 33.046 12.486 -9.871 1.00 86.75 690 GLY A C 1
ATOM 5272 O O . GLY A 1 690 ? 33.283 12.174 -8.703 1.00 86.75 690 GLY A O 1
ATOM 5273 N N . ASN A 1 691 ? 32.183 13.445 -10.213 1.00 87.50 691 ASN A N 1
ATOM 5274 C CA . ASN A 1 691 ? 31.460 14.297 -9.258 1.00 87.50 691 ASN A CA 1
ATOM 5275 C C . ASN A 1 691 ? 30.041 13.783 -8.925 1.00 87.50 691 ASN A C 1
ATOM 5277 O O . ASN A 1 691 ? 29.275 14.489 -8.275 1.00 87.50 691 ASN A O 1
ATOM 5281 N N . ASP A 1 692 ? 29.671 12.571 -9.360 1.00 91.44 692 ASP A N 1
ATOM 5282 C CA . ASP A 1 692 ? 28.294 12.056 -9.269 1.00 91.44 692 ASP A CA 1
ATOM 5283 C C . ASP A 1 692 ? 27.732 12.056 -7.833 1.00 91.44 692 ASP A C 1
ATOM 5285 O O . ASP A 1 692 ? 26.537 12.252 -7.635 1.00 91.44 692 ASP A O 1
ATOM 5289 N N . TYR A 1 693 ? 28.583 11.860 -6.820 1.00 93.94 693 TYR A N 1
ATOM 5290 C CA . TYR A 1 693 ? 28.171 11.703 -5.418 1.00 93.94 693 TYR A CA 1
ATOM 5291 C C . TYR A 1 693 ? 28.370 12.953 -4.549 1.00 93.94 693 TYR A C 1
ATOM 5293 O O . TYR A 1 693 ? 27.997 12.930 -3.379 1.00 93.94 693 TYR A O 1
ATOM 5301 N N . THR A 1 694 ? 28.923 14.051 -5.081 1.00 93.19 694 THR A N 1
ATOM 5302 C CA . THR A 1 694 ? 29.388 15.211 -4.285 1.00 93.19 694 THR A CA 1
ATOM 5303 C C . THR A 1 694 ? 28.322 15.815 -3.361 1.00 93.19 694 THR A C 1
ATOM 5305 O O . THR A 1 694 ? 28.660 16.336 -2.301 1.00 93.19 694 THR A O 1
ATOM 5308 N N . HIS A 1 695 ? 27.042 15.715 -3.728 1.00 94.56 695 HIS A N 1
ATOM 5309 C CA . HIS A 1 695 ? 25.916 16.248 -2.953 1.00 94.56 695 HIS A CA 1
ATOM 5310 C C . HIS A 1 695 ? 24.926 15.174 -2.471 1.00 94.56 695 HIS A C 1
ATOM 5312 O O . HIS A 1 695 ? 23.892 15.517 -1.900 1.00 94.56 695 HIS A O 1
ATOM 5318 N N . ILE A 1 696 ? 25.231 13.878 -2.641 1.00 95.25 696 ILE A N 1
ATOM 5319 C CA . ILE A 1 696 ? 24.276 12.793 -2.349 1.00 95.25 696 ILE A CA 1
ATOM 5320 C C . ILE A 1 696 ? 23.916 12.705 -0.856 1.00 95.25 696 ILE A C 1
ATOM 5322 O O . ILE A 1 696 ? 22.805 12.319 -0.511 1.00 95.25 696 ILE A O 1
ATOM 5326 N N . GLY A 1 697 ? 24.824 13.134 0.031 1.00 95.94 697 GLY A N 1
ATOM 5327 C CA . GLY A 1 697 ? 24.578 13.201 1.476 1.00 95.94 697 GLY A CA 1
ATOM 5328 C C . GLY A 1 697 ? 23.450 14.156 1.881 1.00 95.94 697 GLY A C 1
ATOM 5329 O O . GLY A 1 697 ? 22.883 13.978 2.949 1.00 95.94 697 GLY A O 1
ATOM 5330 N N . THR A 1 698 ? 23.057 15.100 1.016 1.00 96.81 698 THR A N 1
ATOM 5331 C CA . THR A 1 698 ? 21.916 16.009 1.269 1.00 96.81 698 THR A CA 1
ATOM 5332 C C . THR A 1 698 ? 20.549 15.326 1.175 1.00 96.81 698 THR A C 1
ATOM 5334 O O . THR A 1 698 ? 19.528 15.958 1.407 1.00 96.81 698 THR A O 1
ATOM 5337 N N . LEU A 1 699 ? 20.506 14.019 0.883 1.00 96.56 699 LEU A N 1
ATOM 5338 C CA . LEU A 1 699 ? 19.323 13.197 1.149 1.00 96.56 699 LEU A CA 1
ATOM 5339 C C . LEU A 1 699 ? 19.044 13.037 2.653 1.00 96.56 699 LEU A C 1
ATOM 5341 O O . LEU A 1 699 ? 17.913 12.739 3.004 1.00 96.56 699 LEU A O 1
ATOM 5345 N N . GLU A 1 700 ? 20.022 13.267 3.536 1.00 96.56 700 GLU A N 1
ATOM 5346 C CA . GLU A 1 700 ? 19.793 13.309 4.990 1.00 96.56 700 GLU A CA 1
ATOM 5347 C C . GLU A 1 700 ? 19.008 14.564 5.426 1.00 96.56 700 GLU A C 1
ATOM 5349 O O . GLU A 1 700 ? 18.374 14.548 6.475 1.00 96.56 700 GLU A O 1
ATOM 5354 N N . ASP A 1 701 ? 18.999 15.629 4.609 1.00 96.62 701 ASP A N 1
ATOM 5355 C CA . ASP A 1 701 ? 18.194 16.839 4.851 1.00 96.62 701 ASP A CA 1
ATOM 5356 C C . ASP A 1 701 ? 16.682 16.566 4.649 1.00 96.62 701 ASP A C 1
ATOM 5358 O O . ASP A 1 701 ? 15.828 17.309 5.140 1.00 96.62 701 ASP A O 1
ATOM 5362 N N . ASP A 1 702 ? 16.336 15.474 3.953 1.00 95.88 702 ASP A N 1
ATOM 5363 C CA . ASP A 1 702 ? 14.992 14.890 3.915 1.00 95.88 702 ASP A CA 1
ATOM 5364 C C . ASP A 1 702 ? 14.809 13.913 5.088 1.00 95.88 702 ASP A C 1
ATOM 5366 O O . ASP A 1 702 ? 14.784 12.692 4.918 1.00 95.88 702 ASP A O 1
ATOM 5370 N N . THR A 1 703 ? 14.713 14.470 6.301 1.00 96.50 703 THR A N 1
ATOM 5371 C CA . THR A 1 703 ? 14.447 13.707 7.528 1.00 96.50 703 THR A CA 1
ATOM 5372 C C . THR A 1 703 ? 13.195 12.852 7.357 1.00 96.50 703 THR A C 1
ATOM 5374 O O . THR A 1 703 ? 12.105 13.393 7.143 1.00 96.50 703 THR A O 1
ATOM 5377 N N . ILE A 1 704 ? 13.347 11.528 7.497 1.00 97.88 704 ILE A N 1
ATOM 5378 C CA . ILE A 1 704 ? 12.250 10.585 7.278 1.00 97.88 704 ILE A CA 1
ATOM 5379 C C . ILE A 1 704 ? 11.118 10.841 8.269 1.00 97.88 704 ILE A C 1
ATOM 5381 O O . ILE A 1 704 ? 11.295 10.683 9.475 1.00 97.88 704 ILE A O 1
ATOM 5385 N N . HIS A 1 705 ? 9.945 11.175 7.741 1.00 97.00 705 HIS A N 1
ATOM 5386 C CA . HIS A 1 705 ? 8.695 11.266 8.490 1.00 97.00 705 HIS A CA 1
ATOM 5387 C C . HIS A 1 705 ? 7.781 10.059 8.229 1.00 97.00 705 HIS A C 1
ATOM 5389 O O . HIS A 1 705 ? 7.994 9.261 7.306 1.00 97.00 705 HIS A O 1
ATOM 5395 N N . ASN A 1 706 ? 6.727 9.945 9.041 1.00 98.06 706 ASN A N 1
ATOM 5396 C CA . ASN A 1 706 ? 5.628 8.984 8.887 1.00 98.06 706 ASN A CA 1
ATOM 5397 C C . ASN A 1 706 ? 5.040 8.997 7.461 1.00 98.06 706 ASN A C 1
ATOM 5399 O O . ASN A 1 706 ? 5.228 9.954 6.706 1.00 98.06 706 ASN A O 1
ATOM 5403 N N . LEU A 1 707 ? 4.308 7.949 7.074 1.00 98.69 707 LEU A N 1
ATOM 5404 C CA . LEU A 1 707 ? 3.623 7.926 5.780 1.00 98.69 707 LEU A CA 1
ATOM 5405 C C . LEU A 1 707 ? 2.443 8.909 5.804 1.00 98.69 707 LEU A C 1
ATOM 5407 O O . LEU A 1 707 ? 1.375 8.584 6.319 1.00 98.69 707 LEU A O 1
ATOM 5411 N N . GLU A 1 708 ? 2.640 10.106 5.253 1.00 98.31 708 GLU A N 1
ATOM 5412 C CA . GLU A 1 708 ? 1.617 11.154 5.225 1.00 98.31 708 GLU A CA 1
ATOM 5413 C C . GLU A 1 708 ? 0.686 11.003 4.012 1.00 98.31 708 GLU A C 1
ATOM 5415 O O . GLU A 1 708 ? 1.107 11.034 2.854 1.00 98.31 708 GLU A O 1
ATOM 5420 N N . VAL A 1 709 ? -0.610 10.858 4.284 1.00 98.62 709 VAL A N 1
ATOM 5421 C CA . VAL A 1 709 ? -1.683 10.788 3.290 1.00 98.62 709 VAL A CA 1
ATOM 5422 C C . VAL A 1 709 ? -2.504 12.067 3.394 1.00 98.62 709 VAL A C 1
ATOM 5424 O O . VAL A 1 709 ? -3.359 12.201 4.269 1.00 98.62 709 VAL A O 1
ATOM 5427 N N . GLY A 1 710 ? -2.242 13.024 2.502 1.00 98.19 710 GLY A N 1
ATOM 5428 C CA . GLY A 1 710 ? -2.917 14.322 2.524 1.00 98.19 710 GLY A CA 1
ATOM 5429 C C . GLY A 1 710 ? -4.422 14.199 2.275 1.00 98.19 710 GLY A C 1
ATOM 5430 O O . GLY A 1 710 ? -5.224 14.711 3.057 1.00 98.19 710 GLY A O 1
ATOM 5431 N N . ASN A 1 711 ? -4.812 13.481 1.218 1.00 98.25 711 ASN A N 1
ATOM 5432 C CA . ASN A 1 711 ? -6.210 13.345 0.812 1.00 98.25 711 ASN A CA 1
ATOM 5433 C C . ASN A 1 711 ? -6.553 11.893 0.447 1.00 98.25 711 ASN A C 1
ATOM 5435 O O . ASN A 1 711 ? -5.936 11.269 -0.416 1.00 98.25 711 ASN A O 1
ATOM 5439 N N . LEU A 1 712 ? -7.544 11.353 1.144 1.00 98.50 712 LEU A N 1
ATOM 5440 C CA . LEU A 1 712 ? -8.020 9.982 1.051 1.00 98.50 712 LEU A CA 1
ATOM 5441 C C . LEU A 1 712 ? -9.540 9.986 0.876 1.00 98.50 712 LEU A C 1
ATOM 5443 O O . LEU A 1 712 ? -10.247 10.596 1.681 1.00 98.50 712 LEU A O 1
ATOM 5447 N N . ASP A 1 713 ? -10.028 9.269 -0.138 1.00 97.81 713 ASP A N 1
ATOM 5448 C CA . ASP A 1 713 ? -11.460 9.078 -0.387 1.00 97.81 713 ASP A CA 1
ATOM 5449 C C . ASP A 1 713 ? -11.765 7.642 -0.855 1.00 97.81 713 ASP A C 1
ATOM 5451 O O . ASP A 1 713 ? -11.976 7.368 -2.038 1.00 97.81 713 ASP A O 1
ATOM 5455 N N . VAL A 1 714 ? -11.724 6.685 0.075 1.00 98.25 714 VAL A N 1
ATOM 5456 C CA . VAL A 1 714 ? -11.928 5.257 -0.218 1.00 98.25 714 VAL A CA 1
ATOM 5457 C C . VAL A 1 714 ? -13.298 4.808 0.283 1.00 98.25 714 VAL A C 1
ATOM 5459 O O . VAL A 1 714 ? -13.558 4.773 1.482 1.00 98.25 714 VAL A O 1
ATOM 5462 N N . ARG A 1 715 ? -14.177 4.440 -0.651 1.00 97.69 715 ARG A N 1
ATOM 5463 C CA . ARG A 1 715 ? -15.582 4.094 -0.401 1.00 97.69 715 ARG A CA 1
ATOM 5464 C C . ARG A 1 715 ? -15.840 2.606 -0.563 1.00 97.69 715 ARG A C 1
ATOM 5466 O O . ARG A 1 715 ? -15.304 1.972 -1.464 1.00 97.69 715 ARG A O 1
ATOM 5473 N N . PHE A 1 716 ? -16.750 2.082 0.242 1.00 98.06 716 PHE A N 1
ATOM 5474 C CA . PHE A 1 716 ? -17.187 0.697 0.257 1.00 98.06 716 PHE A CA 1
ATOM 5475 C C . PHE A 1 716 ? -18.681 0.638 -0.075 1.00 98.06 716 PHE A C 1
ATOM 5477 O O . PHE A 1 716 ? -19.505 1.284 0.574 1.00 98.06 716 PHE A O 1
ATOM 5484 N N . GLY A 1 717 ? -19.032 -0.113 -1.116 1.00 96.56 717 GLY A N 1
ATOM 5485 C CA . GLY A 1 717 ? -20.422 -0.324 -1.517 1.00 96.56 717 GLY A CA 1
ATOM 5486 C C . GLY A 1 717 ? -21.075 -1.528 -0.845 1.00 96.56 717 GLY A C 1
ATOM 5487 O O . GLY A 1 717 ? -20.432 -2.288 -0.121 1.00 96.56 717 GLY A O 1
ATOM 5488 N N . SER A 1 718 ? -22.359 -1.737 -1.135 1.00 95.38 718 SER A N 1
ATOM 5489 C CA . SER A 1 718 ? -23.177 -2.816 -0.561 1.00 95.38 718 SER A CA 1
ATOM 5490 C C . SER A 1 718 ? -22.697 -4.231 -0.886 1.00 95.38 718 SER A C 1
ATOM 5492 O O . SER A 1 718 ? -23.113 -5.177 -0.217 1.00 95.38 718 SER A O 1
ATOM 5494 N N . LYS A 1 719 ? -21.814 -4.390 -1.881 1.00 94.88 719 LYS A N 1
ATOM 5495 C CA . LYS A 1 719 ? -21.149 -5.659 -2.188 1.00 94.88 719 LYS A CA 1
ATOM 5496 C C . LYS A 1 719 ? -19.810 -5.827 -1.481 1.00 94.88 719 LYS A C 1
ATOM 5498 O O . LYS A 1 719 ? -19.257 -6.910 -1.554 1.00 94.88 719 LYS A O 1
ATOM 5503 N N . SER A 1 720 ? -19.279 -4.839 -0.763 1.00 94.25 720 SER A N 1
ATOM 5504 C CA . SER A 1 720 ? -18.052 -5.039 0.014 1.00 94.25 720 SER A CA 1
ATOM 5505 C C . SER A 1 720 ? -18.313 -5.700 1.369 1.00 94.25 720 SER A C 1
ATOM 5507 O O . SER A 1 720 ? -19.241 -5.323 2.094 1.00 94.25 720 SER A O 1
ATOM 5509 N N . LYS A 1 721 ? -17.443 -6.651 1.723 1.00 90.94 721 LYS A N 1
ATOM 5510 C CA . LYS A 1 721 ? -17.467 -7.403 2.977 1.00 90.94 721 LYS A CA 1
ATOM 5511 C C . LYS A 1 721 ? -16.064 -7.472 3.586 1.00 90.94 721 LYS A C 1
ATOM 5513 O O . LYS A 1 721 ? -15.099 -7.772 2.891 1.00 90.94 721 LYS A O 1
ATOM 5518 N N . ASN A 1 722 ? -15.940 -7.187 4.882 1.00 89.50 722 ASN A N 1
ATOM 5519 C CA . ASN A 1 722 ? -14.676 -7.257 5.636 1.00 89.50 722 ASN A CA 1
ATOM 5520 C C . ASN A 1 722 ? -13.494 -6.485 4.992 1.00 89.50 722 ASN A C 1
ATOM 5522 O O . ASN A 1 722 ? -12.346 -6.908 5.097 1.00 89.50 722 ASN A O 1
ATOM 5526 N N . GLY A 1 723 ? -13.767 -5.379 4.288 1.00 92.81 723 GLY A N 1
ATOM 5527 C CA . GLY A 1 723 ? -12.738 -4.536 3.666 1.00 92.81 723 GLY A CA 1
ATOM 5528 C C . GLY A 1 723 ? -12.094 -3.545 4.644 1.00 92.81 723 GLY A C 1
ATOM 5529 O O . GLY A 1 723 ? -12.704 -3.180 5.649 1.00 92.81 723 GLY A O 1
ATOM 5530 N N . PHE A 1 724 ? -10.884 -3.072 4.340 1.00 96.62 724 PHE A N 1
ATOM 5531 C CA . PHE A 1 724 ? -10.121 -2.162 5.209 1.00 96.62 724 PHE A CA 1
ATOM 5532 C C . PHE A 1 724 ? -9.776 -0.865 4.478 1.00 96.62 724 PHE A C 1
ATOM 5534 O O . PHE A 1 724 ? -9.245 -0.901 3.371 1.00 96.62 724 PHE A O 1
ATOM 5541 N N . MET A 1 725 ? -10.027 0.306 5.061 1.00 98.56 725 MET A N 1
ATOM 5542 C CA . MET A 1 725 ? -9.623 1.558 4.414 1.00 98.56 725 MET A CA 1
ATOM 5543 C C . MET A 1 725 ? -8.113 1.776 4.546 1.00 98.56 725 MET A C 1
ATOM 5545 O O . MET A 1 725 ? -7.449 2.069 3.553 1.00 98.56 725 MET A O 1
ATOM 5549 N N . ILE A 1 726 ? -7.576 1.592 5.755 1.00 98.69 726 ILE A N 1
ATOM 5550 C CA . ILE A 1 726 ? -6.166 1.785 6.101 1.00 98.69 726 ILE A CA 1
ATOM 5551 C C . ILE A 1 726 ? -5.697 0.613 6.973 1.00 98.69 726 ILE A C 1
ATOM 5553 O O . ILE A 1 726 ? -6.315 0.306 7.992 1.00 98.69 726 ILE A O 1
ATOM 5557 N N . ILE A 1 727 ? -4.576 0.000 6.596 1.00 98.19 727 ILE A N 1
ATOM 5558 C CA . ILE A 1 727 ? -3.849 -1.014 7.364 1.00 98.19 727 ILE A CA 1
ATOM 5559 C C . ILE A 1 727 ? -2.423 -0.515 7.608 1.00 98.19 727 ILE A C 1
ATOM 5561 O O . ILE A 1 727 ? -1.704 -0.217 6.651 1.00 98.19 727 ILE A O 1
ATOM 5565 N N . SER A 1 728 ? -1.998 -0.494 8.872 1.00 98.50 728 SER A N 1
ATOM 5566 C CA . SER A 1 728 ? -0.604 -0.283 9.274 1.00 98.50 728 SER A CA 1
ATOM 5567 C C . SER A 1 728 ? -0.053 -1.510 10.000 1.00 98.50 728 SER A C 1
ATOM 5569 O O . SER A 1 728 ? -0.649 -1.989 10.967 1.00 98.50 728 SER A O 1
ATOM 5571 N N . LYS A 1 729 ? 1.080 -2.042 9.531 1.00 97.00 729 LYS A N 1
ATOM 5572 C CA . LYS A 1 729 ? 1.763 -3.198 10.133 1.00 97.00 729 LYS A CA 1
ATOM 5573 C C . LYS A 1 729 ? 3.266 -2.977 10.296 1.00 97.00 729 LYS A C 1
ATOM 5575 O O . LYS A 1 729 ? 3.847 -2.055 9.723 1.00 97.00 729 LYS A O 1
ATOM 5580 N N . LEU A 1 730 ? 3.903 -3.874 11.050 1.00 96.00 730 LEU A N 1
ATOM 5581 C CA . LEU A 1 730 ? 5.359 -3.953 11.231 1.00 96.00 730 LEU A CA 1
ATOM 5582 C C . LEU A 1 730 ? 5.999 -2.650 11.747 1.00 96.00 730 LEU A C 1
ATOM 5584 O O . LEU A 1 730 ? 7.088 -2.270 11.318 1.00 96.00 730 LEU A O 1
ATOM 5588 N N . GLY A 1 731 ? 5.318 -1.936 12.644 1.00 97.81 731 GLY A N 1
ATOM 5589 C CA . GLY A 1 731 ? 5.823 -0.704 13.242 1.00 97.81 731 GLY A CA 1
ATOM 5590 C C . GLY A 1 731 ? 5.771 0.523 12.339 1.00 97.81 731 GLY A C 1
ATOM 5591 O O . GLY A 1 731 ? 6.416 1.520 12.656 1.00 97.81 731 GLY A O 1
ATOM 5592 N N . THR A 1 732 ? 5.053 0.453 11.216 1.00 98.62 732 THR A N 1
ATOM 5593 C CA . THR A 1 732 ? 4.831 1.605 10.332 1.00 98.62 732 THR A CA 1
ATOM 5594 C C . THR A 1 732 ? 3.924 2.633 11.009 1.00 98.62 732 THR A C 1
ATOM 5596 O O . THR A 1 732 ? 3.044 2.260 11.782 1.00 98.62 732 THR A O 1
ATOM 5599 N N . VAL A 1 733 ? 4.100 3.917 10.704 1.00 98.81 733 VAL A N 1
ATOM 5600 C CA . VAL A 1 733 ? 3.205 4.992 11.153 1.00 98.81 733 VAL A CA 1
ATOM 5601 C C . VAL A 1 733 ? 2.575 5.657 9.930 1.00 98.81 733 VAL A C 1
ATOM 5603 O O . VAL A 1 733 ? 3.290 6.038 9.001 1.00 98.81 733 VAL A O 1
ATOM 5606 N N . ILE A 1 734 ? 1.245 5.777 9.915 1.00 98.88 734 ILE A N 1
ATOM 5607 C CA . ILE A 1 734 ? 0.482 6.429 8.839 1.00 98.88 734 ILE A CA 1
ATOM 5608 C C . ILE A 1 734 ? -0.273 7.630 9.411 1.00 98.88 734 ILE A C 1
ATOM 5610 O O . ILE A 1 734 ? -1.106 7.459 10.298 1.00 98.88 734 ILE A O 1
ATOM 5614 N N . ASP A 1 735 ? -0.030 8.818 8.862 1.00 98.56 735 ASP A N 1
ATOM 5615 C CA . ASP A 1 735 ? -0.686 10.070 9.248 1.00 98.56 735 ASP A CA 1
ATOM 5616 C C . ASP A 1 735 ? -1.676 10.492 8.148 1.00 98.56 735 ASP A C 1
ATOM 5618 O O . ASP A 1 735 ? -1.276 10.702 7.004 1.00 98.56 735 ASP A O 1
ATOM 5622 N N . VAL A 1 736 ? -2.970 10.630 8.459 1.00 98.50 736 VAL A N 1
ATOM 5623 C CA . VAL A 1 736 ? -4.023 10.933 7.468 1.00 98.50 736 VAL A CA 1
ATOM 5624 C C . VAL A 1 736 ? -4.643 12.304 7.715 1.00 98.50 736 VAL A C 1
ATOM 5626 O O . VAL A 1 736 ? -5.228 12.546 8.772 1.00 98.50 736 VAL A O 1
ATOM 5629 N N . ALA A 1 737 ? -4.558 13.178 6.706 1.00 97.06 737 ALA A N 1
ATOM 5630 C CA . ALA A 1 737 ? -5.019 14.572 6.731 1.00 97.06 737 ALA A CA 1
ATOM 5631 C C . ALA A 1 737 ? -4.385 15.439 7.841 1.00 97.06 737 ALA A C 1
ATOM 5633 O O . ALA A 1 737 ? -4.997 16.389 8.330 1.00 97.06 737 ALA A O 1
ATOM 5634 N N . LYS A 1 738 ? -3.153 15.105 8.243 1.00 95.25 738 LYS A N 1
ATOM 5635 C CA . LYS A 1 738 ? -2.385 15.807 9.278 1.00 95.25 738 LYS A CA 1
ATOM 5636 C C . LYS A 1 738 ? -2.178 17.289 8.920 1.00 95.25 738 LYS A C 1
ATOM 5638 O O . LYS A 1 738 ? -1.841 17.599 7.773 1.00 95.25 738 LYS A O 1
ATOM 5643 N N . PRO A 1 739 ? -2.361 18.226 9.873 1.00 91.69 739 PRO A N 1
ATOM 5644 C CA . PRO A 1 739 ? -2.069 19.635 9.643 1.00 91.69 739 PRO A CA 1
ATOM 5645 C C . PRO A 1 739 ? -0.634 19.841 9.149 1.00 91.69 739 PRO A C 1
ATOM 5647 O O . PRO A 1 739 ? 0.300 19.226 9.654 1.00 91.69 739 PRO A O 1
ATOM 5650 N N . HIS A 1 740 ? -0.464 20.735 8.175 1.00 89.38 740 HIS A N 1
ATOM 5651 C CA . HIS A 1 740 ? 0.820 21.063 7.537 1.00 89.38 740 HIS A CA 1
ATOM 5652 C C . HIS A 1 740 ? 1.479 19.958 6.686 1.00 89.38 740 HIS A C 1
ATOM 5654 O O . HIS A 1 740 ? 2.546 20.218 6.127 1.00 89.38 740 HIS A O 1
ATOM 5660 N N . THR A 1 741 ? 0.842 18.795 6.480 1.00 93.69 741 THR A N 1
ATOM 5661 C CA . THR A 1 741 ? 1.217 17.888 5.378 1.00 93.69 741 THR A CA 1
ATOM 5662 C C . THR A 1 741 ? 1.216 18.654 4.052 1.00 93.69 741 THR A C 1
ATOM 5664 O O . THR A 1 741 ? 0.338 19.481 3.796 1.00 93.69 741 THR A O 1
ATOM 5667 N N . SER A 1 742 ? 2.218 18.398 3.208 1.00 94.31 742 SER A N 1
ATOM 5668 C CA . SER A 1 742 ? 2.413 19.140 1.956 1.00 94.31 742 SER A CA 1
ATOM 5669 C C . SER A 1 742 ? 1.281 18.900 0.950 1.00 94.31 742 SER A C 1
ATOM 5671 O O . SER A 1 742 ? 0.827 17.772 0.756 1.00 94.31 742 SER A O 1
ATOM 5673 N N . THR A 1 743 ? 0.839 19.974 0.290 1.00 96.31 743 THR A N 1
ATOM 5674 C CA . THR A 1 743 ? -0.249 19.954 -0.704 1.00 96.31 743 THR A CA 1
ATOM 5675 C C . THR A 1 743 ? 0.083 20.795 -1.945 1.00 96.31 743 THR A C 1
ATOM 5677 O O . THR A 1 743 ? -0.771 21.515 -2.466 1.00 96.31 743 THR A O 1
ATOM 5680 N N . ASP A 1 744 ? 1.335 20.776 -2.408 1.00 95.56 744 ASP A N 1
ATOM 5681 C CA . ASP A 1 744 ? 1.770 21.560 -3.567 1.00 95.56 744 ASP A CA 1
ATOM 5682 C C . ASP A 1 744 ? 1.189 21.050 -4.893 1.00 95.56 744 ASP A C 1
ATOM 5684 O O . ASP A 1 744 ? 1.062 21.830 -5.839 1.00 95.56 744 ASP A O 1
ATOM 5688 N N . TYR A 1 745 ? 0.792 19.785 -4.997 1.00 96.12 745 TYR A N 1
ATOM 5689 C CA . TYR A 1 745 ? 0.278 19.200 -6.241 1.00 96.12 745 TYR A CA 1
ATOM 5690 C C . TYR A 1 745 ? -1.046 18.430 -6.077 1.00 96.12 745 TYR A C 1
ATOM 5692 O O . TYR A 1 745 ? -1.720 18.127 -7.073 1.00 96.12 745 TYR A O 1
ATOM 5700 N N . ILE A 1 746 ? -1.460 18.162 -4.838 1.00 96.25 746 ILE A N 1
ATOM 5701 C CA . ILE A 1 746 ? -2.761 17.564 -4.506 1.00 96.25 746 ILE A CA 1
ATOM 5702 C C . ILE A 1 746 ? -3.845 18.616 -4.200 1.00 96.25 746 ILE A C 1
ATOM 5704 O O . ILE A 1 746 ? -3.567 19.807 -4.088 1.00 96.25 746 ILE A O 1
ATOM 5708 N N . SER A 1 747 ? -5.112 18.200 -4.119 1.00 93.56 747 SER A N 1
ATOM 5709 C CA . SER A 1 747 ? -6.281 19.095 -3.985 1.00 93.56 747 SER A CA 1
ATOM 5710 C C . SER A 1 747 ? -6.496 19.728 -2.594 1.00 93.56 747 SER A C 1
ATOM 5712 O O . SER A 1 747 ? -7.516 20.380 -2.372 1.00 93.56 747 SER A O 1
ATOM 5714 N N . GLY A 1 748 ? -5.542 19.573 -1.671 1.00 96.12 748 GLY A N 1
ATOM 5715 C CA . GLY A 1 748 ? -5.657 19.943 -0.255 1.00 96.12 748 GLY A CA 1
ATOM 5716 C C . GLY A 1 748 ? -5.704 18.706 0.646 1.00 96.12 748 GLY A C 1
ATOM 5717 O O . GLY A 1 748 ? -5.432 17.602 0.179 1.00 96.12 748 GLY A O 1
ATOM 5718 N N . LEU A 1 749 ? -6.052 18.885 1.923 1.00 97.69 749 LEU A N 1
ATOM 5719 C CA . LEU A 1 749 ? -6.231 17.787 2.884 1.00 97.69 749 LEU A CA 1
ATOM 5720 C C . LEU A 1 749 ? -7.683 17.268 2.891 1.00 97.69 749 LEU A C 1
ATOM 5722 O O . LEU A 1 749 ? -8.608 18.026 2.584 1.00 97.69 749 LEU A O 1
ATOM 5726 N N . SER A 1 750 ? -7.911 16.004 3.275 1.00 97.38 750 SER A N 1
ATOM 5727 C CA . SER A 1 750 ? -9.280 15.481 3.451 1.00 97.38 750 SER A CA 1
ATOM 5728 C C . SER A 1 750 ? -10.046 16.254 4.529 1.00 97.38 750 SER A C 1
ATOM 5730 O O . SER A 1 750 ? -9.614 16.348 5.673 1.00 97.38 750 SER A O 1
ATOM 5732 N N . SER A 1 751 ? -11.240 16.744 4.187 1.00 95.31 751 SER A N 1
ATOM 5733 C CA . SER A 1 751 ? -12.140 17.431 5.130 1.00 95.31 751 SER A CA 1
ATOM 5734 C C . SER A 1 751 ? -12.937 16.478 6.027 1.00 95.31 751 SER A C 1
ATOM 5736 O O . SER A 1 751 ? -13.469 16.890 7.055 1.00 95.31 751 SER A O 1
ATOM 5738 N N . ASN A 1 752 ? -13.064 15.217 5.613 1.00 96.50 752 ASN A N 1
ATOM 5739 C CA . ASN A 1 752 ? -13.643 14.101 6.355 1.00 96.50 752 ASN A CA 1
ATOM 5740 C C . ASN A 1 752 ? -13.183 12.780 5.716 1.00 96.50 752 ASN A C 1
ATOM 5742 O O . ASN A 1 752 ? -12.780 12.768 4.553 1.00 96.50 752 ASN A O 1
ATOM 5746 N N . ILE A 1 753 ? -13.277 11.684 6.464 1.00 98.25 753 ILE A N 1
ATOM 5747 C CA . ILE A 1 753 ? -12.991 10.316 6.020 1.00 98.25 753 ILE A CA 1
ATOM 5748 C C . ILE A 1 753 ? -14.258 9.477 6.206 1.00 98.25 753 ILE A C 1
ATOM 5750 O O . ILE A 1 753 ? -14.909 9.547 7.249 1.00 98.25 753 ILE A O 1
ATOM 5754 N N . THR A 1 754 ? -14.643 8.674 5.216 1.00 97.94 754 THR A N 1
ATOM 5755 C CA . THR A 1 754 ? -15.854 7.849 5.323 1.00 97.94 754 THR A CA 1
ATOM 5756 C C . THR A 1 754 ? -15.818 6.641 4.404 1.00 97.94 754 THR A C 1
ATOM 5758 O O . THR A 1 754 ? -15.357 6.729 3.272 1.00 97.94 754 THR A O 1
ATOM 5761 N N . ASP A 1 755 ? -16.325 5.512 4.893 1.00 97.38 755 ASP A N 1
ATOM 5762 C CA . ASP A 1 755 ? -16.444 4.271 4.129 1.00 97.38 755 ASP A CA 1
ATOM 5763 C C . ASP A 1 755 ? -17.739 4.201 3.299 1.00 97.38 755 ASP A C 1
ATOM 5765 O O . ASP A 1 755 ? -17.832 3.385 2.392 1.00 97.38 755 ASP A O 1
ATOM 5769 N N . GLY A 1 756 ? -18.744 5.042 3.557 1.00 96.19 756 GLY A N 1
ATOM 5770 C CA . GLY A 1 756 ? -20.033 4.982 2.861 1.00 96.19 756 GLY A CA 1
ATOM 5771 C C . GLY A 1 756 ? -20.035 5.706 1.516 1.00 96.19 756 GLY A C 1
ATOM 5772 O O . GLY A 1 756 ? -19.659 6.878 1.455 1.00 96.19 756 GLY A O 1
ATOM 5773 N N . LEU A 1 757 ? -20.545 5.068 0.452 1.00 93.50 757 LEU A N 1
ATOM 5774 C CA . LEU A 1 757 ? -20.677 5.663 -0.895 1.00 93.50 757 LEU A CA 1
ATOM 5775 C C . LEU A 1 757 ? -21.300 7.074 -0.893 1.00 93.50 757 LEU A C 1
ATOM 5777 O O . LEU A 1 757 ? -20.845 7.940 -1.632 1.00 93.50 757 LEU A O 1
ATOM 5781 N N . ASN A 1 758 ? -22.289 7.322 -0.025 1.00 93.69 758 ASN A N 1
ATOM 5782 C CA . ASN A 1 758 ? -22.969 8.614 0.130 1.00 93.69 758 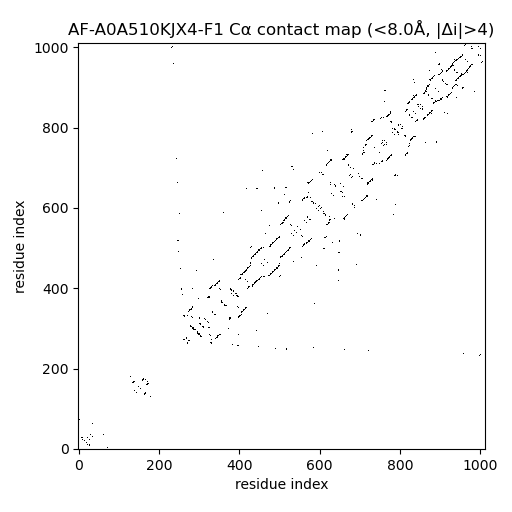ASN A CA 1
ATOM 5783 C C . ASN A 1 758 ? -22.633 9.297 1.479 1.00 93.69 758 ASN A C 1
ATOM 5785 O O . ASN A 1 758 ? -23.385 10.127 1.988 1.00 93.69 758 ASN A O 1
ATOM 5789 N N . GLY A 1 759 ? -21.519 8.920 2.115 1.00 93.31 759 GLY A N 1
ATOM 5790 C CA . GLY A 1 759 ? -21.129 9.387 3.448 1.00 93.31 759 GLY A CA 1
ATOM 5791 C C . GLY A 1 759 ? -22.239 9.158 4.479 1.00 93.31 759 GLY A C 1
ATOM 5792 O O . GLY A 1 759 ? -22.836 8.080 4.538 1.00 93.31 759 GLY A O 1
ATOM 5793 N N . ALA A 1 760 ? -22.579 10.196 5.249 1.00 93.62 760 ALA A N 1
ATOM 5794 C CA . ALA A 1 760 ? -23.601 10.137 6.301 1.00 93.62 760 ALA A CA 1
ATOM 5795 C C . ALA A 1 760 ? -25.044 9.874 5.813 1.00 93.62 760 ALA A C 1
ATOM 5797 O O . ALA A 1 760 ? -25.926 9.640 6.644 1.00 93.62 760 ALA A O 1
ATOM 5798 N N . THR A 1 761 ? -25.319 9.924 4.504 1.00 95.06 761 THR A N 1
ATOM 5799 C CA . THR A 1 761 ? -26.640 9.597 3.930 1.00 95.06 761 THR A CA 1
ATOM 5800 C C . THR A 1 761 ? -26.704 8.198 3.309 1.00 95.06 761 THR A C 1
ATOM 5802 O O . THR A 1 761 ? -27.740 7.825 2.767 1.00 95.06 761 THR A O 1
ATOM 5805 N N . THR A 1 762 ? -25.637 7.396 3.421 1.00 95.44 762 THR A N 1
ATOM 5806 C CA . THR A 1 762 ? -25.616 5.992 2.971 1.00 95.44 762 THR A CA 1
ATOM 5807 C C . THR A 1 762 ? -26.679 5.175 3.713 1.00 95.44 762 THR A C 1
ATOM 5809 O O . THR A 1 762 ? -26.654 5.099 4.945 1.00 95.44 762 THR A O 1
ATOM 5812 N N . SER A 1 763 ? -27.621 4.580 2.976 1.00 94.38 763 SER A N 1
ATOM 5813 C CA . SER A 1 763 ? -28.710 3.786 3.556 1.00 94.38 763 SER A CA 1
ATOM 5814 C C . SER A 1 763 ? -28.214 2.441 4.105 1.00 94.38 763 SER A C 1
ATOM 5816 O O . SER A 1 763 ? -27.137 1.972 3.741 1.00 94.38 763 SER A O 1
ATOM 5818 N N . GLU A 1 764 ? -29.011 1.778 4.946 1.00 92.94 764 GLU A N 1
ATOM 5819 C CA . GLU A 1 764 ? -28.732 0.408 5.412 1.00 92.94 764 GLU A CA 1
ATOM 5820 C C . GLU A 1 764 ? -28.610 -0.597 4.245 1.00 92.94 764 GLU A C 1
ATOM 5822 O O . GLU A 1 764 ? -27.846 -1.559 4.335 1.00 92.94 764 GLU A O 1
ATOM 5827 N N . ALA A 1 765 ? -29.311 -0.367 3.128 1.00 93.00 765 ALA A N 1
ATOM 5828 C CA . ALA A 1 765 ? -29.243 -1.214 1.935 1.00 93.00 765 ALA A CA 1
ATOM 5829 C C . ALA A 1 765 ? -27.961 -0.976 1.115 1.00 93.00 765 ALA A C 1
ATOM 5831 O O . ALA A 1 765 ? -27.346 -1.936 0.653 1.00 93.00 765 ALA A O 1
ATOM 5832 N N . ASP A 1 766 ? -27.532 0.284 0.989 1.00 94.19 766 ASP A N 1
ATOM 5833 C CA . ASP A 1 766 ? -26.323 0.673 0.244 1.00 94.19 766 ASP A CA 1
ATOM 5834 C C . ASP A 1 766 ? -25.029 0.453 1.045 1.00 94.19 766 ASP A C 1
ATOM 5836 O O . ASP A 1 766 ? -23.939 0.431 0.475 1.00 94.19 766 ASP A O 1
ATOM 5840 N N . ALA A 1 767 ? -25.142 0.296 2.366 1.00 95.50 767 ALA A N 1
ATOM 5841 C CA . ALA A 1 767 ? -24.018 0.067 3.259 1.00 95.50 767 ALA A CA 1
ATOM 5842 C C . ALA A 1 767 ? -23.343 -1.293 3.024 1.00 95.50 767 ALA A C 1
ATOM 5844 O O . ALA A 1 767 ? -24.001 -2.335 2.921 1.00 95.50 767 ALA A O 1
ATOM 5845 N N . SER A 1 768 ? -22.014 -1.268 3.048 1.00 96.19 768 SER A N 1
ATOM 5846 C CA . SER A 1 768 ? -21.124 -2.424 3.155 1.00 96.19 768 SER A CA 1
ATOM 5847 C C . SER A 1 768 ? -21.331 -3.212 4.461 1.00 96.19 768 SER A C 1
ATOM 5849 O O . SER A 1 768 ? -22.094 -2.813 5.356 1.00 96.19 768 SER A O 1
ATOM 5851 N N . LEU A 1 769 ? -20.667 -4.369 4.556 1.00 93.25 769 LEU A N 1
ATOM 5852 C CA . LEU A 1 769 ? -20.712 -5.249 5.721 1.00 93.25 769 LEU A CA 1
ATOM 5853 C C . LEU A 1 769 ? -19.322 -5.435 6.342 1.00 93.25 769 LEU A C 1
ATOM 5855 O O . LEU A 1 769 ? -18.404 -5.961 5.722 1.00 93.25 769 LEU A O 1
ATOM 5859 N N . GLY A 1 770 ? -19.183 -5.092 7.616 1.00 91.75 770 GLY A N 1
ATOM 5860 C CA . GLY A 1 770 ? -18.023 -5.462 8.416 1.00 91.75 770 GLY A CA 1
ATOM 5861 C C . GLY A 1 770 ? -16.713 -4.729 8.124 1.00 91.75 770 GLY A C 1
ATOM 5862 O O . GLY A 1 770 ? -15.690 -5.255 8.559 1.00 91.75 770 GLY A O 1
ATOM 5863 N N . THR A 1 771 ? -16.725 -3.576 7.441 1.00 95.00 771 THR A N 1
ATOM 5864 C CA . THR A 1 771 ? -15.503 -2.808 7.113 1.00 95.00 771 THR A CA 1
ATOM 5865 C C . THR A 1 771 ? -14.717 -2.369 8.353 1.00 95.00 771 THR A C 1
ATOM 5867 O O . THR A 1 771 ? -15.259 -2.308 9.459 1.00 95.00 771 THR A O 1
ATOM 5870 N N . VAL A 1 772 ? -13.445 -2.015 8.165 1.00 97.62 772 VAL A N 1
ATOM 5871 C CA . VAL A 1 772 ? -12.615 -1.330 9.167 1.00 97.62 772 VAL A CA 1
ATOM 5872 C C . VAL A 1 772 ? -12.013 -0.072 8.542 1.00 97.62 772 VAL A C 1
ATOM 5874 O O . VAL A 1 772 ? -11.381 -0.164 7.493 1.00 97.62 772 VAL A O 1
ATOM 5877 N N . ILE A 1 773 ? -12.187 1.108 9.146 1.00 98.50 773 ILE A N 1
ATOM 5878 C CA . ILE A 1 773 ? -11.601 2.345 8.597 1.00 98.50 773 ILE A CA 1
ATOM 5879 C C . ILE A 1 773 ? -10.093 2.382 8.884 1.00 98.50 773 ILE A C 1
ATOM 5881 O O . ILE A 1 773 ? -9.299 2.331 7.950 1.00 98.50 773 ILE A O 1
ATOM 5885 N N . ALA A 1 774 ? -9.676 2.388 10.147 1.00 98.62 774 ALA A N 1
ATOM 5886 C CA . ALA A 1 774 ? -8.264 2.323 10.522 1.00 98.62 774 ALA A CA 1
ATOM 5887 C C . ALA A 1 774 ? -7.960 1.033 11.290 1.00 98.62 774 ALA A C 1
ATOM 5889 O O . ALA A 1 774 ? -8.559 0.783 12.335 1.00 98.62 774 ALA A O 1
ATOM 5890 N N . TYR A 1 775 ? -7.017 0.238 10.788 1.00 98.31 775 TYR A N 1
ATOM 5891 C CA . TYR A 1 775 ? -6.503 -0.966 11.436 1.00 98.31 775 TYR A CA 1
ATOM 5892 C C . TYR A 1 775 ? -4.988 -0.863 11.640 1.00 98.31 775 TYR A C 1
ATOM 5894 O O . TYR A 1 775 ? -4.255 -0.505 10.714 1.00 98.31 775 TYR A O 1
ATOM 5902 N N . SER A 1 776 ? -4.513 -1.211 12.834 1.00 98.44 776 SER A N 1
ATOM 5903 C CA . SER A 1 776 ? -3.093 -1.181 13.184 1.00 98.44 776 SER A CA 1
ATOM 5904 C C . SER A 1 776 ? -2.677 -2.428 13.960 1.00 98.44 776 SER A C 1
ATOM 5906 O O . SER A 1 776 ? -3.355 -2.810 14.914 1.00 98.44 776 SER A O 1
ATOM 5908 N N . GLU A 1 777 ? -1.559 -3.053 13.570 1.00 95.94 777 GLU A N 1
ATOM 5909 C CA . GLU A 1 777 ? -1.104 -4.317 14.163 1.00 95.94 777 GLU A CA 1
ATOM 5910 C C . GLU A 1 777 ? 0.418 -4.481 14.241 1.00 95.94 777 GLU A C 1
ATOM 5912 O O . GLU A 1 777 ? 1.145 -4.233 13.275 1.00 95.94 777 GLU A O 1
ATOM 5917 N N . GLY A 1 778 ? 0.903 -5.021 15.358 1.00 95.81 778 GLY A N 1
ATOM 5918 C CA . GLY A 1 778 ? 2.287 -5.451 15.521 1.00 95.81 778 GLY A CA 1
ATOM 5919 C C . GLY A 1 778 ? 3.249 -4.316 15.851 1.00 95.81 778 GLY A C 1
ATOM 5920 O O . GLY A 1 778 ? 2.856 -3.184 16.129 1.00 95.81 778 GLY A O 1
ATOM 5921 N N . THR A 1 779 ? 4.539 -4.641 15.813 1.00 97.88 779 THR A N 1
ATOM 5922 C CA . THR A 1 779 ? 5.636 -3.742 16.178 1.00 97.88 779 THR A CA 1
ATOM 5923 C C . THR A 1 779 ? 6.734 -3.725 15.114 1.00 97.88 779 THR A C 1
ATOM 5925 O O . THR A 1 779 ? 6.765 -4.558 14.205 1.00 97.88 779 THR A O 1
ATOM 5928 N N . TRP A 1 780 ? 7.634 -2.750 15.210 1.00 98.38 780 TRP A N 1
ATOM 5929 C CA . TRP A 1 780 ? 8.797 -2.612 14.343 1.00 98.38 780 TRP A CA 1
ATOM 5930 C C . TRP A 1 780 ? 9.847 -3.683 14.670 1.00 98.38 780 TRP A C 1
ATOM 5932 O O . TRP A 1 780 ? 10.243 -3.838 15.828 1.00 98.38 780 TRP A O 1
ATOM 5942 N N . ASP A 1 781 ? 10.328 -4.400 13.650 1.00 97.31 781 ASP A N 1
ATOM 5943 C CA . ASP A 1 781 ? 11.310 -5.478 13.806 1.00 97.31 781 ASP A CA 1
ATOM 5944 C C . ASP A 1 781 ? 12.419 -5.402 12.745 1.00 97.31 781 ASP A C 1
ATOM 5946 O O . ASP A 1 781 ? 12.189 -5.581 11.543 1.00 97.31 781 ASP A O 1
ATOM 5950 N N . GLN A 1 782 ? 13.656 -5.204 13.207 1.00 96.81 782 GLN A N 1
ATOM 5951 C CA . GLN A 1 782 ? 14.845 -5.193 12.353 1.00 96.81 782 GLN A CA 1
ATOM 5952 C C . GLN A 1 782 ? 15.051 -6.527 11.618 1.00 96.81 782 GLN A C 1
ATOM 5954 O O . GLN A 1 782 ? 15.616 -6.540 10.522 1.00 96.81 782 GLN A O 1
ATOM 5959 N N . ASN A 1 783 ? 14.579 -7.654 12.164 1.00 95.12 783 ASN A N 1
ATOM 5960 C CA . ASN A 1 783 ? 14.708 -8.946 11.488 1.00 95.12 783 ASN A CA 1
ATOM 5961 C C . ASN A 1 783 ? 13.926 -9.005 10.171 1.00 95.12 783 ASN A C 1
ATOM 5963 O O . ASN A 1 783 ? 14.316 -9.759 9.279 1.00 95.12 783 ASN A O 1
ATOM 5967 N N . ILE A 1 784 ? 12.878 -8.187 10.038 1.00 93.81 784 ILE A N 1
ATOM 5968 C CA . ILE A 1 784 ? 12.045 -8.091 8.838 1.00 93.81 784 ILE A CA 1
ATOM 5969 C C . ILE A 1 784 ? 12.497 -6.920 7.953 1.00 93.81 784 ILE A C 1
ATOM 5971 O O . ILE A 1 784 ? 12.650 -7.086 6.742 1.00 93.81 784 ILE A O 1
ATOM 5975 N N . HIS A 1 785 ? 12.751 -5.745 8.538 1.00 95.00 785 HIS A N 1
ATOM 5976 C CA . HIS A 1 785 ? 13.085 -4.535 7.769 1.00 95.00 785 HIS A CA 1
ATOM 5977 C C . HIS A 1 785 ? 14.516 -4.508 7.233 1.00 95.00 785 HIS A C 1
ATOM 5979 O O . HIS A 1 785 ? 14.768 -3.908 6.181 1.00 95.00 785 HIS A O 1
ATOM 5985 N N . LYS A 1 786 ? 15.449 -5.163 7.939 1.00 94.69 786 LYS A N 1
ATOM 5986 C CA . LYS A 1 786 ? 16.875 -5.261 7.591 1.00 94.69 786 LYS A CA 1
ATOM 5987 C C . LYS A 1 786 ? 17.436 -3.933 7.083 1.00 94.69 786 LYS A C 1
ATOM 5989 O O . LYS A 1 786 ? 17.937 -3.824 5.957 1.00 94.69 786 LYS A O 1
ATOM 5994 N N . LEU A 1 787 ? 17.276 -2.896 7.905 1.00 96.75 787 LEU A N 1
ATOM 5995 C CA . LEU A 1 787 ? 17.835 -1.577 7.638 1.00 96.75 787 LEU A CA 1
ATOM 5996 C C . LEU A 1 787 ? 19.357 -1.606 7.792 1.00 96.75 787 LEU A C 1
ATOM 5998 O O . LEU A 1 787 ? 19.888 -2.303 8.660 1.00 96.75 787 LEU A O 1
ATOM 6002 N N . GLY A 1 788 ? 20.044 -0.842 6.947 1.00 96.94 788 GLY A N 1
ATOM 6003 C CA . GLY A 1 788 ? 21.498 -0.735 6.928 1.00 96.94 788 GLY A CA 1
ATOM 6004 C C . GLY A 1 788 ? 22.013 -0.490 5.512 1.00 96.94 788 GLY A C 1
ATOM 6005 O O . GLY A 1 788 ? 21.806 -1.306 4.614 1.00 96.94 788 GLY A O 1
ATOM 6006 N N . SER A 1 789 ? 22.712 0.626 5.311 1.00 96.38 789 SER A N 1
ATOM 6007 C CA . SER A 1 789 ? 23.290 1.004 4.016 1.00 96.38 789 SER A CA 1
ATOM 6008 C C . SER A 1 789 ? 24.475 0.127 3.608 1.00 96.38 789 SER A C 1
ATOM 6010 O O . SER A 1 789 ? 24.742 -0.014 2.420 1.00 96.38 789 SER A O 1
ATOM 6012 N N . ASN A 1 790 ? 25.195 -0.449 4.572 1.00 95.88 790 ASN A N 1
ATOM 6013 C CA . ASN A 1 790 ? 26.361 -1.314 4.378 1.00 95.88 790 ASN A CA 1
ATOM 6014 C C . ASN A 1 790 ? 26.425 -2.376 5.494 1.00 95.88 790 ASN A C 1
ATOM 6016 O O . ASN A 1 790 ? 25.609 -2.360 6.418 1.00 95.88 790 ASN A O 1
ATOM 6020 N N . SER A 1 791 ? 27.402 -3.286 5.420 1.00 95.50 791 SER A N 1
ATOM 6021 C CA . SER A 1 791 ? 27.558 -4.382 6.393 1.00 95.50 791 SER A CA 1
ATOM 6022 C C . SER A 1 791 ? 27.709 -3.904 7.847 1.00 95.50 791 SER A C 1
ATOM 6024 O O . SER A 1 791 ? 27.140 -4.517 8.748 1.00 95.50 791 SER A O 1
ATOM 6026 N N . THR A 1 792 ? 28.412 -2.790 8.089 1.00 96.12 792 THR A N 1
ATOM 6027 C CA . THR A 1 792 ? 28.596 -2.227 9.437 1.00 96.12 792 THR A CA 1
ATOM 6028 C C . THR A 1 792 ? 27.266 -1.759 10.014 1.00 96.12 792 THR A C 1
ATOM 6030 O O . THR A 1 792 ? 26.844 -2.266 11.047 1.00 96.12 792 THR A O 1
ATOM 6033 N N . TYR A 1 793 ? 26.548 -0.877 9.312 1.00 97.62 793 TYR A N 1
ATOM 6034 C CA . TYR A 1 793 ? 25.269 -0.352 9.801 1.00 97.62 793 TYR A CA 1
ATOM 6035 C C . TYR A 1 793 ? 24.178 -1.424 9.900 1.00 97.62 793 TYR A C 1
ATOM 6037 O O . TYR A 1 793 ? 23.360 -1.372 10.816 1.00 97.62 793 TYR A O 1
ATOM 6045 N N . LEU A 1 794 ? 24.183 -2.421 9.005 1.00 97.25 794 LEU A N 1
ATOM 6046 C CA . LEU A 1 794 ? 23.306 -3.585 9.132 1.00 97.25 794 LEU A CA 1
ATOM 6047 C C . LEU A 1 794 ? 23.638 -4.399 10.392 1.00 97.25 794 LEU A C 1
ATOM 6049 O O . LEU A 1 794 ? 22.725 -4.794 11.107 1.00 97.25 794 LEU A O 1
ATOM 6053 N N . THR A 1 795 ? 24.923 -4.617 10.683 1.00 98.12 795 THR A N 1
ATOM 6054 C CA . THR A 1 795 ? 25.378 -5.340 11.884 1.00 98.12 795 THR A CA 1
ATOM 6055 C C . THR A 1 795 ? 25.049 -4.571 13.164 1.00 98.12 795 THR A C 1
ATOM 6057 O O . THR A 1 795 ? 24.616 -5.178 14.141 1.00 98.12 795 THR A O 1
ATOM 6060 N N . ASP A 1 796 ? 25.202 -3.246 13.164 1.00 98.25 796 ASP A N 1
ATOM 6061 C CA . ASP A 1 796 ? 24.829 -2.396 14.298 1.00 98.25 796 ASP A CA 1
ATOM 6062 C C . ASP A 1 796 ? 23.322 -2.407 14.550 1.00 98.25 796 ASP A C 1
ATOM 6064 O O . ASP A 1 796 ? 22.896 -2.528 15.697 1.00 98.25 796 ASP A O 1
ATOM 6068 N N . ASN A 1 797 ? 22.509 -2.346 13.491 1.00 98.12 797 ASN A N 1
ATOM 6069 C CA . ASN A 1 797 ? 21.063 -2.484 13.612 1.00 98.12 797 ASN A CA 1
ATOM 6070 C C . ASN A 1 797 ? 20.671 -3.899 14.092 1.00 98.12 797 ASN A C 1
ATOM 6072 O O . ASN A 1 797 ? 19.895 -4.034 15.035 1.00 98.12 797 ASN A O 1
ATOM 6076 N N . ASP A 1 798 ? 21.219 -4.963 13.496 1.00 97.94 798 ASP A N 1
ATOM 6077 C CA . ASP A 1 798 ? 20.910 -6.355 13.865 1.00 97.94 798 ASP A CA 1
ATOM 6078 C C . ASP A 1 798 ? 21.302 -6.681 15.322 1.00 97.94 798 ASP A C 1
ATOM 6080 O O . ASP A 1 798 ? 20.576 -7.407 16.002 1.00 97.94 798 ASP A O 1
ATOM 6084 N N . ASN A 1 799 ? 22.398 -6.103 15.829 1.00 97.81 799 ASN A N 1
ATOM 6085 C CA . ASN A 1 799 ? 22.817 -6.225 17.232 1.00 97.81 799 ASN A CA 1
ATOM 6086 C C . ASN A 1 799 ? 22.176 -5.186 18.169 1.00 97.81 799 ASN A C 1
ATOM 6088 O O . ASN A 1 799 ? 22.362 -5.276 19.383 1.00 97.81 799 ASN A O 1
ATOM 6092 N N . ARG A 1 800 ? 21.438 -4.207 17.628 1.00 97.38 800 ARG A N 1
ATOM 6093 C CA . ARG A 1 800 ? 20.864 -3.061 18.356 1.00 97.38 800 ARG A CA 1
ATOM 6094 C C . ARG A 1 800 ? 21.929 -2.286 19.150 1.00 97.38 800 ARG A C 1
ATOM 6096 O O . ARG A 1 800 ? 21.720 -1.929 20.310 1.00 97.38 800 ARG A O 1
ATOM 6103 N N . THR A 1 801 ? 23.079 -2.025 18.522 1.00 97.75 801 THR A N 1
ATOM 6104 C CA . THR A 1 801 ? 24.153 -1.181 19.074 1.00 97.75 801 THR A CA 1
ATOM 6105 C C . THR A 1 801 ? 23.586 0.189 19.469 1.00 97.75 801 THR A C 1
ATOM 6107 O O . THR A 1 801 ? 22.751 0.747 18.754 1.00 97.75 801 THR A O 1
ATOM 6110 N N . ALA A 1 802 ? 24.028 0.760 20.594 1.00 96.94 802 ALA A N 1
ATOM 6111 C CA . ALA A 1 802 ? 23.586 2.088 21.027 1.00 96.94 802 ALA A CA 1
ATOM 6112 C C . ALA A 1 802 ? 23.870 3.154 19.946 1.00 96.94 802 ALA A C 1
ATOM 6114 O O . ALA A 1 802 ? 24.984 3.226 19.430 1.00 96.94 802 ALA A O 1
ATOM 6115 N N . GLY A 1 803 ? 22.864 3.968 19.605 1.00 93.44 803 GLY A N 1
ATOM 6116 C CA . GLY A 1 803 ? 22.927 4.932 18.494 1.00 93.44 803 GLY A CA 1
ATOM 6117 C C . GLY A 1 803 ? 22.598 4.355 17.107 1.00 93.44 803 GLY A C 1
ATOM 6118 O O . GLY A 1 803 ? 22.764 5.044 16.104 1.00 93.44 803 GLY A O 1
ATOM 6119 N N . SER A 1 804 ? 22.140 3.101 17.022 1.00 97.56 804 SER A N 1
ATOM 6120 C CA . SER A 1 804 ? 21.530 2.535 15.810 1.00 97.56 804 SER A CA 1
ATOM 6121 C C . SER A 1 804 ? 20.010 2.763 15.795 1.00 97.56 804 SER A C 1
ATOM 6123 O O . SER A 1 804 ? 19.368 2.697 16.843 1.00 97.56 804 SER A O 1
ATOM 6125 N N . THR A 1 805 ? 19.402 2.946 14.616 1.00 97.75 805 THR A N 1
ATOM 6126 C CA . THR A 1 805 ? 17.935 3.055 14.463 1.00 97.75 805 THR A CA 1
ATOM 6127 C C . THR A 1 805 ? 17.220 1.853 15.067 1.00 97.75 805 THR A C 1
ATOM 6129 O O . THR A 1 805 ? 16.185 2.019 15.698 1.00 97.75 805 THR A O 1
ATOM 6132 N N . ALA A 1 806 ? 17.764 0.638 14.947 1.00 97.75 806 ALA A N 1
ATOM 6133 C CA . ALA A 1 806 ? 17.129 -0.526 15.560 1.00 97.75 806 ALA A CA 1
ATOM 6134 C C . ALA A 1 806 ? 17.122 -0.469 17.099 1.00 97.75 806 ALA A C 1
ATOM 6136 O O . ALA A 1 806 ? 16.172 -0.956 17.705 1.00 97.75 806 ALA A O 1
ATOM 6137 N N . ALA A 1 807 ? 18.117 0.151 17.744 1.00 97.88 807 ALA A N 1
ATOM 6138 C CA . ALA A 1 807 ? 18.087 0.382 19.191 1.00 97.88 807 ALA A CA 1
ATOM 6139 C C . ALA A 1 807 ? 17.005 1.397 19.612 1.00 97.88 807 ALA A C 1
ATOM 6141 O O . ALA A 1 807 ? 16.522 1.338 20.740 1.00 97.88 807 ALA A O 1
ATOM 6142 N N . GLU A 1 808 ? 16.605 2.301 18.712 1.00 96.94 808 GLU A N 1
ATOM 6143 C CA . GLU A 1 808 ? 15.569 3.312 18.957 1.00 96.94 808 GLU A CA 1
ATOM 6144 C C . GLU A 1 808 ? 14.165 2.891 18.504 1.00 96.94 808 GLU A C 1
ATOM 6146 O O . GLU A 1 808 ? 13.178 3.410 19.031 1.00 96.94 808 GLU A O 1
ATOM 6151 N N . LEU A 1 809 ? 14.052 2.013 17.501 1.00 98.06 809 LEU A N 1
ATOM 6152 C CA . LEU A 1 809 ? 12.780 1.643 16.873 1.00 98.06 809 LEU A CA 1
ATOM 6153 C C . LEU A 1 809 ? 12.275 0.247 17.234 1.00 98.06 809 LEU A C 1
ATOM 6155 O O . LEU A 1 809 ? 11.070 0.036 17.130 1.00 98.06 809 LEU A O 1
ATOM 6159 N N . GLN A 1 810 ? 13.134 -0.689 17.657 1.00 98.00 810 GLN A N 1
ATOM 6160 C CA . GLN A 1 810 ? 12.705 -2.050 17.995 1.00 98.00 810 GLN A CA 1
ATOM 6161 C C . GLN A 1 810 ? 11.516 -2.049 18.963 1.00 98.00 810 GLN A C 1
ATOM 6163 O O . GLN A 1 810 ? 11.504 -1.336 19.963 1.00 98.00 810 GLN A O 1
ATOM 6168 N N . ASP A 1 811 ? 10.525 -2.882 18.648 1.00 97.31 811 ASP A N 1
ATOM 6169 C CA . ASP A 1 811 ? 9.307 -3.092 19.430 1.00 97.31 811 ASP A CA 1
ATOM 6170 C C . ASP A 1 811 ? 8.372 -1.868 19.547 1.00 97.31 811 ASP A C 1
ATOM 6172 O O . ASP A 1 811 ? 7.320 -1.978 20.178 1.00 97.31 811 ASP A O 1
ATOM 6176 N N . LYS A 1 812 ? 8.658 -0.737 18.874 1.00 98.25 812 LYS A N 1
ATOM 6177 C CA . LYS A 1 812 ? 7.683 0.362 18.735 1.00 98.25 812 LYS A CA 1
ATOM 6178 C C . LYS A 1 812 ? 6.451 -0.101 17.941 1.00 98.25 812 LYS A C 1
ATOM 6180 O O . LYS A 1 812 ? 6.612 -0.821 16.953 1.00 98.25 812 LYS A O 1
ATOM 6185 N N . PRO A 1 813 ? 5.231 0.300 18.335 1.00 98.06 813 PRO A N 1
ATOM 6186 C CA . PRO A 1 813 ? 3.993 -0.184 17.730 1.00 98.06 813 PRO A CA 1
ATOM 6187 C C . PRO A 1 813 ? 3.799 0.328 16.300 1.00 98.06 813 PRO A C 1
ATOM 6189 O O . PRO A 1 813 ? 4.322 1.378 15.924 1.00 98.06 813 PRO A O 1
ATOM 6192 N N . SER A 1 814 ? 3.020 -0.401 15.502 1.00 98.75 814 SER A N 1
ATOM 6193 C CA . SER A 1 814 ? 2.378 0.161 14.309 1.00 98.75 814 SER A CA 1
ATOM 6194 C C . SER A 1 814 ? 1.364 1.221 14.733 1.00 98.75 814 SER A C 1
ATOM 6196 O O . SER A 1 814 ? 0.698 1.067 15.759 1.00 98.75 814 SER A O 1
ATOM 6198 N N . GLU A 1 815 ? 1.207 2.280 13.946 1.00 98.69 815 GLU A N 1
ATOM 6199 C CA . GLU A 1 815 ? 0.318 3.401 14.262 1.00 98.69 815 GLU A CA 1
ATOM 6200 C C . GLU A 1 815 ? -0.479 3.859 13.028 1.00 98.69 815 GLU A C 1
ATOM 6202 O O . GLU A 1 815 ? 0.035 3.867 11.903 1.00 98.69 815 GLU A O 1
ATOM 6207 N N . VAL A 1 816 ? -1.737 4.255 13.246 1.00 98.81 816 VAL A N 1
ATOM 6208 C CA . VAL A 1 816 ? -2.560 5.014 12.288 1.00 98.81 816 VAL A CA 1
ATOM 6209 C C . VAL A 1 816 ? -3.142 6.226 13.007 1.00 98.81 816 VAL A C 1
ATOM 6211 O O . VAL A 1 816 ? -3.856 6.064 13.995 1.00 98.81 816 VAL A O 1
ATOM 6214 N N . ASN A 1 817 ? -2.868 7.422 12.493 1.00 98.50 817 ASN A N 1
ATOM 6215 C CA . ASN A 1 817 ? -3.253 8.700 13.080 1.00 98.50 817 ASN A CA 1
ATOM 6216 C C . ASN A 1 817 ? -4.222 9.428 12.136 1.00 98.50 817 ASN A C 1
ATOM 6218 O O . ASN A 1 817 ? -3.871 9.742 10.998 1.00 98.50 817 ASN A O 1
ATOM 6222 N N . ILE A 1 818 ? -5.452 9.682 12.587 1.00 98.44 818 ILE A N 1
ATOM 6223 C CA . ILE A 1 818 ? -6.517 10.307 11.792 1.00 98.44 818 ILE A CA 1
ATOM 6224 C C . ILE A 1 818 ? -6.794 11.717 12.317 1.00 98.44 818 ILE A C 1
ATOM 6226 O O . ILE A 1 818 ? -7.237 11.876 13.453 1.00 98.44 818 ILE A O 1
ATOM 6230 N N . PHE A 1 819 ? -6.590 12.733 11.476 1.00 97.06 819 PHE A N 1
ATOM 6231 C CA . PHE A 1 819 ? -6.732 14.149 11.849 1.00 97.06 819 PHE A CA 1
ATOM 6232 C C . PHE A 1 819 ? -7.993 14.826 11.272 1.00 97.06 819 PHE A C 1
ATOM 6234 O O . PHE A 1 819 ? -8.214 16.015 11.490 1.00 97.06 819 PHE A O 1
ATOM 6241 N N . ALA A 1 820 ? -8.848 14.078 10.567 1.00 96.75 820 ALA A N 1
ATOM 6242 C CA . ALA A 1 820 ? -10.101 14.569 9.986 1.00 96.75 820 ALA A CA 1
ATOM 6243 C C . ALA A 1 820 ? -11.335 13.839 10.565 1.00 96.75 820 ALA A C 1
ATOM 6245 O O . ALA A 1 820 ? -11.230 12.665 10.918 1.00 96.75 820 ALA A O 1
ATOM 6246 N N . PRO A 1 821 ? -12.521 14.484 10.636 1.00 98.19 821 PRO A N 1
ATOM 6247 C CA . PRO A 1 821 ? -13.767 13.850 11.076 1.00 98.19 821 PRO A CA 1
ATOM 6248 C C . PRO A 1 821 ? -14.098 12.560 10.320 1.00 98.19 821 PRO A C 1
ATOM 6250 O O . PRO A 1 821 ? -13.947 12.496 9.100 1.00 98.19 821 PRO A O 1
ATOM 6253 N N . VAL A 1 822 ? -14.617 11.556 11.029 1.00 98.75 822 VAL A N 1
ATOM 6254 C CA . VAL A 1 822 ? -14.886 10.220 10.474 1.00 98.75 822 VAL A CA 1
ATOM 6255 C C . VAL A 1 822 ? -16.382 9.921 10.436 1.00 98.75 822 VAL A C 1
ATOM 6257 O O . VAL A 1 822 ? -17.103 10.181 11.401 1.00 98.75 822 VAL A O 1
ATOM 6260 N N . ILE A 1 823 ? -16.856 9.331 9.336 1.00 98.50 823 ILE A N 1
ATOM 6261 C CA . ILE A 1 823 ? -18.227 8.826 9.202 1.00 98.50 823 ILE A CA 1
ATOM 6262 C C . ILE A 1 823 ? -18.197 7.340 8.824 1.00 98.50 823 ILE A C 1
ATOM 6264 O O . ILE A 1 823 ? -17.861 6.989 7.694 1.00 98.50 823 ILE A O 1
ATOM 6268 N N . LEU A 1 824 ? -18.601 6.484 9.760 1.00 98.44 824 LEU A N 1
ATOM 6269 C CA . LEU A 1 824 ? -18.766 5.044 9.588 1.00 98.44 824 LEU A CA 1
ATOM 6270 C C . LEU A 1 824 ? -20.203 4.722 9.140 1.00 98.44 824 LEU A C 1
ATOM 6272 O O . LEU A 1 824 ? -21.182 4.980 9.847 1.00 98.44 824 LEU A O 1
ATOM 6276 N N . ALA A 1 825 ? -20.331 4.151 7.951 1.00 97.38 825 ALA A N 1
ATOM 6277 C CA . ALA A 1 825 ? -21.585 3.780 7.315 1.00 97.38 825 ALA A CA 1
ATOM 6278 C C . ALA A 1 825 ? -21.784 2.263 7.198 1.00 97.38 825 ALA A C 1
ATOM 6280 O O . ALA A 1 825 ? -22.937 1.840 7.113 1.00 97.38 825 ALA A O 1
ATOM 6281 N N . SER A 1 826 ? -20.730 1.439 7.213 1.00 95.50 826 SER A N 1
ATOM 6282 C CA . SER A 1 826 ? -20.876 -0.023 7.188 1.00 95.50 826 SER A CA 1
ATOM 6283 C C . SER A 1 826 ? -21.722 -0.551 8.347 1.00 95.50 826 SER A C 1
ATOM 6285 O O . SER A 1 826 ? -21.525 -0.198 9.514 1.00 95.50 826 SER A O 1
ATOM 6287 N N . LYS A 1 827 ? -22.584 -1.526 8.041 1.00 93.75 827 LYS A N 1
ATOM 6288 C CA . LYS A 1 827 ? -23.219 -2.385 9.054 1.00 93.75 827 LYS A CA 1
ATOM 6289 C C . LYS A 1 827 ? -22.141 -3.245 9.703 1.00 93.75 827 LYS A C 1
ATOM 6291 O O . LYS A 1 827 ? -21.284 -3.767 8.992 1.00 93.75 827 LYS A O 1
ATOM 6296 N N . SER A 1 828 ? -22.176 -3.441 11.021 1.00 93.19 828 SER A N 1
ATOM 6297 C CA . SER A 1 828 ? -21.171 -4.259 11.743 1.00 93.19 828 SER A CA 1
ATOM 6298 C C . SER A 1 828 ? -19.699 -3.842 11.516 1.00 93.19 828 SER A C 1
ATOM 6300 O O . SER A 1 828 ? -18.784 -4.663 11.669 1.00 93.19 828 SER A O 1
ATOM 6302 N N . GLY A 1 829 ? -19.480 -2.599 11.069 1.00 95.06 829 GLY A N 1
ATOM 6303 C CA . GLY A 1 829 ? -18.162 -2.041 10.766 1.00 95.06 829 GLY A CA 1
ATOM 6304 C C . GLY A 1 829 ? -17.454 -1.486 12.001 1.00 95.06 829 GLY A C 1
ATOM 6305 O O . GLY A 1 829 ? -18.068 -1.318 13.056 1.00 95.06 829 GLY A O 1
ATOM 6306 N N . ILE A 1 830 ? -16.164 -1.195 11.857 1.00 97.88 830 ILE A N 1
ATOM 6307 C CA . ILE A 1 830 ? -15.297 -0.653 12.905 1.00 97.88 830 ILE A CA 1
ATOM 6308 C C . ILE A 1 830 ? -14.655 0.649 12.409 1.00 97.88 830 ILE A C 1
ATOM 6310 O O . ILE A 1 830 ? -14.104 0.679 11.309 1.00 97.88 830 ILE A O 1
ATOM 6314 N N . ALA A 1 831 ? -14.680 1.726 13.198 1.00 98.50 831 ALA A N 1
ATOM 6315 C CA . ALA A 1 831 ? -13.953 2.944 12.825 1.00 98.50 831 ALA A CA 1
ATOM 6316 C C . ALA A 1 831 ? -12.447 2.789 13.106 1.00 98.50 831 ALA A C 1
ATOM 6318 O O . ALA A 1 831 ? -11.627 2.980 12.210 1.00 98.50 831 ALA A O 1
ATOM 6319 N N . TYR A 1 832 ? -12.079 2.374 14.317 1.00 98.75 832 TYR A N 1
ATOM 6320 C CA . TYR A 1 832 ? -10.688 2.299 14.764 1.00 98.75 832 TYR A CA 1
ATOM 6321 C C . TYR A 1 832 ? -10.406 0.946 15.416 1.00 98.75 832 TYR A C 1
ATOM 6323 O O . TYR A 1 832 ? -11.101 0.567 16.360 1.00 98.75 832 TYR A O 1
ATOM 6331 N N . MET A 1 833 ? -9.391 0.225 14.935 1.00 98.00 833 MET A N 1
ATOM 6332 C CA . MET A 1 833 ? -8.986 -1.070 15.475 1.00 98.00 833 MET A CA 1
ATOM 6333 C C . MET A 1 833 ? -7.481 -1.157 15.756 1.00 98.00 833 MET A C 1
ATOM 6335 O O . MET A 1 833 ? -6.671 -1.120 14.832 1.00 98.00 833 MET A O 1
ATOM 6339 N N . GLY A 1 834 ? -7.127 -1.339 17.029 1.00 97.94 834 GLY A N 1
ATOM 6340 C CA . GLY A 1 834 ? -5.777 -1.694 17.471 1.00 97.94 834 GLY A CA 1
ATOM 6341 C C . GLY A 1 834 ? -5.703 -3.173 17.857 1.00 97.94 834 GLY A C 1
ATOM 6342 O O . GLY A 1 834 ? -6.505 -3.646 18.663 1.00 97.94 834 GLY A O 1
ATOM 6343 N N . ASP A 1 835 ? -4.748 -3.910 17.301 1.00 96.06 835 ASP A N 1
ATOM 6344 C CA . ASP A 1 835 ? -4.578 -5.353 17.515 1.00 96.06 835 ASP A CA 1
ATOM 6345 C C . ASP A 1 835 ? -3.101 -5.696 17.733 1.00 96.06 835 ASP A C 1
ATOM 6347 O O . ASP A 1 835 ? -2.239 -5.027 17.174 1.00 96.06 835 ASP A O 1
ATOM 6351 N N . ASN A 1 836 ? -2.780 -6.731 18.512 1.00 95.31 836 ASN A N 1
ATOM 6352 C CA . ASN A 1 836 ? -1.412 -7.246 18.684 1.00 95.31 836 ASN A CA 1
ATOM 6353 C C . ASN A 1 836 ? -0.368 -6.117 18.864 1.00 95.31 836 ASN A C 1
ATOM 6355 O O . ASN A 1 836 ? 0.543 -5.971 18.049 1.00 95.31 836 ASN A O 1
ATOM 6359 N N . LYS A 1 837 ? -0.548 -5.270 19.888 1.00 96.88 837 LYS A N 1
ATOM 6360 C CA . LYS A 1 837 ? 0.260 -4.060 20.192 1.00 96.88 837 LYS A CA 1
ATOM 6361 C C . LYS A 1 837 ? 0.156 -2.876 19.218 1.00 96.88 837 LYS A C 1
ATOM 6363 O O . LYS A 1 837 ? 0.759 -1.843 19.483 1.00 96.88 837 LYS A O 1
ATOM 6368 N N . GLY A 1 838 ? -0.593 -2.978 18.124 1.00 98.31 838 GLY A N 1
ATOM 6369 C CA . GLY A 1 838 ? -0.834 -1.859 17.212 1.00 98.31 838 GLY A CA 1
ATOM 6370 C C . GLY A 1 838 ? -1.741 -0.787 17.822 1.00 98.31 838 GLY A C 1
ATOM 6371 O O . GLY A 1 838 ? -2.670 -1.093 18.575 1.00 98.31 838 GLY A O 1
ATOM 6372 N N . THR A 1 839 ? -1.479 0.472 17.475 1.00 98.75 839 THR A N 1
ATOM 6373 C CA . THR A 1 839 ? -2.184 1.652 17.992 1.00 98.75 839 THR A CA 1
ATOM 6374 C C . THR A 1 839 ? -2.960 2.376 16.891 1.00 98.75 839 THR A C 1
ATOM 6376 O O . THR A 1 839 ? -2.469 2.521 15.771 1.00 98.75 839 THR A O 1
ATOM 6379 N N . VAL A 1 840 ? -4.155 2.881 17.203 1.00 98.81 840 VAL A N 1
ATOM 6380 C CA . VAL A 1 840 ? -4.885 3.840 16.356 1.00 98.81 840 VAL A CA 1
ATOM 6381 C C . VAL A 1 840 ? -5.228 5.085 17.167 1.00 98.81 840 VAL A C 1
ATOM 6383 O O . VAL A 1 840 ? -5.797 4.972 18.252 1.00 98.81 840 VAL A O 1
ATOM 6386 N N . ASN A 1 841 ? -4.914 6.263 16.631 1.00 98.25 841 ASN A N 1
ATOM 6387 C CA . ASN A 1 841 ? -5.223 7.559 17.228 1.00 98.25 841 ASN A CA 1
ATOM 6388 C C . ASN A 1 841 ? -6.223 8.309 16.335 1.00 98.25 841 ASN A C 1
ATOM 6390 O O . ASN A 1 841 ? -5.958 8.579 15.163 1.00 98.25 841 ASN A O 1
ATOM 6394 N N . ALA A 1 842 ? -7.391 8.618 16.886 1.00 97.69 842 ALA A N 1
ATOM 6395 C CA . ALA A 1 842 ? -8.463 9.357 16.237 1.00 97.69 842 ALA A CA 1
ATOM 6396 C C . ALA A 1 842 ? -8.556 10.746 16.877 1.00 97.69 842 ALA A C 1
ATOM 6398 O O . ALA A 1 842 ? -9.082 10.891 17.980 1.00 97.69 842 ALA A O 1
ATOM 6399 N N . GLY A 1 843 ? -8.012 11.753 16.196 1.00 93.81 843 GLY A N 1
ATOM 6400 C CA . GLY A 1 843 ? -7.614 13.008 16.824 1.00 93.81 843 GLY A CA 1
ATOM 6401 C C . GLY A 1 843 ? -6.286 12.882 17.581 1.00 93.81 843 GLY A C 1
ATOM 6402 O O . GLY A 1 843 ? -5.732 11.791 17.730 1.00 93.81 843 GLY A O 1
ATOM 6403 N N . TYR A 1 844 ? -5.765 14.018 18.036 1.00 86.19 844 TYR A N 1
ATOM 6404 C CA . TYR A 1 844 ? -4.459 14.143 18.682 1.00 86.19 844 TYR A CA 1
ATOM 6405 C C . TYR A 1 844 ? -4.492 15.205 19.792 1.00 86.19 844 TYR A C 1
ATOM 6407 O O . TYR A 1 844 ? -5.225 16.187 19.690 1.00 86.19 844 TYR A O 1
ATOM 6415 N N . GLU A 1 845 ? -3.682 15.013 20.830 1.00 79.81 845 GLU A N 1
ATOM 6416 C CA . GLU A 1 845 ? -3.503 15.928 21.963 1.00 79.81 845 GLU A CA 1
ATOM 6417 C C . GLU A 1 845 ? -1.992 16.039 22.240 1.00 79.81 845 GLU A C 1
ATOM 6419 O O . GLU A 1 845 ? -1.343 15.024 22.508 1.00 79.81 845 GLU A O 1
ATOM 6424 N N . ASP A 1 846 ? -1.406 17.239 22.155 1.00 73.06 846 ASP A N 1
ATOM 6425 C CA . ASP A 1 846 ? 0.020 17.446 22.441 1.00 73.06 846 ASP A CA 1
ATOM 6426 C C . ASP A 1 846 ? 0.267 17.477 23.954 1.00 73.06 846 ASP A C 1
ATOM 6428 O O . ASP A 1 846 ? 0.294 18.527 24.597 1.00 73.06 846 ASP A O 1
ATOM 6432 N N . THR A 1 847 ? 0.516 16.303 24.531 1.00 67.19 847 THR A N 1
ATOM 6433 C CA . THR A 1 847 ? 0.824 16.169 25.961 1.00 67.19 847 THR A CA 1
ATOM 6434 C C . THR A 1 847 ? 2.246 16.610 26.341 1.00 67.19 847 THR A C 1
ATOM 6436 O O . THR A 1 847 ? 2.631 16.449 27.500 1.00 67.19 847 THR A O 1
ATOM 6439 N N . SER A 1 848 ? 3.066 17.118 25.407 1.00 61.50 848 SER A N 1
ATOM 6440 C CA . SER A 1 848 ? 4.440 17.578 25.696 1.00 61.50 848 SER A CA 1
ATOM 6441 C C . SER A 1 848 ? 4.506 18.989 26.306 1.00 61.50 848 SER A C 1
ATOM 6443 O O . SER A 1 848 ? 5.553 19.413 26.802 1.00 61.50 848 SER A O 1
ATOM 6445 N N . SER A 1 849 ? 3.380 19.704 26.306 1.00 55.62 849 SER A N 1
ATOM 6446 C CA . SER A 1 849 ? 3.203 21.090 26.745 1.00 55.62 849 SER A CA 1
ATOM 6447 C C . SER A 1 849 ? 1.844 21.230 27.458 1.00 55.62 849 SER A C 1
ATOM 6449 O O . SER A 1 849 ? 0.983 20.366 27.298 1.00 55.62 849 SER A O 1
ATOM 6451 N N . PRO A 1 850 ? 1.576 22.302 28.233 1.00 65.25 850 PRO A N 1
ATOM 6452 C CA . PRO A 1 850 ? 0.195 22.730 28.468 1.00 65.25 850 PRO A CA 1
ATOM 6453 C C . PRO A 1 850 ? -0.566 22.832 27.134 1.00 65.25 850 PRO A C 1
ATOM 6455 O O . PRO A 1 850 ? 0.043 23.300 26.169 1.00 65.25 850 PRO A O 1
ATOM 6458 N N . HIS A 1 851 ? -1.846 22.413 27.115 1.00 62.31 851 HIS A N 1
ATOM 6459 C CA . HIS A 1 851 ? -2.720 22.342 25.925 1.00 62.31 851 HIS A CA 1
ATOM 6460 C C . HIS A 1 851 ? -2.418 23.453 24.914 1.00 62.31 851 HIS A C 1
ATOM 6462 O O . HIS A 1 851 ? -2.567 24.643 25.219 1.00 62.31 851 HIS A O 1
ATOM 6468 N N . ASP A 1 852 ? -2.024 23.044 23.713 1.00 62.47 852 ASP A N 1
ATOM 6469 C CA . ASP A 1 852 ? -1.713 23.934 22.609 1.00 62.47 852 ASP A CA 1
ATOM 6470 C C . ASP A 1 852 ? -2.800 23.758 21.540 1.00 62.47 852 ASP A C 1
ATOM 6472 O O . ASP A 1 852 ? -2.719 22.838 20.722 1.00 62.47 852 ASP A O 1
ATOM 6476 N N . PRO A 1 853 ? -3.816 24.642 21.491 1.00 61.25 853 PRO A N 1
ATOM 6477 C CA . PRO A 1 853 ? -4.928 24.516 20.551 1.00 61.25 853 PRO A CA 1
ATOM 6478 C C . PRO A 1 853 ? -4.520 24.729 19.081 1.00 61.25 853 PRO A C 1
ATOM 6480 O O . PRO A 1 853 ? -5.384 24.704 18.208 1.00 61.25 853 PRO A O 1
ATOM 6483 N N . THR A 1 854 ? -3.234 24.968 18.790 1.00 62.94 854 THR A N 1
ATOM 6484 C CA . THR A 1 854 ? -2.686 24.944 17.423 1.00 62.94 854 THR A CA 1
ATOM 6485 C C . THR A 1 854 ? -2.138 23.572 17.012 1.00 62.94 854 THR A C 1
ATOM 6487 O O . THR A 1 854 ? -1.885 23.356 15.829 1.00 62.94 854 THR A O 1
ATOM 6490 N N . LYS A 1 855 ? -1.994 22.642 17.965 1.00 68.06 855 LYS A N 1
ATOM 6491 C CA . LYS A 1 855 ? -1.505 21.268 17.767 1.00 68.06 855 LYS A CA 1
ATOM 6492 C C . LYS A 1 855 ? -2.519 20.198 18.168 1.00 68.06 855 LYS A C 1
ATOM 6494 O O . LYS A 1 855 ? -2.499 19.108 17.602 1.00 68.06 855 LYS A O 1
ATOM 6499 N N . ASP A 1 856 ? -3.387 20.501 19.131 1.00 82.94 856 ASP A N 1
ATOM 6500 C CA . ASP A 1 856 ? -4.497 19.638 19.523 1.00 82.94 856 ASP A CA 1
ATOM 6501 C C . ASP A 1 856 ? -5.527 19.565 18.382 1.00 82.94 856 ASP A C 1
ATOM 6503 O O . ASP A 1 856 ? -5.989 20.585 17.865 1.00 82.94 856 ASP A O 1
ATOM 6507 N N . VAL A 1 857 ? -5.911 18.351 17.987 1.00 88.12 857 VAL A N 1
ATOM 6508 C CA . VAL A 1 857 ? -6.868 18.092 16.903 1.00 88.12 857 VAL A CA 1
ATOM 6509 C C . VAL A 1 857 ? -7.951 17.154 17.418 1.00 88.12 857 VAL A C 1
ATOM 6511 O O . VAL A 1 857 ? -7.783 15.937 17.426 1.00 88.12 857 VAL A O 1
ATOM 6514 N N . PHE A 1 858 ? -9.085 17.710 17.838 1.00 92.69 858 PHE A N 1
ATOM 6515 C CA . PHE A 1 858 ? -10.236 16.921 18.283 1.00 92.69 858 PHE A CA 1
ATOM 6516 C C . PHE A 1 858 ? -11.217 16.705 17.129 1.00 92.69 858 PHE A C 1
ATOM 6518 O O . PHE A 1 858 ? -11.662 17.665 16.495 1.00 92.69 858 PHE A O 1
ATOM 6525 N N . ILE A 1 859 ? -11.574 15.448 16.859 1.00 95.56 859 ILE A N 1
ATOM 6526 C CA . ILE A 1 859 ? -12.409 15.075 15.710 1.00 95.56 859 ILE A CA 1
ATOM 6527 C C . ILE A 1 859 ? -13.736 14.460 16.148 1.00 95.56 859 ILE A C 1
ATOM 6529 O O . ILE A 1 859 ? -13.825 13.755 17.151 1.00 95.56 859 ILE A O 1
ATOM 6533 N N . LYS A 1 860 ? -14.790 14.688 15.358 1.00 97.50 860 LYS A N 1
ATOM 6534 C CA . LYS A 1 860 ? -16.061 13.982 15.536 1.00 97.50 860 LYS A CA 1
ATOM 6535 C C . LYS A 1 860 ? -16.052 12.672 14.753 1.00 97.50 860 LYS A C 1
ATOM 6537 O O . LYS A 1 860 ? -15.813 12.678 13.546 1.00 97.50 860 LYS A O 1
ATOM 6542 N N . THR A 1 861 ? -16.417 11.578 15.416 1.00 98.50 861 THR A N 1
ATOM 6543 C CA . THR A 1 861 ? -16.697 10.285 14.780 1.00 98.50 861 THR A CA 1
ATOM 6544 C C . THR A 1 861 ? -18.200 10.015 14.779 1.00 98.50 861 THR A C 1
ATOM 6546 O O . THR A 1 861 ? -18.850 10.079 15.820 1.00 98.50 861 THR A O 1
ATOM 6549 N N . THR A 1 862 ? -18.774 9.715 13.614 1.00 98.12 862 THR A N 1
ATOM 6550 C CA . THR A 1 862 ? -20.216 9.474 13.449 1.00 98.12 862 THR A CA 1
ATOM 6551 C C . THR A 1 862 ? -20.468 8.085 12.872 1.00 98.12 862 THR A C 1
ATOM 6553 O O . THR A 1 862 ? -19.978 7.802 11.787 1.00 98.12 862 THR A O 1
ATOM 6556 N N . ALA A 1 863 ? -21.270 7.242 13.523 1.00 97.56 863 ALA A N 1
ATOM 6557 C CA . ALA A 1 863 ? -21.801 6.016 12.924 1.00 97.56 863 ALA A CA 1
ATOM 6558 C C . ALA A 1 863 ? -23.285 6.188 12.567 1.00 97.56 863 ALA A C 1
ATOM 6560 O O . ALA A 1 863 ? -24.087 6.637 13.392 1.00 97.56 863 ALA A O 1
ATOM 6561 N N . VAL A 1 864 ? -23.652 5.861 11.324 1.00 94.94 864 VAL A N 1
ATOM 6562 C CA . VAL A 1 864 ? -25.014 6.102 10.804 1.00 94.94 864 VAL A CA 1
ATOM 6563 C C . VAL A 1 864 ? -25.877 4.848 10.668 1.00 94.94 864 VAL A C 1
ATOM 6565 O O . VAL A 1 864 ? -27.098 4.979 10.610 1.00 94.94 864 VAL A O 1
ATOM 6568 N N . ASN A 1 865 ? -25.278 3.657 10.667 1.00 93.75 865 ASN A N 1
ATOM 6569 C CA . ASN A 1 865 ? -25.976 2.367 10.670 1.00 93.75 865 ASN A CA 1
ATOM 6570 C C . ASN A 1 865 ? -25.722 1.613 11.990 1.00 93.75 865 ASN A C 1
ATOM 6572 O O . ASN A 1 865 ? -25.221 2.202 12.944 1.00 93.75 865 ASN A O 1
ATOM 6576 N N . HIS A 1 866 ? -26.147 0.350 12.051 1.00 91.88 866 HIS A N 1
ATOM 6577 C CA . HIS A 1 866 ? -26.198 -0.452 13.273 1.00 91.88 866 HIS A CA 1
ATOM 6578 C C . HIS A 1 866 ? -25.023 -1.439 13.415 1.00 91.88 866 HIS A C 1
ATOM 6580 O O . HIS A 1 866 ? -24.337 -1.785 12.441 1.00 91.88 866 HIS A O 1
ATOM 6586 N N . LYS A 1 867 ? -24.867 -1.999 14.626 1.00 92.44 867 LYS A N 1
ATOM 6587 C CA . LYS A 1 867 ? -23.794 -2.946 15.012 1.00 92.44 867 LYS A CA 1
ATOM 6588 C C . LYS A 1 867 ? -22.380 -2.362 14.870 1.00 92.44 867 LYS A C 1
ATOM 6590 O O . LYS A 1 867 ? -21.399 -3.098 14.852 1.00 92.44 867 LYS A O 1
ATOM 6595 N N . SER A 1 868 ? -22.271 -1.044 14.736 1.00 94.75 868 SER A N 1
ATOM 6596 C CA . SER A 1 868 ? -21.015 -0.334 14.523 1.00 94.75 868 SER A CA 1
ATOM 6597 C C . SER A 1 868 ? -20.196 -0.264 15.810 1.00 94.75 868 SER A C 1
ATOM 6599 O O . SER A 1 868 ? -20.728 0.059 16.872 1.00 94.75 868 SER A O 1
ATOM 6601 N N . ILE A 1 869 ? -18.890 -0.502 15.711 1.00 97.38 869 ILE A N 1
ATOM 6602 C CA . ILE A 1 869 ? -17.944 -0.326 16.817 1.00 97.38 869 ILE A CA 1
ATOM 6603 C C . ILE A 1 869 ? -17.071 0.891 16.507 1.00 97.38 869 ILE A C 1
ATOM 6605 O O . ILE A 1 869 ? -16.513 0.996 15.417 1.00 97.38 869 ILE A O 1
ATOM 6609 N N . ILE A 1 870 ? -16.952 1.838 17.436 1.00 98.38 870 ILE A N 1
ATOM 6610 C CA . ILE A 1 870 ? -16.155 3.047 17.192 1.00 98.38 870 ILE A CA 1
ATOM 6611 C C . ILE A 1 870 ? -14.677 2.759 17.475 1.00 98.38 870 ILE A C 1
ATOM 6613 O O . ILE A 1 870 ? -13.882 2.750 16.540 1.00 98.38 870 ILE A O 1
ATOM 6617 N N . GLY A 1 871 ? -14.314 2.442 18.718 1.00 98.38 871 GLY A N 1
ATOM 6618 C CA . GLY A 1 871 ? -12.990 1.921 19.065 1.00 98.38 871 GLY A CA 1
ATOM 6619 C C . GLY A 1 871 ? -13.034 0.440 19.429 1.00 98.38 871 GLY A C 1
ATOM 6620 O O . GLY A 1 871 ? -13.785 0.056 20.324 1.00 98.38 871 GLY A O 1
ATOM 6621 N N . PHE A 1 872 ? -12.213 -0.383 18.776 1.00 98.06 872 PHE A N 1
ATOM 6622 C CA . PHE A 1 872 ? -11.988 -1.787 19.123 1.00 98.06 872 PHE A CA 1
ATOM 6623 C C . PHE A 1 872 ? -10.503 -2.033 19.407 1.00 98.06 872 PHE A C 1
ATOM 6625 O O . PHE A 1 872 ? -9.658 -1.811 18.547 1.00 98.06 872 PHE A O 1
ATOM 6632 N N . ALA A 1 873 ? -10.170 -2.521 20.595 1.00 98.00 873 ALA A N 1
ATOM 6633 C CA . ALA A 1 873 ? -8.811 -2.910 20.938 1.00 98.00 873 ALA A CA 1
ATOM 6634 C C . ALA A 1 873 ? -8.754 -4.380 21.364 1.00 98.00 873 ALA A C 1
ATOM 6636 O O . ALA A 1 873 ? -9.546 -4.809 22.207 1.00 98.00 873 ALA A O 1
ATOM 6637 N N . ARG A 1 874 ? -7.788 -5.150 20.854 1.00 95.25 874 ARG A N 1
ATOM 6638 C CA . ARG A 1 874 ? -7.512 -6.499 21.370 1.00 95.25 874 ARG A CA 1
ATOM 6639 C C . ARG A 1 874 ? -6.025 -6.812 21.467 1.00 95.25 874 ARG A C 1
ATOM 6641 O O . ARG A 1 874 ? -5.219 -6.192 20.783 1.00 95.25 874 ARG A O 1
ATOM 6648 N N . ASN A 1 875 ? -5.676 -7.786 22.308 1.00 95.06 875 ASN A N 1
ATOM 6649 C CA . ASN A 1 875 ? -4.333 -8.381 22.378 1.00 95.06 875 ASN A CA 1
ATOM 6650 C C . ASN A 1 875 ? -3.198 -7.337 22.501 1.00 95.06 875 ASN A C 1
ATOM 6652 O O . ASN A 1 875 ? -2.400 -7.171 21.585 1.00 95.06 875 ASN A O 1
ATOM 6656 N N . GLU A 1 876 ? -3.156 -6.579 23.600 1.00 97.06 876 GLU A N 1
ATOM 6657 C CA . GLU A 1 876 ? -2.251 -5.429 23.822 1.00 97.06 876 GLU A CA 1
ATOM 6658 C C . GLU A 1 876 ? -2.399 -4.249 22.829 1.00 97.06 876 GLU A C 1
ATOM 6660 O O . GLU A 1 876 ? -1.749 -3.220 23.003 1.00 97.06 876 GLU A O 1
ATOM 6665 N N . GLY A 1 877 ? -3.254 -4.348 21.805 1.00 98.12 877 GLY A N 1
ATOM 6666 C CA . GLY A 1 877 ? -3.578 -3.240 20.907 1.00 98.12 877 GLY A CA 1
ATOM 6667 C C . GLY A 1 877 ? -4.231 -2.065 21.641 1.00 98.12 877 GLY A C 1
ATOM 6668 O O . GLY A 1 877 ? -4.870 -2.243 22.683 1.00 98.12 877 GLY A O 1
ATOM 6669 N N . THR A 1 878 ? -4.072 -0.855 21.105 1.00 98.69 878 THR A N 1
ATOM 6670 C CA . THR A 1 878 ? -4.560 0.388 21.725 1.00 98.69 878 THR A CA 1
ATOM 6671 C C . THR A 1 878 ? -5.370 1.232 20.742 1.00 98.69 878 THR A C 1
ATOM 6673 O O . THR A 1 878 ? -5.001 1.384 19.581 1.00 98.69 878 THR A O 1
ATOM 6676 N N . VAL A 1 879 ? -6.468 1.828 21.204 1.00 98.81 879 VAL A N 1
ATOM 6677 C CA . VAL A 1 879 ? -7.223 2.838 20.452 1.00 98.81 879 VAL A CA 1
ATOM 6678 C C . VAL A 1 879 ? -7.408 4.075 21.319 1.00 98.81 879 VAL A C 1
ATOM 6680 O O . VAL A 1 879 ? -7.953 3.975 22.414 1.00 98.81 879 VAL A O 1
ATOM 6683 N N . ASN A 1 880 ? -6.999 5.239 20.822 1.00 98.19 880 ASN A N 1
ATOM 6684 C CA . ASN A 1 880 ? -7.212 6.536 21.459 1.00 98.19 880 ASN A CA 1
ATOM 6685 C C . ASN A 1 880 ? -8.174 7.366 20.605 1.00 98.19 880 ASN A C 1
ATOM 6687 O O . ASN A 1 880 ? -7.973 7.495 19.400 1.00 98.19 880 ASN A O 1
ATOM 6691 N N . ILE A 1 881 ? -9.217 7.923 21.217 1.00 98.25 881 ILE A N 1
ATOM 6692 C CA . ILE A 1 881 ? -10.225 8.754 20.553 1.00 98.25 881 ILE A CA 1
ATOM 6693 C C . ILE A 1 881 ? -10.328 10.074 21.306 1.00 98.25 881 ILE A C 1
ATOM 6695 O O . ILE A 1 881 ? -10.669 10.075 22.488 1.00 98.25 881 ILE A O 1
ATOM 6699 N N . HIS A 1 882 ? -10.058 11.172 20.606 1.00 95.69 882 HIS A N 1
ATOM 6700 C CA . HIS A 1 882 ? -10.100 12.538 21.112 1.00 95.69 882 HIS A CA 1
ATOM 6701 C C . HIS A 1 882 ? -11.210 13.330 20.403 1.00 95.69 882 HIS A C 1
ATOM 6703 O O . HIS A 1 882 ? -11.017 13.841 19.296 1.00 95.69 882 HIS A O 1
ATOM 6709 N N . GLY A 1 883 ? -12.385 13.436 21.036 1.00 94.62 883 GLY A N 1
ATOM 6710 C CA . GLY A 1 883 ? -13.522 14.214 20.525 1.00 94.62 883 GLY A CA 1
ATOM 6711 C C . GLY A 1 883 ? -14.885 13.511 20.581 1.00 94.62 883 GLY A C 1
ATOM 6712 O O . GLY A 1 883 ? -15.073 12.497 21.248 1.00 94.62 883 GLY A O 1
ATOM 6713 N N . ASP A 1 884 ? -15.879 14.100 19.908 1.00 96.69 884 ASP A N 1
ATOM 6714 C CA . ASP A 1 884 ? -17.279 13.657 19.979 1.00 96.69 884 ASP A CA 1
ATOM 6715 C C . ASP A 1 884 ? -17.531 12.324 19.249 1.00 96.69 884 ASP A C 1
ATOM 6717 O O . ASP A 1 884 ? -17.079 12.109 18.121 1.00 96.69 884 ASP A O 1
ATOM 6721 N N . ILE A 1 885 ? -18.376 11.473 19.836 1.00 98.25 885 ILE A N 1
ATOM 6722 C CA . ILE A 1 885 ? -18.873 10.231 19.229 1.00 98.25 885 ILE A CA 1
ATOM 6723 C C . ILE A 1 885 ? -20.395 10.320 19.067 1.00 98.25 885 ILE A C 1
ATOM 6725 O O . ILE A 1 885 ? -21.112 10.495 20.049 1.00 98.25 885 ILE A O 1
ATOM 6729 N N . GLU A 1 886 ? -20.918 10.140 17.851 1.00 97.00 886 GLU A N 1
ATOM 6730 C CA . GLU A 1 886 ? -22.364 10.049 17.586 1.00 97.00 886 GLU A CA 1
ATOM 6731 C C . GLU A 1 886 ? -22.718 8.769 16.813 1.00 97.00 886 GLU A C 1
ATOM 6733 O O . GLU A 1 886 ? -22.450 8.668 15.623 1.00 97.00 886 GLU A O 1
ATOM 6738 N N . ALA A 1 887 ? -23.348 7.793 17.470 1.00 95.31 887 ALA A N 1
ATOM 6739 C CA . ALA A 1 887 ? -23.663 6.478 16.899 1.00 95.31 887 ALA A CA 1
ATOM 6740 C C . ALA A 1 887 ? -25.122 6.094 17.197 1.00 95.31 887 ALA A C 1
ATOM 6742 O O . ALA A 1 887 ? -25.402 5.350 18.133 1.00 95.31 887 ALA A O 1
ATOM 6743 N N . ILE A 1 888 ? -26.068 6.681 16.457 1.00 91.12 888 ILE A N 1
ATOM 6744 C CA . ILE A 1 888 ? -27.492 6.753 16.853 1.00 91.12 888 ILE A CA 1
ATOM 6745 C C . ILE A 1 888 ? -28.460 5.960 15.958 1.00 91.12 888 ILE A C 1
ATOM 6747 O O . ILE A 1 888 ? -29.645 6.286 15.906 1.00 91.12 888 ILE A O 1
ATOM 6751 N N . ASP A 1 889 ? -27.979 4.949 15.224 1.00 88.88 889 ASP A N 1
ATOM 6752 C CA . ASP A 1 889 ? -28.805 4.125 14.316 1.00 88.88 889 ASP A CA 1
ATOM 6753 C C . ASP A 1 889 ? -29.618 4.957 13.297 1.00 88.88 889 ASP A C 1
ATOM 6755 O O . ASP A 1 889 ? -30.752 4.619 12.942 1.00 88.88 889 ASP A O 1
ATOM 6759 N N . LYS A 1 890 ? -29.051 6.089 12.852 1.00 89.62 890 LYS A N 1
ATOM 6760 C CA . LYS A 1 890 ? -29.756 7.145 12.105 1.00 89.62 890 LYS A CA 1
ATOM 6761 C C . LYS A 1 890 ? -30.448 6.627 10.840 1.00 89.62 890 LYS A C 1
ATOM 6763 O O . LYS A 1 890 ? -31.590 7.002 10.575 1.00 89.62 890 LYS A O 1
ATOM 6768 N N . ASN A 1 891 ? -29.746 5.791 10.079 1.00 90.12 891 ASN A N 1
ATOM 6769 C CA . ASN A 1 891 ? -30.169 5.255 8.788 1.00 90.12 891 ASN A CA 1
ATOM 6770 C C . ASN A 1 891 ? -30.622 3.783 8.897 1.00 90.12 891 ASN A C 1
ATOM 6772 O O . ASN A 1 891 ? -31.058 3.210 7.900 1.00 90.12 891 ASN A O 1
ATOM 6776 N N . ALA A 1 892 ? -30.556 3.188 10.096 1.00 86.31 892 ALA A N 1
ATOM 6777 C CA . ALA A 1 892 ? -30.958 1.810 10.338 1.00 86.31 892 ALA A CA 1
ATOM 6778 C C . ALA A 1 892 ? -32.481 1.684 10.522 1.00 86.31 892 ALA A C 1
ATOM 6780 O O . ALA A 1 892 ? -33.123 2.406 11.297 1.00 86.31 892 ALA A O 1
ATOM 6781 N N . THR A 1 893 ? -33.058 0.709 9.832 1.00 83.75 893 THR A N 1
ATOM 6782 C CA . THR A 1 893 ? -34.453 0.268 9.940 1.00 83.75 893 THR A CA 1
ATOM 6783 C C . THR A 1 893 ? -34.604 -0.899 10.919 1.00 83.75 893 THR A C 1
ATOM 6785 O O . THR A 1 893 ? -35.666 -1.055 11.523 1.00 83.75 893 THR A O 1
ATOM 6788 N N . SER A 1 894 ? -33.532 -1.670 11.133 1.00 79.06 894 SER A N 1
ATOM 6789 C CA . SER A 1 894 ? -33.488 -2.884 11.953 1.00 79.06 894 SER A CA 1
ATOM 6790 C C . SER A 1 894 ? -32.321 -2.874 12.962 1.00 79.06 894 SER A C 1
ATOM 6792 O O . SER A 1 894 ? -31.515 -1.947 12.955 1.00 79.06 894 SER A O 1
ATOM 6794 N N . ASN A 1 895 ? -32.236 -3.887 13.842 1.00 74.94 895 ASN A N 1
ATOM 6795 C CA . ASN A 1 895 ? -31.073 -4.165 14.717 1.00 74.94 895 ASN A CA 1
ATOM 6796 C C . ASN A 1 895 ? -30.544 -2.961 15.543 1.00 74.94 895 ASN A C 1
ATOM 6798 O O . ASN A 1 895 ? -29.336 -2.786 15.707 1.00 74.94 895 ASN A O 1
ATOM 6802 N N . LYS A 1 896 ? -31.445 -2.101 16.035 1.00 81.25 896 LYS A N 1
ATOM 6803 C CA . LYS A 1 896 ? -31.088 -0.892 16.799 1.00 81.25 896 LYS A CA 1
ATOM 6804 C C . LYS A 1 896 ? -30.561 -1.222 18.196 1.00 81.25 896 LYS A C 1
ATOM 6806 O O . LYS A 1 896 ? -30.947 -2.233 18.777 1.00 81.25 896 LYS A O 1
ATOM 6811 N N . PHE A 1 897 ? -29.772 -0.309 18.761 1.00 82.38 897 PHE A N 1
ATOM 6812 C CA . PHE A 1 897 ? -29.147 -0.399 20.091 1.00 82.38 897 PHE A CA 1
ATOM 6813 C C . PHE A 1 897 ? -28.030 -1.438 20.217 1.00 82.38 897 PHE A C 1
ATOM 6815 O O . PHE A 1 897 ? -27.755 -1.938 21.307 1.00 82.38 897 PHE A O 1
ATOM 6822 N N . GLU A 1 898 ? -27.354 -1.727 19.106 1.00 88.81 898 GLU A N 1
ATOM 6823 C CA . GLU A 1 898 ? -26.237 -2.676 19.045 1.00 88.81 898 GLU A CA 1
ATOM 6824 C C . GLU A 1 898 ? -24.888 -2.014 18.700 1.00 88.81 898 GLU A C 1
ATOM 6826 O O . GLU A 1 898 ? -23.906 -2.714 18.463 1.00 88.81 898 GLU A O 1
ATOM 6831 N N . ASN A 1 899 ? -24.803 -0.677 18.670 1.00 93.25 899 ASN A N 1
ATOM 6832 C CA . ASN A 1 899 ? -23.521 0.017 18.493 1.00 93.25 899 ASN A CA 1
ATOM 6833 C C . ASN A 1 899 ? -22.698 0.004 19.788 1.00 93.25 899 ASN A C 1
ATOM 6835 O O . ASN A 1 899 ? -23.259 -0.023 20.883 1.00 93.25 899 ASN A O 1
ATOM 6839 N N . ILE A 1 900 ? -21.371 0.074 19.674 1.00 95.38 900 ILE A N 1
ATOM 6840 C CA . ILE A 1 900 ? -20.450 0.092 20.819 1.00 95.38 900 ILE A CA 1
ATOM 6841 C C . ILE A 1 900 ? -19.433 1.227 20.642 1.00 95.38 900 ILE A C 1
ATOM 6843 O O . ILE A 1 900 ? -18.725 1.268 19.638 1.00 95.38 900 ILE A O 1
ATOM 6847 N N . ALA A 1 901 ? -19.326 2.149 21.604 1.00 97.25 901 ALA A N 1
ATOM 6848 C CA . ALA A 1 901 ? -18.333 3.228 21.519 1.00 97.25 901 ALA A CA 1
ATOM 6849 C C . ALA A 1 901 ? -16.905 2.721 21.804 1.00 97.25 901 ALA A C 1
ATOM 6851 O O . ALA A 1 901 ? -16.001 3.009 21.024 1.00 97.25 901 ALA A O 1
ATOM 6852 N N . GLY A 1 902 ? -16.703 1.920 22.856 1.00 97.62 902 GLY A N 1
ATOM 6853 C CA . GLY A 1 902 ? -15.431 1.239 23.124 1.00 97.62 902 GLY A CA 1
ATOM 6854 C C . GLY A 1 902 ? -15.598 -0.256 23.401 1.00 97.62 902 GLY A C 1
ATOM 6855 O O . GLY A 1 902 ? -16.356 -0.637 24.291 1.00 97.62 902 GLY A O 1
ATOM 6856 N N . LEU A 1 903 ? -14.873 -1.097 22.664 1.00 97.50 903 LEU A N 1
ATOM 6857 C CA . LEU A 1 903 ? -14.768 -2.543 22.867 1.00 97.50 903 LEU A CA 1
ATOM 6858 C C . LEU A 1 903 ? -13.307 -2.918 23.143 1.00 97.50 903 LEU A C 1
ATOM 6860 O O . LEU A 1 903 ? -12.435 -2.612 22.337 1.00 97.50 903 LEU A O 1
ATOM 6864 N N . ALA A 1 904 ? -13.041 -3.619 24.242 1.00 97.69 904 ALA A N 1
ATOM 6865 C CA . ALA A 1 904 ? -11.720 -4.147 24.576 1.00 97.69 904 ALA A CA 1
ATOM 6866 C C . ALA A 1 904 ? -11.784 -5.660 24.831 1.00 97.69 904 ALA A C 1
ATOM 6868 O O . ALA A 1 904 ? -12.598 -6.107 25.646 1.00 97.69 904 ALA A O 1
ATOM 6869 N N . THR A 1 905 ? -10.939 -6.461 24.176 1.00 95.69 905 THR A N 1
ATOM 6870 C CA . THR A 1 905 ? -10.926 -7.924 24.373 1.00 95.69 905 THR A CA 1
ATOM 6871 C C . THR A 1 905 ? -9.528 -8.539 24.482 1.00 95.69 905 THR A C 1
ATOM 6873 O O . THR A 1 905 ? -8.534 -8.003 23.992 1.00 95.69 905 THR A O 1
ATOM 6876 N N . LEU A 1 906 ? -9.459 -9.707 25.120 1.00 94.50 906 LEU A N 1
ATOM 6877 C CA . LEU A 1 906 ? -8.392 -10.693 24.950 1.00 94.50 906 LEU A CA 1
ATOM 6878 C C . LEU A 1 906 ? -8.921 -11.809 24.039 1.00 94.50 906 LEU A C 1
ATOM 6880 O O . LEU A 1 906 ? -9.982 -12.369 24.311 1.00 94.50 906 LEU A O 1
ATOM 6884 N N . ASP A 1 907 ? -8.190 -12.114 22.971 1.00 90.00 907 ASP A N 1
ATOM 6885 C CA . ASP A 1 907 ? -8.580 -13.057 21.921 1.00 90.00 907 ASP A CA 1
ATOM 6886 C C . ASP A 1 907 ? -7.423 -14.027 21.638 1.00 90.00 907 ASP A C 1
ATOM 6888 O O . ASP A 1 907 ? -6.549 -13.789 20.795 1.00 90.00 907 ASP A O 1
ATOM 6892 N N . THR A 1 908 ? -7.419 -15.126 22.395 1.00 86.00 908 THR A N 1
ATOM 6893 C CA . THR A 1 908 ? -6.415 -16.196 22.317 1.00 86.00 908 THR A CA 1
ATOM 6894 C C . THR A 1 908 ? -6.589 -17.110 21.106 1.00 86.00 908 THR A C 1
ATOM 6896 O O . THR A 1 908 ? -5.672 -17.868 20.786 1.00 86.00 908 THR A O 1
ATOM 6899 N N . ASP A 1 909 ? -7.738 -17.060 20.427 1.00 84.19 909 ASP A N 1
ATOM 6900 C CA . ASP A 1 909 ? -7.968 -17.838 19.208 1.00 84.19 909 ASP A CA 1
ATOM 6901 C C . ASP A 1 909 ? -7.331 -17.138 18.002 1.00 84.19 909 ASP A C 1
ATOM 6903 O O . ASP A 1 909 ? -6.625 -17.790 17.223 1.00 84.19 909 ASP A O 1
ATOM 6907 N N . ALA A 1 910 ? -7.478 -15.810 17.903 1.00 76.56 910 ALA A N 1
ATOM 6908 C CA . ALA A 1 910 ? -6.768 -14.992 16.922 1.00 76.56 910 ALA A CA 1
ATOM 6909 C C . ALA A 1 910 ? -5.253 -14.929 17.192 1.00 76.56 910 ALA A C 1
ATOM 6911 O O . ALA A 1 910 ? -4.460 -15.042 16.255 1.00 76.56 910 ALA A O 1
ATOM 6912 N N . LEU A 1 911 ? -4.831 -14.796 18.459 1.00 82.81 911 LEU A N 1
ATOM 6913 C CA . LEU A 1 911 ? -3.414 -14.766 18.837 1.00 82.81 911 LEU A CA 1
ATOM 6914 C C . LEU A 1 911 ? -3.128 -15.660 20.051 1.00 82.81 911 LEU A C 1
ATOM 6916 O O . LEU A 1 911 ? -3.216 -15.243 21.201 1.00 82.81 911 LEU A O 1
ATOM 6920 N N . LYS A 1 912 ? -2.676 -16.890 19.791 1.00 86.31 912 LYS A N 1
ATOM 6921 C CA . LYS A 1 912 ? -2.415 -17.924 20.819 1.00 86.31 912 LYS A CA 1
ATOM 6922 C C . LYS A 1 912 ? -1.359 -17.572 21.867 1.00 86.31 912 LYS A C 1
ATOM 6924 O O . LYS A 1 912 ? -1.269 -18.251 22.884 1.00 86.31 912 LYS A O 1
ATOM 6929 N N . SER A 1 913 ? -0.536 -16.559 21.610 1.00 87.69 913 SER A N 1
ATOM 6930 C CA . SER A 1 913 ? 0.454 -16.030 22.553 1.00 87.69 913 SER A CA 1
ATOM 6931 C C . SER A 1 913 ? -0.060 -14.854 23.391 1.00 87.69 913 SER A C 1
ATOM 6933 O O . SER A 1 913 ? 0.682 -14.371 24.243 1.00 87.69 913 SER A O 1
ATOM 6935 N N . ALA A 1 914 ? -1.282 -14.367 23.154 1.00 89.56 914 ALA A N 1
ATOM 6936 C CA . ALA A 1 914 ? -1.844 -13.240 23.885 1.00 89.56 914 ALA A CA 1
ATOM 6937 C C . ALA A 1 914 ? -2.161 -13.621 25.339 1.00 89.56 914 ALA A C 1
ATOM 6939 O O . ALA A 1 914 ? -2.817 -14.624 25.614 1.00 89.56 914 ALA A O 1
ATOM 6940 N N . THR A 1 915 ? -1.713 -12.787 26.274 1.00 92.88 915 THR A N 1
ATOM 6941 C CA . THR A 1 915 ? -1.966 -12.930 27.722 1.00 92.88 915 THR A CA 1
ATOM 6942 C C . THR A 1 915 ? -2.697 -11.723 28.317 1.00 92.88 915 THR A C 1
ATOM 6944 O O . THR A 1 915 ? -3.204 -11.789 29.441 1.00 92.88 915 THR A O 1
ATOM 6947 N N . THR A 1 916 ? -2.764 -10.629 27.555 1.00 96.00 916 THR A N 1
ATOM 6948 C CA . THR A 1 916 ? -3.282 -9.318 27.952 1.00 96.00 916 THR A CA 1
ATOM 6949 C C . THR A 1 916 ? -4.171 -8.784 26.831 1.00 96.00 916 THR A C 1
ATOM 6951 O O . THR A 1 916 ? -3.792 -8.836 25.661 1.00 96.00 916 THR A O 1
ATOM 6954 N N . GLY A 1 917 ? -5.368 -8.314 27.173 1.00 96.19 917 GLY A N 1
ATOM 6955 C CA . GLY A 1 917 ? -6.315 -7.724 26.229 1.00 96.19 917 GLY A CA 1
ATOM 6956 C C . GLY A 1 917 ? -5.907 -6.339 25.723 1.00 96.19 917 GLY A C 1
ATOM 6957 O O . GLY A 1 917 ? -4.824 -5.843 26.026 1.00 96.19 917 GLY A O 1
ATOM 6958 N N . GLY A 1 918 ? -6.766 -5.729 24.908 1.00 97.94 918 GLY A N 1
ATOM 6959 C CA . GLY A 1 918 ? -6.542 -4.381 24.374 1.00 97.94 918 GLY A CA 1
ATOM 6960 C C . GLY A 1 918 ? -7.010 -3.250 25.299 1.00 97.94 918 GLY A C 1
ATOM 6961 O O . GLY A 1 918 ? -7.726 -3.478 26.275 1.00 97.94 918 GLY A O 1
ATOM 6962 N N . THR A 1 919 ? -6.645 -2.010 24.965 1.00 98.69 919 THR A N 1
ATOM 6963 C CA . THR A 1 919 ? -7.105 -0.793 25.658 1.00 98.69 919 THR A CA 1
ATOM 6964 C C . THR A 1 919 ? -7.787 0.189 24.702 1.00 98.69 919 THR A C 1
ATOM 6966 O O . THR A 1 919 ? -7.201 0.584 23.699 1.00 98.69 919 THR A O 1
ATOM 6969 N N . VAL A 1 920 ? -9.000 0.642 25.030 1.00 98.75 920 VAL A N 1
ATOM 6970 C CA . VAL A 1 920 ? -9.670 1.766 24.350 1.00 98.75 920 VAL A CA 1
ATOM 6971 C C . VAL A 1 920 ? -9.744 2.960 25.295 1.00 98.75 920 VAL A C 1
ATOM 6973 O O . VAL A 1 920 ? -10.262 2.836 26.401 1.00 98.75 920 VAL A O 1
ATOM 6976 N N . ASN A 1 921 ? -9.277 4.123 24.852 1.00 98.19 921 ASN A N 1
ATOM 6977 C CA . ASN A 1 921 ? -9.343 5.391 25.568 1.00 98.19 921 ASN A CA 1
ATOM 6978 C C . ASN A 1 921 ? -10.231 6.368 24.791 1.00 98.19 921 ASN A C 1
ATOM 6980 O O . ASN A 1 921 ? -9.934 6.692 23.645 1.00 98.19 921 ASN A O 1
ATOM 6984 N N . ILE A 1 922 ? -11.298 6.857 25.418 1.00 97.31 922 ILE A N 1
ATOM 6985 C CA . ILE A 1 922 ? -12.180 7.898 24.886 1.00 97.31 922 ILE A CA 1
ATOM 6986 C C . ILE A 1 922 ? -12.021 9.124 25.782 1.00 97.31 922 ILE A C 1
ATOM 6988 O O . ILE A 1 922 ? -12.408 9.101 26.951 1.00 97.31 922 ILE A O 1
ATOM 6992 N N . LYS A 1 923 ? -11.427 10.180 25.232 1.00 92.38 923 LYS A N 1
ATOM 6993 C CA . LYS A 1 923 ? -11.099 11.437 25.906 1.00 92.38 923 LYS A CA 1
ATOM 6994 C C . LYS A 1 923 ? -11.675 12.608 25.120 1.00 92.38 923 LYS A C 1
ATOM 6996 O O . LYS A 1 923 ? -11.859 12.519 23.908 1.00 92.38 923 LYS A O 1
ATOM 7001 N N . ASN A 1 924 ? -11.909 13.722 25.816 1.00 86.56 924 ASN A N 1
ATOM 7002 C CA . ASN A 1 924 ? -12.460 14.956 25.243 1.00 86.56 924 ASN A CA 1
ATOM 7003 C C . ASN A 1 924 ? -13.857 14.731 24.585 1.00 86.56 924 ASN A C 1
ATOM 7005 O O . ASN A 1 924 ? -14.313 13.606 24.392 1.00 86.56 924 ASN A O 1
ATOM 7009 N N . GLY A 1 925 ? -14.596 15.802 24.278 1.00 88.00 925 GLY A N 1
ATOM 7010 C CA . GLY A 1 925 ? -15.934 15.687 23.665 1.00 88.00 925 GLY A CA 1
ATOM 7011 C C . GLY A 1 925 ? -16.953 14.858 24.472 1.00 88.00 925 GLY A C 1
ATOM 7012 O O . GLY A 1 925 ? -16.847 14.721 25.687 1.00 88.00 925 GLY A O 1
ATOM 7013 N N . ASN A 1 926 ? -17.981 14.333 23.801 1.00 93.56 926 ASN A N 1
ATOM 7014 C CA . ASN A 1 926 ? -19.102 13.607 24.409 1.00 93.56 926 ASN A CA 1
ATOM 7015 C C . ASN A 1 926 ? -19.507 12.378 23.579 1.00 93.56 926 ASN A C 1
ATOM 7017 O O . ASN A 1 926 ? -19.493 12.414 22.349 1.00 93.56 926 ASN A O 1
ATOM 7021 N N . ILE A 1 927 ? -19.982 11.320 24.241 1.00 96.00 927 ILE A N 1
ATOM 7022 C CA . ILE A 1 927 ? -20.618 10.166 23.589 1.00 96.00 927 ILE A CA 1
ATOM 7023 C C . ILE A 1 927 ? -22.131 10.392 23.492 1.00 96.00 927 ILE A C 1
ATOM 7025 O O . ILE A 1 927 ? -22.792 10.665 24.493 1.00 96.00 927 ILE A O 1
ATOM 7029 N N . LYS A 1 928 ? -22.704 10.195 22.303 1.00 94.94 928 LYS A N 1
ATOM 7030 C CA . LYS A 1 928 ? -24.145 10.092 22.048 1.00 94.94 928 LYS A CA 1
ATOM 7031 C C . LYS A 1 928 ? -24.419 8.805 21.267 1.00 94.94 928 LYS A C 1
ATOM 7033 O O . LYS A 1 928 ? -24.192 8.761 20.059 1.00 94.94 928 LYS A O 1
ATOM 7038 N N . ILE A 1 929 ? -24.886 7.754 21.940 1.00 92.62 929 ILE A N 1
ATOM 7039 C CA . ILE A 1 929 ? -24.951 6.403 21.359 1.00 92.62 929 ILE A CA 1
ATOM 7040 C C . ILE A 1 929 ? -26.286 5.694 21.605 1.00 92.62 929 ILE A C 1
ATOM 7042 O O . ILE A 1 929 ? -26.835 5.742 22.704 1.00 92.62 929 ILE A O 1
ATOM 7046 N N . SER A 1 930 ? -26.762 5.007 20.568 1.00 90.12 930 SER A N 1
ATOM 7047 C CA . SER A 1 930 ? -27.790 3.970 20.615 1.00 90.12 930 SER A CA 1
ATOM 7048 C C . SER A 1 930 ? -27.083 2.615 20.703 1.00 90.12 930 SER A C 1
ATOM 7050 O O . SER A 1 930 ? -26.634 2.070 19.694 1.00 90.12 930 SER A O 1
ATOM 7052 N N . GLY A 1 931 ? -26.936 2.100 21.922 1.00 90.00 931 GLY A N 1
ATOM 7053 C CA . GLY A 1 931 ? -26.180 0.896 22.256 1.00 90.00 931 GLY A CA 1
ATOM 7054 C C . GLY A 1 931 ? -25.320 1.083 23.507 1.00 90.00 931 GLY A C 1
ATOM 7055 O O . GLY A 1 931 ? -25.734 1.740 24.462 1.00 90.00 931 GLY A O 1
ATOM 7056 N N . MET A 1 932 ? -24.123 0.501 23.502 1.00 91.62 932 MET A N 1
ATOM 7057 C CA . MET A 1 932 ? -23.213 0.445 24.647 1.00 91.62 932 MET A CA 1
ATOM 7058 C C . MET A 1 932 ? -22.130 1.524 24.571 1.00 91.62 932 MET A C 1
ATOM 7060 O O . MET A 1 932 ? -21.512 1.733 23.530 1.00 91.62 932 MET A O 1
ATOM 7064 N N . ALA A 1 933 ? -21.814 2.163 25.695 1.00 94.12 933 ALA A N 1
ATOM 7065 C CA . ALA A 1 933 ? -20.668 3.068 25.768 1.00 94.12 933 ALA A CA 1
ATOM 7066 C C . ALA A 1 933 ? -19.336 2.317 25.949 1.00 94.12 933 ALA A C 1
ATOM 7068 O O . ALA A 1 933 ? -18.319 2.754 25.417 1.00 94.12 933 ALA A O 1
ATOM 7069 N N . GLY A 1 934 ? -19.330 1.176 26.648 1.00 95.19 934 GLY A N 1
ATOM 7070 C CA . GLY A 1 934 ? -18.102 0.428 26.923 1.00 95.19 934 GLY A CA 1
ATOM 7071 C C . GLY A 1 934 ? -18.332 -1.057 27.198 1.00 95.19 934 GLY A C 1
ATOM 7072 O O . GLY A 1 934 ? -19.186 -1.416 28.010 1.00 95.19 934 GLY A O 1
ATOM 7073 N N . PHE A 1 935 ? -17.541 -1.914 26.556 1.00 95.25 935 PHE A N 1
ATOM 7074 C CA . PHE A 1 935 ? -17.518 -3.359 26.777 1.00 95.25 935 PHE A CA 1
ATOM 7075 C C . PHE A 1 935 ? -16.070 -3.846 26.926 1.00 95.25 935 PHE A C 1
ATOM 7077 O O . PHE A 1 935 ? -15.257 -3.614 26.035 1.00 95.25 935 PHE A O 1
ATOM 7084 N N . ALA A 1 936 ? -15.743 -4.554 28.010 1.00 96.12 936 ALA A N 1
ATOM 7085 C CA . ALA A 1 936 ? -14.413 -5.133 28.228 1.00 96.12 936 ALA A CA 1
ATOM 7086 C C . ALA A 1 936 ? -14.485 -6.628 28.595 1.00 96.12 936 ALA A C 1
ATOM 7088 O O . ALA A 1 936 ? -15.186 -6.994 29.538 1.00 96.12 936 ALA A O 1
ATOM 7089 N N . SER A 1 937 ? -13.735 -7.494 27.899 1.00 94.19 937 SER A N 1
ATOM 7090 C CA . SER A 1 937 ? -13.722 -8.950 28.139 1.00 94.19 937 SER A CA 1
ATOM 7091 C C . SER A 1 937 ? -12.326 -9.560 28.137 1.00 94.19 937 SER A C 1
ATOM 7093 O O . SER A 1 937 ? -11.696 -9.669 27.088 1.00 94.19 937 SER A O 1
ATOM 7095 N N . GLY A 1 938 ? -11.915 -10.112 29.278 1.00 93.69 938 GLY A N 1
ATOM 7096 C CA . GLY A 1 938 ? -10.664 -10.863 29.411 1.00 93.69 938 GLY A CA 1
ATOM 7097 C C . GLY A 1 938 ? -9.570 -10.075 30.129 1.00 93.69 938 GLY A C 1
ATOM 7098 O O . GLY A 1 938 ? -9.590 -8.842 30.147 1.00 93.69 938 GLY A O 1
ATOM 7099 N N . ASN A 1 939 ? -8.606 -10.794 30.707 1.00 94.94 939 ASN A N 1
ATOM 7100 C CA . ASN A 1 939 ? -7.510 -10.232 31.498 1.00 94.94 939 ASN A CA 1
ATOM 7101 C C . ASN A 1 939 ? -6.806 -9.065 30.784 1.00 94.94 939 ASN A C 1
ATOM 7103 O O . ASN A 1 939 ? -6.363 -9.206 29.648 1.00 94.94 939 ASN A O 1
ATOM 7107 N N . GLY A 1 940 ? -6.690 -7.918 31.456 1.00 94.88 940 GLY A N 1
ATOM 7108 C CA . GLY A 1 940 ? -6.029 -6.726 30.914 1.00 94.88 940 GLY A CA 1
ATOM 7109 C C . GLY A 1 940 ? -6.820 -5.948 29.855 1.00 94.88 940 GLY A C 1
ATOM 7110 O O . GLY A 1 940 ? -6.314 -4.945 29.372 1.00 94.88 940 GLY A O 1
ATOM 7111 N N . SER A 1 941 ? -8.049 -6.354 29.515 1.00 98.00 941 SER A N 1
ATOM 7112 C CA . SER A 1 941 ? -8.912 -5.577 28.612 1.00 98.00 941 SER A CA 1
ATOM 7113 C C . SER A 1 941 ? -9.476 -4.353 29.329 1.00 98.00 941 SER A C 1
ATOM 7115 O O . SER A 1 941 ? -10.144 -4.510 30.355 1.00 98.00 941 SER A O 1
ATOM 7117 N N . VAL A 1 942 ? -9.259 -3.149 28.796 1.00 98.38 942 VAL A N 1
ATOM 7118 C CA . VAL A 1 942 ? -9.690 -1.896 29.442 1.00 98.38 942 VAL A CA 1
ATOM 7119 C C . VAL A 1 942 ? -10.418 -0.970 28.467 1.00 98.38 942 VAL A C 1
ATOM 7121 O O . VAL A 1 942 ? -9.928 -0.700 27.376 1.00 98.38 942 VAL A O 1
ATOM 7124 N N . VAL A 1 943 ? -11.562 -0.420 28.882 1.00 98.56 943 VAL A N 1
ATOM 7125 C CA . VAL A 1 943 ? -12.195 0.738 28.228 1.00 98.56 943 VAL A CA 1
ATOM 7126 C C . VAL A 1 943 ? -12.223 1.908 29.212 1.00 98.56 943 VAL A C 1
ATOM 7128 O O . VAL A 1 943 ? -12.825 1.804 30.279 1.00 98.56 943 VAL A O 1
ATOM 7131 N N . ASN A 1 944 ? -11.579 3.016 28.859 1.00 98.06 944 ASN A N 1
ATOM 7132 C CA . ASN A 1 944 ? -11.532 4.252 29.636 1.00 98.06 944 ASN A CA 1
ATOM 7133 C C . ASN A 1 944 ? -12.393 5.317 28.950 1.00 98.06 944 ASN A C 1
ATOM 7135 O O . ASN A 1 944 ? -12.155 5.642 27.788 1.00 98.06 944 ASN A O 1
ATOM 7139 N N . ILE A 1 945 ? -13.396 5.845 29.651 1.00 96.88 945 ILE A N 1
ATOM 7140 C CA . ILE A 1 945 ? -14.284 6.906 29.164 1.00 96.88 945 ILE A CA 1
ATOM 7141 C C . ILE A 1 945 ? -14.073 8.123 30.067 1.00 96.88 945 ILE A C 1
ATOM 7143 O O . ILE A 1 945 ? -14.779 8.333 31.061 1.00 96.88 945 ILE A O 1
ATOM 7147 N N . ASP A 1 946 ? -13.056 8.899 29.704 1.00 91.94 946 ASP A N 1
ATOM 7148 C CA . ASP A 1 946 ? -12.423 9.958 30.494 1.00 91.94 946 ASP A CA 1
ATOM 7149 C C . ASP A 1 946 ? -12.719 11.343 29.887 1.00 91.94 946 ASP A C 1
ATOM 7151 O O . ASP A 1 946 ? -11.852 12.203 29.740 1.00 91.94 946 ASP A O 1
ATOM 7155 N N . ASN A 1 947 ? -13.977 11.547 29.484 1.00 88.31 947 ASN A N 1
ATOM 7156 C CA . ASN A 1 947 ? -14.463 12.735 28.775 1.00 88.31 947 ASN A CA 1
ATOM 7157 C C . ASN A 1 947 ? -15.514 13.554 29.562 1.00 88.31 947 ASN A C 1
ATOM 7159 O O . ASN A 1 947 ? -16.165 14.441 29.014 1.00 88.31 947 ASN A O 1
ATOM 7163 N N . GLY A 1 948 ? -15.678 13.287 30.861 1.00 88.44 948 GLY A N 1
ATOM 7164 C CA . GLY A 1 948 ? -16.608 14.013 31.732 1.00 88.44 948 GLY A CA 1
ATOM 7165 C C . GLY A 1 948 ? -18.038 13.458 31.728 1.00 88.44 948 GLY A C 1
ATOM 7166 O O . GLY A 1 948 ? -18.255 12.260 31.571 1.00 88.44 948 GLY A O 1
ATOM 7167 N N . THR A 1 949 ? -19.026 14.324 31.982 1.00 89.81 949 THR A N 1
ATOM 7168 C CA . THR A 1 949 ? -20.407 13.926 32.334 1.00 89.81 949 THR A CA 1
ATOM 7169 C C . THR A 1 949 ? -21.457 14.183 31.249 1.00 89.81 949 THR A C 1
ATOM 7171 O O . THR A 1 949 ? -22.636 13.905 31.462 1.00 89.81 949 THR A O 1
ATOM 7174 N N . GLY A 1 950 ? -21.071 14.699 30.078 1.00 89.25 950 GLY A N 1
ATOM 7175 C CA . GLY A 1 950 ? -22.009 15.045 28.999 1.00 89.25 950 GLY A CA 1
ATOM 7176 C C . GLY A 1 950 ? -22.511 13.861 28.158 1.00 89.25 950 GLY A C 1
ATOM 7177 O O . GLY A 1 950 ? -23.306 14.057 27.234 1.00 89.25 950 GLY A O 1
ATOM 7178 N N . ASN A 1 951 ? -22.084 12.636 28.481 1.00 93.44 951 ASN A N 1
ATOM 7179 C CA . ASN A 1 951 ? -22.432 11.417 27.751 1.00 93.44 951 ASN A CA 1
ATOM 7180 C C . ASN A 1 951 ? -23.939 11.099 27.808 1.00 93.44 951 ASN A C 1
ATOM 7182 O O . ASN A 1 951 ? -24.582 11.220 28.854 1.00 93.44 951 ASN A O 1
ATOM 7186 N N . LYS A 1 952 ? -24.504 10.645 26.684 1.00 91.81 952 LYS A N 1
ATOM 7187 C CA . LYS A 1 952 ? -25.916 10.274 26.505 1.00 91.81 952 LYS A CA 1
ATOM 7188 C C . LYS A 1 952 ? -26.016 8.912 25.823 1.00 91.81 952 LYS A C 1
ATOM 7190 O O . LYS A 1 952 ? -25.641 8.761 24.663 1.00 91.81 952 LYS A O 1
ATOM 7195 N N . ILE A 1 953 ? -26.526 7.927 26.547 1.00 89.69 953 ILE A N 1
ATOM 7196 C CA . ILE A 1 953 ? -26.492 6.516 26.152 1.00 89.69 953 ILE A CA 1
ATOM 7197 C C . ILE A 1 953 ? -27.932 6.000 26.155 1.00 89.69 953 ILE A C 1
ATOM 7199 O O . ILE A 1 953 ? -28.600 6.097 27.180 1.00 89.69 953 ILE A O 1
ATOM 7203 N N . GLN A 1 954 ? -28.428 5.478 25.036 1.00 84.56 954 GLN A N 1
ATOM 7204 C CA . GLN A 1 954 ? -29.739 4.829 24.928 1.00 84.56 954 GLN A CA 1
ATOM 7205 C C . GLN A 1 954 ? -29.521 3.336 24.693 1.00 84.56 954 GLN A C 1
ATOM 7207 O O . GLN A 1 954 ? -28.839 2.958 23.747 1.00 84.56 954 GLN A O 1
ATOM 7212 N N . THR A 1 955 ? -30.073 2.490 25.557 1.00 79.19 955 THR A N 1
ATOM 7213 C CA . THR A 1 955 ? -29.731 1.061 25.632 1.00 79.19 955 THR A CA 1
ATOM 7214 C C . THR A 1 955 ? -30.919 0.159 25.333 1.00 79.19 955 THR A C 1
ATOM 7216 O O . THR A 1 955 ? -32.040 0.449 25.757 1.00 79.19 955 THR A O 1
ATOM 7219 N N . GLY A 1 956 ? -30.643 -0.954 24.650 1.00 73.56 956 GLY A N 1
ATOM 7220 C CA . GLY A 1 956 ? -31.548 -2.094 24.497 1.00 73.56 956 GLY A CA 1
ATOM 7221 C C . GLY A 1 956 ? -31.144 -3.258 25.410 1.00 73.56 956 GLY A C 1
ATOM 7222 O O . GLY A 1 956 ? -30.579 -3.047 26.484 1.00 73.56 956 GLY A O 1
ATOM 7223 N N . GLU A 1 957 ? -31.385 -4.493 24.960 1.00 71.19 957 GLU A N 1
ATOM 7224 C CA . GLU A 1 957 ? -31.168 -5.730 25.740 1.00 71.19 957 GLU A CA 1
ATOM 7225 C C . GLU A 1 957 ? -29.708 -5.937 26.208 1.00 71.19 957 GLU A C 1
ATOM 7227 O O . GLU A 1 957 ? -29.481 -6.571 27.235 1.00 71.19 957 GLU A O 1
ATOM 7232 N N . ASN A 1 958 ? -28.721 -5.356 25.513 1.00 72.50 958 ASN A N 1
ATOM 7233 C CA . ASN A 1 958 ? -27.289 -5.501 25.826 1.00 72.50 958 ASN A CA 1
ATOM 7234 C C . ASN A 1 958 ? -26.766 -4.552 26.936 1.00 72.50 958 ASN A C 1
ATOM 7236 O O . ASN A 1 958 ? -25.609 -4.664 27.338 1.00 72.50 958 ASN A O 1
ATOM 7240 N N . GLY A 1 959 ? -27.590 -3.627 27.450 1.00 79.88 959 GLY A N 1
ATOM 7241 C CA . GLY A 1 959 ? -27.206 -2.684 28.515 1.00 79.88 959 GLY A CA 1
ATOM 7242 C C . GLY A 1 959 ? -26.331 -1.502 28.056 1.00 79.88 959 GLY A C 1
ATOM 7243 O O . GLY A 1 959 ? -26.222 -1.224 26.864 1.00 79.88 959 GLY A O 1
ATOM 7244 N N . ALA A 1 960 ? -25.748 -0.758 29.010 1.00 85.88 960 ALA A N 1
ATOM 7245 C CA . ALA A 1 960 ? -24.912 0.427 28.736 1.00 85.88 960 ALA A CA 1
ATOM 7246 C C . ALA A 1 960 ? -23.406 0.139 28.783 1.00 85.88 960 ALA A C 1
ATOM 7248 O O . ALA A 1 960 ? -22.632 0.657 27.975 1.00 85.88 960 ALA A O 1
ATOM 7249 N N . LEU A 1 961 ? -23.004 -0.621 29.802 1.00 91.25 961 LEU A N 1
ATOM 7250 C CA . LEU A 1 961 ? -21.628 -0.855 30.218 1.00 91.25 961 LEU A CA 1
ATOM 7251 C C . LEU A 1 961 ? -21.518 -2.311 30.682 1.00 91.25 961 LEU A C 1
ATOM 7253 O O . LEU A 1 961 ? -22.347 -2.758 31.481 1.00 91.25 961 LEU A O 1
ATOM 7257 N N . ALA A 1 962 ? -20.500 -3.033 30.215 1.00 90.56 962 ALA A N 1
ATOM 7258 C CA . ALA A 1 962 ? -20.249 -4.413 30.627 1.00 90.56 962 ALA A CA 1
ATOM 7259 C C . ALA A 1 962 ? -18.752 -4.700 30.796 1.00 90.56 962 ALA A C 1
ATOM 7261 O O . ALA A 1 962 ? -17.925 -4.305 29.974 1.00 90.56 962 ALA A O 1
ATOM 7262 N N . ALA A 1 963 ? -18.415 -5.429 31.859 1.00 91.50 963 ALA A N 1
ATOM 7263 C CA . ALA A 1 963 ? -17.066 -5.903 32.138 1.00 91.50 963 ALA A CA 1
ATOM 7264 C C . ALA A 1 963 ? -17.127 -7.379 32.560 1.00 91.50 963 ALA A C 1
ATOM 7266 O O . ALA A 1 963 ? -17.776 -7.715 33.551 1.00 91.50 963 ALA A O 1
ATOM 7267 N N . VAL A 1 964 ? -16.470 -8.260 31.801 1.00 90.44 964 VAL A N 1
ATOM 7268 C CA . VAL A 1 964 ? -16.495 -9.721 31.996 1.00 90.44 964 VAL A CA 1
ATOM 7269 C C . VAL A 1 964 ? -15.092 -10.323 31.937 1.00 90.44 964 VAL A C 1
ATOM 7271 O O . VAL A 1 964 ? -14.157 -9.715 31.415 1.00 90.44 964 VAL A O 1
ATOM 7274 N N . ASN A 1 965 ? -14.923 -11.536 32.471 1.00 89.56 965 ASN A N 1
ATOM 7275 C CA . ASN A 1 965 ? -13.682 -12.321 32.367 1.00 89.56 965 ASN A CA 1
ATOM 7276 C C . ASN A 1 965 ? -12.401 -11.577 32.821 1.00 89.56 965 ASN A C 1
ATOM 7278 O O . ASN A 1 965 ? -11.316 -11.824 32.302 1.00 89.56 965 ASN A O 1
ATOM 7282 N N . GLY A 1 966 ? -12.518 -10.644 33.773 1.00 89.75 966 GLY A N 1
ATOM 7283 C CA . GLY A 1 966 ? -11.399 -9.819 34.256 1.00 89.75 966 GLY A CA 1
ATOM 7284 C C . GLY A 1 966 ? -11.128 -8.534 33.459 1.00 89.75 966 GLY A C 1
ATOM 7285 O O . GLY A 1 966 ? -10.127 -7.870 33.724 1.00 89.75 966 GLY A O 1
ATOM 7286 N N . GLY A 1 967 ? -11.999 -8.168 32.514 1.00 95.19 967 GLY A N 1
ATOM 7287 C CA . GLY A 1 967 ? -11.977 -6.860 31.855 1.00 95.19 967 GLY A CA 1
ATOM 7288 C C . GLY A 1 967 ? -12.412 -5.717 32.785 1.00 95.19 967 GLY A C 1
ATOM 7289 O O . GLY A 1 967 ? -12.998 -5.944 33.846 1.00 95.19 967 GLY A O 1
ATOM 7290 N N . LYS A 1 968 ? -12.141 -4.473 32.381 1.00 96.44 968 LYS A N 1
ATOM 7291 C CA . LYS A 1 968 ? -12.423 -3.255 33.155 1.00 96.44 968 LYS A CA 1
ATOM 7292 C C . LYS A 1 968 ? -13.032 -2.158 32.278 1.00 96.44 968 LYS A C 1
ATOM 7294 O O . LYS A 1 968 ? -12.524 -1.881 31.198 1.00 96.44 968 LYS A O 1
ATOM 7299 N N . VAL A 1 969 ? -14.071 -1.485 32.773 1.00 96.44 969 VAL A N 1
ATOM 7300 C CA . VAL A 1 969 ? -14.626 -0.271 32.152 1.00 96.44 969 VAL A CA 1
ATOM 7301 C C . VAL A 1 969 ? -14.628 0.858 33.181 1.00 96.44 969 VAL A C 1
ATOM 7303 O O . VAL A 1 969 ? -15.213 0.707 34.251 1.00 96.44 969 VAL A O 1
ATOM 7306 N N . ASN A 1 970 ? -13.972 1.975 32.866 1.00 96.12 970 ASN A N 1
ATOM 7307 C CA . ASN A 1 970 ? -14.015 3.215 33.640 1.00 96.12 970 ASN A CA 1
ATOM 7308 C C . ASN A 1 970 ? -14.944 4.209 32.932 1.00 96.12 970 ASN A C 1
ATOM 7310 O O . ASN A 1 970 ? -14.852 4.378 31.718 1.00 96.12 970 ASN A O 1
ATOM 7314 N N . PHE A 1 971 ? -15.840 4.860 33.677 1.00 94.50 971 PHE A N 1
ATOM 7315 C CA . PHE A 1 971 ? -16.840 5.769 33.116 1.00 94.50 971 PHE A CA 1
ATOM 7316 C C . PHE A 1 971 ? -16.967 7.042 33.956 1.00 94.50 971 PHE A C 1
ATOM 7318 O O . PHE A 1 971 ? -17.420 6.987 35.098 1.00 94.50 971 PHE A O 1
ATOM 7325 N N . SER A 1 972 ? -16.603 8.186 33.370 1.00 90.69 972 SER A N 1
ATOM 7326 C CA . SER A 1 972 ? -16.633 9.504 34.030 1.00 90.69 972 SER A CA 1
ATOM 7327 C C . SER A 1 972 ? -18.034 10.014 34.385 1.00 90.69 972 SER A C 1
ATOM 7329 O O . SER A 1 972 ? -18.172 10.901 35.226 1.00 90.69 972 SER A O 1
ATOM 7331 N N . GLY A 1 973 ? -19.079 9.464 33.762 1.00 87.12 973 GLY A N 1
ATOM 7332 C CA . GLY A 1 973 ? -20.474 9.801 34.036 1.00 87.12 973 GLY A CA 1
ATOM 7333 C C . GLY A 1 973 ? -21.266 10.197 32.791 1.00 87.12 973 GLY A C 1
ATOM 7334 O O . GLY A 1 973 ? -20.733 10.383 31.698 1.00 87.12 973 GLY A O 1
ATOM 7335 N N . GLY A 1 974 ? -22.580 10.308 32.957 1.00 88.69 974 GLY A N 1
ATOM 7336 C CA . GLY A 1 974 ? -23.508 10.601 31.869 1.00 88.69 974 GLY A CA 1
ATOM 7337 C C . GLY A 1 974 ? -24.945 10.247 32.221 1.00 88.69 974 GLY A C 1
ATOM 7338 O O . GLY A 1 974 ? -25.242 9.827 33.338 1.00 88.69 974 GLY A O 1
ATOM 7339 N N . THR A 1 975 ? -25.838 10.392 31.244 1.00 87.44 975 THR A N 1
ATOM 7340 C CA . THR A 1 975 ? -27.233 9.950 31.347 1.00 87.44 975 THR A CA 1
ATOM 7341 C C . THR A 1 975 ? -27.441 8.674 30.537 1.00 87.44 975 THR A C 1
ATOM 7343 O O . THR A 1 975 ? -27.187 8.656 29.330 1.00 87.44 975 THR A O 1
ATOM 7346 N N . ILE A 1 976 ? -27.926 7.621 31.198 1.00 85.62 976 ILE A N 1
ATOM 7347 C CA . ILE A 1 976 ? -28.289 6.344 30.577 1.00 85.62 976 ILE A CA 1
ATOM 7348 C C . ILE A 1 976 ? -29.815 6.246 30.530 1.00 85.62 976 ILE A C 1
ATOM 7350 O O . ILE A 1 976 ? -30.480 6.303 31.563 1.00 85.62 976 ILE A O 1
ATOM 7354 N N . TYR A 1 977 ? -30.351 6.065 29.330 1.00 78.19 977 TYR A N 1
ATOM 7355 C CA . TYR A 1 977 ? -31.744 5.747 29.049 1.00 78.19 977 TYR A CA 1
ATOM 7356 C C . TYR A 1 977 ? -31.838 4.268 28.653 1.00 78.19 977 TYR A C 1
ATOM 7358 O O . TYR A 1 977 ? -30.970 3.745 27.950 1.00 78.19 977 TYR A O 1
ATOM 7366 N N . HIS A 1 978 ? -32.885 3.580 29.097 1.00 74.50 978 HIS A N 1
ATOM 7367 C CA . HIS A 1 978 ? -33.122 2.176 28.767 1.00 74.50 978 HIS A CA 1
ATOM 7368 C C . HIS A 1 978 ? -34.524 2.006 28.197 1.00 74.50 978 HIS A C 1
ATOM 7370 O O . HIS A 1 978 ? -35.494 2.477 28.791 1.00 74.50 978 HIS A O 1
ATOM 7376 N N . GLU A 1 979 ? -34.625 1.344 27.047 1.00 63.47 979 GLU A N 1
ATOM 7377 C CA . GLU A 1 979 ? -35.887 1.108 26.356 1.00 63.47 979 GLU A CA 1
ATOM 7378 C C . GLU A 1 979 ? -35.930 -0.318 25.803 1.00 63.47 979 GLU A C 1
ATOM 7380 O O . GLU A 1 979 ? -35.053 -0.745 25.058 1.00 63.47 979 GLU A O 1
ATOM 7385 N N . ASN A 1 980 ? -37.006 -1.048 26.100 1.00 52.69 980 ASN A N 1
ATOM 7386 C CA . ASN A 1 980 ? -37.179 -2.419 25.610 1.00 52.69 980 ASN A CA 1
ATOM 7387 C C . ASN A 1 980 ? -37.344 -2.508 24.087 1.00 52.69 980 ASN A C 1
ATOM 7389 O O . ASN A 1 980 ? -37.019 -3.529 23.487 1.00 52.69 980 ASN A O 1
ATOM 7393 N N . LYS A 1 981 ? -37.943 -1.474 23.483 1.00 49.78 981 LYS A N 1
ATOM 7394 C CA . LYS A 1 981 ? -38.187 -1.323 22.042 1.00 49.78 981 LYS A CA 1
ATOM 7395 C C . LYS A 1 981 ? -38.351 0.163 21.726 1.00 49.78 981 LYS A C 1
ATOM 7397 O O . LYS A 1 981 ? -39.411 0.719 22.012 1.00 49.78 981 LYS A O 1
ATOM 7402 N N . ALA A 1 982 ? -37.357 0.803 21.116 1.00 47.53 982 ALA A N 1
ATOM 7403 C CA . ALA A 1 982 ? -37.538 2.174 20.644 1.00 47.53 982 ALA A CA 1
ATOM 7404 C C . ALA A 1 982 ? -38.223 2.204 19.273 1.00 47.53 982 ALA A C 1
ATOM 7406 O O . ALA A 1 982 ? -37.807 1.527 18.333 1.00 47.53 982 ALA A O 1
ATOM 7407 N N . MET A 1 983 ? -39.231 3.065 19.142 1.00 45.56 983 MET A N 1
ATOM 7408 C CA . MET A 1 983 ? -39.877 3.394 17.864 1.00 45.56 983 MET A CA 1
ATOM 7409 C C . MET A 1 983 ? -39.244 4.625 17.182 1.00 45.56 983 MET A C 1
ATOM 7411 O O . MET A 1 983 ? -39.679 5.010 16.101 1.00 45.56 983 MET A O 1
ATOM 7415 N N . SER A 1 984 ? -38.232 5.262 17.791 1.00 46.88 984 SER A N 1
ATOM 7416 C CA . SER A 1 984 ? -37.603 6.493 17.278 1.00 46.88 984 SER A CA 1
ATOM 7417 C C . SER A 1 984 ? -36.082 6.385 17.140 1.00 46.88 984 SER A C 1
ATOM 7419 O O . SER A 1 984 ? -35.443 5.633 17.867 1.00 46.88 984 SER A O 1
ATOM 7421 N N . SER A 1 985 ? -35.509 7.169 16.223 1.00 47.47 985 SER A N 1
ATOM 7422 C CA . SER A 1 985 ? -34.064 7.302 15.960 1.00 47.47 985 SER A CA 1
ATOM 7423 C C . SER A 1 985 ? -33.388 8.459 16.715 1.00 47.47 985 SER A C 1
ATOM 7425 O O . SER A 1 985 ? -32.266 8.842 16.392 1.00 47.47 985 SER A O 1
ATOM 7427 N N . ASN A 1 986 ? -34.066 9.047 17.704 1.00 50.12 986 ASN A N 1
ATOM 7428 C CA . ASN A 1 986 ? -33.505 10.086 18.562 1.00 50.12 986 ASN A CA 1
ATOM 7429 C C . ASN A 1 986 ? -33.260 9.528 19.963 1.00 50.12 986 ASN A C 1
ATOM 7431 O O . ASN A 1 986 ? -34.119 8.839 20.505 1.00 50.12 986 ASN A O 1
ATOM 7435 N N . VAL A 1 987 ? -32.143 9.929 20.579 1.00 50.22 987 VAL A N 1
ATOM 7436 C CA . VAL A 1 987 ? -31.913 9.751 22.020 1.00 50.22 987 VAL A CA 1
ATOM 7437 C C . VAL A 1 987 ? -32.930 10.609 22.771 1.00 50.22 987 VAL A C 1
ATOM 7439 O O . VAL A 1 987 ? -32.776 11.830 22.865 1.00 50.22 987 VAL A O 1
ATOM 7442 N N . VAL A 1 988 ? -34.018 9.978 23.215 1.00 48.91 988 VAL A N 1
ATOM 7443 C CA . VAL A 1 988 ? -35.198 10.661 23.761 1.00 48.91 988 VAL A CA 1
ATOM 7444 C C . VAL A 1 988 ? -34.929 11.157 25.180 1.00 48.91 988 VAL A C 1
ATOM 7446 O O . VAL A 1 988 ? -34.406 10.426 26.013 1.00 48.91 988 VAL A O 1
ATOM 7449 N N . ALA A 1 989 ? -35.356 12.384 25.489 1.00 42.22 989 ALA A N 1
ATOM 7450 C CA . ALA A 1 989 ? -35.306 12.926 26.851 1.00 42.22 989 ALA A CA 1
ATOM 7451 C C . ALA A 1 989 ? -36.403 12.360 27.784 1.00 42.22 989 ALA A C 1
ATOM 7453 O O . ALA A 1 989 ? -36.384 12.623 28.983 1.00 42.22 989 ALA A O 1
ATOM 7454 N N . SER A 1 990 ? -37.358 11.588 27.253 1.00 43.34 990 SER A N 1
ATOM 7455 C CA . SER A 1 990 ? -38.354 10.849 28.034 1.00 43.34 990 SER A CA 1
ATOM 7456 C C . SER A 1 990 ? -38.761 9.567 27.307 1.00 43.34 990 SER A C 1
ATOM 7458 O O . SER A 1 990 ? -39.305 9.637 26.202 1.00 43.34 990 SER A O 1
ATOM 7460 N N . GLY A 1 991 ? -38.533 8.412 27.935 1.00 45.38 991 GLY A N 1
ATOM 7461 C CA . GLY A 1 991 ? -38.971 7.117 27.409 1.00 45.38 991 GLY A CA 1
ATOM 7462 C C . GLY A 1 991 ? -40.496 7.035 27.309 1.00 45.38 991 GLY A C 1
ATOM 7463 O O . GLY A 1 991 ? -41.206 7.542 28.177 1.00 45.38 991 GLY A O 1
ATOM 7464 N N . THR A 1 992 ? -41.009 6.422 26.239 1.00 44.69 992 THR A N 1
ATOM 7465 C CA . THR A 1 992 ? -42.445 6.479 25.882 1.00 44.69 992 THR A CA 1
ATOM 7466 C C . THR A 1 992 ? -43.213 5.162 26.033 1.00 44.69 992 THR A C 1
ATOM 7468 O O . THR A 1 992 ? -44.389 5.104 25.679 1.00 44.69 992 THR A O 1
ATOM 7471 N N . VAL A 1 993 ? -42.607 4.111 26.600 1.00 48.78 993 VAL A N 1
ATOM 7472 C CA . VAL A 1 993 ? -43.303 2.846 26.906 1.00 48.78 993 VAL A CA 1
ATOM 7473 C C . VAL A 1 993 ? -42.789 2.228 28.209 1.00 48.78 993 VAL A C 1
ATOM 7475 O O . VAL A 1 993 ? -41.641 2.434 28.595 1.00 48.78 993 VAL A O 1
ATOM 7478 N N . THR A 1 994 ? -43.649 1.461 28.881 1.00 42.34 994 THR A N 1
ATOM 7479 C CA . THR A 1 994 ? -43.391 0.769 30.150 1.00 42.34 994 THR A CA 1
ATOM 7480 C C . THR A 1 994 ? -42.107 -0.068 30.114 1.00 42.34 994 THR A C 1
ATOM 7482 O O . THR A 1 994 ? -41.977 -0.983 29.296 1.00 42.34 994 THR A O 1
ATOM 7485 N N . VAL A 1 995 ? -41.183 0.208 31.038 1.00 50.22 995 VAL A N 1
ATOM 7486 C CA . VAL A 1 995 ? -39.961 -0.586 31.224 1.00 50.22 995 VAL A CA 1
ATOM 7487 C C . VAL A 1 995 ? -40.314 -1.904 31.919 1.00 50.22 995 VAL A C 1
ATOM 7489 O O . VAL A 1 995 ? -40.736 -1.931 33.073 1.00 50.22 995 VAL A O 1
ATOM 7492 N N . ASP A 1 996 ? -40.146 -3.007 31.196 1.00 46.84 996 ASP A N 1
ATOM 7493 C CA . ASP A 1 996 ? -40.206 -4.371 31.736 1.00 46.84 996 ASP A CA 1
ATOM 7494 C C . ASP A 1 996 ? -38.924 -4.666 32.521 1.00 46.84 996 ASP A C 1
ATOM 7496 O O . ASP A 1 996 ? -37.913 -5.099 31.965 1.00 46.84 996 ASP A O 1
ATOM 7500 N N . HIS A 1 997 ? -38.987 -4.439 33.832 1.00 49.38 997 HIS A N 1
ATOM 7501 C CA . HIS A 1 997 ? -37.866 -4.667 34.738 1.00 49.38 997 HIS A CA 1
ATOM 7502 C C . HIS A 1 997 ? -37.346 -6.118 34.748 1.00 49.38 997 HIS A C 1
ATOM 7504 O O . HIS A 1 997 ? -36.223 -6.344 35.193 1.00 49.38 997 HIS A O 1
ATOM 7510 N N . SER A 1 998 ? -38.109 -7.098 34.239 1.00 45.97 998 SER A N 1
ATOM 7511 C CA . SER A 1 998 ? -37.660 -8.498 34.157 1.00 45.97 998 SER A CA 1
ATOM 7512 C C . SER A 1 998 ? -36.620 -8.757 33.058 1.00 45.97 998 SER A C 1
ATOM 7514 O O . SER A 1 998 ? -35.986 -9.810 33.058 1.00 45.97 998 SER A O 1
ATOM 7516 N N . LYS A 1 999 ? -36.412 -7.795 32.147 1.00 44.31 999 LYS A N 1
ATOM 7517 C CA . LYS A 1 999 ? -35.455 -7.883 31.029 1.00 44.31 999 LYS A CA 1
ATOM 7518 C C . LYS A 1 999 ? -34.270 -6.927 31.144 1.00 44.31 999 LYS A C 1
ATOM 7520 O O . LYS A 1 999 ? -33.407 -6.918 30.273 1.00 44.31 999 LYS A O 1
ATOM 7525 N N . SER A 1 1000 ? -34.232 -6.107 32.194 1.00 45.38 1000 SER A N 1
ATOM 7526 C CA . SER A 1 1000 ? -33.360 -4.937 32.260 1.00 45.38 1000 SER A CA 1
ATOM 7527 C C . SER A 1 1000 ? -32.322 -5.033 33.376 1.00 45.38 1000 SER A C 1
ATOM 7529 O O . SER A 1 1000 ? -32.666 -5.071 34.557 1.00 45.38 1000 SER A O 1
ATOM 7531 N N . THR A 1 1001 ? -31.048 -4.943 33.012 1.00 51.50 1001 THR A N 1
ATOM 7532 C CA . THR A 1 1001 ? -29.950 -4.592 33.925 1.00 51.50 1001 THR A CA 1
ATOM 7533 C C . THR A 1 1001 ? -29.086 -3.537 33.225 1.00 51.50 1001 THR A C 1
ATOM 7535 O O . THR A 1 1001 ? -28.282 -3.878 32.363 1.00 51.50 1001 THR A O 1
ATOM 7538 N N . PRO A 1 1002 ? -29.255 -2.232 33.538 1.00 50.69 1002 PRO A N 1
ATOM 7539 C CA . PRO A 1 1002 ? -28.495 -1.159 32.878 1.00 50.69 1002 PRO A CA 1
ATOM 7540 C C . PRO A 1 1002 ? -26.976 -1.286 33.071 1.00 50.69 1002 PRO A C 1
ATOM 7542 O O . PRO A 1 1002 ? -26.197 -0.819 32.240 1.00 50.69 1002 PRO A O 1
ATOM 7545 N N . PHE A 1 1003 ? -26.586 -1.946 34.165 1.00 51.88 1003 PHE A N 1
ATOM 7546 C CA . PHE A 1 1003 ? -25.221 -2.277 34.542 1.00 51.88 1003 PHE A CA 1
ATOM 7547 C C . PHE A 1 1003 ? -25.103 -3.796 34.675 1.00 51.88 1003 PHE A C 1
ATOM 7549 O O . PHE A 1 1003 ? -25.795 -4.397 35.500 1.00 51.88 1003 PHE A O 1
ATOM 7556 N N . MET A 1 1004 ? -24.207 -4.400 33.896 1.00 52.34 1004 MET A N 1
ATOM 7557 C CA . MET A 1 1004 ? -23.849 -5.811 34.021 1.00 52.34 1004 MET A CA 1
ATOM 7558 C C . MET A 1 1004 ? -22.510 -5.924 34.746 1.00 52.34 1004 MET A C 1
ATOM 7560 O O . MET A 1 1004 ? -21.464 -5.619 34.169 1.00 52.34 1004 MET A O 1
ATOM 7564 N N . GLN A 1 1005 ? -22.529 -6.351 36.010 1.00 41.25 1005 GLN A N 1
ATOM 7565 C CA . GLN A 1 1005 ? -21.310 -6.513 36.801 1.00 41.25 1005 GLN A CA 1
ATOM 7566 C C . GLN A 1 1005 ? -21.363 -7.754 37.693 1.00 41.25 1005 GLN A C 1
ATOM 7568 O O . GLN A 1 1005 ? -22.173 -7.846 38.614 1.00 41.25 1005 GLN A O 1
ATOM 7573 N N . ILE A 1 1006 ? -20.427 -8.675 37.467 1.00 43.06 1006 ILE A N 1
ATOM 7574 C CA . ILE A 1 1006 ? -20.153 -9.790 38.374 1.00 43.06 1006 ILE A CA 1
ATOM 7575 C C . ILE A 1 1006 ? -19.010 -9.350 39.303 1.00 43.06 1006 ILE A C 1
ATOM 7577 O O . ILE A 1 1006 ? -17.868 -9.215 38.878 1.00 43.06 1006 ILE A O 1
ATOM 7581 N N . LEU A 1 1007 ? -19.357 -9.105 40.572 1.00 35.00 1007 LEU A N 1
ATOM 7582 C CA . LEU A 1 1007 ? -18.530 -8.535 41.651 1.00 35.00 1007 LEU A CA 1
ATOM 7583 C C . LEU A 1 1007 ? -18.009 -7.099 41.434 1.00 35.00 1007 LEU A C 1
ATOM 7585 O O . LEU A 1 1007 ? -16.947 -6.847 40.870 1.00 35.00 1007 LEU A O 1
ATOM 7589 N N . MET A 1 1008 ? -18.702 -6.152 42.067 1.00 33.41 1008 MET A N 1
ATOM 7590 C CA . MET A 1 1008 ? -18.180 -4.821 42.371 1.00 33.41 1008 MET A CA 1
ATOM 7591 C C . MET A 1 1008 ? -17.419 -4.865 43.709 1.00 33.41 1008 MET A C 1
ATOM 7593 O O . MET A 1 1008 ? -18.029 -5.050 44.762 1.00 33.41 1008 MET A O 1
ATOM 7597 N N . ARG A 1 1009 ? -16.095 -4.660 43.703 1.00 31.02 1009 ARG A N 1
ATOM 7598 C CA . ARG A 1 1009 ? -15.410 -4.082 44.872 1.00 31.02 1009 ARG A CA 1
ATOM 7599 C C . ARG A 1 1009 ? -15.329 -2.579 44.651 1.00 31.02 1009 ARG A C 1
ATOM 7601 O O . ARG A 1 1009 ? -14.436 -2.113 43.953 1.00 31.02 1009 ARG A O 1
ATOM 7608 N N . LEU A 1 1010 ? -16.270 -1.847 45.241 1.00 28.41 1010 LEU A N 1
ATOM 7609 C CA . LEU A 1 1010 ? -16.085 -0.421 45.492 1.00 28.41 1010 LEU A CA 1
ATOM 7610 C C . LEU A 1 1010 ? -14.870 -0.266 46.423 1.00 28.41 1010 LEU A C 1
ATOM 7612 O O . LEU A 1 1010 ? -14.801 -0.945 47.453 1.00 28.41 1010 LEU A O 1
ATOM 7616 N N . GLN A 1 1011 ? -13.924 0.585 46.030 1.00 31.44 1011 GLN A N 1
ATOM 7617 C CA . GLN A 1 1011 ? -12.885 1.154 46.891 1.00 31.44 1011 GLN A CA 1
ATOM 7618 C C . GLN A 1 1011 ? -13.123 2.657 46.990 1.00 31.44 1011 GLN A C 1
ATOM 7620 O O . GLN A 1 1011 ? -13.527 3.230 45.953 1.00 31.44 1011 GLN A O 1
#

Foldseek 3Di:
DVVLLVVLLVLLCVLQVLQVPRDDDVVQSVVCLVPVDRDDPDCSDPDDDDPVVVVSVVVSVVSSVVSSVSSVVVVVVVVVVVVVVVVVVVVVVVVVVVVDDDDPDDDDDDDDDDDDDDDDDDDDDDDPCPQAVDDDAADEDPDPCQVPQDPPDPCNVVDAADCDSRHDRVSNNPPPDCDHHPDRDDDDDDDDDDDDDDDDDDDDDDDDDDDDPPDDDDDPDDPPPPPPPPPPQDFDDQDADDDDFDAFDFDLFFQLLADAQPLDALCCVQDHQAGEHAQKEWEFQFDPPQDDPALDTHGWQWTFMCNPDTDTQQQPQDPVRWGARGHSENERYEQDLVQHAREYEHYEYEFEFAFCCADSQRHHDPQTDHDPYDHGICQQCQHNCLALPHPHGDGSRAHEYYEYAAEYEYYPYEYEYNYSYEHYEYEQQLQHEYEYYNAEYEYFFESYEPYEDAAAQLLSSLVLLADDDSRLQHQEHEDEYEYHYEAPFASYEDYEYFEEGWQYEYYYLYEYFYLFASYEDHHAQFAYFQCQLFCSLCNVPDDGDQDVVQVSPSGRAHEDAACDPNYAYEAQWANYEYAEWHFQNDHDQRRHDDPVSCCLQCPVQFFDSSLGRGRAHPHEYAFAYEYWLANGPVNDFWDDDDPPPPTTGPTHDDGRQAHENYEYYAYQRLFAFLAACVWFRQQRCPGDDPCSNVRSNRSRSRGTHAAEHFHYHYEYWQRYESYEHYEWEQNGEYEANAPPRDPSRHPGGYQEYEHHPVFLPRAQNGAYAAYEYEEWAWFHDCVGRQTGRHPVSSVCLVVVPPPHSNVVGPRRTTEYEYQHAYTYEHELYEHEEFEHLHEYEAWDFPPVDPTDPVRGRAYEYEYQAALYEYYEWFQNTEYEHGEEYHAQRNNYPDHWQNYEDYEKEYDCPVPVPRQAITEYEYAAYEYHHSHEDEEFAAHNTEYERHHAADYQYEHELSAHYYYYHRYYYHHRHYDYHYDPDDPDSDSDPDDDDDDPPSRDDNYDDDDDDDD

Solvent-accessible surface area (backbone atoms only — not comparable to full-atom values): 52236 Å² total; per-residue (Å²): 115,73,67,62,56,51,49,53,54,49,52,47,45,57,48,24,77,73,35,97,88,43,78,72,44,74,65,56,52,52,47,30,72,73,69,58,49,86,87,76,96,67,84,90,79,73,86,80,96,52,79,74,53,55,57,50,50,53,51,51,55,49,52,51,53,53,52,36,50,53,50,52,49,51,48,54,50,48,53,50,49,51,50,51,51,47,50,51,48,46,50,51,44,50,61,42,47,75,74,54,74,87,85,94,85,87,85,82,81,86,82,80,93,76,90,79,82,89,91,74,87,85,78,76,86,75,64,58,79,75,47,46,84,60,97,71,82,67,39,75,66,89,48,66,68,71,71,70,55,49,88,85,40,93,63,36,88,73,55,71,74,34,67,43,76,50,52,64,41,69,53,35,32,47,94,56,74,87,55,64,60,91,54,74,82,82,88,81,81,78,87,82,82,83,78,84,82,81,86,81,85,80,83,87,83,80,95,77,94,75,82,90,80,84,83,74,81,87,77,81,77,74,84,78,73,83,73,71,75,78,76,81,76,66,76,82,80,86,73,79,86,84,77,90,82,70,76,60,82,67,72,60,49,63,54,56,42,56,56,56,41,77,89,55,46,58,53,60,92,66,44,55,43,78,43,63,48,64,63,34,37,37,39,24,16,33,45,85,94,45,76,48,102,74,59,50,61,50,72,33,42,27,24,37,39,33,72,90,56,88,44,78,42,22,85,42,69,48,101,82,77,44,42,30,10,15,36,20,30,42,42,37,39,36,28,43,64,88,60,52,57,35,53,34,34,45,32,35,36,43,32,20,28,62,45,81,23,36,45,51,40,68,48,83,37,97,84,31,61,63,57,95,68,75,77,36,28,31,8,51,51,15,38,66,50,23,34,74,89,53,98,52,78,46,55,23,40,14,16,30,45,35,38,39,35,36,19,29,35,40,29,53,26,41,36,39,30,52,18,31,9,25,51,35,32,49,47,34,40,56,12,17,37,36,38,35,36,67,24,39,36,43,34,22,23,28,42,28,23,42,30,37,41,53,32,46,23,68,36,52,34,40,48,35,50,39,89,69,70,73,38,55,72,22,61,56,16,30,48,33,39,26,43,33,37,39,34,62,15,13,52,28,26,44,33,34,36,35,27,47,46,51,22,31,38,40,36,35,42,21,40,37,40,27,47,14,8,37,23,27,47,33,37,30,30,14,29,30,54,29,40,50,59,19,55,64,50,44,46,93,75,53,84,66,65,66,42,71,97,60,76,49,69,71,67,24,50,20,34,43,38,36,27,43,95,79,12,38,32,38,37,15,12,15,34,19,30,39,38,36,22,26,31,39,59,57,69,59,86,71,75,64,42,54,70,66,43,37,39,29,34,48,71,72,60,51,29,37,82,63,25,19,17,20,20,37,56,54,35,39,32,31,46,29,35,39,30,4,75,34,22,23,93,85,57,49,66,39,62,65,73,67,100,75,73,87,73,50,46,61,36,47,61,96,54,35,75,38,12,44,27,27,29,36,33,41,36,34,34,40,32,29,68,70,54,46,43,54,53,25,36,31,48,56,63,87,37,69,61,86,72,29,31,82,62,55,60,31,50,51,62,42,68,40,54,42,38,52,34,23,21,56,49,44,24,28,15,49,19,18,28,44,23,33,41,31,37,20,22,39,18,10,30,37,34,32,28,46,87,86,58,68,50,93,86,48,100,45,61,32,83,47,41,40,40,16,76,57,34,85,72,32,39,61,77,50,20,15,37,39,29,32,44,39,36,10,29,30,34,19,49,52,92,66,46,56,47,14,10,28,68,65,44,28,50,33,23,74,68,38,36,88,93,26,49,35,53,76,41,54,68,40,46,2,26,36,38,35,52,36,30,36,32,42,16,24,32,50,11,34,42,31,30,5,29,51,43,0,27,23,30,38,22,46,72,53,81,92,51,79,86,43,83,91,64,40,35,72,28,48,40,35,30,27,23,27,40,26,30,42,26,34,8,25,28,52,1,27,20,40,36,28,27,32,35,40,30,39,26,66,47,36,92,60,71,69,33,48,21,29,49,19,34,9,27,43,52,48,85,88,35,76,84,51,81,37,8,0,34,17,40,39,28,50,52,36,44,37,33,27,6,26,60,26,34,9,32,18,43,62,4,26,18,40,36,66,36,47,55,74,23,39,34,32,15,31,86,83,16,35,41,36,36,38,73,66,18,37,64,49,73,58,46,53,50,81,46,76,43,93,73,77,94,65,66,60,89,67,96,65,86,89,70,88,77,62,68,77,68,62,53,65,66,48,70,83,80,83,81,87,128

Mean predicted aligned error: 15.58 Å

Organism: NCBI:txid157687